Protein AF-0000000076624486 (afdb_homodimer)

Secondary structure (DSSP, 8-state):
---EEEEEEEEE-SGGGGSEETTEEHHHHHHHHHHHHHHHHHHH-SS-EEEEEEES-SS-B-HHHHHHS--TTEEEEEEEE---HHHHHHHHT----SS--BHHHHHHHHHHHHHHHHTTS-EEEEEEEEE-S-SB---GGGHHHHHHHHHHTTEEEEEEESS-SSGGG--SHHHHHHHHHHHHHHHHTT-EEEEHHHHHHHHHS----------SEEEEEEEETTEEEEEEEEESB---PPPPPEEEESS----SS--S-BEEEEEEEEETT-TT-PEEPGGGEEEEEEETTEEEEE-HHHHHHHT--B-SEEEEEEEEEGGGS-GGG--S--EEEEE-S-HHHHHHHHHHHHHHHHHTEEEEEEEESSTTB--EEEEEEEEEETTEEEEEEEE---TTTB-----PPPPPPPHHHHHHHHHHHHHTB-S-BTTB--TT-GGGPPPHHHHHHHHHHHHHHH-TTSPPPPPPHHHHHHHS--HHHHHHTHHHHHHHHHHHT-------------THHHHS------S--GGGGS--SSSHHHHHHHHHT-SSS--HHHHHHHHHHHHHHHHHT-STTTTHHHHHHHHHHHHHHHHTSTTHHHHHHIIIIIIHHTTTTSHHHHHHHHHHT--PPPTTT-TT----HHHHHHH---------------TT---/---EEEEEEEEE-SGGGGSEETTEEHHHHHHHHHHHHHHHHHHH-SS-EEEEEEES-SS-B-HHHHHHS--TTEEEEEEEE---HHHHHHHHT----SS--BHHHHHHHHHHHHHHHHTTS-EEEEEEEEE-S-SB---GGGHHHHHHHHHHTTEEEEEEESS-SSGGG--SHHHHHHHHHHHHHHHHTT-EEEEHHHHHHHHHS----------SEEEEEEEETTEEEEEEEEESB---PPPPPEEEESS----SS--S-BEEEEEEEEETT-TT-PEEPGGGEEEEEEETTEEEEE-HHHHHHHT--B-SEEEEEEEEEGGGS-GGG--S--EEEEE-S-HHHHHHHHHHHHHHHHHTEEEEEEEESSTTB--EEEEEEEEEETTEEEEEEEE---TTTB-----PPPPPPPHHHHHHHHHHHHHTB-S-BTTB--TT-GGGPPPHHHHHHHHHHHHHHH-TTSPPPPPPHHHHHHHS--HHHHHHTHHHHHHHHHHHT-------------GGGGTS------S--GGGGS--SSSHHHHHHHHHT-SSS--HHHHHHHHHHHHHHHHHT-STTTTHHHHHHHHHHHHHHHHTSTTHHHHHHIIIIIIHHTTTTSHHHHHHHHHHT--PPPTTT-TT----HHHHHHH---------------TT---

Foldseek 3Di:
DQAAAEEEEEQEQEPQQQDDDPRHRNLVLVLVLVLLVLLCLLQQHDRHWYWYKYFRAPADDADCCVPPNDLGNIHTPGATDRDDLVNSVVSVPRHHDHGAGAPLSNLVRRLVRCCVPCPPPRHQAEYEYEDQQLHHHPPVVCLVVSLVSCVVVLYQYEYEHELQQDPVSQDDPSSVVSCVSVVVSNVSRVYYYHYSVVSVVVSPDDDHHDDDWDFLAWAWQAADPPDTFTKTKTFDDDDDDADDDFDADLPPDCDVPCNGRTDDDDDWDADPPPPVRPTDPPVPDFDWDDDDPDTHTDHPVRVLVVLVWDAFHKYFPDKDALVVDDPVFFDHGKMKMGGDPDPVSRVVLQVVLVVCVVRNMKTWIWGDSHTSHHIFIWIWHWDDDPVDTITIIGTGDDPVRDDDDDDDDDDDADPQLVVLVVLLCVLQDQDDDPPDPRPLDPVPADDQVNQLVSQQVVCCSVPVQDDGDDGDPVNVVNVDDDPVSVVSSVVSVVSNCVRVVPPPPPPQQADPDDVVCVVPDDDPDGPPPPPLQAQDPPCNLVSLVSQCPVPPDNCNVVSLVRLLVSLVVLLVSDRPCNSLVVSVSSLVSSCVSLLPPPCLVVSQCSCVPPVVVCCLVCLVSLLVCLVVLDWRRACVSPVPDPQHPVNRNVSNDRDDNPPPPPPPPPPVPVD/DQAAAEEEEEQEQEPQQQDDDPRHRNLVLVLVLVLLVLLCLLQQHDRHWYWYKYFRAPADDADCCVPPNDLGNIHTPGATDRDDLVNSVVSVPRHHDHGAGAPLSNLVRRLVRCCVPCPPPRHAAEYEYEDQQQHHHPPVVCLVVSLVSCVVVLYQYEYEHELQQDPVSQDDPSSVVSCVSVVVNNVSRVYYYHYSVVSVVVSPDDDHHDDDWDFLAWAWQAADPPDTFTKTKTFDDDDDDADDDFDADLPPDCDPPCNGRTDDDDDWDADPPPPVRPTDPPVPDFDWDDDDPDTHTDHPVVVLVVLVWDAFDKYFPDKDALVVDDPVFFDHGKMKMGGDPDPVSRVVLQVVLVVCVVRNMKTWIWGDSHTSHHIFIWIWHWDDDPVDTITIIGTGDDPVRDDDDDDDDDDDADPQLVVLVVLLCVLQDQDDDPVDPRPLDPVPADDQVNQLVSQQVVCCSVVVQDDGDDGDPVNVVNVDDDPVSVVSSVVSVVSNCVRVVPPPPPPPQAQPDDVVVVPPDDDDPRPPPPPLQAQDPPCNLVSLVCQCPVPPDNCNVVSLVRLLVSLVVLLVSDRPCNSLVVSVSSLVSSCVSLLPPPCLVVSLCSCVPPVVVCCLVCLVSLLVCLVVLDWRRACVSPVPDPQHPVNRNVSRDRDDNPPPPPPPPPPVPVD

Organism: NCBI:txid5963

Solvent-accessible surface area (backbone atoms only — not comparable to full-atom values): 72307 Å² total; per-residue (Å²): 122,55,80,33,38,37,38,35,37,37,39,42,25,15,42,75,26,57,39,72,52,96,89,36,43,42,39,55,55,48,38,51,48,50,44,44,53,48,49,51,46,25,70,53,36,88,66,36,24,39,21,36,34,32,22,1,30,83,52,65,41,47,69,59,34,71,73,70,53,60,55,62,21,23,22,58,82,37,67,73,32,64,49,37,61,63,54,51,50,56,51,70,65,63,67,59,26,89,30,75,14,34,55,53,47,37,48,51,52,50,52,50,48,49,45,72,70,49,62,86,56,84,52,52,37,37,35,38,37,34,37,53,32,74,41,42,69,76,58,72,83,50,47,62,59,52,48,50,51,38,52,74,68,54,37,32,38,34,34,35,16,48,68,35,47,46,75,89,48,49,83,48,71,45,24,51,53,37,45,53,54,49,48,55,47,22,69,72,38,78,31,50,76,33,36,42,69,59,50,46,56,59,57,68,45,87,79,65,65,79,75,55,94,58,69,64,31,77,46,51,39,31,68,47,97,77,41,58,40,44,28,32,30,32,71,33,26,46,86,65,74,77,82,74,70,40,49,20,38,60,66,57,62,78,39,91,78,37,70,72,31,40,41,37,78,44,82,44,35,18,39,60,68,40,90,78,50,54,70,50,54,73,86,40,47,34,41,16,37,68,44,33,81,32,71,41,76,37,52,75,67,49,50,55,51,40,39,40,54,33,65,54,39,35,36,46,55,33,25,35,50,49,83,75,57,54,78,65,43,40,45,33,32,20,31,35,35,39,53,36,100,39,72,58,29,25,25,45,44,42,24,46,37,50,34,29,48,77,66,45,31,26,36,36,27,37,37,15,72,39,68,60,28,53,61,39,50,32,38,37,39,49,43,81,51,98,72,42,74,35,30,38,38,33,42,47,40,26,33,62,16,43,52,86,74,93,63,80,79,71,50,80,54,52,72,69,42,32,51,30,37,40,48,34,48,62,52,39,48,39,56,60,48,102,87,42,77,60,57,82,45,46,66,77,32,71,48,55,30,59,52,38,28,52,52,39,51,54,47,38,68,77,33,74,72,56,80,75,72,75,72,55,65,79,50,48,55,76,72,41,56,55,62,67,54,52,60,74,25,44,66,40,45,51,50,33,39,64,61,47,64,54,67,65,79,70,84,70,71,79,59,82,79,60,70,84,46,71,76,64,86,72,93,71,79,55,64,86,66,68,77,59,80,58,67,46,90,83,50,36,55,57,36,36,50,51,21,57,63,35,82,87,50,91,32,46,66,56,38,50,50,46,49,54,50,47,37,51,50,33,60,69,63,40,48,98,57,56,30,42,59,59,31,45,51,43,49,51,47,50,49,58,61,22,46,82,36,94,59,32,61,56,53,42,47,43,47,63,51,55,49,54,66,36,35,84,78,39,41,66,52,45,38,47,34,44,72,71,62,71,62,56,67,23,29,91,70,26,77,88,35,88,39,45,67,67,55,30,56,66,67,55,63,78,72,82,81,76,72,79,78,78,74,80,75,79,79,70,63,92,110,121,53,78,31,38,36,37,36,38,37,40,43,25,15,43,74,26,56,38,71,51,98,90,35,41,44,40,56,53,48,38,51,48,50,45,44,53,48,49,49,46,25,69,52,37,88,66,39,24,39,22,36,34,32,22,1,31,82,52,64,41,47,69,58,33,74,74,72,53,57,54,62,19,22,25,57,83,36,68,72,31,63,48,37,58,63,54,50,50,55,51,68,67,62,66,58,26,90,30,75,14,33,56,52,45,38,49,52,52,48,52,50,47,50,46,72,71,49,61,87,56,84,52,52,37,36,34,39,37,34,37,54,33,75,41,42,68,76,58,71,83,49,46,63,59,51,49,52,51,38,53,75,68,54,38,33,39,35,34,35,16,50,69,36,47,46,76,90,50,50,83,49,71,46,24,51,53,38,46,53,53,49,50,55,46,22,69,72,37,78,32,51,76,33,36,40,71,58,50,45,56,60,58,68,47,89,80,66,64,79,75,56,91,56,69,65,31,76,46,50,40,31,68,49,98,74,39,60,40,45,27,34,29,32,71,32,27,46,84,64,72,77,81,74,70,40,48,21,37,57,66,56,64,77,39,92,78,38,69,74,32,41,42,37,78,43,80,45,36,18,38,60,70,41,92,77,50,54,72,49,55,73,87,40,48,35,41,18,37,68,45,36,81,32,71,40,76,38,52,75,67,49,50,53,53,38,40,41,52,33,64,54,40,36,36,48,57,32,26,34,50,47,81,78,57,54,77,62,43,41,44,33,35,21,30,35,37,40,53,35,99,40,72,58,30,25,25,47,46,42,23,46,36,49,33,29,49,77,67,46,32,26,36,37,27,36,38,14,72,38,67,61,28,54,60,40,50,31,38,36,39,50,43,82,50,98,73,43,75,36,31,38,37,31,41,46,41,25,33,62,16,45,51,87,75,92,64,81,80,69,50,79,56,52,73,67,42,32,50,30,37,39,49,34,48,62,51,39,48,38,56,60,49,101,87,41,74,62,56,83,46,45,66,77,31,73,48,55,29,58,52,36,30,52,51,39,50,55,45,36,69,76,33,73,68,57,81,74,74,76,73,56,65,78,50,48,57,75,72,40,56,54,62,68,54,51,60,72,25,44,67,39,47,51,49,32,40,64,60,47,64,57,68,66,80,70,84,71,74,78,54,82,76,60,69,82,50,70,70,66,81,81,98,81,86,50,64,88,66,70,80,60,82,55,67,46,90,81,50,37,56,58,35,36,49,52,22,56,63,34,83,90,50,90,32,45,64,58,38,50,51,48,48,54,49,46,38,50,50,33,59,69,65,40,46,98,57,55,28,42,56,60,30,44,49,42,50,50,47,50,49,58,60,23,46,83,36,93,58,32,62,55,52,43,48,42,47,64,52,53,50,52,67,36,34,82,78,40,41,68,51,44,40,48,35,44,73,70,62,69,62,53,67,22,30,90,70,26,78,86,35,88,39,46,66,65,56,30,55,66,65,55,64,79,72,83,79,76,71,79,77,78,74,81,75,79,78,69,64,90,110

Nearest PDB structures (foldseek):
  6erg-assembly2_E  TM=8.344E-01  e=2.129E-41  Homo sapiens
  7lsy-assembly1_B  TM=8.221E-01  e=9.139E-36  Homo sapiens
  8bh3-assembly1_L  TM=5.388E-01  e=2.373E-41  Homo sapiens
  6tyx-assembly1_A  TM=8.905E-01  e=1.049E-13  Xenopus laevis
  6tyx-assembly2_B  TM=8.968E-01  e=1.710E-13  Xenopus laevis

Structure (mmCIF, N/CA/C/O backbone):
data_AF-0000000076624486-model_v1
#
loop_
_entity.id
_entity.type
_entity.pdbx_description
1 polymer 'VWFA domain-containing protein'
#
loop_
_atom_site.group_PDB
_atom_site.id
_atom_site.type_symbol
_atom_site.label_atom_id
_atom_site.label_alt_id
_atom_site.label_comp_id
_atom_site.label_asym_id
_atom_site.label_entity_id
_atom_site.label_seq_id
_atom_site.pdbx_PDB_ins_code
_atom_site.Cartn_x
_atom_site.Cartn_y
_atom_site.Cartn_z
_atom_site.occupancy
_atom_site.B_iso_or_equiv
_atom_site.auth_seq_id
_atom_site.auth_comp_id
_atom_site.auth_asym_id
_atom_site.auth_atom_id
_atom_site.pdbx_PDB_model_num
ATOM 1 N N . MET A 1 1 ? 17.188 15.852 7.707 1 38.34 1 MET A N 1
ATOM 2 C CA . MET A 1 1 ? 16.156 15.727 8.727 1 38.34 1 MET A CA 1
ATOM 3 C C . MET A 1 1 ? 15.102 16.828 8.57 1 38.34 1 MET A C 1
ATOM 5 O O . MET A 1 1 ? 15.398 17.906 8.078 1 38.34 1 MET A O 1
ATOM 9 N N . ALA A 1 2 ? 13.922 16.656 8.492 1 51.31 2 ALA A N 1
ATOM 10 C CA . ALA A 1 2 ? 12.914 17.703 8.391 1 51.31 2 ALA A CA 1
ATOM 11 C C . ALA A 1 2 ? 13.281 18.891 9.281 1 51.31 2 ALA A C 1
ATOM 13 O O . ALA A 1 2 ? 13.727 18.719 10.422 1 51.31 2 ALA A O 1
ATOM 14 N N . GLY A 1 3 ? 13.586 19.984 8.734 1 67.38 3 GLY A N 1
ATOM 15 C CA . GLY A 1 3 ? 14.195 21.109 9.414 1 67.38 3 GLY A CA 1
ATOM 16 C C . GLY A 1 3 ? 13.469 21.5 10.695 1 67.38 3 GLY A C 1
ATOM 17 O O . GLY A 1 3 ? 12.234 21.547 10.719 1 67.38 3 GLY A O 1
ATOM 18 N N . LYS A 1 4 ? 14.008 21.203 11.805 1 84.06 4 LYS A N 1
ATOM 19 C CA . LYS A 1 4 ? 13.539 21.625 13.117 1 84.06 4 LYS A CA 1
ATOM 20 C C . LYS A 1 4 ? 13.367 23.141 13.18 1 84.06 4 LYS A C 1
ATOM 22 O O . LYS A 1 4 ? 14.164 23.891 12.609 1 84.06 4 LYS A O 1
ATOM 27 N N . GLU A 1 5 ? 12.258 23.531 13.68 1 91 5 GLU A N 1
ATOM 28 C CA . GLU A 1 5 ? 11.977 24.953 13.836 1 91 5 GLU A CA 1
ATOM 29 C C . GLU A 1 5 ? 11.945 25.359 15.305 1 91 5 GLU A C 1
ATOM 31 O O . GLU A 1 5 ? 11.445 24.609 16.141 1 91 5 GLU A O 1
ATOM 36 N N . ALA A 1 6 ? 12.57 26.422 15.594 1 94.94 6 ALA A N 1
ATOM 37 C CA . ALA A 1 6 ? 12.508 27.062 16.906 1 94.94 6 ALA A CA 1
ATOM 38 C C . ALA A 1 6 ? 11.75 28.391 16.844 1 94.94 6 ALA A C 1
ATOM 40 O O . ALA A 1 6 ? 12.195 29.328 16.172 1 94.94 6 ALA A O 1
ATOM 41 N N . VAL A 1 7 ? 10.633 28.469 17.547 1 96.19 7 VAL A N 1
ATOM 42 C CA . VAL A 1 7 ? 9.773 29.656 17.438 1 96.19 7 VAL A CA 1
ATOM 43 C C . VAL A 1 7 ? 9.648 30.312 18.812 1 96.19 7 VAL A C 1
ATOM 45 O O . VAL A 1 7 ? 9.234 29.688 19.781 1 96.19 7 VAL A O 1
ATOM 48 N N . ALA A 1 8 ? 10.031 31.547 18.938 1 97.56 8 ALA A N 1
ATOM 49 C CA . ALA A 1 8 ? 9.797 32.344 20.125 1 97.56 8 ALA A CA 1
ATOM 50 C C . ALA A 1 8 ? 8.602 33.281 19.938 1 97.56 8 ALA A C 1
ATOM 52 O O . ALA A 1 8 ? 8.555 34.031 18.969 1 97.56 8 ALA A O 1
ATOM 53 N N . VAL A 1 9 ? 7.668 33.219 20.828 1 98.12 9 VAL A N 1
ATOM 54 C CA . VAL A 1 9 ? 6.484 34.062 20.75 1 98.12 9 VAL A CA 1
ATOM 55 C C . VAL A 1 9 ? 6.5 35.094 21.891 1 98.12 9 VAL A C 1
ATOM 57 O O . VAL A 1 9 ? 6.559 34.719 23.062 1 98.12 9 VAL A O 1
ATOM 60 N N . ILE A 1 10 ? 6.484 36.344 21.562 1 98.12 10 ILE A N 1
ATOM 61 C CA . ILE A 1 10 ? 6.371 37.438 22.531 1 98.12 10 ILE A CA 1
ATOM 62 C C . ILE A 1 10 ? 4.934 37.938 22.562 1 98.12 10 ILE A C 1
ATOM 64 O O . ILE A 1 10 ? 4.422 38.438 21.562 1 98.12 10 ILE A O 1
ATOM 68 N N . ILE A 1 11 ? 4.324 37.875 23.672 1 97.88 11 ILE A N 1
ATOM 69 C CA . ILE A 1 11 ? 2.947 38.312 23.828 1 97.88 11 ILE A CA 1
ATOM 70 C C . ILE A 1 11 ? 2.908 39.562 24.734 1 97.88 11 ILE A C 1
ATOM 72 O O . ILE A 1 11 ? 3.338 39.5 25.875 1 97.88 11 ILE A O 1
ATOM 76 N N . ASP A 1 12 ? 2.404 40.594 24.203 1 97.44 12 ASP A N 1
ATOM 77 C CA . ASP A 1 12 ? 2.186 41.812 24.984 1 97.44 12 ASP A CA 1
ATOM 78 C C . ASP A 1 12 ? 0.985 41.656 25.922 1 97.44 12 ASP A C 1
ATOM 80 O O . ASP A 1 12 ? -0.147 41.5 25.453 1 97.44 12 ASP A O 1
ATOM 84 N N . VAL A 1 13 ? 1.204 41.688 27.219 1 97.06 13 VAL A N 1
ATOM 85 C CA . VAL A 1 13 ? 0.117 41.562 28.188 1 97.06 13 VAL A CA 1
ATOM 86 C C . VAL A 1 13 ? -0.023 42.844 28.984 1 97.06 13 VAL A C 1
ATOM 88 O O . VAL A 1 13 ? -0.518 42.844 30.109 1 97.06 13 VAL A O 1
ATOM 91 N N . GLY A 1 14 ? 0.398 43.906 28.453 1 94.62 14 GLY A N 1
ATOM 92 C CA . GLY A 1 14 ? 0.366 45.188 29.141 1 94.62 14 GLY A CA 1
ATOM 93 C C . GLY A 1 14 ? -1.04 45.688 29.359 1 94.62 14 GLY A C 1
ATOM 94 O O . GLY A 1 14 ? -2.016 45.062 28.953 1 94.62 14 GLY A O 1
ATOM 95 N N . LYS A 1 15 ? -1.136 46.875 29.953 1 93.44 15 LYS A N 1
ATOM 96 C CA . LYS A 1 15 ? -2.395 47.469 30.391 1 93.44 15 LYS A CA 1
ATOM 97 C C . LYS A 1 15 ? -3.328 47.719 29.203 1 93.44 15 LYS A C 1
ATOM 99 O O . LYS A 1 15 ? -4.535 47.469 29.312 1 93.44 15 LYS A O 1
ATOM 104 N N . THR A 1 16 ? -2.838 48.125 28.094 1 92.19 16 THR A N 1
ATOM 105 C CA . THR A 1 16 ? -3.654 48.5 26.953 1 92.19 16 THR A CA 1
ATOM 106 C C . THR A 1 16 ? -4.215 47.25 26.25 1 92.19 16 THR A C 1
ATOM 108 O O . THR A 1 16 ? -5.176 47.344 25.484 1 92.19 16 THR A O 1
ATOM 111 N N . MET A 1 17 ? -3.621 46.125 26.484 1 94.75 17 MET A N 1
ATOM 112 C CA . MET A 1 17 ? -4.055 44.875 25.859 1 94.75 17 MET A CA 1
ATOM 113 C C . MET A 1 17 ? -5.348 44.375 26.484 1 94.75 17 MET A C 1
ATOM 115 O O . MET A 1 17 ? -6.02 43.5 25.922 1 94.75 17 MET A O 1
ATOM 119 N N . GLY A 1 18 ? -5.691 44.875 27.578 1 93.19 18 GLY A N 1
ATOM 120 C CA . GLY A 1 18 ? -6.945 44.531 28.219 1 93.19 18 GLY A CA 1
ATOM 121 C C . GLY A 1 18 ? -8.141 45.281 27.656 1 93.19 18 GLY A C 1
ATOM 122 O O . GLY A 1 18 ? -9.281 44.938 27.984 1 93.19 18 GLY A O 1
ATOM 123 N N . LYS A 1 19 ? -7.914 46.188 26.844 1 91.56 19 LYS A N 1
ATOM 124 C CA . LYS A 1 19 ? -8.984 46.969 26.266 1 91.56 19 LYS A CA 1
ATOM 125 C C . LYS A 1 19 ? -9.594 46.281 25.047 1 91.56 19 LYS A C 1
ATOM 127 O O . LYS A 1 19 ? -8.977 45.375 24.469 1 91.56 19 LYS A O 1
ATOM 132 N N . GLU A 1 20 ? -10.758 46.781 24.719 1 89.62 20 GLU A N 1
ATOM 133 C CA . GLU A 1 20 ? -11.508 46.125 23.641 1 89.62 20 GLU A CA 1
ATOM 134 C C . GLU A 1 20 ? -11.234 46.812 22.297 1 89.62 20 GLU A C 1
ATOM 136 O O . GLU A 1 20 ? -11.047 48.031 22.234 1 89.62 20 GLU A O 1
ATOM 141 N N . LEU A 1 21 ? -11.062 46.062 21.328 1 84.94 21 LEU A N 1
ATOM 142 C CA . LEU A 1 21 ? -10.992 46.469 19.922 1 84.94 21 LEU A CA 1
ATOM 143 C C . LEU A 1 21 ? -11.984 45.688 19.078 1 84.94 21 LEU A C 1
ATOM 145 O O . LEU A 1 21 ? -11.906 44.469 19 1 84.94 21 LEU A O 1
ATOM 149 N N . ASP A 1 22 ? -12.906 46.406 18.391 1 81.88 22 ASP A N 1
ATOM 150 C CA . ASP A 1 22 ? -13.914 45.812 17.531 1 81.88 22 ASP A CA 1
ATOM 151 C C . ASP A 1 22 ? -14.695 44.719 18.266 1 81.88 22 ASP A C 1
ATOM 153 O O . ASP A 1 22 ? -14.906 43.625 17.75 1 81.88 22 ASP A O 1
ATOM 157 N N . GLY A 1 23 ? -14.953 44.938 19.547 1 83.19 23 GLY A N 1
ATOM 158 C CA . GLY A 1 23 ? -15.82 44.062 20.328 1 83.19 23 GLY A CA 1
ATOM 159 C C . GLY A 1 23 ? -15.07 42.906 21 1 83.19 23 GLY A C 1
ATOM 160 O O . GLY A 1 23 ? -15.68 42.094 21.688 1 83.19 23 GLY A O 1
ATOM 161 N N . LYS A 1 24 ? -13.805 42.812 20.828 1 89.12 24 LYS A N 1
ATOM 162 C CA . LYS A 1 24 ? -13.008 41.75 21.453 1 89.12 24 LYS A CA 1
ATOM 163 C C . LYS A 1 24 ? -11.805 42.344 22.203 1 89.12 24 LYS A C 1
ATOM 165 O O . LYS A 1 24 ? -11.195 43.312 21.734 1 89.12 24 LYS A O 1
ATOM 170 N N . VAL A 1 25 ? -11.594 41.719 23.344 1 93.56 25 VAL A N 1
ATOM 171 C CA . VAL A 1 25 ? -10.422 42.156 24.109 1 93.56 25 VAL A CA 1
ATOM 172 C C . VAL A 1 25 ? -9.148 41.875 23.297 1 93.56 25 VAL A C 1
ATOM 174 O O . VAL A 1 25 ? -8.992 40.812 22.734 1 93.56 25 VAL A O 1
ATOM 177 N N . LYS A 1 26 ? -8.289 42.812 23.172 1 93.69 26 LYS A N 1
ATOM 178 C CA . LYS A 1 26 ? -7.082 42.719 22.359 1 93.69 26 LYS A CA 1
ATOM 179 C C . LYS A 1 26 ? -6.258 41.5 22.766 1 93.69 26 LYS A C 1
ATOM 181 O O . LYS A 1 26 ? -5.766 40.75 21.906 1 93.69 26 LYS A O 1
ATOM 186 N N . LEU A 1 27 ? -6.125 41.312 24.047 1 95.94 27 LEU A N 1
ATOM 187 C CA . LEU A 1 27 ? -5.336 40.188 24.547 1 95.94 27 LEU A CA 1
ATOM 188 C C . LEU A 1 27 ? -5.945 38.875 24.094 1 95.94 27 LEU A C 1
ATOM 190 O O . LEU A 1 27 ? -5.219 37.906 23.828 1 95.94 27 LEU A O 1
ATOM 194 N N . GLU A 1 28 ? -7.219 38.812 24.016 1 94.5 28 GLU A N 1
ATOM 195 C CA . GLU A 1 28 ? -7.883 37.594 23.578 1 94.5 28 GLU A CA 1
ATOM 196 C C . GLU A 1 28 ? -7.504 37.25 22.141 1 94.5 28 GLU A C 1
ATOM 198 O O . GLU A 1 28 ? -7.348 36.062 21.797 1 94.5 28 GLU A O 1
ATOM 203 N N . THR A 1 29 ? -7.406 38.219 21.359 1 93.31 29 THR A N 1
ATOM 204 C CA . THR A 1 29 ? -6.977 38.031 19.969 1 93.31 29 THR A CA 1
ATOM 205 C C . THR A 1 29 ? -5.555 37.469 19.922 1 93.31 29 THR A C 1
ATOM 207 O O . THR A 1 29 ? -5.258 36.562 19.141 1 93.31 29 THR A O 1
ATOM 210 N N . ALA A 1 30 ? -4.715 38 20.734 1 95 30 ALA A N 1
ATOM 211 C CA . ALA A 1 30 ? -3.338 37.531 20.812 1 95 30 ALA A CA 1
ATOM 212 C C . ALA A 1 30 ? -3.285 36.094 21.297 1 95 30 ALA A C 1
ATOM 214 O O . ALA A 1 30 ? -2.508 35.281 20.781 1 95 30 ALA A O 1
ATOM 215 N N . ILE A 1 31 ? -4.086 35.844 22.266 1 95.44 31 ILE A N 1
ATOM 216 C CA . ILE A 1 31 ? -4.156 34.5 22.812 1 95.44 31 ILE A CA 1
ATOM 217 C C . ILE A 1 31 ? -4.633 33.5 21.75 1 95.44 31 ILE A C 1
ATOM 219 O O . ILE A 1 31 ? -4.039 32.438 21.562 1 95.44 31 ILE A O 1
ATOM 223 N N . GLU A 1 32 ? -5.621 33.875 21.062 1 92.06 32 GLU A N 1
ATOM 224 C CA . GLU A 1 32 ? -6.164 33 20.016 1 92.06 32 GLU A CA 1
ATOM 225 C C . GLU A 1 32 ? -5.121 32.75 18.938 1 92.06 32 GLU A C 1
ATOM 227 O O . GLU A 1 32 ? -4.984 31.594 18.484 1 92.06 32 GLU A O 1
ATOM 232 N N . ALA A 1 33 ? -4.504 33.719 18.531 1 92.88 33 ALA A N 1
ATOM 233 C CA . ALA A 1 33 ? -3.463 33.562 17.5 1 92.88 33 ALA A CA 1
ATOM 234 C C . ALA A 1 33 ? -2.359 32.625 17.984 1 92.88 33 ALA A C 1
ATOM 236 O O . ALA A 1 33 ? -1.913 31.766 17.234 1 92.88 33 ALA A O 1
ATOM 237 N N . THR A 1 34 ? -1.918 32.812 19.156 1 94.75 34 THR A N 1
ATOM 238 C CA . THR A 1 34 ? -0.854 32 19.719 1 94.75 34 THR A CA 1
ATOM 239 C C . THR A 1 34 ? -1.315 30.547 19.859 1 94.75 34 THR A C 1
ATOM 241 O O . THR A 1 34 ? -0.544 29.609 19.609 1 94.75 34 THR A O 1
ATOM 244 N N . LYS A 1 35 ? -2.494 30.422 20.234 1 90.81 35 LYS A N 1
ATOM 245 C CA . LYS A 1 35 ? -3.049 29.078 20.375 1 90.81 35 LYS A CA 1
ATOM 246 C C . LYS A 1 35 ? -3.057 28.344 19.031 1 90.81 35 LYS A C 1
ATOM 248 O O . LYS A 1 35 ? -2.738 27.156 18.969 1 90.81 35 LYS A O 1
ATOM 253 N N . LEU A 1 36 ? -3.469 29.031 18.078 1 89.5 36 LEU A N 1
ATOM 254 C CA . LEU A 1 36 ? -3.496 28.422 16.734 1 89.5 36 LEU A CA 1
ATOM 255 C C . LEU A 1 36 ? -2.096 28.016 16.297 1 89.5 36 LEU A C 1
ATOM 257 O O . LEU A 1 36 ? -1.917 26.953 15.703 1 89.5 36 LEU A O 1
ATOM 261 N N . LEU A 1 37 ? -1.192 28.859 16.547 1 90.94 37 LEU A N 1
ATOM 262 C CA . LEU A 1 37 ? 0.199 28.547 16.234 1 90.94 37 LEU A CA 1
ATOM 263 C C . LEU A 1 37 ? 0.66 27.312 17 1 90.94 37 LEU A C 1
ATOM 265 O O . LEU A 1 37 ? 1.295 26.422 16.422 1 90.94 37 LEU A O 1
ATOM 269 N N . LEU A 1 38 ? 0.375 27.25 18.281 1 91 38 LEU A N 1
ATOM 270 C CA . LEU A 1 38 ? 0.75 26.109 19.109 1 91 38 LEU A CA 1
ATOM 271 C C . LEU A 1 38 ? 0.08 24.828 18.625 1 91 38 LEU A C 1
ATOM 273 O O . LEU A 1 38 ? 0.707 23.766 18.594 1 91 38 LEU A O 1
ATOM 277 N N . GLN A 1 39 ? -1.108 24.969 18.297 1 86.94 39 GLN A N 1
ATOM 278 C CA . GLN A 1 39 ? -1.85 23.812 17.797 1 86.94 39 GLN A CA 1
ATOM 279 C C . GLN A 1 39 ? -1.172 23.219 16.562 1 86.94 39 GLN A C 1
ATOM 281 O O . GLN A 1 39 ? -1.048 21.984 16.453 1 86.94 39 GLN A O 1
ATOM 286 N N . GLN A 1 40 ? -0.843 24.047 15.719 1 87.19 40 GLN A N 1
ATOM 287 C CA . GLN A 1 40 ? -0.167 23.594 14.5 1 87.19 40 GLN A CA 1
ATOM 288 C C . GLN A 1 40 ? 1.117 22.844 14.836 1 87.19 40 GLN A C 1
ATOM 290 O O . GLN A 1 40 ? 1.401 21.797 14.242 1 87.19 40 GLN A O 1
ATOM 295 N N . LYS A 1 41 ? 1.838 23.406 15.75 1 88.94 41 LYS A N 1
ATOM 296 C CA . LYS A 1 41 ? 3.107 22.781 16.125 1 88.94 41 LYS A CA 1
ATOM 297 C C . LYS A 1 41 ? 2.881 21.469 16.859 1 88.94 41 LYS A C 1
ATOM 299 O O . LYS A 1 41 ? 3.643 20.516 16.688 1 88.94 41 LYS A O 1
ATOM 304 N N . LEU A 1 42 ? 1.883 21.422 17.641 1 86.88 42 LEU A N 1
ATOM 305 C CA . LEU A 1 42 ? 1.561 20.234 18.406 1 86.88 42 LEU A CA 1
ATOM 306 C C . LEU A 1 42 ? 1.111 19.094 17.5 1 86.88 42 LEU A C 1
ATOM 308 O O . LEU A 1 42 ? 1.428 17.938 17.734 1 86.88 42 LEU A O 1
ATOM 312 N N . LEU A 1 43 ? 0.482 19.391 16.484 1 83.81 43 LEU A N 1
ATOM 313 C CA . LEU A 1 43 ? -0.129 18.391 15.625 1 83.81 43 LEU A CA 1
ATOM 314 C C . LEU A 1 43 ? 0.854 17.938 14.555 1 83.81 43 LEU A C 1
ATOM 316 O O . LEU A 1 43 ? 0.922 16.734 14.242 1 83.81 43 LEU A O 1
ATOM 320 N N . LEU A 1 44 ? 1.55 18.828 13.961 1 84 44 LEU A N 1
ATOM 321 C CA . LEU A 1 44 ? 2.209 18.547 12.688 1 84 44 LEU A CA 1
ATOM 322 C C . LEU A 1 44 ? 3.693 18.266 12.898 1 84 44 LEU A C 1
ATOM 324 O O . LEU A 1 44 ? 4.387 17.844 11.969 1 84 44 LEU A O 1
ATOM 328 N N . SER A 1 45 ? 4.211 18.562 14.07 1 81.62 45 SER A N 1
ATOM 329 C CA . SER A 1 45 ? 5.641 18.344 14.266 1 81.62 45 SER A CA 1
ATOM 330 C C . SER A 1 45 ? 5.926 17.766 15.648 1 81.62 45 SER A C 1
ATOM 332 O O . SER A 1 45 ? 5.266 18.109 16.625 1 81.62 45 SER A O 1
ATOM 334 N N . LYS A 1 46 ? 6.938 16.891 15.633 1 76.94 46 LYS A N 1
ATOM 335 C CA . LYS A 1 46 ? 7.352 16.281 16.906 1 76.94 46 LYS A CA 1
ATOM 336 C C . LYS A 1 46 ? 8.641 16.922 17.422 1 76.94 46 LYS A C 1
ATOM 338 O O . LYS A 1 46 ? 9.039 16.688 18.562 1 76.94 46 LYS A O 1
ATOM 343 N N . SER A 1 47 ? 9.188 17.812 16.656 1 85.31 47 SER A N 1
ATOM 344 C CA . SER A 1 47 ? 10.531 18.25 17.016 1 85.31 47 SER A CA 1
ATOM 345 C C . SER A 1 47 ? 10.625 19.766 17.109 1 85.31 47 SER A C 1
ATOM 347 O O . SER A 1 47 ? 11.656 20.312 17.516 1 85.31 47 SER A O 1
ATOM 349 N N . HIS A 1 48 ? 9.586 20.469 16.75 1 89.56 48 HIS A N 1
ATOM 350 C CA . HIS A 1 48 ? 9.625 21.922 16.828 1 89.56 48 HIS A CA 1
ATOM 351 C C . HIS A 1 48 ? 9.57 22.406 18.266 1 89.56 48 HIS A C 1
ATOM 353 O O . HIS A 1 48 ? 8.859 21.812 19.094 1 89.56 48 HIS A O 1
ATOM 359 N N . GLU A 1 49 ? 10.273 23.359 18.516 1 93.31 49 GLU A N 1
ATOM 360 C CA . GLU A 1 49 ? 10.297 23.922 19.859 1 93.31 49 GLU A CA 1
ATOM 361 C C . GLU A 1 49 ? 9.688 25.328 19.875 1 93.31 49 GLU A C 1
ATOM 363 O O . GLU A 1 49 ? 9.859 26.094 18.922 1 93.31 49 GLU A O 1
ATOM 368 N N . VAL A 1 50 ? 8.984 25.609 20.969 1 95.62 50 VAL A N 1
ATOM 369 C CA . VAL A 1 50 ? 8.336 26.906 21.109 1 95.62 50 VAL A CA 1
ATOM 370 C C . VAL A 1 50 ? 8.648 27.516 22.469 1 95.62 50 VAL A C 1
ATOM 372 O O . VAL A 1 50 ? 8.641 26.812 23.484 1 95.62 50 VAL A O 1
ATOM 375 N N . GLY A 1 51 ? 9.094 28.703 22.484 1 97.25 51 GLY A N 1
ATOM 376 C CA . GLY A 1 51 ? 9.234 29.5 23.703 1 97.25 51 GLY A CA 1
ATOM 377 C C . GLY A 1 51 ? 8.266 30.672 23.75 1 97.25 51 GLY A C 1
ATOM 378 O O . GLY A 1 51 ? 7.973 31.297 22.734 1 97.25 51 GLY A O 1
ATOM 379 N N . ILE A 1 52 ? 7.73 31 24.984 1 98 52 ILE A N 1
ATOM 380 C CA . ILE A 1 52 ? 6.746 32.062 25.125 1 98 52 ILE A CA 1
ATOM 381 C C . ILE A 1 52 ? 7.246 33.094 26.141 1 98 52 ILE A C 1
ATOM 383 O O . ILE A 1 52 ? 7.551 32.75 27.297 1 98 52 ILE A O 1
ATOM 387 N N . VAL A 1 53 ? 7.336 34.312 25.719 1 98 53 VAL A N 1
ATOM 388 C CA . VAL A 1 53 ? 7.785 35.438 26.531 1 98 53 VAL A CA 1
ATOM 389 C C . VAL A 1 53 ? 6.656 36.469 26.672 1 98 53 VAL A C 1
ATOM 391 O O . VAL A 1 53 ? 6.004 36.812 25.688 1 98 53 VAL A O 1
ATOM 394 N N . LEU A 1 54 ? 6.395 36.906 27.844 1 97.94 54 LEU A N 1
ATOM 395 C CA . LEU A 1 54 ? 5.391 37.938 28.109 1 97.94 54 LEU A CA 1
ATOM 396 C C . LEU A 1 54 ? 6.043 39.281 28.266 1 97.94 54 LEU A C 1
ATOM 398 O O . LEU A 1 54 ? 7.051 39.438 28.969 1 97.94 54 LEU A O 1
ATOM 402 N N . MET A 1 55 ? 5.539 40.219 27.609 1 97.5 55 MET A N 1
ATOM 403 C CA . MET A 1 55 ? 5.969 41.625 27.75 1 97.5 55 MET A CA 1
ATOM 404 C C . MET A 1 55 ? 4.922 42.438 28.5 1 97.5 55 MET A C 1
ATOM 406 O O . MET A 1 55 ? 3.742 42.406 28.141 1 97.5 55 MET A O 1
ATOM 410 N N . GLY A 1 56 ? 5.281 43.156 29.484 1 96 56 GLY A N 1
ATOM 411 C CA . GLY A 1 56 ? 4.359 43.938 30.297 1 96 56 GLY A CA 1
ATOM 412 C C . GLY A 1 56 ? 3.703 43.125 31.391 1 96 56 GLY A C 1
ATOM 413 O O . GLY A 1 56 ? 2.564 43.375 31.781 1 96 56 GLY A O 1
ATOM 414 N N . SER A 1 57 ? 4.344 42.062 31.797 1 95.38 57 SER A N 1
ATOM 415 C CA . SER A 1 57 ? 3.828 41.188 32.844 1 95.38 57 SER A CA 1
ATOM 416 C C . SER A 1 57 ? 3.982 41.875 34.219 1 95.38 57 SER A C 1
ATOM 418 O O . SER A 1 57 ? 4.793 42.781 34.375 1 95.38 57 SER A O 1
ATOM 420 N N . GLU A 1 58 ? 3.238 41.406 35.125 1 93.56 58 GLU A N 1
ATOM 421 C CA . GLU A 1 58 ? 3.342 41.938 36.5 1 93.56 58 GLU A CA 1
ATOM 422 C C . GLU A 1 58 ? 4.668 41.562 37.125 1 93.56 58 GLU A C 1
ATOM 424 O O . GLU A 1 58 ? 5.301 42.375 37.812 1 93.56 58 GLU A O 1
ATOM 429 N N . ASP A 1 59 ? 5.027 40.375 36.844 1 92.56 59 ASP A N 1
ATOM 430 C CA . ASP A 1 59 ? 6.27 39.844 37.406 1 92.56 59 ASP A CA 1
ATOM 431 C C . ASP A 1 59 ? 7.422 39.969 36.406 1 92.56 59 ASP A C 1
ATOM 433 O O . ASP A 1 59 ? 7.203 40.281 35.25 1 92.56 59 ASP A O 1
ATOM 437 N N . THR A 1 60 ? 8.578 39.969 36.875 1 94.81 60 THR A N 1
ATOM 438 C CA . THR A 1 60 ? 9.797 39.875 36.062 1 94.81 60 THR A CA 1
ATOM 439 C C . THR A 1 60 ? 10.469 38.531 36.281 1 94.81 60 THR A C 1
ATOM 441 O O . THR A 1 60 ? 10.938 38.219 37.375 1 94.81 60 THR A O 1
ATOM 444 N N . ALA A 1 61 ? 10.352 37.688 35.312 1 94.88 61 ALA A N 1
ATOM 445 C CA . ALA A 1 61 ? 10.922 36.344 35.406 1 94.88 61 ALA A CA 1
ATOM 446 C C . ALA A 1 61 ? 11.703 35.969 34.156 1 94.88 61 ALA A C 1
ATOM 448 O O . ALA A 1 61 ? 11.148 35.406 33.219 1 94.88 61 ALA A O 1
ATOM 449 N N . ASN A 1 62 ? 13.008 36.281 34.062 1 93.88 62 ASN A N 1
ATOM 450 C CA . ASN A 1 62 ? 13.93 35.938 33 1 93.88 62 ASN A CA 1
ATOM 451 C C . ASN A 1 62 ? 15.375 35.906 33.469 1 93.88 62 ASN A C 1
ATOM 453 O O . ASN A 1 62 ? 15.703 36.5 34.5 1 93.88 62 ASN A O 1
ATOM 457 N N . GLU A 1 63 ? 16.125 35.219 32.875 1 92.19 63 GLU A N 1
ATOM 458 C CA . GLU A 1 63 ? 17.5 34.969 33.281 1 92.19 63 GLU A CA 1
ATOM 459 C C . GLU A 1 63 ? 18.328 36.25 33.25 1 92.19 63 GLU A C 1
ATOM 461 O O . GLU A 1 63 ? 19.203 36.438 34.094 1 92.19 63 GLU A O 1
ATOM 466 N N . LEU A 1 64 ? 18.094 37.125 32.312 1 92.56 64 LEU A N 1
ATOM 467 C CA . LEU A 1 64 ? 18.859 38.344 32.156 1 92.56 64 LEU A CA 1
ATOM 468 C C . LEU A 1 64 ? 18.609 39.281 33.344 1 92.56 64 LEU A C 1
ATOM 470 O O . LEU A 1 64 ? 19.531 39.938 33.844 1 92.56 64 LEU A O 1
ATOM 474 N N . ALA A 1 65 ? 17.312 39.406 33.688 1 92 65 ALA A N 1
ATOM 475 C CA . ALA A 1 65 ? 16.969 40.219 34.844 1 92 65 ALA A CA 1
ATOM 476 C C . ALA A 1 65 ? 17.609 39.688 36.125 1 92 65 ALA A C 1
ATOM 478 O O . ALA A 1 65 ? 18.047 40.469 36.969 1 92 65 ALA A O 1
ATOM 479 N N . GLU A 1 66 ? 17.688 38.406 36.25 1 91.12 66 GLU A N 1
ATOM 480 C CA . GLU A 1 66 ? 18.281 37.781 37.406 1 91.12 66 GLU A CA 1
ATOM 481 C C . GLU A 1 66 ? 19.781 38 37.469 1 91.12 66 GLU A C 1
ATOM 483 O O . GLU A 1 66 ? 20.344 38.219 38.531 1 91.12 66 GLU A O 1
ATOM 488 N N . ASN A 1 67 ? 20.422 38 36.375 1 90.56 67 ASN A N 1
ATOM 489 C CA . ASN A 1 67 ? 21.875 38.062 36.344 1 90.56 67 ASN A CA 1
ATOM 490 C C . ASN A 1 67 ? 22.391 39.5 36.219 1 90.56 67 ASN A C 1
ATOM 492 O O . ASN A 1 67 ? 23.438 39.812 36.781 1 90.56 67 ASN A O 1
ATOM 496 N N . TYR A 1 68 ? 21.75 40.375 35.438 1 89.19 68 TYR A N 1
ATOM 497 C CA . TYR A 1 68 ? 22.312 41.688 35.094 1 89.19 68 TYR A CA 1
ATOM 498 C C . TYR A 1 68 ? 21.406 42.812 35.562 1 89.19 68 TYR A C 1
ATOM 500 O O . TYR A 1 68 ? 21.812 43.969 35.531 1 89.19 68 TYR A O 1
ATOM 508 N N . GLY A 1 69 ? 20.266 42.531 36 1 86.5 69 GLY A N 1
ATOM 509 C CA . GLY A 1 69 ? 19.312 43.594 36.344 1 86.5 69 GLY A CA 1
ATOM 510 C C . GLY A 1 69 ? 18.672 44.188 35.094 1 86.5 69 GLY A C 1
ATOM 511 O O . GLY A 1 69 ? 19.172 44.031 34 1 86.5 69 GLY A O 1
ATOM 512 N N . GLY A 1 70 ? 17.531 44.75 35.25 1 88.19 70 GLY A N 1
ATOM 513 C CA . GLY A 1 70 ? 16.781 45.312 34.125 1 88.19 70 GLY A CA 1
ATOM 514 C C . GLY A 1 70 ? 15.781 44.344 33.531 1 88.19 70 GLY A C 1
ATOM 515 O O . GLY A 1 70 ? 15.336 43.406 34.219 1 88.19 70 GLY A O 1
ATOM 516 N N . TYR A 1 71 ? 15.297 44.688 32.344 1 93 71 TYR A N 1
ATOM 517 C CA . TYR A 1 71 ? 14.336 43.812 31.656 1 93 71 TYR A CA 1
ATOM 518 C C . TYR A 1 71 ? 13.109 43.562 32.531 1 93 71 TYR A C 1
ATOM 520 O O . TYR A 1 71 ? 12.656 42.438 32.656 1 93 71 TYR A O 1
ATOM 528 N N . GLU A 1 72 ? 12.695 44.594 33.094 1 93.12 72 GLU A N 1
ATOM 529 C CA . GLU A 1 72 ? 11.578 44.531 34.031 1 93.12 72 GLU A CA 1
ATOM 530 C C . GLU A 1 72 ? 10.266 44.25 33.312 1 93.12 72 GLU A C 1
ATOM 532 O O . GLU A 1 72 ? 10.102 44.625 32.156 1 93.12 72 GLU A O 1
ATOM 537 N N . HIS A 1 73 ? 9.391 43.531 33.938 1 95.38 73 HIS A N 1
ATOM 538 C CA . HIS A 1 73 ? 8.047 43.219 33.469 1 95.38 73 HIS A CA 1
ATOM 539 C C . HIS A 1 73 ? 8.094 42.344 32.219 1 95.38 73 HIS A C 1
ATOM 541 O O . HIS A 1 73 ? 7.289 42.531 31.312 1 95.38 73 HIS A O 1
ATOM 547 N N . VAL A 1 74 ? 9.141 41.656 32.062 1 96.56 74 VAL A N 1
ATOM 548 C CA . VAL A 1 74 ? 9.281 40.625 31.016 1 96.56 74 VAL A CA 1
ATOM 549 C C . VAL A 1 74 ? 9.438 39.25 31.672 1 96.56 74 VAL A C 1
ATOM 551 O O . VAL A 1 74 ? 10.328 39.062 32.5 1 96.56 74 VAL A O 1
ATOM 554 N N . SER A 1 75 ? 8.562 38.312 31.312 1 97.12 75 SER A N 1
ATOM 555 C CA . SER A 1 75 ? 8.578 37 31.953 1 97.12 75 SER A CA 1
ATOM 556 C C . SER A 1 75 ? 8.539 35.875 30.922 1 97.12 75 SER A C 1
ATOM 558 O O . SER A 1 75 ? 7.789 35.969 29.938 1 97.12 75 SER A O 1
ATOM 560 N N . ILE A 1 76 ? 9.375 34.938 31.109 1 97.06 76 ILE A N 1
ATOM 561 C CA . ILE A 1 76 ? 9.32 33.719 30.312 1 97.06 76 ILE A CA 1
ATOM 562 C C . ILE A 1 76 ? 8.375 32.719 30.969 1 97.06 76 ILE A C 1
ATOM 564 O O . ILE A 1 76 ? 8.617 32.25 32.094 1 97.06 76 ILE A O 1
ATOM 568 N N . ILE A 1 77 ? 7.309 32.375 30.312 1 95 77 ILE A N 1
ATOM 569 C CA . ILE A 1 77 ? 6.359 31.422 30.891 1 95 77 ILE A CA 1
ATOM 570 C C . ILE A 1 77 ? 6.641 30.016 30.375 1 95 77 ILE A C 1
ATOM 572 O O . ILE A 1 77 ? 6.238 29.031 31 1 95 77 ILE A O 1
ATOM 576 N N . GLN A 1 78 ? 7.27 29.984 29.266 1 94.62 78 GLN A N 1
ATOM 577 C CA . GLN A 1 78 ? 7.688 28.703 28.688 1 94.62 78 GLN A CA 1
ATOM 578 C C . GLN A 1 78 ? 9.039 28.828 27.984 1 94.62 78 GLN A C 1
ATOM 580 O O . GLN A 1 78 ? 9.172 29.609 27.031 1 94.62 78 GLN A O 1
ATOM 585 N N . GLU A 1 79 ? 10.039 28.031 28.438 1 95.06 79 GLU A N 1
ATOM 586 C CA . GLU A 1 79 ? 11.328 27.984 27.766 1 95.06 79 GLU A CA 1
ATOM 587 C C . GLU A 1 79 ? 11.234 27.234 26.438 1 95.06 79 GLU A C 1
ATOM 589 O O . GLU A 1 79 ? 10.258 26.531 26.188 1 95.06 79 GLU A O 1
ATOM 594 N N . MET A 1 80 ? 12.258 27.453 25.688 1 95 80 MET A N 1
ATOM 595 C CA . MET A 1 80 ? 12.289 26.75 24.422 1 95 80 MET A CA 1
ATOM 596 C C . MET A 1 80 ? 12.188 25.25 24.625 1 95 80 MET A C 1
ATOM 598 O O . MET A 1 80 ? 13.07 24.641 25.234 1 95 80 MET A O 1
ATOM 602 N N . ASP A 1 81 ? 11.07 24.688 24.141 1 91.88 81 ASP A N 1
ATOM 603 C CA . ASP A 1 81 ? 10.828 23.25 24.25 1 91.88 81 ASP A CA 1
ATOM 604 C C . ASP A 1 81 ? 9.672 22.828 23.328 1 91.88 81 ASP A C 1
ATOM 606 O O . ASP A 1 81 ? 8.969 23.672 22.781 1 91.88 81 ASP A O 1
ATOM 610 N N . VAL A 1 82 ? 9.609 21.578 23.234 1 89.38 82 VAL A N 1
ATOM 611 C CA . VAL A 1 82 ? 8.477 21.047 22.484 1 89.38 82 VAL A CA 1
ATOM 612 C C . VAL A 1 82 ? 7.172 21.391 23.203 1 89.38 82 VAL A C 1
ATOM 614 O O . VAL A 1 82 ? 7.059 21.188 24.422 1 89.38 82 VAL A O 1
ATOM 617 N N . PRO A 1 83 ? 6.289 22 22.5 1 90.31 83 PRO A N 1
ATOM 618 C CA . PRO A 1 83 ? 5.047 22.422 23.156 1 90.31 83 PRO A CA 1
ATOM 619 C C . PRO A 1 83 ? 4.211 21.234 23.641 1 90.31 83 PRO A C 1
ATOM 621 O O . PRO A 1 83 ? 4.273 20.141 23.047 1 90.31 83 PRO A O 1
ATOM 624 N N . THR A 1 84 ? 3.465 21.438 24.688 1 86.44 84 THR A N 1
ATOM 625 C CA . THR A 1 84 ? 2.553 20.453 25.297 1 86.44 84 THR A CA 1
ATOM 626 C C . THR A 1 84 ? 1.175 21.078 25.5 1 86.44 84 THR A C 1
ATOM 628 O O . THR A 1 84 ? 0.959 22.25 25.203 1 86.44 84 THR A O 1
ATOM 631 N N . LEU A 1 85 ? 0.296 20.297 25.969 1 82.88 85 LEU A N 1
ATOM 632 C CA . LEU A 1 85 ? -1.027 20.812 26.312 1 82.88 85 LEU A CA 1
ATOM 633 C C . LEU A 1 85 ? -0.935 21.875 27.391 1 82.88 85 LEU A C 1
ATOM 635 O O . LEU A 1 85 ? -1.723 22.828 27.406 1 82.88 85 LEU A O 1
ATOM 639 N N . ASP A 1 86 ? 0.013 21.672 28.156 1 86.44 86 ASP A N 1
ATOM 640 C CA . ASP A 1 86 ? 0.236 22.656 29.219 1 86.44 86 ASP A CA 1
ATOM 641 C C . ASP A 1 86 ? 0.56 24.031 28.625 1 86.44 86 ASP A C 1
ATOM 643 O O . ASP A 1 86 ? 0.166 25.062 29.188 1 86.44 86 ASP A O 1
ATOM 647 N N . SER A 1 87 ? 1.324 24 27.562 1 91 87 SER A N 1
ATOM 648 C CA . SER A 1 87 ? 1.619 25.266 26.891 1 91 87 SER A CA 1
ATOM 649 C C . SER A 1 87 ? 0.338 25.984 26.5 1 91 87 SER A C 1
ATOM 651 O O . SER A 1 87 ? 0.231 27.203 26.672 1 91 87 SER A O 1
ATOM 653 N N . MET A 1 88 ? -0.591 25.219 26.062 1 87.88 88 MET A N 1
ATOM 654 C CA . MET A 1 88 ? -1.869 25.781 25.625 1 87.88 88 MET A CA 1
ATOM 655 C C . MET A 1 88 ? -2.648 26.344 26.797 1 87.88 88 MET A C 1
ATOM 657 O O . MET A 1 88 ? -3.238 27.422 26.703 1 87.88 88 MET A O 1
ATOM 661 N N . ILE A 1 89 ? -2.615 25.641 27.812 1 86.56 89 ILE A N 1
ATOM 662 C CA . ILE A 1 89 ? -3.334 26.047 29.016 1 86.56 89 ILE A CA 1
ATOM 663 C C . ILE A 1 89 ? -2.727 27.328 29.562 1 86.56 89 ILE A C 1
ATOM 665 O O . ILE A 1 89 ? -3.451 28.25 29.953 1 86.56 89 ILE A O 1
ATOM 669 N N . MET A 1 90 ? -1.469 27.359 29.562 1 91.38 90 MET A N 1
ATOM 670 C CA . MET A 1 90 ? -0.771 28.547 30.078 1 91.38 90 MET A CA 1
ATOM 671 C C . MET A 1 90 ? -1.135 29.781 29.281 1 91.38 90 MET A C 1
ATOM 673 O O . MET A 1 90 ? -1.361 30.859 29.844 1 91.38 90 MET A O 1
ATOM 677 N N . VAL A 1 91 ? -1.208 29.609 28.031 1 94.31 91 VAL A N 1
ATOM 678 C CA . VAL A 1 91 ? -1.524 30.734 27.156 1 94.31 91 VAL A CA 1
ATOM 679 C C . VAL A 1 91 ? -2.98 31.156 27.359 1 94.31 91 VAL A C 1
ATOM 681 O O . VAL A 1 91 ? -3.295 32.344 27.375 1 94.31 91 VAL A O 1
ATOM 684 N N . SER A 1 92 ? -3.834 30.25 27.562 1 89.5 92 SER A N 1
ATOM 685 C CA . SER A 1 92 ? -5.258 30.516 27.719 1 89.5 92 SER A CA 1
ATOM 686 C C . SER A 1 92 ? -5.531 31.25 29.031 1 89.5 92 SER A C 1
ATOM 688 O O . SER A 1 92 ? -6.52 31.984 29.141 1 89.5 92 SER A O 1
ATOM 690 N N . ALA A 1 93 ? -4.66 31.047 29.906 1 90.94 93 ALA A N 1
ATOM 691 C CA . ALA A 1 93 ? -4.875 31.594 31.25 1 90.94 93 ALA A CA 1
ATOM 692 C C . ALA A 1 93 ? -4.27 33 31.375 1 90.94 93 ALA A C 1
ATOM 694 O O . ALA A 1 93 ? -4.344 33.625 32.438 1 90.94 93 ALA A O 1
ATOM 695 N N . LEU A 1 94 ? -3.807 33.531 30.344 1 94.5 94 LEU A N 1
ATOM 696 C CA . LEU A 1 94 ? -3.143 34.844 30.406 1 94.5 94 LEU A CA 1
ATOM 697 C C . LEU A 1 94 ? -4.152 35.938 30.656 1 94.5 94 LEU A C 1
ATOM 699 O O . LEU A 1 94 ? -5.266 35.906 30.125 1 94.5 94 LEU A O 1
ATOM 703 N N . GLU A 1 95 ? -3.752 36.906 31.469 1 93.94 95 GLU A N 1
ATOM 704 C CA . GLU A 1 95 ? -4.543 38.094 31.766 1 93.94 95 GLU A CA 1
ATOM 705 C C . GLU A 1 95 ? -3.721 39.375 31.578 1 93.94 95 GLU A C 1
ATOM 707 O O . GLU A 1 95 ? -2.492 39.344 31.672 1 93.94 95 GLU A O 1
ATOM 712 N N . SER A 1 96 ? -4.43 40.375 31.281 1 94.44 96 SER A N 1
ATOM 713 C CA . SER A 1 96 ? -3.738 41.656 31.109 1 94.44 96 SER A CA 1
ATOM 714 C C . SER A 1 96 ? -3.23 42.188 32.438 1 94.44 96 SER A C 1
ATOM 716 O O . SER A 1 96 ? -3.828 41.938 33.5 1 94.44 96 SER A O 1
ATOM 718 N N . SER A 1 97 ? -2.146 42.844 32.344 1 93.94 97 SER A N 1
ATOM 719 C CA . SER A 1 97 ? -1.563 43.469 33.531 1 93.94 97 SER A CA 1
ATOM 720 C C . SER A 1 97 ? -1.747 44.969 33.5 1 93.94 97 SER A C 1
ATOM 722 O O . SER A 1 97 ? -2.307 45.531 32.562 1 93.94 97 SER A O 1
ATOM 724 N N . ASN A 1 98 ? -1.239 45.656 34.625 1 92.56 98 ASN A N 1
ATOM 725 C CA . ASN A 1 98 ? -1.3 47.094 34.719 1 92.56 98 ASN A CA 1
ATOM 726 C C . ASN A 1 98 ? 0.05 47.75 34.375 1 92.56 98 ASN A C 1
ATOM 728 O O . ASN A 1 98 ? 0.238 48.938 34.594 1 92.56 98 ASN A O 1
ATOM 732 N N . GLN A 1 99 ? 0.912 46.969 33.875 1 92.75 99 GLN A N 1
ATOM 733 C CA . GLN A 1 99 ? 2.254 47.438 33.594 1 92.75 99 GLN A CA 1
ATOM 734 C C . GLN A 1 99 ? 2.438 47.656 32.094 1 92.75 99 GLN A C 1
ATOM 736 O O . GLN A 1 99 ? 1.631 47.156 31.281 1 92.75 99 GLN A O 1
ATOM 741 N N . THR A 1 100 ? 3.387 48.469 31.766 1 91.06 100 THR A N 1
ATOM 742 C CA . THR A 1 100 ? 3.779 48.625 30.359 1 91.06 100 THR A CA 1
ATOM 743 C C . THR A 1 100 ? 5.141 48 30.094 1 91.06 100 THR A C 1
ATOM 745 O O . THR A 1 100 ? 6.09 48.219 30.859 1 91.06 100 THR A O 1
ATOM 748 N N . GLY A 1 101 ? 5.148 47.219 29.188 1 89.19 101 GLY A N 1
ATOM 749 C CA . GLY A 1 101 ? 6.387 46.531 28.875 1 89.19 101 GLY A CA 1
ATOM 750 C C . GLY A 1 101 ? 7.23 47.219 27.844 1 89.19 101 GLY A C 1
ATOM 751 O O . GLY A 1 101 ? 6.742 48.125 27.141 1 89.19 101 GLY A O 1
ATOM 752 N N . ASP A 1 102 ? 8.531 46.906 27.812 1 92.81 102 ASP A N 1
ATOM 753 C CA . ASP A 1 102 ? 9.477 47.406 26.812 1 92.81 102 ASP A CA 1
ATOM 754 C C . ASP A 1 102 ? 9.727 46.375 25.719 1 92.81 102 ASP A C 1
ATOM 756 O O . ASP A 1 102 ? 10.156 45.25 26.016 1 92.81 102 ASP A O 1
ATOM 760 N N . ILE A 1 103 ? 9.484 46.75 24.484 1 93.88 103 ILE A N 1
ATOM 761 C CA . ILE A 1 103 ? 9.539 45.812 23.375 1 93.88 103 ILE A CA 1
ATOM 762 C C . ILE A 1 103 ? 10.984 45.375 23.141 1 93.88 103 ILE A C 1
ATOM 764 O O . ILE A 1 103 ? 11.234 44.219 22.781 1 93.88 103 ILE A O 1
ATOM 768 N N . LEU A 1 104 ? 11.961 46.281 23.328 1 93.81 104 LEU A N 1
ATOM 769 C CA . LEU A 1 104 ? 13.359 45.938 23.094 1 93.81 104 LEU A CA 1
ATOM 770 C C . LEU A 1 104 ? 13.844 44.938 24.141 1 93.81 104 LEU A C 1
ATOM 772 O O . LEU A 1 104 ? 14.531 43.969 23.812 1 93.81 104 LEU A O 1
ATOM 776 N N . ASP A 1 105 ? 13.422 45.188 25.391 1 94.19 105 ASP A N 1
ATOM 777 C CA . ASP A 1 105 ? 13.773 44.281 26.453 1 94.19 105 ASP A CA 1
ATOM 778 C C . ASP A 1 105 ? 13.219 42.875 26.172 1 94.19 105 ASP A C 1
ATOM 780 O O . ASP A 1 105 ? 13.914 41.875 26.375 1 94.19 105 ASP A O 1
ATOM 784 N N . ALA A 1 106 ? 11.992 42.844 25.719 1 96.06 106 ALA A N 1
ATOM 785 C CA . ALA A 1 106 ? 11.352 41.562 25.438 1 96.06 106 ALA A CA 1
ATOM 786 C C . ALA A 1 106 ? 12.062 40.844 24.312 1 96.06 106 ALA A C 1
ATOM 788 O O . ALA A 1 106 ? 12.25 39.625 24.375 1 96.06 106 ALA A O 1
ATOM 789 N N . ILE A 1 107 ? 12.453 41.562 23.266 1 95.94 107 ILE A N 1
ATOM 790 C CA . ILE A 1 107 ? 13.148 40.969 22.125 1 95.94 107 ILE A CA 1
ATOM 791 C C . ILE A 1 107 ? 14.492 40.406 22.562 1 95.94 107 ILE A C 1
ATOM 793 O O . ILE A 1 107 ? 14.859 39.281 22.188 1 95.94 107 ILE A O 1
ATOM 797 N N . VAL A 1 108 ? 15.203 41.156 23.359 1 94.75 108 VAL A N 1
ATOM 798 C CA . VAL A 1 108 ? 16.516 40.719 23.828 1 94.75 108 VAL A CA 1
ATOM 799 C C . VAL A 1 108 ? 16.359 39.438 24.656 1 94.75 108 VAL A C 1
ATOM 801 O O . VAL A 1 108 ? 17.156 38.5 24.516 1 94.75 108 VAL A O 1
ATOM 804 N N . VAL A 1 109 ? 15.367 39.438 25.516 1 96.06 109 VAL A N 1
ATOM 805 C CA . VAL A 1 109 ? 15.125 38.281 26.344 1 96.06 109 VAL A CA 1
ATOM 806 C C . VAL A 1 109 ? 14.797 37.062 25.469 1 96.06 109 VAL A C 1
ATOM 808 O O . VAL A 1 109 ? 15.281 35.969 25.719 1 96.06 109 VAL A O 1
ATOM 811 N N . ALA A 1 110 ? 13.961 37.25 24.453 1 97.06 110 ALA A N 1
ATOM 812 C CA . ALA A 1 110 ? 13.578 36.156 23.547 1 97.06 110 ALA A CA 1
ATOM 813 C C . ALA A 1 110 ? 14.789 35.656 22.766 1 97.06 110 ALA A C 1
ATOM 815 O O . ALA A 1 110 ? 14.953 34.438 22.594 1 97.06 110 ALA A O 1
ATOM 816 N N . VAL A 1 111 ? 15.602 36.562 22.297 1 95.25 111 VAL A N 1
ATOM 817 C CA . VAL A 1 111 ? 16.797 36.188 21.547 1 95.25 111 VAL A CA 1
ATOM 818 C C . VAL A 1 111 ? 17.734 35.375 22.453 1 95.25 111 VAL A C 1
ATOM 820 O O . VAL A 1 111 ? 18.297 34.375 22.031 1 95.25 111 VAL A O 1
ATOM 823 N N . ASN A 1 112 ? 17.859 35.875 23.656 1 94.62 112 ASN A N 1
ATOM 824 C CA . ASN A 1 112 ? 18.688 35.156 24.625 1 94.62 112 ASN A CA 1
ATOM 825 C C . ASN A 1 112 ? 18.141 33.75 24.891 1 94.62 112 ASN A C 1
ATOM 827 O O . ASN A 1 112 ? 18.906 32.812 25.047 1 94.62 112 ASN A O 1
ATOM 831 N N . MET A 1 113 ? 16.891 33.625 24.984 1 96 113 MET A N 1
ATOM 832 C CA . MET A 1 113 ? 16.25 32.344 25.203 1 96 113 MET A CA 1
ATOM 833 C C . MET A 1 113 ? 16.547 31.359 24.062 1 96 113 MET A C 1
ATOM 835 O O . MET A 1 113 ? 16.875 30.203 24.297 1 96 113 MET A O 1
ATOM 839 N N . ILE A 1 114 ? 16.453 31.797 22.844 1 95.06 114 ILE A N 1
ATOM 840 C CA . ILE A 1 114 ? 16.719 30.984 21.672 1 95.06 114 ILE A CA 1
ATOM 841 C C . ILE A 1 114 ? 18.188 30.578 21.656 1 95.06 114 ILE A C 1
ATOM 843 O O . ILE A 1 114 ? 18.516 29.422 21.422 1 95.06 114 ILE A O 1
ATOM 847 N N . GLU A 1 115 ? 19.031 31.516 21.922 1 92.5 115 GLU A N 1
ATOM 848 C CA . GLU A 1 115 ? 20.469 31.266 21.891 1 92.5 115 GLU A CA 1
ATOM 849 C C . GLU A 1 115 ? 20.891 30.25 22.938 1 92.5 115 GLU A C 1
ATOM 851 O O . GLU A 1 115 ? 21.719 29.375 22.672 1 92.5 115 GLU A O 1
ATOM 856 N N . ASN A 1 116 ? 20.375 30.375 24.094 1 92 116 ASN A N 1
ATOM 857 C CA . ASN A 1 116 ? 20.734 29.5 25.203 1 92 116 ASN A CA 1
ATOM 858 C C . ASN A 1 116 ? 20.344 28.047 24.906 1 92 116 ASN A C 1
ATOM 860 O O . ASN A 1 116 ? 21.094 27.125 25.219 1 92 116 ASN A O 1
ATOM 864 N N . LYS A 1 117 ? 19.234 27.828 24.344 1 91.69 117 LYS A N 1
ATOM 865 C CA . LYS A 1 117 ? 18.703 26.484 24.141 1 91.69 117 LYS A CA 1
ATOM 866 C C . LYS A 1 117 ? 19.188 25.906 22.812 1 91.69 117 LYS A C 1
ATOM 868 O O . LYS A 1 117 ? 19.562 24.734 22.75 1 91.69 117 LYS A O 1
ATOM 873 N N . ILE A 1 118 ? 19.109 26.578 21.734 1 89.62 118 ILE A N 1
ATOM 874 C CA . ILE A 1 118 ? 19.359 26.047 20.391 1 89.62 118 ILE A CA 1
ATOM 875 C C . ILE A 1 118 ? 20.828 26.188 20.047 1 89.62 118 ILE A C 1
ATOM 877 O O . ILE A 1 118 ? 21.438 25.266 19.469 1 89.62 118 ILE A O 1
ATOM 881 N N . GLY A 1 119 ? 21.422 27.312 20.422 1 81.88 119 GLY A N 1
ATOM 882 C CA . GLY A 1 119 ? 22.828 27.516 20.141 1 81.88 119 GLY A CA 1
ATOM 883 C C . GLY A 1 119 ? 23.172 27.359 18.672 1 81.88 119 GLY A C 1
ATOM 884 O O . GLY A 1 119 ? 22.609 28.047 17.812 1 81.88 119 GLY A O 1
ATOM 885 N N . LYS A 1 120 ? 24 26.266 18.359 1 80.81 120 LYS A N 1
ATOM 886 C CA . LYS A 1 120 ? 24.469 26.062 17 1 80.81 120 LYS A CA 1
ATOM 887 C C . LYS A 1 120 ? 23.734 24.922 16.328 1 80.81 120 LYS A C 1
ATOM 889 O O . LYS A 1 120 ? 24.094 24.5 15.219 1 80.81 120 LYS A O 1
ATOM 894 N N . LYS A 1 121 ? 22.719 24.453 17.047 1 85.69 121 LYS A N 1
ATOM 895 C CA . LYS A 1 121 ? 21.938 23.375 16.469 1 85.69 121 LYS A CA 1
ATOM 896 C C . LYS A 1 121 ? 21.234 23.844 15.195 1 85.69 121 LYS A C 1
ATOM 898 O O . LYS A 1 121 ? 20.922 25.031 15.047 1 85.69 121 LYS A O 1
ATOM 903 N N . LYS A 1 122 ? 21.062 23.016 14.273 1 84.69 122 LYS A N 1
ATOM 904 C CA . LYS A 1 122 ? 20.453 23.328 12.992 1 84.69 122 LYS A CA 1
ATOM 905 C C . LYS A 1 122 ? 18.938 23.453 13.117 1 84.69 122 LYS A C 1
ATOM 907 O O . LYS A 1 122 ? 18.203 22.484 12.938 1 84.69 122 LYS A O 1
ATOM 912 N N . PHE A 1 123 ? 18.422 24.688 13.414 1 89.56 123 PHE A N 1
ATOM 913 C CA . PHE A 1 123 ? 17.016 25.031 13.516 1 89.56 123 PHE A CA 1
ATOM 914 C C . PHE A 1 123 ? 16.688 26.25 12.656 1 89.56 123 PHE A C 1
ATOM 916 O O . PHE A 1 123 ? 17.516 27.172 12.539 1 89.56 123 PHE A O 1
ATOM 923 N N . LYS A 1 124 ? 15.648 26.172 12.039 1 89.38 124 LYS A N 1
ATOM 924 C CA . LYS A 1 124 ? 15.102 27.438 11.547 1 89.38 124 LYS A CA 1
ATOM 925 C C . LYS A 1 124 ? 14.523 28.266 12.688 1 89.38 124 LYS A C 1
ATOM 927 O O . LYS A 1 124 ? 13.625 27.812 13.398 1 89.38 124 LYS A O 1
ATOM 932 N N . LYS A 1 125 ? 15.055 29.391 12.867 1 93.12 125 LYS A N 1
ATOM 933 C CA . LYS A 1 125 ? 14.672 30.203 14.016 1 93.12 125 LYS A CA 1
ATOM 934 C C . LYS A 1 125 ? 13.727 31.328 13.602 1 93.12 125 LYS A C 1
ATOM 936 O O . LYS A 1 125 ? 14 32.062 12.641 1 93.12 125 LYS A O 1
ATOM 941 N N . ARG A 1 126 ? 12.633 31.438 14.336 1 93.56 126 ARG A N 1
ATOM 942 C CA . ARG A 1 126 ? 11.641 32.469 14.062 1 93.56 126 ARG A CA 1
ATOM 943 C C . ARG A 1 126 ? 11.148 33.094 15.359 1 93.56 126 ARG A C 1
ATOM 945 O O . ARG A 1 126 ? 11.125 32.438 16.406 1 93.56 126 ARG A O 1
ATOM 952 N N . MET A 1 127 ? 10.766 34.375 15.258 1 96.06 127 MET A N 1
ATOM 953 C CA . MET A 1 127 ? 10.203 35.094 16.391 1 96.06 127 MET A CA 1
ATOM 954 C C . MET A 1 127 ? 8.914 35.812 15.984 1 96.06 127 MET A C 1
ATOM 956 O O . MET A 1 127 ? 8.852 36.438 14.93 1 96.06 127 MET A O 1
ATOM 960 N N . PHE A 1 128 ? 7.895 35.656 16.797 1 96.25 128 PHE A N 1
ATOM 961 C CA . PHE A 1 128 ? 6.625 36.344 16.594 1 96.25 128 PHE A CA 1
ATOM 962 C C . PHE A 1 128 ? 6.328 37.312 17.734 1 96.25 128 PHE A C 1
ATOM 964 O O . PHE A 1 128 ? 6.434 36.938 18.906 1 96.25 128 PHE A O 1
ATOM 971 N N . ILE A 1 129 ? 5.977 38.5 17.375 1 96.5 129 ILE A N 1
ATOM 972 C CA . ILE A 1 129 ? 5.641 39.5 18.375 1 96.5 129 ILE A CA 1
ATOM 973 C C . ILE A 1 129 ? 4.18 39.938 18.219 1 96.5 129 ILE A C 1
ATOM 975 O O . ILE A 1 129 ? 3.77 40.375 17.141 1 96.5 129 ILE A O 1
ATOM 979 N N . LEU A 1 130 ? 3.406 39.75 19.234 1 96.31 130 LEU A N 1
ATOM 980 C CA . LEU A 1 130 ? 2.006 40.156 19.234 1 96.31 130 LEU A CA 1
ATOM 981 C C . LEU A 1 130 ? 1.791 41.344 20.156 1 96.31 130 LEU A C 1
ATOM 983 O O . LEU A 1 130 ? 1.96 41.25 21.375 1 96.31 130 LEU A O 1
ATOM 987 N N . THR A 1 131 ? 1.42 42.5 19.609 1 94.69 131 THR A N 1
ATOM 988 C CA . THR A 1 131 ? 1.291 43.719 20.406 1 94.69 131 THR A CA 1
ATOM 989 C C . THR A 1 131 ? 0.305 44.688 19.75 1 94.69 131 THR A C 1
ATOM 991 O O . THR A 1 131 ? 0.007 44.562 18.562 1 94.69 131 THR A O 1
ATOM 994 N N . ASP A 1 132 ? -0.243 45.562 20.578 1 92.62 132 ASP A N 1
ATOM 995 C CA . ASP A 1 132 ? -1.077 46.625 20.047 1 92.62 132 ASP A CA 1
ATOM 996 C C . ASP A 1 132 ? -0.255 47.875 19.797 1 92.62 132 ASP A C 1
ATOM 998 O O . ASP A 1 132 ? -0.802 48.938 19.422 1 92.62 132 ASP A O 1
ATOM 1002 N N . GLY A 1 133 ? 1.049 47.844 20.094 1 90.94 133 GLY A N 1
ATOM 1003 C CA . GLY A 1 133 ? 1.958 48.906 19.75 1 90.94 133 GLY A CA 1
ATOM 1004 C C . GLY A 1 133 ? 2.066 49.969 20.828 1 90.94 133 GLY A C 1
ATOM 1005 O O . GLY A 1 133 ? 2.811 50.938 20.688 1 90.94 133 GLY A O 1
ATOM 1006 N N . ASN A 1 134 ? 1.355 49.844 21.922 1 91.06 134 ASN A N 1
ATOM 1007 C CA . ASN A 1 134 ? 1.369 50.844 22.969 1 91.06 134 ASN A CA 1
ATOM 1008 C C . ASN A 1 134 ? 2.43 50.531 24.031 1 91.06 134 ASN A C 1
ATOM 1010 O O . ASN A 1 134 ? 2.342 51 25.156 1 91.06 134 ASN A O 1
ATOM 1014 N N . CYS A 1 135 ? 3.357 49.75 23.656 1 90.31 135 CYS A N 1
ATOM 1015 C CA . CYS A 1 135 ? 4.488 49.438 24.531 1 90.31 135 CYS A CA 1
ATOM 1016 C C . CYS A 1 135 ? 5.59 50.5 24.375 1 90.31 135 CYS A C 1
ATOM 1018 O O . CYS A 1 135 ? 5.465 51.406 23.562 1 90.31 135 CYS A O 1
ATOM 1020 N N . THR A 1 136 ? 6.59 50.438 25.219 1 88.88 136 THR A N 1
ATOM 1021 C CA . THR A 1 136 ? 7.684 51.406 25.172 1 88.88 136 THR A CA 1
ATOM 1022 C C . THR A 1 136 ? 8.914 50.781 24.5 1 88.88 136 THR A C 1
ATOM 1024 O O . THR A 1 136 ? 9.016 49.562 24.375 1 88.88 136 THR A O 1
ATOM 1027 N N . ALA A 1 137 ? 9.672 51.5 23.938 1 86.19 137 ALA A N 1
ATOM 1028 C CA . ALA A 1 137 ? 10.977 51.156 23.391 1 86.19 137 ALA A CA 1
ATOM 1029 C C . ALA A 1 137 ? 12.07 52.062 23.969 1 86.19 137 ALA A C 1
ATOM 1031 O O . ALA A 1 137 ? 12.438 53.062 23.359 1 86.19 137 ALA A O 1
ATOM 1032 N N . ASN A 1 138 ? 12.523 51.438 25.094 1 77 138 ASN A N 1
ATOM 1033 C CA . ASN A 1 138 ? 13.477 52.25 25.828 1 77 138 ASN A CA 1
ATOM 1034 C C . ASN A 1 138 ? 14.906 52.031 25.328 1 77 138 ASN A C 1
ATOM 1036 O O . ASN A 1 138 ? 15.25 50.938 24.891 1 77 138 ASN A O 1
ATOM 1040 N N . ALA A 1 139 ? 15.664 52.844 24.797 1 76.38 139 ALA A N 1
ATOM 1041 C CA . ALA A 1 139 ? 17.078 52.844 24.422 1 76.38 139 ALA A CA 1
ATOM 1042 C C . ALA A 1 139 ? 17.25 52.656 22.922 1 76.38 139 ALA A C 1
ATOM 1044 O O . ALA A 1 139 ? 17.844 51.656 22.469 1 76.38 139 ALA A O 1
ATOM 1045 N N . PRO A 1 140 ? 16.828 53.5 22.234 1 75.56 140 PRO A N 1
ATOM 1046 C CA . PRO A 1 140 ? 16.922 53.406 20.766 1 75.56 140 PRO A CA 1
ATOM 1047 C C . PRO A 1 140 ? 18.359 53.312 20.281 1 75.56 140 PRO A C 1
ATOM 1049 O O . PRO A 1 140 ? 18.609 52.781 19.188 1 75.56 140 PRO A O 1
ATOM 1052 N N . ASP A 1 141 ? 19.234 53.656 21.266 1 79.81 141 ASP A N 1
ATOM 1053 C CA . ASP A 1 141 ? 20.656 53.594 20.906 1 79.81 141 ASP A CA 1
ATOM 1054 C C . ASP A 1 141 ? 21.141 52.156 20.781 1 79.81 141 ASP A C 1
ATOM 1056 O O . ASP A 1 141 ? 22.141 51.906 20.109 1 79.81 141 ASP A O 1
ATOM 1060 N N . GLN A 1 142 ? 20.469 51.281 21.344 1 86.62 142 GLN A N 1
ATOM 1061 C CA . GLN A 1 142 ? 20.891 49.875 21.328 1 86.62 142 GLN A CA 1
ATOM 1062 C C . GLN A 1 142 ? 20.203 49.094 20.203 1 86.62 142 GLN A C 1
ATOM 1064 O O . GLN A 1 142 ? 20.453 47.906 20.031 1 86.62 142 GLN A O 1
ATOM 1069 N N . LEU A 1 143 ? 19.453 49.781 19.484 1 90.25 143 LEU A N 1
ATOM 1070 C CA . LEU A 1 143 ? 18.625 49.156 18.453 1 90.25 143 LEU A CA 1
ATOM 1071 C C . LEU A 1 143 ? 19.5 48.406 17.438 1 90.25 143 LEU A C 1
ATOM 1073 O O . LEU A 1 143 ? 19.219 47.281 17.078 1 90.25 143 LEU A O 1
ATOM 1077 N N . GLN A 1 144 ? 20.547 49.094 17.031 1 91 144 GLN A N 1
ATOM 1078 C CA . GLN A 1 144 ? 21.406 48.469 16.031 1 91 144 GLN A CA 1
ATOM 1079 C C . GLN A 1 144 ? 22.109 47.25 16.578 1 91 144 GLN A C 1
ATOM 1081 O O . GLN A 1 144 ? 22.281 46.25 15.852 1 91 144 GLN A O 1
ATOM 1086 N N . ASP A 1 145 ? 22.469 47.312 17.781 1 90.81 145 ASP A N 1
ATOM 1087 C CA . ASP A 1 145 ? 23.109 46.156 18.406 1 90.81 145 ASP A CA 1
ATOM 1088 C C . ASP A 1 145 ? 22.156 44.969 18.453 1 90.81 145 ASP A C 1
ATOM 1090 O O . ASP A 1 145 ? 22.562 43.812 18.266 1 90.81 145 ASP A O 1
ATOM 1094 N N . ILE A 1 146 ? 20.984 45.219 18.766 1 91.25 146 ILE A N 1
ATOM 1095 C CA . ILE A 1 146 ? 19.969 44.188 18.844 1 91.25 146 ILE A CA 1
ATOM 1096 C C . ILE A 1 146 ? 19.734 43.562 17.469 1 91.25 146 ILE A C 1
ATOM 1098 O O . ILE A 1 146 ? 19.688 42.344 17.328 1 91.25 146 ILE A O 1
ATOM 1102 N N . ILE A 1 147 ? 19.672 44.375 16.453 1 93.5 147 ILE A N 1
ATOM 1103 C CA . ILE A 1 147 ? 19.484 43.938 15.07 1 93.5 147 ILE A CA 1
ATOM 1104 C C . ILE A 1 147 ? 20.656 43.031 14.664 1 93.5 147 ILE A C 1
ATOM 1106 O O . ILE A 1 147 ? 20.453 42 14.039 1 93.5 147 ILE A O 1
ATOM 1110 N N . ASP A 1 148 ? 21.812 43.469 15.016 1 92.81 148 ASP A N 1
ATOM 1111 C CA . ASP A 1 148 ? 23 42.688 14.688 1 92.81 148 ASP A CA 1
ATOM 1112 C C . ASP A 1 148 ? 22.953 41.312 15.344 1 92.81 148 ASP A C 1
ATOM 1114 O O . ASP A 1 148 ? 23.328 40.312 14.727 1 92.81 148 ASP A O 1
ATOM 1118 N N . GLN A 1 149 ? 22.484 41.312 16.547 1 90.31 149 GLN A N 1
ATOM 1119 C CA . GLN A 1 149 ? 22.391 40.031 17.25 1 90.31 149 GLN A CA 1
ATOM 1120 C C . GLN A 1 149 ? 21.359 39.125 16.609 1 90.31 149 GLN A C 1
ATOM 1122 O O . GLN A 1 149 ? 21.578 37.906 16.5 1 90.31 149 GLN A O 1
ATOM 1127 N N . ILE A 1 150 ? 20.266 39.625 16.219 1 93.38 150 ILE A N 1
ATOM 1128 C CA . ILE A 1 150 ? 19.203 38.875 15.547 1 93.38 150 ILE A CA 1
ATOM 1129 C C . ILE A 1 150 ? 19.734 38.281 14.25 1 93.38 150 ILE A C 1
ATOM 1131 O O . ILE A 1 150 ? 19.469 37.125 13.93 1 93.38 150 ILE A O 1
ATOM 1135 N N . ASN A 1 151 ? 20.5 39.031 13.578 1 92.19 151 ASN A N 1
ATOM 1136 C CA . ASN A 1 151 ? 21.062 38.594 12.305 1 92.19 151 ASN A CA 1
ATOM 1137 C C . ASN A 1 151 ? 22.109 37.5 12.508 1 92.19 151 ASN A C 1
ATOM 1139 O O . ASN A 1 151 ? 22.172 36.562 11.727 1 92.19 151 ASN A O 1
ATOM 1143 N N . ILE A 1 152 ? 22.906 37.719 13.5 1 88.88 152 ILE A N 1
ATOM 1144 C CA . ILE A 1 152 ? 23.938 36.719 13.805 1 88.88 152 ILE A CA 1
ATOM 1145 C C . ILE A 1 152 ? 23.281 35.375 14.109 1 88.88 152 ILE A C 1
ATOM 1147 O O . ILE A 1 152 ? 23.781 34.312 13.695 1 88.88 152 ILE A O 1
ATOM 1151 N N . GLN A 1 153 ? 22.203 35.438 14.758 1 89.62 153 GLN A N 1
ATOM 1152 C CA . GLN A 1 153 ? 21.5 34.219 15.117 1 89.62 153 GLN A CA 1
ATOM 1153 C C . GLN A 1 153 ? 20.578 33.75 13.984 1 89.62 153 GLN A C 1
ATOM 1155 O O . GLN A 1 153 ? 19.984 32.688 14.055 1 89.62 153 GLN A O 1
ATOM 1160 N N . GLU A 1 154 ? 20.422 34.562 12.953 1 90.06 154 GLU A N 1
ATOM 1161 C CA . GLU A 1 154 ? 19.609 34.25 11.781 1 90.06 154 GLU A CA 1
ATOM 1162 C C . GLU A 1 154 ? 18.156 34.031 12.18 1 90.06 154 GLU A C 1
ATOM 1164 O O . GLU A 1 154 ? 17.547 33.031 11.781 1 90.06 154 GLU A O 1
ATOM 1169 N N . ILE A 1 155 ? 17.594 34.906 12.984 1 93.31 155 ILE A N 1
ATOM 1170 C CA . ILE A 1 155 ? 16.219 34.812 13.438 1 93.31 155 ILE A CA 1
ATOM 1171 C C . ILE A 1 155 ? 15.32 35.656 12.539 1 93.31 155 ILE A C 1
ATOM 1173 O O . ILE A 1 155 ? 15.625 36.812 12.281 1 93.31 155 ILE A O 1
ATOM 1177 N N . ARG A 1 156 ? 14.352 35.094 12.031 1 93.12 156 ARG A N 1
ATOM 1178 C CA . ARG A 1 156 ? 13.344 35.875 11.328 1 93.12 156 ARG A CA 1
ATOM 1179 C C . ARG A 1 156 ? 12.305 36.438 12.297 1 93.12 156 ARG A C 1
ATOM 1181 O O . ARG A 1 156 ? 11.781 35.688 13.141 1 93.12 156 ARG A O 1
ATOM 1188 N N . VAL A 1 157 ? 11.961 37.719 12.148 1 94.62 157 VAL A N 1
ATOM 1189 C CA . VAL A 1 157 ? 11.055 38.344 13.102 1 94.62 157 VAL A CA 1
ATOM 1190 C C . VAL A 1 157 ? 9.773 38.75 12.391 1 94.62 157 VAL A C 1
ATOM 1192 O O . VAL A 1 157 ? 9.812 39.5 11.406 1 94.62 157 VAL A O 1
ATOM 1195 N N . ASN A 1 158 ? 8.703 38.281 12.828 1 93.75 158 ASN A N 1
ATOM 1196 C CA . ASN A 1 158 ? 7.387 38.688 12.344 1 93.75 158 ASN A CA 1
ATOM 1197 C C . ASN A 1 158 ? 6.559 39.344 13.438 1 93.75 158 ASN A C 1
ATOM 1199 O O . ASN A 1 158 ? 6.609 38.938 14.594 1 93.75 158 ASN A O 1
ATOM 1203 N N . VAL A 1 159 ? 5.867 40.406 13.078 1 94 159 VAL A N 1
ATOM 1204 C CA . VAL A 1 159 ? 5.066 41.125 14.055 1 94 159 VAL A CA 1
ATOM 1205 C C . VAL A 1 159 ? 3.586 41.031 13.688 1 94 159 VAL A C 1
ATOM 1207 O O . VAL A 1 159 ? 3.215 41.219 12.523 1 94 159 VAL A O 1
AT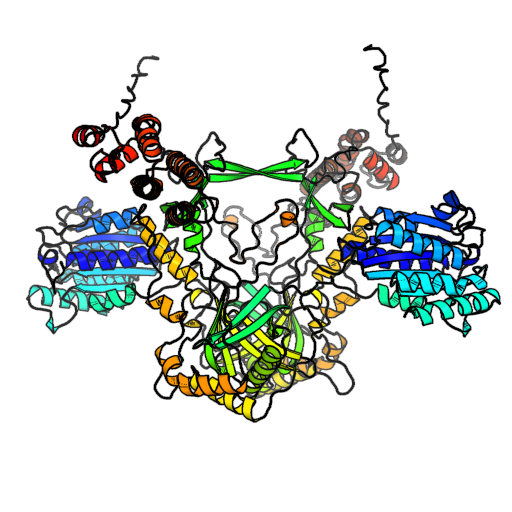OM 1210 N N . ILE A 1 160 ? 2.838 40.656 14.609 1 93.69 160 ILE A N 1
ATOM 1211 C CA . ILE A 1 160 ? 1.387 40.625 14.453 1 93.69 160 ILE A CA 1
ATOM 1212 C C . ILE A 1 160 ? 0.777 41.812 15.227 1 93.69 160 ILE A C 1
ATOM 1214 O O . ILE A 1 160 ? 0.726 41.781 16.453 1 93.69 160 ILE A O 1
ATOM 1218 N N . GLY A 1 161 ? 0.283 42.75 14.531 1 91.81 161 GLY A N 1
ATOM 1219 C CA . GLY A 1 161 ? -0.258 43.969 15.133 1 91.81 161 GLY A CA 1
ATOM 1220 C C . GLY A 1 161 ? -1.746 43.875 15.414 1 91.81 161 GLY A C 1
ATOM 1221 O O . GLY A 1 161 ? -2.545 43.688 14.492 1 91.81 161 GLY A O 1
ATOM 1222 N N . ILE A 1 162 ? -2.057 44.031 16.625 1 92.44 162 ILE A N 1
ATOM 1223 C CA . ILE A 1 162 ? -3.465 44.031 17 1 92.44 162 ILE A CA 1
ATOM 1224 C C . ILE A 1 162 ? -3.963 45.5 17.047 1 92.44 162 ILE A C 1
ATOM 1226 O O . ILE A 1 162 ? -3.727 46.219 18.016 1 92.44 162 ILE A O 1
ATOM 1230 N N . GLY A 1 163 ? -4.594 45.938 16.031 1 83.94 163 GLY A N 1
ATOM 1231 C CA . GLY A 1 163 ? -5.02 47.312 15.906 1 83.94 163 GLY A CA 1
ATOM 1232 C C . GLY A 1 163 ? -3.877 48.281 15.617 1 83.94 163 GLY A C 1
ATOM 1233 O O . GLY A 1 163 ? -3.9 49.438 16.047 1 83.94 163 GLY A O 1
ATOM 1234 N N . PHE A 1 164 ? -2.873 47.781 15.18 1 80.81 164 PHE A N 1
ATOM 1235 C CA . PHE A 1 164 ? -1.628 48.531 15.07 1 80.81 164 PHE A CA 1
ATOM 1236 C C . PHE A 1 164 ? -0.973 48.312 13.719 1 80.81 164 PHE A C 1
ATOM 1238 O O . PHE A 1 164 ? -0.141 49.094 13.281 1 80.81 164 PHE A O 1
ATOM 1245 N N . GLY A 1 165 ? -1.279 47.375 13.008 1 66.19 165 GLY A N 1
ATOM 1246 C CA . GLY A 1 165 ? -0.554 46.969 11.812 1 66.19 165 GLY A CA 1
ATOM 1247 C C . GLY A 1 165 ? -0.833 47.844 10.609 1 66.19 165 GLY A C 1
ATOM 1248 O O . GLY A 1 165 ? 0.053 48.062 9.781 1 66.19 165 GLY A O 1
ATOM 1249 N N . GLU A 1 166 ? -1.961 48.375 10.648 1 71 166 GLU A N 1
ATOM 1250 C CA . GLU A 1 166 ? -2.318 49.281 9.555 1 71 166 GLU A CA 1
ATOM 1251 C C . GLU A 1 166 ? -2.115 50.75 9.961 1 71 166 GLU A C 1
ATOM 1253 O O . GLU A 1 166 ? -2.338 51.125 11.117 1 71 166 GLU A O 1
ATOM 1258 N N . GLU A 1 167 ? -1.614 51.531 9.078 1 68.12 167 GLU A N 1
ATOM 1259 C CA . GLU A 1 167 ? -1.247 52.906 9.344 1 68.12 167 GLU A CA 1
ATOM 1260 C C . GLU A 1 167 ? -2.422 53.688 9.922 1 68.12 167 GLU A C 1
ATOM 1262 O O . GLU A 1 167 ? -2.252 54.469 10.867 1 68.12 167 GLU A O 1
ATOM 1267 N N . TYR A 1 168 ? -3.533 53.438 9.32 1 62.59 168 TYR A N 1
ATOM 1268 C CA . TYR A 1 168 ? -4.672 54.25 9.727 1 62.59 168 TYR A CA 1
ATOM 1269 C C . TYR A 1 168 ? -5.141 53.875 11.125 1 62.59 168 TYR A C 1
ATOM 1271 O O . TYR A 1 168 ? -5.891 54.625 11.758 1 62.59 168 TYR A O 1
ATOM 1279 N N . LEU A 1 169 ? -4.629 52.844 11.695 1 66.94 169 LEU A N 1
ATOM 1280 C CA . LEU A 1 169 ? -5.078 52.375 13.008 1 66.94 169 LEU A CA 1
ATOM 1281 C C . LEU A 1 169 ? -4.176 52.938 14.109 1 66.94 169 LEU A C 1
ATOM 1283 O O . LEU A 1 169 ? -4.516 52.844 15.297 1 66.94 169 LEU A O 1
ATOM 1287 N N . ARG A 1 170 ? -3.102 53.562 13.68 1 69.12 170 ARG A N 1
ATOM 1288 C CA . ARG A 1 170 ? -2.156 54.062 14.672 1 69.12 170 ARG A CA 1
ATOM 1289 C C . ARG A 1 170 ? -2.627 55.406 15.234 1 69.12 170 ARG A C 1
ATOM 1291 O O . ARG A 1 170 ? -2.547 56.438 14.555 1 69.12 170 ARG A O 1
ATOM 1298 N N . GLN A 1 171 ? -3.135 55.438 16.438 1 70.88 171 GLN A N 1
ATOM 1299 C CA . GLN A 1 171 ? -3.809 56.594 17.016 1 70.88 171 GLN A CA 1
ATOM 1300 C C . GLN A 1 171 ? -2.896 57.344 17.984 1 70.88 171 GLN A C 1
ATOM 1302 O O . GLN A 1 171 ? -2.951 58.562 18.094 1 70.88 171 GLN A O 1
ATOM 1307 N N . THR A 1 172 ? -1.968 56.594 18.625 1 82 172 THR A N 1
ATOM 1308 C CA . THR A 1 172 ? -1.184 57.219 19.688 1 82 172 THR A CA 1
ATOM 1309 C C . THR A 1 172 ? 0.255 57.438 19.234 1 82 172 THR A C 1
ATOM 1311 O O . THR A 1 172 ? 0.726 56.812 18.297 1 82 172 THR A O 1
ATOM 1314 N N . ASP A 1 173 ? 0.939 58.406 19.875 1 84 173 ASP A N 1
ATOM 1315 C CA . ASP A 1 173 ? 2.348 58.656 19.609 1 84 173 ASP A CA 1
ATOM 1316 C C . ASP A 1 173 ? 3.215 57.438 19.969 1 84 173 ASP A C 1
ATOM 1318 O O . ASP A 1 173 ? 4.215 57.188 19.297 1 84 173 ASP A O 1
ATOM 1322 N N . GLN A 1 174 ? 2.768 56.844 20.891 1 86.06 174 GLN A N 1
ATOM 1323 C CA . GLN A 1 174 ? 3.496 55.656 21.297 1 86.06 174 GLN A CA 1
ATOM 1324 C C . GLN A 1 174 ? 3.445 54.562 20.219 1 86.06 174 GLN A C 1
ATOM 1326 O O . GLN A 1 174 ? 4.449 53.906 19.953 1 86.06 174 GLN A O 1
ATOM 1331 N N . GLN A 1 175 ? 2.316 54.406 19.625 1 89 175 GLN A N 1
ATOM 1332 C CA . GLN A 1 175 ? 2.16 53.406 18.547 1 89 175 GLN A CA 1
ATOM 1333 C C . GLN A 1 175 ? 3.037 53.781 17.359 1 89 175 GLN A C 1
ATOM 1335 O O . GLN A 1 175 ? 3.617 52.875 16.719 1 89 175 GLN A O 1
ATOM 1340 N N . LYS A 1 176 ? 3.139 55.031 17.109 1 86.75 176 LYS A N 1
ATOM 1341 C CA . LYS A 1 176 ? 3.963 55.469 15.992 1 86.75 176 LYS A CA 1
ATOM 1342 C C . LYS A 1 176 ? 5.441 55.188 16.25 1 86.75 176 LYS A C 1
ATOM 1344 O O . LYS A 1 176 ? 6.16 54.75 15.367 1 86.75 176 LYS A O 1
ATOM 1349 N N . ASN A 1 177 ? 5.82 55.531 17.484 1 86.25 177 ASN A N 1
ATOM 1350 C CA . ASN A 1 177 ? 7.207 55.281 17.859 1 86.25 177 ASN A CA 1
ATOM 1351 C C . ASN A 1 177 ? 7.531 53.781 17.812 1 86.25 177 ASN A C 1
ATOM 1353 O O . ASN A 1 177 ? 8.578 53.375 17.297 1 86.25 177 ASN A O 1
ATOM 1357 N N . THR A 1 178 ? 6.625 53.031 18.344 1 88.75 178 THR A N 1
ATOM 1358 C CA . THR A 1 178 ? 6.812 51.594 18.359 1 88.75 178 THR A CA 1
ATOM 1359 C C . THR A 1 178 ? 6.863 51.031 16.938 1 88.75 178 THR A C 1
ATOM 1361 O O . THR A 1 178 ? 7.676 50.156 16.641 1 88.75 178 THR A O 1
ATOM 1364 N N . PHE A 1 179 ? 6.012 51.531 16.109 1 88.38 179 PHE A N 1
ATOM 1365 C CA . PHE A 1 179 ? 5.973 51.062 14.727 1 88.38 179 PHE A CA 1
ATOM 1366 C C . PHE A 1 179 ? 7.289 51.375 14.023 1 88.38 179 PHE A C 1
ATOM 1368 O O . PHE A 1 179 ? 7.789 50.531 13.25 1 88.38 179 PHE A O 1
ATOM 1375 N N . ALA A 1 180 ? 7.809 52.531 14.281 1 86.88 180 ALA A N 1
ATOM 1376 C CA . ALA A 1 180 ? 9.07 52.906 13.656 1 86.88 180 ALA A CA 1
ATOM 1377 C C . ALA A 1 180 ? 10.203 51.969 14.078 1 86.88 180 ALA A C 1
ATOM 1379 O O . ALA A 1 180 ? 11.031 51.594 13.258 1 86.88 180 ALA A O 1
ATOM 1380 N N . VAL A 1 181 ? 10.18 51.688 15.312 1 89.44 181 VAL A N 1
ATOM 1381 C CA . VAL A 1 181 ? 11.211 50.781 15.852 1 89.44 181 VAL A CA 1
ATOM 1382 C C . VAL A 1 181 ? 11.055 49.406 15.234 1 89.44 181 VAL A C 1
ATOM 1384 O O . VAL A 1 181 ? 12.031 48.812 14.758 1 89.44 181 VAL A O 1
ATOM 1387 N N . LEU A 1 182 ? 9.852 48.906 15.188 1 91.25 182 LEU A N 1
ATOM 1388 C CA . LEU A 1 182 ? 9.578 47.562 14.688 1 91.25 182 LEU A CA 1
ATOM 1389 C C . LEU A 1 182 ? 9.836 47.469 13.188 1 91.25 182 LEU A C 1
ATOM 1391 O O . LEU A 1 182 ? 10.32 46.469 12.688 1 91.25 182 LEU A O 1
ATOM 1395 N N . GLN A 1 183 ? 9.484 48.5 12.531 1 88.75 183 GLN A N 1
ATOM 1396 C CA . GLN A 1 183 ? 9.719 48.531 11.086 1 88.75 183 GLN A CA 1
ATOM 1397 C C . GLN A 1 183 ? 11.211 48.469 10.773 1 88.75 183 GLN A C 1
ATOM 1399 O O . GLN A 1 183 ? 11.609 47.781 9.812 1 88.75 183 GLN A O 1
ATOM 1404 N N . THR A 1 184 ? 11.953 49.188 11.562 1 90.19 184 THR A N 1
ATOM 1405 C CA . THR A 1 184 ? 13.398 49.156 11.375 1 90.19 184 THR A CA 1
ATOM 1406 C C . THR A 1 184 ? 13.945 47.75 11.617 1 90.19 184 THR A C 1
ATOM 1408 O O . THR A 1 184 ? 14.797 47.281 10.867 1 90.19 184 THR A O 1
ATOM 1411 N N . ILE A 1 185 ? 13.422 47.125 12.562 1 91.38 185 ILE A N 1
ATOM 1412 C CA . ILE A 1 185 ? 13.867 45.781 12.898 1 91.38 185 ILE A CA 1
ATOM 1413 C C . ILE A 1 185 ? 13.477 44.812 11.789 1 91.38 185 ILE A C 1
ATOM 1415 O O . ILE A 1 185 ? 14.328 44.094 11.266 1 91.38 185 ILE A O 1
ATOM 1419 N N . VAL A 1 186 ? 12.219 44.75 11.398 1 91.5 186 VAL A N 1
ATOM 1420 C CA . VAL A 1 186 ? 11.68 43.812 10.43 1 91.5 186 VAL A CA 1
ATOM 1421 C C . VAL A 1 186 ? 12.367 44 9.078 1 91.5 186 VAL A C 1
ATOM 1423 O O . VAL A 1 186 ? 12.625 43.031 8.367 1 91.5 186 VAL A O 1
ATOM 1426 N N . ALA A 1 187 ? 12.609 45.188 8.75 1 88.56 187 ALA A N 1
ATOM 1427 C CA . ALA A 1 187 ? 13.266 45.469 7.48 1 88.56 187 ALA A CA 1
ATOM 1428 C C . ALA A 1 187 ? 14.68 44.906 7.449 1 88.56 187 ALA A C 1
ATOM 1430 O O . ALA A 1 187 ? 15.18 44.531 6.391 1 88.56 187 ALA A O 1
ATOM 1431 N N . SER A 1 188 ? 15.297 44.812 8.562 1 90.31 188 SER A N 1
ATOM 1432 C CA . SER A 1 188 ? 16.688 44.406 8.641 1 90.31 188 SER A CA 1
ATOM 1433 C C . SER A 1 188 ? 16.797 42.875 8.742 1 90.31 188 SER A C 1
ATOM 1435 O O . SER A 1 188 ? 17.859 42.312 8.477 1 90.31 188 SER A O 1
ATOM 1437 N N . VAL A 1 189 ? 15.812 42.219 9.148 1 89 189 VAL A N 1
ATOM 1438 C CA . VAL A 1 189 ? 15.93 40.781 9.422 1 89 189 VAL A CA 1
ATOM 1439 C C . VAL A 1 189 ? 14.961 40 8.539 1 89 189 VAL A C 1
ATOM 1441 O O . VAL A 1 189 ? 14.617 38.844 8.836 1 89 189 VAL A O 1
ATOM 1444 N N . GLN A 1 190 ? 14.5 40.438 7.453 1 82.56 190 GLN A N 1
ATOM 1445 C CA . GLN A 1 190 ? 13.602 39.812 6.484 1 82.56 190 GLN A CA 1
ATOM 1446 C C . GLN A 1 190 ? 12.289 39.406 7.137 1 82.56 190 GLN A C 1
ATOM 1448 O O . GLN A 1 190 ? 11.812 38.281 6.93 1 82.56 190 GLN A O 1
ATOM 1453 N N . GLY A 1 191 ? 11.789 40.188 8.008 1 86.81 191 GLY A N 1
ATOM 1454 C CA . GLY A 1 191 ? 10.508 39.938 8.648 1 86.81 191 GLY A CA 1
ATOM 1455 C C . GLY A 1 191 ? 9.375 40.75 8.07 1 86.81 191 GLY A C 1
ATOM 1456 O O . GLY A 1 191 ? 9.555 41.438 7.059 1 86.81 191 GLY A O 1
ATOM 1457 N N . VAL A 1 192 ? 8.164 40.562 8.609 1 87.69 192 VAL A N 1
ATOM 1458 C CA . VAL A 1 192 ? 6.992 41.281 8.117 1 87.69 192 VAL A CA 1
ATOM 1459 C C . VAL A 1 192 ? 6.082 41.656 9.289 1 87.69 192 VAL A C 1
ATOM 1461 O O . VAL A 1 192 ? 6.086 40.969 10.32 1 87.69 192 VAL A O 1
ATOM 1464 N N . ILE A 1 193 ? 5.418 42.781 9.133 1 88.94 193 ILE A N 1
ATOM 1465 C CA . ILE A 1 193 ? 4.383 43.188 10.086 1 88.94 193 ILE A CA 1
ATOM 1466 C C . ILE A 1 193 ? 3.006 42.875 9.5 1 88.94 193 ILE A C 1
ATOM 1468 O O . ILE A 1 193 ? 2.65 43.375 8.43 1 88.94 193 ILE A O 1
ATOM 1472 N N . TYR A 1 194 ? 2.299 42.031 10.211 1 88.31 194 TYR A N 1
ATOM 1473 C CA . TYR A 1 194 ? 0.964 41.625 9.773 1 88.31 194 TYR A CA 1
ATOM 1474 C C . TYR A 1 194 ? -0.106 42.219 10.688 1 88.31 194 TYR A C 1
ATOM 1476 O O . TYR A 1 194 ? 0.068 42.25 11.906 1 88.31 194 TYR A O 1
ATOM 1484 N N . PRO A 1 195 ? -1.199 42.625 10.016 1 88.5 195 PRO A N 1
ATOM 1485 C CA . PRO A 1 195 ? -2.375 42.844 10.867 1 88.5 195 PRO A CA 1
ATOM 1486 C C . PRO A 1 195 ? -2.908 41.562 11.469 1 88.5 195 PRO A C 1
ATOM 1488 O O . PRO A 1 195 ? -2.777 40.469 10.867 1 88.5 195 PRO A O 1
ATOM 1491 N N . SER A 1 196 ? -3.447 41.688 12.609 1 89.12 196 SER A N 1
ATOM 1492 C CA . SER A 1 196 ? -3.926 40.5 13.328 1 89.12 196 SER A CA 1
ATOM 1493 C C . SER A 1 196 ? -4.953 39.719 12.5 1 89.12 196 SER A C 1
ATOM 1495 O O . SER A 1 196 ? -4.977 38.5 12.516 1 89.12 196 SER A O 1
ATOM 1497 N N . LYS A 1 197 ? -5.797 40.375 11.75 1 84.31 197 LYS A N 1
ATOM 1498 C CA . LYS A 1 197 ? -6.82 39.75 10.938 1 84.31 197 LYS A CA 1
ATOM 1499 C C . LYS A 1 197 ? -6.191 38.844 9.867 1 84.31 197 LYS A C 1
ATOM 1501 O O . LYS A 1 197 ? -6.633 37.719 9.656 1 84.31 197 LYS A O 1
ATOM 1506 N N . THR A 1 198 ? -5.176 39.375 9.32 1 87.25 198 THR A N 1
ATOM 1507 C CA . THR A 1 198 ? -4.469 38.625 8.289 1 87.25 198 THR A CA 1
ATOM 1508 C C . THR A 1 198 ? -3.76 37.406 8.891 1 87.25 198 THR A C 1
ATOM 1510 O O . THR A 1 198 ? -3.793 36.312 8.32 1 87.25 198 THR A O 1
ATOM 1513 N N . ALA A 1 199 ? -3.152 37.625 9.961 1 86.5 199 ALA A N 1
ATOM 1514 C CA . ALA A 1 199 ? -2.449 36.531 10.633 1 86.5 199 ALA A CA 1
ATOM 1515 C C . ALA A 1 199 ? -3.41 35.406 11.016 1 86.5 199 ALA A C 1
ATOM 1517 O O . ALA A 1 199 ? -3.107 34.219 10.828 1 86.5 199 ALA A O 1
ATOM 1518 N N . MET A 1 200 ? -4.523 35.781 11.461 1 86.56 200 MET A N 1
ATOM 1519 C CA . MET A 1 200 ? -5.535 34.812 11.875 1 86.56 200 MET A CA 1
ATOM 1520 C C . MET A 1 200 ? -6.02 34 10.688 1 86.56 200 MET A C 1
ATOM 1522 O O . MET A 1 200 ? -6.223 32.781 10.805 1 86.56 200 MET A O 1
ATOM 1526 N N . GLN A 1 201 ? -6.156 34.656 9.617 1 84.31 201 GLN A N 1
ATOM 1527 C CA . GLN A 1 201 ? -6.582 33.969 8.406 1 84.31 201 GLN A CA 1
ATOM 1528 C C . GLN A 1 201 ? -5.551 32.938 7.965 1 84.31 201 GLN A C 1
ATOM 1530 O O . GLN A 1 201 ? -5.906 31.828 7.535 1 84.31 201 GLN A O 1
ATOM 1535 N N . ILE A 1 202 ? -4.414 33.219 8.125 1 84.44 202 ILE A N 1
ATOM 1536 C CA . ILE A 1 202 ? -3.322 32.344 7.73 1 84.44 202 ILE A CA 1
ATOM 1537 C C . ILE A 1 202 ? -3.275 31.141 8.664 1 84.44 202 ILE A C 1
ATOM 1539 O O . ILE A 1 202 ? -3.131 30 8.211 1 84.44 202 ILE A O 1
ATOM 1543 N N . TYR A 1 203 ? -3.449 31.391 9.938 1 84.75 203 TYR A N 1
ATOM 1544 C CA . TYR A 1 203 ? -3.34 30.328 10.93 1 84.75 203 TYR A CA 1
ATOM 1545 C C . TYR A 1 203 ? -4.523 29.375 10.836 1 84.75 203 TYR A C 1
ATOM 1547 O O . TYR A 1 203 ? -4.414 28.203 11.195 1 84.75 203 TYR A O 1
ATOM 1555 N N . LYS A 1 204 ? -5.57 29.812 10.305 1 80.56 204 LYS A N 1
ATOM 1556 C CA . LYS A 1 204 ? -6.781 29 10.219 1 80.56 204 LYS A CA 1
ATOM 1557 C C . LYS A 1 204 ? -6.762 28.109 8.984 1 80.56 204 LYS A C 1
ATOM 1559 O O . LYS A 1 204 ? -7.566 27.188 8.867 1 80.56 204 LYS A O 1
ATOM 1564 N N . GLN A 1 205 ? -5.828 28.406 8.172 1 80.56 205 GLN A N 1
ATOM 1565 C CA . GLN A 1 205 ? -5.719 27.578 6.973 1 80.56 205 GLN A CA 1
ATOM 1566 C C . GLN A 1 205 ? -5.25 26.172 7.312 1 80.56 205 GLN A C 1
ATOM 1568 O O . GLN A 1 205 ? -4.492 25.984 8.266 1 80.56 205 GLN A O 1
ATOM 1573 N N . PHE A 1 206 ? -5.738 25.281 6.508 1 80.69 206 PHE A N 1
ATOM 1574 C CA . PHE A 1 206 ? -5.32 23.891 6.699 1 80.69 206 PHE A CA 1
ATOM 1575 C C . PHE A 1 206 ? -3.852 23.719 6.328 1 80.69 206 PHE A C 1
ATOM 1577 O O . PHE A 1 206 ? -3.361 24.359 5.395 1 80.69 206 PHE A O 1
ATOM 1584 N N . ARG A 1 207 ? -3.293 22.938 7.195 1 80.25 207 ARG A N 1
ATOM 1585 C CA . ARG A 1 207 ? -1.879 22.672 6.953 1 80.25 207 ARG A CA 1
ATOM 1586 C C . ARG A 1 207 ? -1.589 21.188 6.977 1 80.25 207 ARG A C 1
ATOM 1588 O O . ARG A 1 207 ? -2.387 20.391 7.496 1 80.25 207 ARG A O 1
ATOM 1595 N N . LYS A 1 208 ? -0.523 20.844 6.242 1 84.88 208 LYS A N 1
ATOM 1596 C CA . LYS A 1 208 ? -0.039 19.469 6.242 1 84.88 208 LYS A CA 1
ATOM 1597 C C . LYS A 1 208 ? 1.353 19.375 6.863 1 84.88 208 LYS A C 1
ATOM 1599 O O . LYS A 1 208 ? 2.039 20.391 7.016 1 84.88 208 LYS A O 1
ATOM 1604 N N . ARG A 1 209 ? 1.677 18.25 7.25 1 83.56 209 ARG A N 1
ATOM 1605 C CA . ARG A 1 209 ? 3.002 17.984 7.809 1 83.56 209 ARG A CA 1
ATOM 1606 C C . ARG A 1 209 ? 4.094 18.281 6.781 1 83.56 209 ARG A C 1
ATOM 1608 O O . ARG A 1 209 ? 3.947 17.953 5.605 1 83.56 209 ARG A O 1
ATOM 1615 N N . SER A 1 210 ? 5.055 18.969 7.309 1 78.75 210 SER A N 1
ATOM 1616 C CA . SER A 1 210 ? 6.195 19.234 6.438 1 78.75 210 SER A CA 1
ATOM 1617 C C . SER A 1 210 ? 7.172 18.062 6.43 1 78.75 210 SER A C 1
ATOM 1619 O O . SER A 1 210 ? 7.562 17.562 7.488 1 78.75 210 SER A O 1
ATOM 1621 N N . VAL A 1 211 ? 7.461 17.547 5.211 1 79.81 211 VAL A N 1
ATOM 1622 C CA . VAL A 1 211 ? 8.383 16.438 5.074 1 79.81 211 VAL A CA 1
ATOM 1623 C C . VAL A 1 211 ? 9.602 16.859 4.25 1 79.81 211 VAL A C 1
ATOM 1625 O O . VAL A 1 211 ? 9.469 17.609 3.279 1 79.81 211 VAL A O 1
ATOM 1628 N N . TYR A 1 212 ? 10.719 16.516 4.746 1 78.19 212 TYR A N 1
ATOM 1629 C CA . TYR A 1 212 ? 11.945 16.75 3.988 1 78.19 212 TYR A CA 1
ATOM 1630 C C . TYR A 1 212 ? 12.172 15.664 2.953 1 78.19 212 TYR A C 1
ATOM 1632 O O . TYR A 1 212 ? 11.906 14.484 3.213 1 78.19 212 TYR A O 1
ATOM 1640 N N . PRO A 1 213 ? 12.688 16.094 1.828 1 84.19 213 PRO A N 1
ATOM 1641 C CA . PRO A 1 213 ? 12.977 15.07 0.826 1 84.19 213 PRO A CA 1
ATOM 1642 C C . PRO A 1 213 ? 14.133 14.164 1.229 1 84.19 213 PRO A C 1
ATOM 1644 O O . PRO A 1 213 ? 15.234 14.641 1.521 1 84.19 213 PRO A O 1
ATOM 1647 N N . VAL A 1 214 ? 13.867 12.953 1.368 1 86.62 214 VAL A N 1
ATOM 1648 C CA . VAL A 1 214 ? 14.891 11.938 1.626 1 86.62 214 VAL A CA 1
ATOM 1649 C C . VAL A 1 214 ? 15 11 0.429 1 86.62 214 VAL A C 1
ATOM 1651 O O . VAL A 1 214 ? 13.992 10.469 -0.046 1 86.62 214 VAL A O 1
ATOM 1654 N N . ALA A 1 215 ? 16.25 10.844 -0.021 1 90.88 215 ALA A N 1
ATOM 1655 C CA . ALA A 1 215 ? 16.438 9.992 -1.187 1 90.88 215 ALA A CA 1
ATOM 1656 C C . ALA A 1 215 ? 16.219 8.523 -0.831 1 90.88 215 ALA A C 1
ATOM 1658 O O . ALA A 1 215 ? 16.812 8.016 0.129 1 90.88 215 ALA A O 1
ATOM 1659 N N . LYS A 1 216 ? 15.414 7.906 -1.543 1 92.19 216 LYS A N 1
ATOM 1660 C CA . LYS A 1 216 ? 15.188 6.469 -1.408 1 92.19 216 LYS A CA 1
ATOM 1661 C C . LYS A 1 216 ? 16.312 5.672 -2.053 1 92.19 216 LYS A C 1
ATOM 1663 O O . LYS A 1 216 ? 16.594 4.535 -1.654 1 92.19 216 LYS A O 1
ATOM 1668 N N . TYR A 1 217 ? 16.859 6.211 -3.029 1 94.25 217 TYR A N 1
ATOM 1669 C CA . TYR A 1 217 ? 17.906 5.594 -3.832 1 94.25 217 TYR A CA 1
ATOM 1670 C C . TYR A 1 217 ? 18.906 6.641 -4.324 1 94.25 217 TYR A C 1
ATOM 1672 O O . TYR A 1 217 ? 18.5 7.691 -4.836 1 94.25 217 TYR A O 1
ATOM 1680 N N . LYS A 1 218 ? 20.078 6.449 -4.051 1 93.62 218 LYS A N 1
ATOM 1681 C CA . LYS A 1 218 ? 21.188 7.203 -4.625 1 93.62 218 LYS A CA 1
ATOM 1682 C C . LYS A 1 218 ? 22.188 6.281 -5.324 1 93.62 218 LYS A C 1
ATOM 1684 O O . LYS A 1 218 ? 22.781 5.414 -4.688 1 93.62 218 LYS A O 1
ATOM 1689 N N . GLY A 1 219 ? 22.266 6.355 -6.602 1 93.31 219 GLY A N 1
ATOM 1690 C CA . GLY A 1 219 ? 23.125 5.461 -7.352 1 93.31 219 GLY A CA 1
ATOM 1691 C C . GLY A 1 219 ? 22.984 5.605 -8.852 1 93.31 219 GLY A C 1
ATOM 1692 O O . GLY A 1 219 ? 22.406 6.582 -9.336 1 93.31 219 GLY A O 1
ATOM 1693 N N . PRO A 1 220 ? 23.531 4.691 -9.516 1 93.94 220 PRO A N 1
ATOM 1694 C CA . PRO A 1 220 ? 23.547 4.805 -10.977 1 93.94 220 PRO A CA 1
ATOM 1695 C C . PRO A 1 220 ? 22.234 4.336 -11.617 1 93.94 220 PRO A C 1
ATOM 1697 O O . PRO A 1 220 ? 21.641 3.365 -11.148 1 93.94 220 PRO A O 1
ATOM 1700 N N . LEU A 1 221 ? 21.812 5.121 -12.539 1 96.12 221 LEU A N 1
ATOM 1701 C CA . LEU A 1 221 ? 20.969 4.578 -13.594 1 96.12 221 LEU A CA 1
ATOM 1702 C C . LEU A 1 221 ? 21.797 3.873 -14.656 1 96.12 221 LEU A C 1
ATOM 1704 O O . LEU A 1 221 ? 22.5 4.523 -15.438 1 96.12 221 LEU A O 1
ATOM 1708 N N . ASP A 1 222 ? 21.703 2.551 -14.633 1 93.06 222 ASP A N 1
ATOM 1709 C CA . ASP A 1 222 ? 22.531 1.744 -15.523 1 93.06 222 ASP A CA 1
ATOM 1710 C C . ASP A 1 222 ? 21.891 1.645 -16.906 1 93.06 222 ASP A C 1
ATOM 1712 O O . ASP A 1 222 ? 20.891 0.954 -17.094 1 93.06 222 ASP A O 1
ATOM 1716 N N . LEU A 1 223 ? 22.438 2.32 -17.891 1 90.62 223 LEU A N 1
ATOM 1717 C CA . LEU A 1 223 ? 21.875 2.367 -19.234 1 90.62 223 LEU A CA 1
ATOM 1718 C C . LEU A 1 223 ? 22.359 1.177 -20.062 1 90.62 223 LEU A C 1
ATOM 1720 O O . LEU A 1 223 ? 21.938 1 -21.219 1 90.62 223 LEU A O 1
ATOM 1724 N N . GLY A 1 224 ? 23.203 0.411 -19.469 1 82.44 224 GLY A N 1
ATOM 1725 C CA . GLY A 1 224 ? 23.766 -0.727 -20.172 1 82.44 224 GLY A CA 1
ATOM 1726 C C . GLY A 1 224 ? 25.141 -0.45 -20.75 1 82.44 224 GLY A C 1
ATOM 1727 O O . GLY A 1 224 ? 25.5 0.708 -20.953 1 82.44 224 GLY A O 1
ATOM 1728 N N . LEU A 1 225 ? 25.859 -1.51 -21 1 77.88 225 LEU A N 1
ATOM 1729 C CA . LEU A 1 225 ? 27.156 -1.493 -21.672 1 77.88 225 LEU A CA 1
ATOM 1730 C C . LEU A 1 225 ? 28.156 -0.616 -20.906 1 77.88 225 LEU A C 1
ATOM 1732 O O . LEU A 1 225 ? 28.969 0.069 -21.516 1 77.88 225 LEU A O 1
ATOM 1736 N N . GLY A 1 226 ? 27.875 -0.457 -19.625 1 77.12 226 GLY A N 1
ATOM 1737 C CA . GLY A 1 226 ? 28.812 0.24 -18.766 1 77.12 226 GLY A CA 1
ATOM 1738 C C . GLY A 1 226 ? 28.516 1.721 -18.625 1 77.12 226 GLY A C 1
ATOM 1739 O O . GLY A 1 226 ? 29.219 2.436 -17.906 1 77.12 226 GLY A O 1
ATOM 1740 N N . TYR A 1 227 ? 27.547 2.221 -19.234 1 83.25 227 TYR A N 1
ATOM 1741 C CA . TYR A 1 227 ? 27.188 3.631 -19.141 1 83.25 227 TYR A CA 1
ATOM 1742 C C . TYR A 1 227 ? 26.141 3.855 -18.047 1 83.25 227 TYR A C 1
ATOM 1744 O O . TYR A 1 227 ? 25.234 3.051 -17.891 1 83.25 227 TYR A O 1
ATOM 1752 N N . ARG A 1 228 ? 26.516 4.91 -17.328 1 89.38 228 ARG A N 1
ATOM 1753 C CA . ARG A 1 228 ? 25.609 5.16 -16.219 1 89.38 228 ARG A CA 1
ATOM 1754 C C . ARG A 1 228 ? 25.438 6.66 -15.984 1 89.38 228 ARG A C 1
ATOM 1756 O O . ARG A 1 228 ? 26.297 7.457 -16.359 1 89.38 228 ARG A O 1
ATOM 1763 N N . ILE A 1 229 ? 24.312 7.105 -15.461 1 92.06 229 ILE A N 1
ATOM 1764 C CA . ILE A 1 229 ? 24.016 8.438 -14.945 1 92.06 229 ILE A CA 1
ATOM 1765 C C . ILE A 1 229 ? 23.688 8.344 -13.461 1 92.06 229 ILE A C 1
ATOM 1767 O O . ILE A 1 229 ? 22.781 7.594 -13.062 1 92.06 229 ILE A O 1
ATOM 1771 N N . ASP A 1 230 ? 24.406 9.055 -12.672 1 93.94 230 ASP A N 1
ATOM 1772 C CA . ASP A 1 230 ? 24.094 9.008 -11.25 1 93.94 230 ASP A CA 1
ATOM 1773 C C . ASP A 1 230 ? 22.844 9.812 -10.93 1 93.94 230 ASP A C 1
ATOM 1775 O O . ASP A 1 230 ? 22.719 10.977 -11.336 1 93.94 230 ASP A O 1
ATOM 1779 N N . ILE A 1 231 ? 21.969 9.148 -10.172 1 96.25 231 ILE A N 1
ATOM 1780 C CA . ILE A 1 231 ? 20.672 9.773 -9.945 1 96.25 231 ILE A CA 1
ATOM 1781 C C . ILE A 1 231 ? 20.266 9.594 -8.484 1 96.25 231 ILE A C 1
ATOM 1783 O O . ILE A 1 231 ? 20.938 8.883 -7.73 1 96.25 231 ILE A O 1
ATOM 1787 N N . CYS A 1 232 ? 19.219 10.344 -8.117 1 95.06 232 CYS A N 1
ATOM 1788 C CA . CYS A 1 232 ? 18.547 10.227 -6.832 1 95.06 232 CYS A CA 1
ATOM 1789 C C . CYS A 1 232 ? 17.047 10.047 -7.027 1 95.06 232 CYS A C 1
ATOM 1791 O O . CYS A 1 232 ? 16.438 10.664 -7.906 1 95.06 232 CYS A O 1
ATOM 1793 N N . ILE A 1 233 ? 16.469 9.188 -6.223 1 96.38 233 ILE A N 1
ATOM 1794 C CA . ILE A 1 233 ? 15.039 8.938 -6.289 1 96.38 233 ILE A CA 1
ATOM 1795 C C . ILE A 1 233 ? 14.367 9.453 -5.016 1 96.38 233 ILE A C 1
ATOM 1797 O O . ILE A 1 233 ? 14.789 9.125 -3.906 1 96.38 233 ILE A O 1
ATOM 1801 N N . TYR A 1 234 ? 13.305 10.281 -5.234 1 93.19 234 TYR A N 1
ATOM 1802 C CA . TYR A 1 234 ? 12.531 10.844 -4.133 1 93.19 234 TYR A CA 1
ATOM 1803 C C . TYR A 1 234 ? 11.062 10.453 -4.246 1 93.19 234 TYR A C 1
ATOM 1805 O O . TYR A 1 234 ? 10.562 10.211 -5.348 1 93.19 234 TYR A O 1
ATOM 1813 N N . GLY A 1 235 ? 10.422 10.469 -3.133 1 90.94 235 GLY A N 1
ATOM 1814 C CA . GLY A 1 235 ? 8.984 10.242 -3.17 1 90.94 235 GLY A CA 1
ATOM 1815 C C . GLY A 1 235 ? 8.203 11.461 -3.639 1 90.94 235 GLY A C 1
ATOM 1816 O O . GLY A 1 235 ? 8.438 12.57 -3.166 1 90.94 235 GLY A O 1
ATOM 1817 N N . LYS A 1 236 ? 7.324 11.25 -4.59 1 90.44 236 LYS A N 1
ATOM 1818 C CA . LYS A 1 236 ? 6.477 12.336 -5.07 1 90.44 236 LYS A CA 1
ATOM 1819 C C . LYS A 1 236 ? 5.074 12.242 -4.48 1 90.44 236 LYS A C 1
ATOM 1821 O O . LYS A 1 236 ? 4.504 13.25 -4.059 1 90.44 236 LYS A O 1
ATOM 1826 N N . THR A 1 237 ? 4.484 11.078 -4.551 1 90.62 237 THR A N 1
ATOM 1827 C CA . THR A 1 237 ? 3.174 10.852 -3.947 1 90.62 237 THR A CA 1
ATOM 1828 C C . THR A 1 237 ? 3.191 9.594 -3.076 1 90.62 237 THR A C 1
ATOM 1830 O O . THR A 1 237 ? 3.713 8.555 -3.486 1 90.62 237 THR A O 1
ATOM 1833 N N . LYS A 1 238 ? 2.727 9.742 -1.904 1 87.94 238 LYS A N 1
ATOM 1834 C CA . LYS A 1 238 ? 2.605 8.656 -0.929 1 87.94 238 LYS A CA 1
ATOM 1835 C C . LYS A 1 238 ? 1.467 8.93 0.049 1 87.94 238 LYS A C 1
ATOM 1837 O O . LYS A 1 238 ? 1.32 10.047 0.551 1 87.94 238 LYS A O 1
ATOM 1842 N N . GLU A 1 239 ? 0.776 7.938 0.233 1 86.75 239 GLU A N 1
ATOM 1843 C CA . GLU A 1 239 ? -0.349 8.109 1.147 1 86.75 239 GLU A CA 1
ATOM 1844 C C . GLU A 1 239 ? 0.13 8.469 2.551 1 86.75 239 GLU A C 1
ATOM 1846 O O . GLU A 1 239 ? 1.035 7.824 3.088 1 86.75 239 GLU A O 1
ATOM 1851 N N . GLU A 1 240 ? -0.466 9.531 3.047 1 86.69 240 GLU A N 1
ATOM 1852 C CA . GLU A 1 240 ? -0.221 9.906 4.438 1 86.69 240 GLU A CA 1
ATOM 1853 C C . GLU A 1 240 ? -1.17 9.18 5.383 1 86.69 240 GLU A C 1
ATOM 1855 O O . GLU A 1 240 ? -2.379 9.414 5.363 1 86.69 240 GLU A O 1
ATOM 1860 N N . PRO A 1 241 ? -0.668 8.359 6.215 1 82.5 241 PRO A N 1
ATOM 1861 C CA . PRO A 1 241 ? -1.553 7.605 7.109 1 82.5 241 PRO A CA 1
ATOM 1862 C C . PRO A 1 241 ? -1.983 8.414 8.328 1 82.5 241 PRO A C 1
ATOM 1864 O O . PRO A 1 241 ? -1.387 9.453 8.625 1 82.5 241 PRO A O 1
ATOM 1867 N N . LEU A 1 242 ? -3.021 7.914 8.93 1 80.81 242 LEU A N 1
ATOM 1868 C CA . LEU A 1 242 ? -3.379 8.445 10.242 1 80.81 242 LEU A CA 1
ATOM 1869 C C . LEU A 1 242 ? -2.273 8.18 11.258 1 80.81 242 LEU A C 1
ATOM 1871 O O . LEU A 1 242 ? -1.593 7.152 11.188 1 80.81 242 LEU A O 1
ATOM 1875 N N . PRO A 1 243 ? -2.102 9.102 12.117 1 75.88 243 PRO A N 1
ATOM 1876 C CA . PRO A 1 243 ? -1.104 8.859 13.156 1 75.88 243 PRO A CA 1
ATOM 1877 C C . PRO A 1 243 ? -1.402 7.609 13.984 1 75.88 243 PRO A C 1
ATOM 1879 O O . PRO A 1 243 ? -2.57 7.285 14.219 1 75.88 243 PRO A O 1
ATOM 1882 N N . SER A 1 244 ? -0.334 6.875 14.281 1 71.31 244 SER A N 1
ATOM 1883 C CA . SER A 1 244 ? -0.457 5.605 14.992 1 71.31 244 SER A CA 1
ATOM 1884 C C . SER A 1 244 ? -0.903 5.824 16.438 1 71.31 244 SER A C 1
ATOM 1886 O O . SER A 1 244 ? -0.508 6.805 17.062 1 71.31 244 SER A O 1
ATOM 1888 N N . LEU A 1 245 ? -1.753 4.895 16.797 1 67.19 245 LEU A N 1
ATOM 1889 C CA . LEU A 1 245 ? -2.316 4.891 18.141 1 67.19 245 LEU A CA 1
ATOM 1890 C C . LEU A 1 245 ? -1.366 4.211 19.1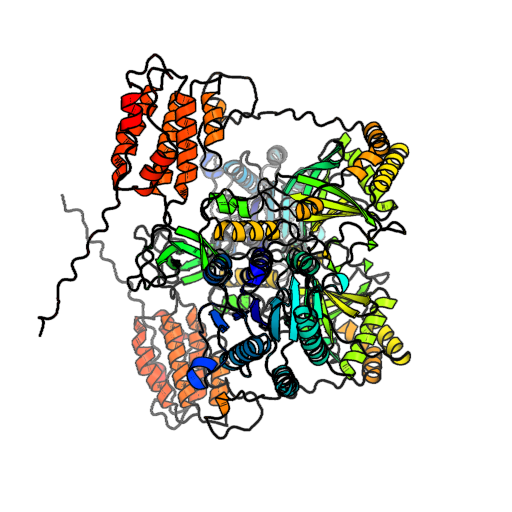25 1 67.19 245 LEU A C 1
ATOM 1892 O O . LEU A 1 245 ? -0.686 3.246 18.781 1 67.19 245 LEU A O 1
ATOM 1896 N N . LYS A 1 246 ? -1.085 4.977 20.141 1 66.31 246 LYS A N 1
ATOM 1897 C CA . LYS A 1 246 ? -0.388 4.289 21.234 1 66.31 246 LYS A CA 1
ATOM 1898 C C . LYS A 1 246 ? -1.376 3.707 22.234 1 66.31 246 LYS A C 1
ATOM 1900 O O . LYS A 1 246 ? -2.492 4.211 22.375 1 66.31 246 LYS A O 1
ATOM 1905 N N . LYS A 1 247 ? -0.974 2.568 22.719 1 63.53 247 LYS A N 1
ATOM 1906 C CA . LYS A 1 247 ? -1.812 1.943 23.734 1 63.53 247 LYS A CA 1
ATOM 1907 C C . LYS A 1 247 ? -1.627 2.621 25.094 1 63.53 247 LYS A C 1
ATOM 1909 O O . LYS A 1 247 ? -0.501 2.926 25.484 1 63.53 247 LYS A O 1
ATOM 1914 N N . HIS A 1 248 ? -2.752 3.109 25.578 1 65.12 248 HIS A N 1
ATOM 1915 C CA . HIS A 1 248 ? -2.771 3.846 26.844 1 65.12 248 HIS A CA 1
ATOM 1916 C C . HIS A 1 248 ? -3.598 3.115 27.891 1 65.12 248 HIS A C 1
ATOM 1918 O O . HIS A 1 248 ? -4.668 2.584 27.594 1 65.12 248 HIS A O 1
ATOM 1924 N N . SER A 1 249 ? -2.945 2.846 29.031 1 59.16 249 SER A N 1
ATOM 1925 C CA . SER A 1 249 ? -3.662 2.223 30.125 1 59.16 249 SER A CA 1
ATOM 1926 C C . SER A 1 249 ? -4.664 3.189 30.75 1 59.16 249 SER A C 1
ATOM 1928 O O . SER A 1 249 ? -4.348 4.359 30.969 1 59.16 249 SER A O 1
ATOM 1930 N N . THR A 1 250 ? -5.883 2.732 30.812 1 58.25 250 THR A N 1
ATOM 1931 C CA . THR A 1 250 ? -6.906 3.555 31.453 1 58.25 250 THR A CA 1
ATOM 1932 C C . THR A 1 250 ? -6.723 3.57 32.969 1 58.25 250 THR A C 1
ATOM 1934 O O . THR A 1 250 ? -7.297 4.41 33.656 1 58.25 250 THR A O 1
ATOM 1937 N N . VAL A 1 251 ? -6.074 2.418 33.469 1 50.25 251 VAL A N 1
ATOM 1938 C CA . VAL A 1 251 ? -5.992 2.25 34.938 1 50.25 251 VAL A CA 1
ATOM 1939 C C . VAL A 1 251 ? -4.805 3.041 35.469 1 50.25 251 VAL A C 1
ATOM 1941 O O . VAL A 1 251 ? -4.664 3.203 36.688 1 50.25 251 VAL A O 1
ATOM 1944 N N . VAL A 1 252 ? -3.844 3.139 34.75 1 50.06 252 VAL A N 1
ATOM 1945 C CA . VAL A 1 252 ? -2.699 3.707 35.438 1 50.06 252 VAL A CA 1
ATOM 1946 C C . VAL A 1 252 ? -3.084 5.055 36.062 1 50.06 252 VAL A C 1
ATOM 1948 O O . VAL A 1 252 ? -3.561 5.945 35.344 1 50.06 252 VAL A O 1
ATOM 1951 N N . GLU A 1 253 ? -3.359 4.926 37.312 1 43.03 253 GLU A N 1
ATOM 1952 C CA . GLU A 1 253 ? -3.268 6.094 38.188 1 43.03 253 GLU A CA 1
ATOM 1953 C C . GLU A 1 253 ? -2.031 6.926 37.875 1 43.03 253 GLU A C 1
ATOM 1955 O O . GLU A 1 253 ? -0.946 6.383 37.656 1 43.03 253 GLU A O 1
ATOM 1960 N N . TYR A 1 254 ? -2.199 8.031 37.281 1 38.72 254 TYR A N 1
ATOM 1961 C CA . TYR A 1 254 ? -1.147 9.031 37.125 1 38.72 254 TYR A CA 1
ATOM 1962 C C . TYR A 1 254 ? -0.122 8.922 38.25 1 38.72 254 TYR A C 1
ATOM 1964 O O . TYR A 1 254 ? -0.399 9.297 39.406 1 38.72 254 TYR A O 1
ATOM 1972 N N . THR A 1 255 ? 0.457 7.77 38.531 1 38.56 255 THR A N 1
ATOM 1973 C CA . THR A 1 255 ? 1.508 7.977 39.531 1 38.56 255 THR A CA 1
ATOM 1974 C C . THR A 1 255 ? 2.586 8.906 38.969 1 38.56 255 THR A C 1
ATOM 1976 O O . THR A 1 255 ? 2.713 9.078 37.75 1 38.56 255 THR A O 1
ATOM 1979 N N . GLU A 1 256 ? 3.244 9.57 39.875 1 40.72 256 GLU A N 1
ATOM 1980 C CA . GLU A 1 256 ? 4.316 10.531 39.625 1 40.72 256 GLU A CA 1
ATOM 1981 C C . GLU A 1 256 ? 5.27 10.023 38.531 1 40.72 256 GLU A C 1
ATOM 1983 O O . GLU A 1 256 ? 5.789 10.812 37.75 1 40.72 256 GLU A O 1
ATOM 1988 N N . GLU A 1 257 ? 5.609 8.703 38.562 1 41.44 257 GLU A N 1
ATOM 1989 C CA . GLU A 1 257 ? 6.688 8.188 37.719 1 41.44 257 GLU A CA 1
ATOM 1990 C C . GLU A 1 257 ? 6.148 7.672 36.375 1 41.44 257 GLU A C 1
ATOM 1992 O O . GLU A 1 257 ? 6.891 7.586 35.406 1 41.44 257 GLU A O 1
ATOM 1997 N N . ALA A 1 258 ? 5.02 7.043 36.375 1 46.03 258 ALA A N 1
ATOM 1998 C CA . ALA A 1 258 ? 4.488 6.445 35.156 1 46.03 258 ALA A CA 1
ATOM 1999 C C . ALA A 1 258 ? 3.645 7.449 34.375 1 46.03 258 ALA A C 1
ATOM 2001 O O . ALA A 1 258 ? 2.416 7.449 34.469 1 46.03 258 ALA A O 1
ATOM 2002 N N . LYS A 1 259 ? 4.109 8.578 34 1 50.78 259 LYS A N 1
ATOM 2003 C CA . LYS A 1 259 ? 3.498 9.82 33.531 1 50.78 259 LYS A CA 1
ATOM 2004 C C . LYS A 1 259 ? 2.695 9.594 32.281 1 50.78 259 LYS A C 1
ATOM 2006 O O . LYS A 1 259 ? 1.686 10.266 32.031 1 50.78 259 LYS A O 1
ATOM 2011 N N . GLU A 1 260 ? 3.086 8.656 31.422 1 57.62 260 GLU A N 1
ATOM 2012 C CA . GLU A 1 260 ? 2.395 8.812 30.156 1 57.62 260 GLU A CA 1
ATOM 2013 C C . GLU A 1 260 ? 1.475 7.625 29.875 1 57.62 260 GLU A C 1
ATOM 2015 O O . GLU A 1 260 ? 0.683 7.652 28.938 1 57.62 260 GLU A O 1
ATOM 2020 N N . GLY A 1 261 ? 1.161 6.719 30.984 1 60.75 261 GLY A N 1
ATOM 2021 C CA . GLY A 1 261 ? 0.235 5.602 30.875 1 60.75 261 GLY A CA 1
ATOM 2022 C C . GLY A 1 261 ? 0.457 4.766 29.625 1 60.75 261 GLY A C 1
ATOM 2023 O O . GLY A 1 261 ? -0.465 4.102 29.141 1 60.75 261 GLY A O 1
ATOM 2024 N N . LEU A 1 262 ? 1.521 4.863 29.094 1 65.62 262 LEU A N 1
ATOM 2025 C CA . LEU A 1 262 ? 1.79 4.09 27.891 1 65.62 262 LEU A CA 1
ATOM 2026 C C . LEU A 1 262 ? 2.033 2.621 28.219 1 65.62 262 LEU A C 1
ATOM 2028 O O . LEU A 1 262 ? 2.613 2.309 29.266 1 65.62 262 LEU A O 1
ATOM 2032 N N . VAL A 1 263 ? 1.4 1.757 27.516 1 67 263 VAL A N 1
ATOM 2033 C CA . VAL A 1 263 ? 1.494 0.313 27.703 1 67 263 VAL A CA 1
ATOM 2034 C C . VAL A 1 263 ? 2.492 -0.273 26.703 1 67 263 VAL A C 1
ATOM 2036 O O . VAL A 1 263 ? 2.559 0.164 25.562 1 67 263 VAL A O 1
ATOM 2039 N N . LYS A 1 264 ? 3.383 -0.987 27.188 1 65.44 264 LYS A N 1
ATOM 2040 C CA . LYS A 1 264 ? 4.309 -1.72 26.328 1 65.44 264 LYS A CA 1
ATOM 2041 C C . LYS A 1 264 ? 3.807 -3.135 26.062 1 65.44 264 LYS A C 1
ATOM 2043 O O . LYS A 1 264 ? 3.361 -3.826 26.984 1 65.44 264 LYS A O 1
ATOM 2048 N N . MET A 1 265 ? 3.771 -3.475 24.797 1 66.12 265 MET A N 1
ATOM 2049 C CA . MET A 1 265 ? 3.312 -4.797 24.375 1 66.12 265 MET A CA 1
ATOM 2050 C C . MET A 1 265 ? 4.469 -5.789 24.359 1 66.12 265 MET A C 1
ATOM 2052 O O . MET A 1 265 ? 5.57 -5.457 23.922 1 66.12 265 MET A O 1
ATOM 2056 N N . SER A 1 266 ? 4.297 -6.82 25.156 1 63.53 266 SER A N 1
ATOM 2057 C CA . SER A 1 266 ? 5.262 -7.91 25.062 1 63.53 266 SER A CA 1
ATOM 2058 C C . SER A 1 266 ? 4.641 -9.133 24.391 1 63.53 266 SER A C 1
ATOM 2060 O O . SER A 1 266 ? 3.451 -9.406 24.562 1 63.53 266 SER A O 1
ATOM 2062 N N . ARG A 1 267 ? 5.367 -9.695 23.469 1 65 267 ARG A N 1
ATOM 2063 C CA . ARG A 1 267 ? 4.895 -10.859 22.719 1 65 267 ARG A CA 1
ATOM 2064 C C . ARG A 1 267 ? 5.469 -12.148 23.312 1 65 267 ARG A C 1
ATOM 2066 O O . ARG A 1 267 ? 6.641 -12.195 23.688 1 65 267 ARG A O 1
ATOM 2073 N N . GLU A 1 268 ? 4.539 -13.07 23.625 1 65.5 268 GLU A N 1
ATOM 2074 C CA . GLU A 1 268 ? 4.965 -14.398 24.047 1 65.5 268 GLU A CA 1
ATOM 2075 C C . GLU A 1 268 ? 4.434 -15.469 23.094 1 65.5 268 GLU A C 1
ATOM 2077 O O . GLU A 1 268 ? 3.299 -15.383 22.625 1 65.5 268 GLU A O 1
ATOM 2082 N N . ALA A 1 269 ? 5.297 -16.344 22.625 1 65.81 269 ALA A N 1
ATOM 2083 C CA . ALA A 1 269 ? 4.934 -17.422 21.719 1 65.81 269 ALA A CA 1
ATOM 2084 C C . ALA A 1 269 ? 4.734 -18.734 22.484 1 65.81 269 ALA A C 1
ATOM 2086 O O . ALA A 1 269 ? 5.535 -19.078 23.359 1 65.81 269 ALA A O 1
ATOM 2087 N N . ALA A 1 270 ? 3.57 -19.375 22.281 1 65.56 270 ALA A N 1
ATOM 2088 C CA . ALA A 1 270 ? 3.299 -20.672 22.875 1 65.56 270 ALA A CA 1
ATOM 2089 C C . ALA A 1 270 ? 2.926 -21.703 21.797 1 65.56 270 ALA A C 1
ATOM 2091 O O . ALA A 1 270 ? 2.488 -21.328 20.703 1 65.56 270 ALA A O 1
ATOM 2092 N N . LEU A 1 271 ? 3.182 -22.938 22.078 1 64.19 271 LEU A N 1
ATOM 2093 C CA . LEU A 1 271 ? 2.828 -24 21.141 1 64.19 271 LEU A CA 1
ATOM 2094 C C . LEU A 1 271 ? 1.314 -24.109 21 1 64.19 271 LEU A C 1
ATOM 2096 O O . LEU A 1 271 ? 0.593 -24.094 22 1 64.19 271 LEU A O 1
ATOM 2100 N N . GLU A 1 272 ? 0.786 -23.922 19.844 1 63.75 272 GLU A N 1
ATOM 2101 C CA . GLU A 1 272 ? -0.649 -23.906 19.578 1 63.75 272 GLU A CA 1
ATOM 2102 C C . GLU A 1 272 ? -1.344 -25.109 20.188 1 63.75 272 GLU A C 1
ATOM 2104 O O . GLU A 1 272 ? -2.412 -24.984 20.781 1 63.75 272 GLU A O 1
ATOM 2109 N N . ASP A 1 273 ? -0.914 -26.406 20.031 1 58.12 273 ASP A N 1
ATOM 2110 C CA . ASP A 1 273 ? -1.637 -27.609 20.469 1 58.12 273 ASP A CA 1
ATOM 2111 C C . ASP A 1 273 ? -1.178 -28.062 21.844 1 58.12 273 ASP A C 1
ATOM 2113 O O . ASP A 1 273 ? -1.503 -29.172 22.281 1 58.12 273 ASP A O 1
ATOM 2117 N N . ASP A 1 274 ? -0.342 -27.203 22.5 1 56.41 274 ASP A N 1
ATOM 2118 C CA . ASP A 1 274 ? 0.094 -27.594 23.844 1 56.41 274 ASP A CA 1
ATOM 2119 C C . ASP A 1 274 ? -0.873 -27.094 24.906 1 56.41 274 ASP A C 1
ATOM 2121 O O . ASP A 1 274 ? -1.091 -25.875 25.031 1 56.41 274 ASP A O 1
ATOM 2125 N N . PRO A 1 275 ? -1.688 -27.969 25.391 1 58.25 275 PRO A N 1
ATOM 2126 C CA . PRO A 1 275 ? -2.631 -27.594 26.438 1 58.25 275 PRO A CA 1
ATOM 2127 C C . PRO A 1 275 ? -1.976 -26.781 27.562 1 58.25 275 PRO A C 1
ATOM 2129 O O . PRO A 1 275 ? -2.646 -26 28.234 1 58.25 275 PRO A O 1
ATOM 2132 N N . THR A 1 276 ? -0.671 -27 27.766 1 57.84 276 THR A N 1
ATOM 2133 C CA . THR A 1 276 ? -0.003 -26.328 28.875 1 57.84 276 THR A CA 1
ATOM 2134 C C . THR A 1 276 ? 0.517 -24.969 28.453 1 57.84 276 THR A C 1
ATOM 2136 O O . THR A 1 276 ? 1.007 -24.188 29.281 1 57.84 276 THR A O 1
ATOM 2139 N N . SER A 1 277 ? 0.27 -24.562 27.234 1 59.91 277 SER A N 1
ATOM 2140 C CA . SER A 1 277 ? 0.685 -23.266 26.703 1 59.91 277 SER A CA 1
ATOM 2141 C C . SER A 1 277 ? 2.135 -22.953 27.062 1 59.91 277 SER A C 1
ATOM 2143 O O . SER A 1 277 ? 2.434 -21.891 27.609 1 59.91 277 SER A O 1
ATOM 2145 N N . THR A 1 278 ? 2.938 -23.984 26.969 1 61.44 278 THR A N 1
ATOM 2146 C CA . THR A 1 278 ? 4.352 -23.781 27.266 1 61.44 278 THR A CA 1
ATOM 2147 C C . THR A 1 278 ? 4.953 -22.734 26.328 1 61.44 278 THR A C 1
ATOM 2149 O O . THR A 1 278 ? 4.762 -22.781 25.109 1 61.44 278 THR A O 1
ATOM 2152 N N . VAL A 1 279 ? 5.484 -21.609 26.984 1 65.62 279 VAL A N 1
ATOM 2153 C CA . VAL A 1 279 ? 6.105 -20.5 26.266 1 65.62 279 VAL A CA 1
ATOM 2154 C C . VAL A 1 279 ? 7.352 -21 25.531 1 65.62 279 VAL A C 1
ATOM 2156 O O . VAL A 1 279 ? 8.133 -21.766 26.078 1 65.62 279 VAL A O 1
ATOM 2159 N N . VAL A 1 280 ? 7.41 -20.844 24.281 1 70.19 280 VAL A N 1
ATOM 2160 C CA . VAL A 1 280 ? 8.555 -21.219 23.453 1 70.19 280 VAL A CA 1
ATOM 2161 C C . VAL A 1 280 ? 9.539 -20.047 23.375 1 70.19 280 VAL A C 1
ATOM 2163 O O . VAL A 1 280 ? 9.141 -18.891 23.234 1 70.19 280 VAL A O 1
ATOM 2166 N N . ASP A 1 281 ? 10.727 -20.25 23.703 1 68.12 281 ASP A N 1
ATOM 2167 C CA . ASP A 1 281 ? 11.789 -19.234 23.578 1 68.12 281 ASP A CA 1
ATOM 2168 C C . ASP A 1 281 ? 11.883 -18.719 22.156 1 68.12 281 ASP A C 1
ATOM 2170 O O . ASP A 1 281 ? 11.859 -19.484 21.188 1 68.12 281 ASP A O 1
ATOM 2174 N N . PRO A 1 282 ? 11.844 -17.422 22.109 1 72.12 282 PRO A N 1
ATOM 2175 C CA . PRO A 1 282 ? 11.93 -16.797 20.781 1 72.12 282 PRO A CA 1
ATOM 2176 C C . PRO A 1 282 ? 13.062 -17.375 19.922 1 72.12 282 PRO A C 1
ATOM 2178 O O . PRO A 1 282 ? 12.961 -17.406 18.703 1 72.12 282 PRO A O 1
ATOM 2181 N N . GLN A 1 283 ? 14.055 -17.875 20.594 1 67.5 283 GLN A N 1
ATOM 2182 C CA . GLN A 1 283 ? 15.188 -18.438 19.859 1 67.5 283 GLN A CA 1
ATOM 2183 C C . GLN A 1 283 ? 14.828 -19.766 19.203 1 67.5 283 GLN A C 1
ATOM 2185 O O . GLN A 1 283 ? 15.477 -20.188 18.25 1 67.5 283 GLN A O 1
ATOM 2190 N N . ASP A 1 284 ? 13.766 -20.297 19.781 1 69.12 284 ASP A N 1
ATOM 2191 C CA . ASP A 1 284 ? 13.359 -21.609 19.266 1 69.12 284 ASP A CA 1
ATOM 2192 C C . ASP A 1 284 ? 12.211 -21.469 18.266 1 69.12 284 ASP A C 1
ATOM 2194 O O . ASP A 1 284 ? 11.484 -22.438 18.016 1 69.12 284 ASP A O 1
ATOM 2198 N N . ILE A 1 285 ? 12.07 -20.344 17.875 1 73.56 285 ILE A N 1
ATOM 2199 C CA . ILE A 1 285 ? 11 -20.109 16.922 1 73.56 285 ILE A CA 1
ATOM 2200 C C . ILE A 1 285 ? 11.594 -19.781 15.547 1 73.56 285 ILE A C 1
ATOM 2202 O O . ILE A 1 285 ? 12.484 -18.938 15.43 1 73.56 285 ILE A O 1
ATOM 2206 N N . ILE A 1 286 ? 11.344 -20.703 14.602 1 73 286 ILE A N 1
ATOM 2207 C CA . ILE A 1 286 ? 11.734 -20.406 13.227 1 73 286 ILE A CA 1
ATOM 2208 C C . ILE A 1 286 ? 10.492 -20.156 12.375 1 73 286 ILE A C 1
ATOM 2210 O O . ILE A 1 286 ? 9.375 -20.484 12.789 1 73 286 ILE A O 1
ATOM 2214 N N . LYS A 1 287 ? 10.719 -19.594 11.352 1 75.56 287 LYS A N 1
ATOM 2215 C CA . LYS A 1 287 ? 9.609 -19.344 10.438 1 75.56 287 LYS A CA 1
ATOM 2216 C C . LYS A 1 287 ? 9.352 -20.547 9.539 1 75.56 287 LYS A C 1
ATOM 2218 O O . LYS A 1 287 ? 10.258 -21.344 9.273 1 75.56 287 LYS A O 1
ATOM 2223 N N . ALA A 1 288 ? 8.141 -20.828 9.289 1 76.62 288 ALA A N 1
ATOM 2224 C CA . ALA A 1 288 ? 7.773 -21.938 8.414 1 76.62 288 ALA A CA 1
ATOM 2225 C C . ALA A 1 288 ? 6.688 -21.516 7.422 1 76.62 288 ALA A C 1
ATOM 2227 O O . ALA A 1 288 ? 5.883 -20.625 7.715 1 76.62 288 ALA A O 1
ATOM 2228 N N . TYR A 1 289 ? 6.828 -22.078 6.215 1 75.94 289 TYR A N 1
ATOM 2229 C CA . TYR A 1 289 ? 5.84 -21.797 5.18 1 75.94 289 TYR A CA 1
ATOM 2230 C C . TYR A 1 289 ? 4.988 -23.016 4.879 1 75.94 289 TYR A C 1
ATOM 2232 O O . TYR A 1 289 ? 5.473 -24.156 4.953 1 75.94 289 TYR A O 1
ATOM 2240 N N . PHE A 1 290 ? 3.799 -22.781 4.598 1 73.81 290 PHE A N 1
ATOM 2241 C CA . PHE A 1 290 ? 2.91 -23.875 4.242 1 73.81 290 PHE A CA 1
ATOM 2242 C C . PHE A 1 290 ? 3.135 -24.312 2.799 1 73.81 290 PHE A C 1
ATOM 2244 O O . PHE A 1 290 ? 3.256 -23.469 1.904 1 73.81 290 PHE A O 1
ATOM 2251 N N . TYR A 1 291 ? 3.402 -25.484 2.625 1 75.81 291 TYR A N 1
ATOM 2252 C CA . TYR A 1 291 ? 3.352 -26.188 1.344 1 75.81 291 TYR A CA 1
ATOM 2253 C C . TYR A 1 291 ? 2.213 -27.188 1.316 1 75.81 291 TYR A C 1
ATOM 2255 O O . TYR A 1 291 ? 2.379 -28.344 1.746 1 75.81 291 TYR A O 1
ATOM 2263 N N . GLY A 1 292 ? 1.057 -26.625 0.815 1 72.62 292 GLY A N 1
ATOM 2264 C CA . GLY A 1 292 ? -0.169 -27.359 1.092 1 72.62 292 GLY A CA 1
ATOM 2265 C C . GLY A 1 292 ? -0.531 -27.391 2.564 1 72.62 292 GLY A C 1
ATOM 2266 O O . GLY A 1 292 ? -0.587 -26.344 3.211 1 72.62 292 GLY A O 1
ATOM 2267 N N . LYS A 1 293 ? -0.751 -28.531 3.064 1 71.88 293 LYS A N 1
ATOM 2268 C CA . LYS A 1 293 ? -1.059 -28.688 4.484 1 71.88 293 LYS A CA 1
ATOM 2269 C C . LYS A 1 293 ? 0.209 -28.922 5.297 1 71.88 293 LYS A C 1
ATOM 2271 O O . LYS A 1 293 ? 0.175 -28.906 6.531 1 71.88 293 LYS A O 1
ATOM 2276 N N . SER A 1 294 ? 1.249 -29.094 4.535 1 74.44 294 SER A N 1
ATOM 2277 C CA . SER A 1 294 ? 2.51 -29.391 5.207 1 74.44 294 SER A CA 1
ATOM 2278 C C . SER A 1 294 ? 3.266 -28.109 5.555 1 74.44 294 SER A C 1
ATOM 2280 O O . SER A 1 294 ? 3.129 -27.094 4.871 1 74.44 294 SER A O 1
ATOM 2282 N N . VAL A 1 295 ? 3.99 -28.094 6.66 1 74.88 295 VAL A N 1
ATOM 2283 C CA . VAL A 1 295 ? 4.777 -26.938 7.109 1 74.88 295 VAL A CA 1
ATOM 2284 C C . VAL A 1 295 ? 6.254 -27.172 6.793 1 74.88 295 VAL A C 1
ATOM 2286 O O . VAL A 1 295 ? 6.816 -28.203 7.16 1 74.88 295 VAL A O 1
ATOM 2289 N N . VAL A 1 296 ? 6.789 -26.344 6.039 1 76.44 296 VAL A N 1
ATOM 2290 C CA . VAL A 1 296 ? 8.203 -26.422 5.676 1 76.44 296 VAL A CA 1
ATOM 2291 C C . VAL A 1 296 ? 8.984 -25.359 6.453 1 76.44 296 VAL A C 1
ATOM 2293 O O . VAL A 1 296 ? 8.852 -24.172 6.191 1 76.44 296 VAL A O 1
ATOM 2296 N N . PRO A 1 297 ? 9.711 -25.75 7.426 1 76.12 297 PRO A N 1
ATOM 2297 C CA . PRO A 1 297 ? 10.516 -24.781 8.18 1 76.12 297 PRO A CA 1
ATOM 2298 C C . PRO A 1 297 ? 11.617 -24.156 7.34 1 76.12 297 PRO A C 1
ATOM 2300 O O . PRO A 1 297 ? 12.203 -24.812 6.48 1 76.12 297 PRO A O 1
ATOM 2303 N N . VAL A 1 298 ? 11.805 -22.906 7.523 1 76.31 298 VAL A N 1
ATOM 2304 C CA . VAL A 1 298 ? 12.852 -22.156 6.828 1 76.31 298 VAL A CA 1
ATOM 2305 C C . VAL A 1 298 ? 13.727 -21.438 7.844 1 76.31 298 VAL A C 1
ATOM 2307 O O . VAL A 1 298 ? 13.219 -20.766 8.75 1 76.31 298 VAL A O 1
ATOM 2310 N N . THR A 1 299 ? 14.961 -21.641 7.684 1 73.62 299 THR A N 1
ATOM 2311 C CA . THR A 1 299 ? 15.898 -20.953 8.57 1 73.62 299 THR A CA 1
ATOM 2312 C C . THR A 1 299 ? 15.922 -19.453 8.273 1 73.62 299 THR A C 1
ATOM 2314 O O . THR A 1 299 ? 15.477 -19.016 7.203 1 73.62 299 THR A O 1
ATOM 2317 N N . ALA A 1 300 ? 16.344 -18.688 9.211 1 72 300 ALA A N 1
ATOM 2318 C CA . ALA A 1 300 ? 16.438 -17.234 9.047 1 72 300 ALA A CA 1
ATOM 2319 C C . ALA A 1 300 ? 17.281 -16.875 7.828 1 72 300 ALA A C 1
ATOM 2321 O O . ALA A 1 300 ? 16.953 -15.953 7.086 1 72 300 ALA A O 1
ATOM 2322 N N . ASP A 1 301 ? 18.344 -17.641 7.613 1 70.12 301 ASP A N 1
ATOM 2323 C CA . ASP A 1 301 ? 19.219 -17.406 6.469 1 70.12 301 ASP A CA 1
ATOM 2324 C C . ASP A 1 301 ? 18.484 -17.672 5.152 1 70.12 301 ASP A C 1
ATOM 2326 O O . ASP A 1 301 ? 18.625 -16.922 4.191 1 70.12 301 ASP A O 1
ATOM 2330 N N . ASP A 1 302 ? 17.75 -18.703 5.258 1 75.5 302 ASP A N 1
ATOM 2331 C CA . ASP A 1 302 ? 17.016 -19.078 4.051 1 75.5 302 ASP A CA 1
ATOM 2332 C C . ASP A 1 302 ? 15.898 -18.078 3.762 1 75.5 302 ASP A C 1
ATOM 2334 O O . ASP A 1 302 ? 15.57 -17.828 2.6 1 75.5 302 ASP A O 1
ATOM 2338 N N . GLU A 1 303 ? 15.484 -17.562 4.793 1 75.62 303 GLU A N 1
ATOM 2339 C CA . GLU A 1 303 ? 14.398 -16.609 4.621 1 75.62 303 GLU A CA 1
ATOM 2340 C C . GLU A 1 303 ? 14.852 -15.398 3.809 1 75.62 303 GLU A C 1
ATOM 2342 O O . GLU A 1 303 ? 14.117 -14.898 2.953 1 75.62 303 GLU A O 1
ATOM 2347 N N . GLU A 1 304 ? 15.922 -14.961 4.078 1 73 304 GLU A N 1
ATOM 2348 C CA . GLU A 1 304 ? 16.469 -13.82 3.348 1 73 304 GLU A CA 1
ATOM 2349 C C . GLU A 1 304 ? 16.703 -14.164 1.881 1 73 304 GLU A C 1
ATOM 2351 O O . GLU A 1 304 ? 16.5 -13.328 0.999 1 73 304 GLU A O 1
ATOM 2356 N N . LEU A 1 305 ? 17.062 -15.43 1.728 1 73.62 305 LEU A N 1
ATOM 2357 C CA . LEU A 1 305 ? 17.359 -15.867 0.367 1 73.62 305 LEU A CA 1
ATOM 2358 C C . LEU A 1 305 ? 16.062 -16.078 -0.422 1 73.62 305 LEU A C 1
ATOM 2360 O O . LEU A 1 305 ? 16.062 -15.93 -1.647 1 73.62 305 LEU A O 1
ATOM 2364 N N . LEU A 1 306 ? 15.07 -16.406 0.342 1 75.5 306 LEU A N 1
ATOM 2365 C CA . LEU A 1 306 ? 13.789 -16.688 -0.3 1 75.5 306 LEU A CA 1
ATOM 2366 C C . LEU A 1 306 ? 13.242 -15.438 -0.982 1 75.5 306 LEU A C 1
ATOM 2368 O O . LEU A 1 306 ? 12.414 -15.531 -1.893 1 75.5 306 LEU A O 1
ATOM 2372 N N . LYS A 1 307 ? 13.695 -14.273 -0.565 1 73.44 307 LYS A N 1
ATOM 2373 C CA . LYS A 1 307 ? 13.242 -13.023 -1.153 1 73.44 307 LYS A CA 1
ATOM 2374 C C . LYS A 1 307 ? 14.031 -12.68 -2.414 1 73.44 307 LYS A C 1
ATOM 2376 O O . LYS A 1 307 ? 13.766 -11.672 -3.068 1 73.44 307 LYS A O 1
ATOM 2381 N N . TYR A 1 308 ? 14.719 -13.594 -3.039 1 73.5 308 TYR A N 1
ATOM 2382 C CA . TYR A 1 308 ? 15.602 -13.375 -4.18 1 73.5 308 TYR A CA 1
ATOM 2383 C C . TYR A 1 308 ? 16.391 -12.078 -4.016 1 73.5 308 TYR A C 1
ATOM 2385 O O . TYR A 1 308 ? 16.031 -11.047 -4.594 1 73.5 308 TYR A O 1
ATOM 2393 N N . PRO A 1 309 ? 17.375 -12.141 -3.213 1 71.75 309 PRO A N 1
ATOM 2394 C CA . PRO A 1 309 ? 18.109 -10.898 -2.93 1 71.75 309 PRO A CA 1
ATOM 2395 C C . PRO A 1 309 ? 18.953 -10.43 -4.113 1 71.75 309 PRO A C 1
ATOM 2397 O O . PRO A 1 309 ? 19.656 -11.227 -4.723 1 71.75 309 PRO A O 1
ATOM 2400 N N . CYS A 1 310 ? 18.594 -9.289 -4.574 1 76.88 310 CYS A N 1
ATOM 2401 C CA . CYS A 1 310 ? 19.406 -8.641 -5.598 1 76.88 310 CYS A CA 1
ATOM 2402 C C . CYS A 1 310 ? 20.141 -7.434 -5.02 1 76.88 310 CYS A C 1
ATOM 2404 O O . CYS A 1 310 ? 19.766 -6.918 -3.967 1 76.88 310 CYS A O 1
ATOM 2406 N N . ARG A 1 311 ? 21.188 -7.137 -5.656 1 82.31 311 ARG A N 1
ATOM 2407 C CA . ARG A 1 311 ? 21.922 -5.93 -5.27 1 82.31 311 ARG A CA 1
ATOM 2408 C C . ARG A 1 311 ? 21.156 -4.676 -5.676 1 82.31 311 ARG A C 1
ATOM 2410 O O . ARG A 1 311 ? 20.344 -4.711 -6.609 1 82.31 311 ARG A O 1
ATOM 2417 N N . LYS A 1 312 ? 21.422 -3.727 -4.895 1 89.62 312 LYS A N 1
ATOM 2418 C CA . LYS A 1 312 ? 20.859 -2.418 -5.203 1 89.62 312 LYS A CA 1
ATOM 2419 C C . LYS A 1 312 ? 21.125 -2.033 -6.656 1 89.62 312 LYS A C 1
ATOM 2421 O O . LYS A 1 312 ? 22.25 -2.094 -7.121 1 89.62 312 LYS A O 1
ATOM 2426 N N . CYS A 1 313 ? 19.969 -1.695 -7.363 1 91.19 313 CYS A N 1
ATOM 2427 C CA . CYS A 1 313 ? 20.234 -1.354 -8.758 1 91.19 313 CYS A CA 1
ATOM 2428 C C . CYS A 1 313 ? 19 -0.723 -9.398 1 91.19 313 CYS A C 1
ATOM 2430 O O . CYS A 1 313 ? 17.875 -0.91 -8.914 1 91.19 313 CYS A O 1
ATOM 2432 N N . LEU A 1 314 ? 19.219 0.096 -10.359 1 95.5 314 LEU A N 1
ATOM 2433 C CA . LEU A 1 314 ? 18.281 0.562 -11.375 1 95.5 314 LEU A CA 1
ATOM 2434 C C . LEU A 1 314 ? 18.859 0.365 -12.773 1 95.5 314 LEU A C 1
ATOM 2436 O O . LEU A 1 314 ? 19.688 1.16 -13.227 1 95.5 314 LEU A O 1
ATOM 2440 N N . LYS A 1 315 ? 18.391 -0.672 -13.406 1 92.94 315 LYS A N 1
ATOM 2441 C CA . LYS A 1 315 ? 19 -1.092 -14.664 1 92.94 315 LYS A CA 1
ATOM 2442 C C . LYS A 1 315 ? 18 -1.07 -15.805 1 92.94 315 LYS A C 1
ATOM 2444 O O . LYS A 1 315 ? 16.938 -1.69 -15.719 1 92.94 315 LYS A O 1
ATOM 2449 N N . VAL A 1 316 ? 18.406 -0.416 -16.875 1 93.75 316 VAL A N 1
ATOM 2450 C CA . VAL A 1 316 ? 17.516 -0.283 -18.047 1 93.75 316 VAL A CA 1
ATOM 2451 C C . VAL A 1 316 ? 17.453 -1.612 -18.781 1 93.75 316 VAL A C 1
ATOM 2453 O O . VAL A 1 316 ? 18.469 -2.246 -19.047 1 93.75 316 VAL A O 1
ATOM 2456 N N . LEU A 1 317 ? 16.25 -2.045 -19.094 1 90.94 317 LEU A N 1
ATOM 2457 C CA . LEU A 1 317 ? 16.016 -3.242 -19.891 1 90.94 317 LEU A CA 1
ATOM 2458 C C . LEU A 1 317 ? 15.734 -2.877 -21.344 1 90.94 317 LEU A C 1
ATOM 2460 O O . LEU A 1 317 ? 15.992 -3.674 -22.25 1 90.94 317 LEU A O 1
ATOM 2464 N N . GLY A 1 318 ? 15.164 -1.688 -21.5 1 91.62 318 GLY A N 1
ATOM 2465 C CA . GLY A 1 318 ? 14.867 -1.189 -22.844 1 91.62 318 GLY A CA 1
ATOM 2466 C C . GLY A 1 318 ? 13.859 -0.054 -22.844 1 91.62 318 GLY A C 1
ATOM 2467 O O . GLY A 1 318 ? 13.531 0.493 -21.797 1 91.62 318 GLY A O 1
ATOM 2468 N N . TYR A 1 319 ? 13.469 0.378 -24.094 1 93.06 319 TYR A N 1
ATOM 2469 C CA . TYR A 1 319 ? 12.57 1.512 -24.266 1 93.06 319 TYR A CA 1
ATOM 2470 C C . TYR A 1 319 ? 11.289 1.09 -24.969 1 93.06 319 TYR A C 1
ATOM 2472 O O . TYR A 1 319 ? 11.312 0.209 -25.828 1 93.06 319 TYR A O 1
ATOM 2480 N N . LEU A 1 320 ? 10.219 1.67 -24.516 1 91.94 320 LEU A N 1
ATOM 2481 C CA . LEU A 1 320 ? 8.898 1.389 -25.078 1 91.94 320 LEU A CA 1
ATOM 2482 C C . LEU A 1 320 ? 8.156 2.684 -25.406 1 91.94 320 LEU A C 1
ATOM 2484 O O . LEU A 1 320 ? 8.438 3.727 -24.812 1 91.94 320 LEU A O 1
ATOM 2488 N N . SER A 1 321 ? 7.25 2.523 -26.344 1 91 321 SER A N 1
ATOM 2489 C CA . SER A 1 321 ? 6.312 3.629 -26.516 1 91 321 SER A CA 1
ATOM 2490 C C . SER A 1 321 ? 5.434 3.809 -25.281 1 91 321 SER A C 1
ATOM 2492 O O . SER A 1 321 ? 5.066 2.83 -24.625 1 91 321 SER A O 1
ATOM 2494 N N . SER A 1 322 ? 5.121 5.012 -25 1 89.38 322 SER A N 1
ATOM 2495 C CA . SER A 1 322 ? 4.281 5.285 -23.828 1 89.38 322 SER A CA 1
ATOM 2496 C C . SER A 1 322 ? 2.941 4.559 -23.938 1 89.38 322 SER A C 1
ATOM 2498 O O . SER A 1 322 ? 2.357 4.176 -22.922 1 89.38 322 SER A O 1
ATOM 2500 N N . SER A 1 323 ? 2.451 4.305 -25.094 1 85.75 323 SER A N 1
ATOM 2501 C CA . SER A 1 323 ? 1.166 3.654 -25.328 1 85.75 323 SER A CA 1
ATOM 2502 C C . SER A 1 323 ? 1.213 2.178 -24.938 1 85.75 323 SER A C 1
ATOM 2504 O O . SER A 1 323 ? 0.171 1.547 -24.75 1 85.75 323 SER A O 1
ATOM 2506 N N . ALA A 1 324 ? 2.434 1.664 -24.828 1 86.56 324 ALA A N 1
ATOM 2507 C CA . ALA A 1 324 ? 2.596 0.258 -24.469 1 86.56 324 ALA A CA 1
ATOM 2508 C C . ALA A 1 324 ? 2.311 0.035 -22.984 1 86.56 324 ALA A C 1
ATOM 2510 O O . ALA A 1 324 ? 2.133 -1.104 -22.547 1 86.56 324 ALA A O 1
ATOM 2511 N N . ILE A 1 325 ? 2.26 1.062 -22.266 1 87.81 325 ILE A N 1
ATOM 2512 C CA . ILE A 1 325 ? 1.996 0.973 -20.828 1 87.81 325 ILE A CA 1
ATOM 2513 C C . ILE A 1 325 ? 0.647 1.615 -20.516 1 87.81 325 ILE A C 1
ATOM 2515 O O . ILE A 1 325 ? 0.572 2.82 -20.266 1 87.81 325 ILE A O 1
ATOM 2519 N N . PRO A 1 326 ? -0.285 0.763 -20.469 1 84.75 326 PRO A N 1
ATOM 2520 C CA . PRO A 1 326 ? -1.6 1.342 -20.188 1 84.75 326 PRO A CA 1
ATOM 2521 C C . PRO A 1 326 ? -1.716 1.853 -18.75 1 84.75 326 PRO A C 1
ATOM 2523 O O . PRO A 1 326 ? -0.931 1.458 -17.891 1 84.75 326 PRO A O 1
ATOM 2526 N N . ARG A 1 327 ? -2.691 2.619 -18.547 1 78.31 327 ARG A N 1
ATOM 2527 C CA . ARG A 1 327 ? -2.896 3.328 -17.281 1 78.31 327 ARG A CA 1
ATOM 2528 C C . ARG A 1 327 ? -3.068 2.35 -16.125 1 78.31 327 ARG A C 1
ATOM 2530 O O . ARG A 1 327 ? -2.604 2.607 -15.016 1 78.31 327 ARG A O 1
ATOM 2537 N N . HIS A 1 328 ? -3.684 1.29 -16.375 1 80.19 328 HIS A N 1
ATOM 2538 C CA . HIS A 1 328 ? -4.023 0.373 -15.297 1 80.19 328 HIS A CA 1
ATOM 2539 C C . HIS A 1 328 ? -2.801 -0.414 -14.836 1 80.19 328 HIS A C 1
ATOM 2541 O O . HIS A 1 328 ? -2.871 -1.164 -13.859 1 80.19 328 HIS A O 1
ATOM 2547 N N . TYR A 1 329 ? -1.669 -0.189 -15.469 1 82.88 329 TYR A N 1
ATOM 2548 C CA . TYR A 1 329 ? -0.45 -0.892 -15.086 1 82.88 329 TYR A CA 1
ATOM 2549 C C . TYR A 1 329 ? 0.245 -0.188 -13.922 1 82.88 329 TYR A C 1
ATOM 2551 O O . TYR A 1 329 ? 1.17 -0.736 -13.32 1 82.88 329 TYR A O 1
ATOM 2559 N N . PHE A 1 330 ? -0.165 0.902 -13.57 1 83.81 330 PHE A N 1
ATOM 2560 C CA . PHE A 1 330 ? 0.503 1.634 -12.5 1 83.81 330 PHE A CA 1
ATOM 2561 C C . PHE A 1 330 ? -0.021 1.198 -11.133 1 83.81 330 PHE A C 1
ATOM 2563 O O . PHE A 1 330 ? -1.203 1.376 -10.836 1 83.81 330 PHE A O 1
ATOM 2570 N N . MET A 1 331 ? 0.814 0.639 -10.203 1 83.25 331 MET A N 1
ATOM 2571 C CA . MET A 1 331 ? 0.351 -0.094 -9.023 1 83.25 331 MET A CA 1
ATOM 2572 C C . MET A 1 331 ? 0.589 0.711 -7.754 1 83.25 331 MET A C 1
ATOM 2574 O O . MET A 1 331 ? 0.128 0.33 -6.676 1 83.25 331 MET A O 1
ATOM 2578 N N . SER A 1 332 ? 1.356 1.693 -7.73 1 80.69 332 SER A N 1
ATOM 2579 C CA . SER A 1 332 ? 1.702 2.355 -6.48 1 80.69 332 SER A CA 1
ATOM 2580 C C . SER A 1 332 ? 1.882 3.857 -6.68 1 80.69 332 SER A C 1
ATOM 2582 O O . SER A 1 332 ? 1.55 4.391 -7.738 1 80.69 332 SER A O 1
ATOM 2584 N N . GLY A 1 333 ? 2.242 4.379 -5.516 1 84.31 333 GLY A N 1
ATOM 2585 C CA . GLY A 1 333 ? 2.631 5.777 -5.613 1 84.31 333 GLY A CA 1
ATOM 2586 C C . GLY A 1 333 ? 3.771 6.016 -6.582 1 84.31 333 GLY A C 1
ATOM 2587 O O . GLY A 1 333 ? 4.34 5.066 -7.125 1 84.31 333 GLY A O 1
ATOM 2588 N N . VAL A 1 334 ? 4.004 7.281 -6.801 1 91.31 334 VAL A N 1
ATOM 2589 C CA . VAL A 1 334 ? 4.977 7.668 -7.82 1 91.31 334 VAL A CA 1
ATOM 2590 C C . VAL A 1 334 ? 6.223 8.25 -7.152 1 91.31 334 VAL A C 1
ATOM 2592 O O . VAL A 1 334 ? 6.117 8.984 -6.168 1 91.31 334 VAL A O 1
ATOM 2595 N N . ASP A 1 335 ? 7.359 7.816 -7.645 1 93.81 335 ASP A N 1
ATOM 2596 C CA . ASP A 1 335 ? 8.625 8.414 -7.227 1 93.81 335 ASP A CA 1
ATOM 2597 C C . ASP A 1 335 ? 9.195 9.312 -8.32 1 93.81 335 ASP A C 1
ATOM 2599 O O . ASP A 1 335 ? 8.828 9.188 -9.492 1 93.81 335 ASP A O 1
ATOM 2603 N N . MET A 1 336 ? 10.008 10.203 -7.883 1 94.12 336 MET A N 1
ATOM 2604 C CA . MET A 1 336 ? 10.633 11.156 -8.797 1 94.12 336 MET A CA 1
ATOM 2605 C C . MET A 1 336 ? 12.133 10.914 -8.898 1 94.12 336 MET A C 1
ATOM 2607 O O . MET A 1 336 ? 12.805 10.719 -7.887 1 94.12 336 MET A O 1
ATOM 2611 N N . ILE A 1 337 ? 12.648 10.922 -10.094 1 96.69 337 ILE A N 1
ATOM 2612 C CA . ILE A 1 337 ? 14.07 10.719 -10.328 1 96.69 337 ILE A CA 1
ATOM 2613 C C . ILE A 1 337 ? 14.719 12.023 -10.766 1 96.69 337 ILE A C 1
ATOM 2615 O O . ILE A 1 337 ? 14.234 12.68 -11.695 1 96.69 337 ILE A O 1
ATOM 2619 N N . LEU A 1 338 ? 15.781 12.391 -10.125 1 94.44 338 LEU A N 1
ATOM 2620 C CA . LEU A 1 338 ? 16.594 13.562 -10.445 1 94.44 338 LEU A CA 1
ATOM 2621 C C . LEU A 1 338 ? 18.062 13.195 -10.539 1 94.44 338 LEU A C 1
ATOM 2623 O O . LEU A 1 338 ? 18.5 12.203 -9.945 1 94.44 338 LEU A O 1
ATOM 2627 N N . PRO A 1 339 ? 18.781 13.938 -11.344 1 93.19 339 PRO A N 1
ATOM 2628 C CA . PRO A 1 339 ? 20.219 13.664 -11.406 1 93.19 339 PRO A CA 1
ATOM 2629 C C . PRO A 1 339 ? 20.953 14.031 -10.117 1 93.19 339 PRO A C 1
ATOM 2631 O O . PRO A 1 339 ? 20.484 14.891 -9.359 1 93.19 339 PRO A O 1
ATOM 2634 N N . ASN A 1 340 ? 22 13.289 -9.922 1 89.94 340 ASN A N 1
ATOM 2635 C CA . ASN A 1 340 ? 22.906 13.773 -8.883 1 89.94 340 ASN A CA 1
ATOM 2636 C C . ASN A 1 340 ? 23.422 15.18 -9.188 1 89.94 340 ASN A C 1
ATOM 2638 O O . ASN A 1 340 ? 23.562 15.555 -10.352 1 89.94 340 ASN A O 1
ATOM 2642 N N . PRO A 1 341 ? 23.656 15.922 -8.133 1 84.06 341 PRO A N 1
ATOM 2643 C CA . PRO A 1 341 ? 24.078 17.312 -8.359 1 84.06 341 PRO A CA 1
ATOM 2644 C C . PRO A 1 341 ? 25.484 17.422 -8.93 1 84.06 341 PRO A C 1
ATOM 2646 O O . PRO A 1 341 ? 26.422 17.828 -8.227 1 84.06 341 PRO A O 1
ATOM 2649 N N . SER A 1 342 ? 25.766 16.969 -10.086 1 83.38 342 SER A N 1
ATOM 2650 C CA . SER A 1 342 ? 26.969 17.125 -10.891 1 83.38 342 SER A CA 1
ATOM 2651 C C . SER A 1 342 ? 26.625 17.625 -12.289 1 83.38 342 SER A C 1
ATOM 2653 O O . SER A 1 342 ? 25.609 17.266 -12.859 1 83.38 342 SER A O 1
ATOM 2655 N N . GLU A 1 343 ? 27.484 18.469 -12.727 1 80.69 343 GLU A N 1
ATOM 2656 C CA . GLU A 1 343 ? 27.234 19.094 -14.023 1 80.69 343 GLU A CA 1
ATOM 2657 C C . GLU A 1 343 ? 27.078 18.031 -15.125 1 80.69 343 GLU A C 1
ATOM 2659 O O . GLU A 1 343 ? 26.172 18.125 -15.953 1 80.69 343 GLU A O 1
ATOM 2664 N N . SER A 1 344 ? 27.953 17.047 -15.125 1 81.81 344 SER A N 1
ATOM 2665 C CA . SER A 1 344 ? 27.922 16.016 -16.156 1 81.81 344 SER A CA 1
ATOM 2666 C C . SER A 1 344 ? 26.625 15.211 -16.094 1 81.81 344 SER A C 1
ATOM 2668 O O . SER A 1 344 ? 26 14.969 -17.125 1 81.81 344 SER A O 1
ATOM 2670 N N . ASP A 1 345 ? 26.297 14.812 -14.914 1 87.94 345 ASP A N 1
ATOM 2671 C CA . ASP A 1 345 ? 25.078 14.023 -14.742 1 87.94 345 ASP A CA 1
ATOM 2672 C C . ASP A 1 345 ? 23.844 14.844 -15.078 1 87.94 345 ASP A C 1
ATOM 2674 O O . ASP A 1 345 ? 22.891 14.32 -15.672 1 87.94 345 ASP A O 1
ATOM 2678 N N . GLU A 1 346 ? 23.875 16.125 -14.742 1 88.56 346 GLU A N 1
ATOM 2679 C CA . GLU A 1 346 ? 22.734 17 -14.992 1 88.56 346 GLU A CA 1
ATOM 2680 C C . GLU A 1 346 ? 22.484 17.172 -16.484 1 88.56 346 GLU A C 1
ATOM 2682 O O . GLU A 1 346 ? 21.344 17.094 -16.953 1 88.56 346 GLU A O 1
ATOM 2687 N N . ILE A 1 347 ? 23.531 17.359 -17.219 1 87.56 347 ILE A N 1
ATOM 2688 C CA . ILE A 1 347 ? 23.422 17.578 -18.656 1 87.56 347 ILE A CA 1
ATOM 2689 C C . ILE A 1 347 ? 22.953 16.297 -19.328 1 87.56 347 ILE A C 1
ATOM 2691 O O . ILE A 1 347 ? 22.062 16.328 -20.172 1 87.56 347 ILE A O 1
ATOM 2695 N N . ALA A 1 348 ? 23.625 15.188 -18.938 1 87.81 348 ALA A N 1
ATOM 2696 C CA . ALA A 1 348 ? 23.266 13.898 -19.531 1 87.81 348 ALA A CA 1
ATOM 2697 C C . ALA A 1 348 ? 21.812 13.539 -19.234 1 87.81 348 ALA A C 1
ATOM 2699 O O . ALA A 1 348 ? 21.094 13.062 -20.125 1 87.81 348 ALA A O 1
ATOM 2700 N N . PHE A 1 349 ? 21.453 13.766 -18.031 1 93 349 PHE A N 1
ATOM 2701 C CA . PHE A 1 349 ? 20.094 13.453 -17.609 1 93 349 PHE A CA 1
ATOM 2702 C C . PHE A 1 349 ? 19.078 14.305 -18.359 1 93 349 PHE A C 1
ATOM 2704 O O . PHE A 1 349 ? 18.062 13.797 -18.844 1 93 349 PHE A O 1
ATOM 2711 N N . ALA A 1 350 ? 19.344 15.531 -18.484 1 88.88 350 ALA A N 1
ATOM 2712 C CA . ALA A 1 350 ? 18.438 16.438 -19.203 1 88.88 350 ALA A CA 1
ATOM 2713 C C . ALA A 1 350 ? 18.281 16.016 -20.656 1 88.88 350 ALA A C 1
ATOM 2715 O O . ALA A 1 350 ? 17.156 15.984 -21.172 1 88.88 350 ALA A O 1
ATOM 2716 N N . ALA A 1 351 ? 19.328 15.68 -21.234 1 89.31 351 ALA A N 1
ATOM 2717 C CA . ALA A 1 351 ? 19.281 15.227 -22.625 1 89.31 351 ALA A CA 1
ATOM 2718 C C . ALA A 1 351 ? 18.484 13.938 -22.75 1 89.31 351 ALA A C 1
ATOM 2720 O O . ALA A 1 351 ? 17.703 13.773 -23.688 1 89.31 351 ALA A O 1
ATOM 2721 N N . TYR A 1 352 ? 18.734 13.109 -21.828 1 92.69 352 TYR A N 1
ATOM 2722 C CA . TYR A 1 352 ? 18.062 11.82 -21.812 1 92.69 352 TYR A CA 1
ATOM 2723 C C . TYR A 1 352 ? 16.547 11.992 -21.688 1 92.69 352 TYR A C 1
ATOM 2725 O O . TYR A 1 352 ? 15.781 11.406 -22.453 1 92.69 352 TYR A O 1
ATOM 2733 N N . VAL A 1 353 ? 16.156 12.836 -20.781 1 93.81 353 VAL A N 1
ATOM 2734 C CA . VAL A 1 353 ? 14.734 13.07 -20.547 1 93.81 353 VAL A CA 1
ATOM 2735 C C . VAL A 1 353 ? 14.109 13.766 -21.75 1 93.81 353 VAL A C 1
ATOM 2737 O O . VAL A 1 353 ? 13 13.422 -22.172 1 93.81 353 VAL A O 1
ATOM 2740 N N . GLN A 1 354 ? 14.758 14.641 -22.297 1 90.06 354 GLN A N 1
ATOM 2741 C CA . GLN A 1 354 ? 14.25 15.375 -23.453 1 90.06 354 GLN A CA 1
ATOM 2742 C C . GLN A 1 354 ? 14.039 14.438 -24.656 1 90.06 354 GLN A C 1
ATOM 2744 O O . GLN A 1 354 ? 13.031 14.539 -25.344 1 90.06 354 GLN A O 1
ATOM 2749 N N . ALA A 1 355 ? 14.992 13.617 -24.844 1 91.81 355 ALA A N 1
ATOM 2750 C CA . ALA A 1 355 ? 14.883 12.672 -25.953 1 91.81 355 ALA A CA 1
ATOM 2751 C C . ALA A 1 355 ? 13.688 11.742 -25.75 1 91.81 355 ALA A C 1
ATOM 2753 O O . ALA A 1 355 ? 12.93 11.484 -26.688 1 91.81 355 ALA A O 1
ATOM 2754 N N . LEU A 1 356 ? 13.578 11.227 -24.562 1 94.44 356 LEU A N 1
ATOM 2755 C CA . LEU A 1 356 ? 12.445 10.367 -24.266 1 94.44 356 LEU A CA 1
ATOM 2756 C C . LEU A 1 356 ? 11.125 11.109 -24.484 1 94.44 356 LEU A C 1
ATOM 2758 O O . LEU A 1 356 ? 10.18 10.547 -25.047 1 94.44 356 LEU A O 1
ATOM 2762 N N . TYR A 1 357 ? 11.102 12.328 -24.031 1 92.19 357 TYR A N 1
ATOM 2763 C CA . TYR A 1 357 ? 9.891 13.148 -24.125 1 92.19 357 TYR A CA 1
ATOM 2764 C C . TYR A 1 357 ? 9.523 13.391 -25.594 1 92.19 357 TYR A C 1
ATOM 2766 O O . TYR A 1 357 ? 8.359 13.25 -25.969 1 92.19 357 TYR A O 1
ATOM 2774 N N . GLN A 1 358 ? 10.398 13.719 -26.422 1 89.88 358 GLN A N 1
ATOM 2775 C CA . GLN A 1 358 ? 10.164 14.031 -27.828 1 89.88 358 GLN A CA 1
ATOM 2776 C C . GLN A 1 358 ? 9.688 12.797 -28.594 1 89.88 358 GLN A C 1
ATOM 2778 O O . GLN A 1 358 ? 8.828 12.898 -29.469 1 89.88 358 GLN A O 1
ATOM 2783 N N . ARG A 1 359 ? 10.133 11.688 -28.172 1 91.5 359 ARG A N 1
ATOM 2784 C CA . ARG A 1 359 ? 9.797 10.445 -28.859 1 91.5 359 ARG A CA 1
ATOM 2785 C C . ARG A 1 359 ? 8.539 9.82 -28.25 1 91.5 359 ARG A C 1
ATOM 2787 O O . ARG A 1 359 ? 8.023 8.828 -28.781 1 91.5 359 ARG A O 1
ATOM 2794 N N . ASP A 1 360 ? 8.156 10.32 -27.141 1 93 360 ASP A N 1
ATOM 2795 C CA . ASP A 1 360 ? 7.047 9.758 -26.391 1 93 360 ASP A CA 1
ATOM 2796 C C . ASP A 1 360 ? 7.336 8.312 -25.969 1 93 360 ASP A C 1
ATOM 2798 O O . ASP A 1 360 ? 6.512 7.422 -26.188 1 93 360 ASP A O 1
ATOM 2802 N N . ASP A 1 361 ? 8.602 8.18 -25.516 1 94.25 361 ASP A N 1
ATOM 2803 C CA . ASP A 1 361 ? 9.047 6.863 -25.062 1 94.25 361 ASP A CA 1
ATOM 2804 C C . ASP A 1 361 ? 9.172 6.824 -23.547 1 94.25 361 ASP A C 1
ATOM 2806 O O . ASP A 1 361 ? 9.289 7.867 -22.906 1 94.25 361 ASP A O 1
ATOM 2810 N N . VAL A 1 362 ? 9.094 5.621 -23.016 1 95 362 VAL A N 1
ATOM 2811 C CA . VAL A 1 362 ? 9.328 5.375 -21.594 1 95 362 VAL A CA 1
ATOM 2812 C C . VAL A 1 362 ? 10.414 4.32 -21.422 1 95 362 VAL A C 1
ATOM 2814 O O . VAL A 1 362 ? 10.758 3.609 -22.375 1 95 362 VAL A O 1
ATOM 2817 N N . VAL A 1 363 ? 10.953 4.293 -20.219 1 95.75 363 VAL A N 1
ATOM 2818 C CA . VAL A 1 363 ? 12.039 3.367 -19.938 1 95.75 363 VAL A CA 1
ATOM 2819 C C . VAL A 1 363 ? 11.516 2.186 -19.125 1 95.75 363 VAL A C 1
ATOM 2821 O O . VAL A 1 363 ? 10.828 2.371 -18.109 1 95.75 363 VAL A O 1
ATOM 2824 N N . LEU A 1 364 ? 11.719 1.008 -19.594 1 93.38 364 LEU A N 1
ATOM 2825 C CA . LEU A 1 364 ? 11.523 -0.183 -18.766 1 93.38 364 LEU A CA 1
ATOM 2826 C C . LEU A 1 364 ? 12.805 -0.554 -18.031 1 93.38 364 LEU A C 1
ATOM 2828 O O . LEU A 1 364 ? 13.867 -0.659 -18.641 1 93.38 364 LEU A O 1
ATOM 2832 N N . ALA A 1 365 ? 12.672 -0.733 -16.703 1 94.56 365 ALA A N 1
ATOM 2833 C CA . ALA A 1 365 ? 13.883 -0.973 -15.922 1 94.56 365 ALA A CA 1
ATOM 2834 C C . ALA A 1 365 ? 13.617 -1.935 -14.773 1 94.56 365 ALA A C 1
ATOM 2836 O O . ALA A 1 365 ? 12.461 -2.15 -14.391 1 94.56 365 ALA A O 1
ATOM 2837 N N . ARG A 1 366 ? 14.68 -2.574 -14.344 1 92.12 366 ARG A N 1
ATOM 2838 C CA . ARG A 1 366 ? 14.664 -3.359 -13.117 1 92.12 366 ARG A CA 1
ATOM 2839 C C . ARG A 1 366 ? 15.172 -2.533 -11.938 1 92.12 366 ARG A C 1
ATOM 2841 O O . ARG A 1 366 ? 16.156 -1.799 -12.055 1 92.12 366 ARG A O 1
ATOM 2848 N N . TYR A 1 367 ? 14.469 -2.676 -10.781 1 94.44 367 TYR A N 1
ATOM 2849 C CA . TYR A 1 367 ? 14.742 -1.764 -9.672 1 94.44 367 TYR A CA 1
ATOM 2850 C C . TYR A 1 367 ? 14.797 -2.514 -8.344 1 94.44 367 TYR A C 1
ATOM 2852 O O . TYR A 1 367 ? 13.898 -3.297 -8.039 1 94.44 367 TYR A O 1
ATOM 2860 N N . SER A 1 368 ? 15.914 -2.395 -7.645 1 90.44 368 SER A N 1
ATOM 2861 C CA . SER A 1 368 ? 16.078 -2.752 -6.238 1 90.44 368 SER A CA 1
ATOM 2862 C C . SER A 1 368 ? 16.641 -1.585 -5.438 1 90.44 368 SER A C 1
ATOM 2864 O O . SER A 1 368 ? 17.75 -1.104 -5.715 1 90.44 368 SER A O 1
ATOM 2866 N N . TYR A 1 369 ? 15.93 -1.073 -4.473 1 89.5 369 TYR A N 1
ATOM 2867 C CA . TYR A 1 369 ? 16.281 0.186 -3.82 1 89.5 369 TYR A CA 1
ATOM 2868 C C . TYR A 1 369 ? 17.406 -0.009 -2.822 1 89.5 369 TYR A C 1
ATOM 2870 O O . TYR A 1 369 ? 18.109 0.946 -2.471 1 89.5 369 TYR A O 1
ATOM 2878 N N . ARG A 1 370 ? 17.594 -1.228 -2.285 1 86.56 370 ARG A N 1
ATOM 2879 C CA . ARG A 1 370 ? 18.688 -1.549 -1.371 1 86.56 370 ARG A CA 1
ATOM 2880 C C . ARG A 1 370 ? 19.172 -2.98 -1.574 1 86.56 370 ARG A C 1
ATOM 2882 O O . ARG A 1 370 ? 18.531 -3.762 -2.285 1 86.56 370 ARG A O 1
ATOM 2889 N N . ASP A 1 371 ? 20.203 -3.201 -1.01 1 81.56 371 ASP A N 1
ATOM 2890 C CA . ASP A 1 371 ? 20.75 -4.547 -1.128 1 81.56 371 ASP A CA 1
ATOM 2891 C C . ASP A 1 371 ? 19.828 -5.574 -0.462 1 81.56 371 ASP A C 1
ATOM 2893 O O . ASP A 1 371 ? 19.266 -5.309 0.597 1 81.56 371 ASP A O 1
ATOM 2897 N N . TYR A 1 372 ? 19.656 -6.637 -1.156 1 76.62 372 TYR A N 1
ATOM 2898 C CA . TYR A 1 372 ? 18.953 -7.801 -0.634 1 76.62 372 TYR A CA 1
ATOM 2899 C C . TYR A 1 372 ? 17.469 -7.539 -0.54 1 76.62 372 TYR A C 1
ATOM 2901 O O . TYR A 1 372 ? 16.812 -7.957 0.419 1 76.62 372 TYR A O 1
ATOM 2909 N N . THR A 1 373 ? 17.031 -6.715 -1.4 1 79.75 373 THR A N 1
ATOM 2910 C CA . THR A 1 373 ? 15.586 -6.52 -1.519 1 79.75 373 THR A CA 1
ATOM 2911 C C . THR A 1 373 ? 15.062 -7.121 -2.82 1 79.75 373 THR A C 1
ATOM 2913 O O . THR A 1 373 ? 15.844 -7.434 -3.725 1 79.75 373 THR A O 1
ATOM 2916 N N . SER A 1 374 ? 13.758 -7.316 -2.787 1 80.75 374 SER A N 1
ATOM 2917 C CA . SER A 1 374 ? 13.109 -7.902 -3.959 1 80.75 374 SER A CA 1
ATOM 2918 C C . SER A 1 374 ? 13.281 -7.012 -5.184 1 80.75 374 SER A C 1
ATOM 2920 O O . SER A 1 374 ? 13.25 -5.785 -5.078 1 80.75 374 SER A O 1
ATOM 2922 N N . VAL A 1 375 ? 13.523 -7.633 -6.25 1 84.94 375 VAL A N 1
ATOM 2923 C CA . VAL A 1 375 ? 13.641 -6.934 -7.527 1 84.94 375 VAL A CA 1
ATOM 2924 C C . VAL A 1 375 ? 12.25 -6.703 -8.117 1 84.94 375 VAL A C 1
ATOM 2926 O O . VAL A 1 375 ? 11.391 -7.582 -8.055 1 84.94 375 VAL A O 1
ATOM 2929 N N . ARG A 1 376 ? 12.125 -5.469 -8.664 1 87 376 ARG A N 1
ATOM 2930 C CA . ARG A 1 376 ? 10.836 -5.125 -9.25 1 87 376 ARG A CA 1
ATOM 2931 C C . ARG A 1 376 ? 11.008 -4.496 -10.625 1 87 376 ARG A C 1
ATOM 2933 O O . ARG A 1 376 ? 12.047 -3.908 -10.922 1 87 376 ARG A O 1
ATOM 2940 N N . LEU A 1 377 ? 9.906 -4.699 -11.414 1 89.94 377 LEU A N 1
ATOM 2941 C CA . LEU A 1 377 ? 9.836 -4.031 -12.711 1 89.94 377 LEU A CA 1
ATOM 2942 C C . LEU A 1 377 ? 9.234 -2.639 -12.57 1 89.94 377 LEU A C 1
ATOM 2944 O O . LEU A 1 377 ? 8.227 -2.459 -11.875 1 89.94 377 LEU A O 1
ATOM 2948 N N . VAL A 1 378 ? 9.938 -1.668 -13.211 1 93.56 378 VAL A N 1
ATOM 2949 C CA . VAL A 1 378 ? 9.453 -0.297 -13.109 1 93.56 378 VAL A CA 1
ATOM 2950 C C . VAL A 1 378 ? 9.461 0.359 -14.492 1 93.56 378 VAL A C 1
ATOM 2952 O O . VAL A 1 378 ? 10.141 -0.116 -15.406 1 93.56 378 VAL A O 1
ATOM 2955 N N . VAL A 1 379 ? 8.68 1.367 -14.609 1 94.75 379 VAL A N 1
ATOM 2956 C CA . VAL A 1 379 ? 8.688 2.209 -15.805 1 94.75 379 VAL A CA 1
ATOM 2957 C C . VAL A 1 379 ? 9.078 3.637 -15.43 1 94.75 379 VAL A C 1
ATOM 2959 O O . VAL A 1 379 ? 8.672 4.145 -14.383 1 94.75 379 VAL A O 1
ATOM 2962 N N . LEU A 1 380 ? 9.953 4.238 -16.188 1 97 380 LEU A N 1
ATOM 2963 C CA . LEU A 1 380 ? 10.344 5.633 -16.031 1 97 380 LEU A CA 1
ATOM 2964 C C . LEU A 1 380 ? 9.727 6.508 -17.109 1 97 380 LEU A C 1
ATOM 2966 O O . LEU A 1 380 ? 10.008 6.324 -18.297 1 97 380 LEU A O 1
ATOM 2970 N N . THR A 1 381 ? 8.922 7.426 -16.75 1 95.38 381 THR A N 1
ATOM 2971 C CA . THR A 1 381 ? 8.219 8.305 -17.672 1 95.38 381 THR A CA 1
ATOM 2972 C C . THR A 1 381 ? 8.797 9.719 -17.609 1 95.38 381 THR A C 1
ATOM 2974 O O . THR A 1 381 ? 8.906 10.312 -16.531 1 95.38 381 THR A O 1
ATOM 2977 N N . PRO A 1 382 ? 9.156 10.266 -18.75 1 94.94 382 PRO A N 1
ATOM 2978 C CA . PRO A 1 382 ? 9.734 11.609 -18.75 1 94.94 382 PRO A CA 1
ATOM 2979 C C . PRO A 1 382 ? 8.703 12.695 -18.453 1 94.94 382 PRO A C 1
ATOM 2981 O O . PRO A 1 382 ? 7.547 12.578 -18.859 1 94.94 382 PRO A O 1
ATOM 2984 N N . CYS A 1 383 ? 9.172 13.672 -17.781 1 92.19 383 CYS A N 1
ATOM 2985 C CA . CYS A 1 383 ? 8.352 14.836 -17.469 1 92.19 383 CYS A CA 1
ATOM 2986 C C . CYS A 1 383 ? 9.148 16.125 -17.641 1 92.19 383 CYS A C 1
ATOM 2988 O O . CYS A 1 383 ? 10.227 16.266 -17.078 1 92.19 383 CYS A O 1
ATOM 2990 N N . ILE A 1 384 ? 8.57 17.016 -18.422 1 89.69 384 ILE A N 1
ATOM 2991 C CA . ILE A 1 384 ? 9.188 18.328 -18.625 1 89.69 384 ILE A CA 1
ATOM 2992 C C . ILE A 1 384 ? 8.18 19.422 -18.281 1 89.69 384 ILE A C 1
ATOM 2994 O O . ILE A 1 384 ? 7.133 19.531 -18.922 1 89.69 384 ILE A O 1
ATOM 2998 N N . LYS A 1 385 ? 8.391 20.109 -17.281 1 83.38 385 LYS A N 1
ATOM 2999 C CA . LYS A 1 385 ? 7.668 21.312 -16.859 1 83.38 385 LYS A CA 1
ATOM 3000 C C . LYS A 1 385 ? 8.594 22.516 -16.797 1 83.38 385 LYS A C 1
ATOM 3002 O O . LYS A 1 385 ? 9.812 22.375 -16.828 1 83.38 385 LYS A O 1
ATOM 3007 N N . PRO A 1 386 ? 8.047 23.656 -16.781 1 77.12 386 PRO A N 1
ATOM 3008 C CA . PRO A 1 386 ? 8.891 24.859 -16.781 1 77.12 386 PRO A CA 1
ATOM 3009 C C . PRO A 1 386 ? 9.961 24.828 -15.695 1 77.12 386 PRO A C 1
ATOM 3011 O O . PRO A 1 386 ? 11.117 25.188 -15.945 1 77.12 386 PRO A O 1
ATOM 3014 N N . GLU A 1 387 ? 9.625 24.281 -14.508 1 76.38 387 GLU A N 1
ATOM 3015 C CA . GLU A 1 387 ? 10.625 24.344 -13.445 1 76.38 387 GLU A CA 1
ATOM 3016 C C . GLU A 1 387 ? 11.07 22.953 -13.023 1 76.38 387 GLU A C 1
ATOM 3018 O O . GLU A 1 387 ? 11.68 22.781 -11.961 1 76.38 387 GLU A O 1
ATOM 3023 N N . LEU A 1 388 ? 10.883 22.047 -13.938 1 84.31 388 LEU A N 1
ATOM 3024 C CA . LEU A 1 388 ? 11.211 20.719 -13.461 1 84.31 388 LEU A CA 1
ATOM 3025 C C . LEU A 1 388 ? 11.391 19.75 -14.625 1 84.31 388 LEU A C 1
ATOM 3027 O O . LEU A 1 388 ? 10.531 19.656 -15.508 1 84.31 388 LEU A O 1
ATOM 3031 N N . ILE A 1 389 ? 12.617 19.188 -14.797 1 89.69 389 ILE A N 1
ATOM 3032 C CA . ILE A 1 389 ? 12.883 18.078 -15.695 1 89.69 389 ILE A CA 1
ATOM 3033 C C . ILE A 1 389 ? 13.195 16.828 -14.875 1 89.69 389 ILE A C 1
ATOM 3035 O O . ILE A 1 389 ? 14.164 16.797 -14.117 1 89.69 389 ILE A O 1
ATOM 3039 N N . CYS A 1 390 ? 12.352 15.836 -14.969 1 93.69 390 CYS A N 1
ATOM 3040 C CA . CYS A 1 390 ? 12.562 14.648 -14.148 1 93.69 390 CYS A CA 1
ATOM 3041 C C . CYS A 1 390 ? 11.953 13.414 -14.805 1 93.69 390 CYS A C 1
ATOM 3043 O O . CYS A 1 390 ? 11.422 13.492 -15.914 1 93.69 390 CYS A O 1
ATOM 3045 N N . LEU A 1 391 ? 12.164 12.266 -14.203 1 96.19 391 LEU A N 1
ATOM 3046 C CA . LEU A 1 391 ? 11.492 11.023 -14.562 1 96.19 391 LEU A CA 1
ATOM 3047 C C . LEU A 1 391 ? 10.578 10.562 -13.438 1 96.19 391 LEU A C 1
ATOM 3049 O O . LEU A 1 391 ? 10.93 10.656 -12.258 1 96.19 391 LEU A O 1
ATOM 3053 N N . TRP A 1 392 ? 9.406 10.148 -13.867 1 94.25 392 TRP A N 1
ATOM 3054 C CA . TRP A 1 392 ? 8.516 9.508 -12.906 1 94.25 392 TRP A CA 1
ATOM 3055 C C . TRP A 1 392 ? 8.758 8 -12.867 1 94.25 392 TRP A C 1
ATOM 3057 O O . TRP A 1 392 ? 8.812 7.348 -13.914 1 94.25 392 TRP A O 1
ATOM 3067 N N . LEU A 1 393 ? 8.914 7.492 -11.695 1 96 393 LEU A N 1
ATOM 3068 C CA . LEU A 1 393 ? 9.102 6.059 -11.516 1 96 393 LEU A CA 1
ATOM 3069 C C . LEU A 1 393 ? 7.836 5.406 -10.977 1 96 393 LEU A C 1
ATOM 3071 O O . LEU A 1 393 ? 7.32 5.816 -9.93 1 96 393 LEU A O 1
ATOM 3075 N N . ASN A 1 394 ? 7.348 4.43 -11.703 1 92.81 394 ASN A N 1
ATOM 3076 C CA . ASN A 1 394 ? 6.176 3.668 -11.281 1 92.81 394 ASN A CA 1
ATOM 3077 C C . ASN A 1 394 ? 6.441 2.166 -11.312 1 92.81 394 ASN A C 1
ATOM 3079 O O . ASN A 1 394 ? 7.086 1.663 -12.242 1 92.81 394 ASN A O 1
ATOM 3083 N N . PHE A 1 395 ? 5.926 1.491 -10.328 1 91.5 395 PHE A N 1
ATOM 3084 C CA . PHE A 1 395 ? 6.02 0.036 -10.305 1 91.5 395 PHE A CA 1
ATOM 3085 C C . PHE A 1 395 ? 5.016 -0.585 -11.266 1 91.5 395 PHE A C 1
ATOM 3087 O O . PHE A 1 395 ? 3.871 -0.135 -11.352 1 91.5 395 PHE A O 1
ATOM 3094 N N . LEU A 1 396 ? 5.461 -1.576 -11.945 1 91.25 396 LEU A N 1
ATOM 3095 C CA . LEU A 1 396 ? 4.605 -2.27 -12.898 1 91.25 396 LEU A CA 1
ATOM 3096 C C . LEU A 1 396 ? 4.137 -3.609 -12.344 1 91.25 396 LEU A C 1
ATOM 3098 O O . LEU A 1 396 ? 4.863 -4.258 -11.586 1 91.25 396 LEU A O 1
ATOM 3102 N N . PRO A 1 397 ? 2.98 -4.016 -12.734 1 90.25 397 PRO A N 1
ATOM 3103 C CA . PRO A 1 397 ? 2.488 -5.328 -12.297 1 90.25 397 PRO A CA 1
ATOM 3104 C C . PRO A 1 397 ? 3.123 -6.477 -13.078 1 90.25 397 PRO A C 1
ATOM 3106 O O . PRO A 1 397 ? 3.494 -6.312 -14.242 1 90.25 397 PRO A O 1
ATOM 3109 N N . THR A 1 398 ? 3.299 -7.52 -12.406 1 89.81 398 THR A N 1
ATOM 3110 C CA . THR A 1 398 ? 3.561 -8.797 -13.07 1 89.81 398 THR A CA 1
ATOM 3111 C C . THR A 1 398 ? 2.266 -9.578 -13.258 1 89.81 398 THR A C 1
ATOM 3113 O O . THR A 1 398 ? 1.187 -9.102 -12.898 1 89.81 398 THR A O 1
ATOM 3116 N N . SER A 1 399 ? 2.414 -10.703 -13.844 1 88.38 399 SER A N 1
ATOM 3117 C CA . SER A 1 399 ? 1.238 -11.531 -14.094 1 88.38 399 SER A CA 1
ATOM 3118 C C . SER A 1 399 ? 0.497 -11.844 -12.797 1 88.38 399 SER A C 1
ATOM 3120 O O . SER A 1 399 ? -0.734 -11.906 -12.781 1 88.38 399 SER A O 1
ATOM 3122 N N . GLU A 1 400 ? 1.256 -12 -11.711 1 89.44 400 GLU A N 1
ATOM 3123 C CA . GLU A 1 400 ? 0.651 -12.328 -10.422 1 89.44 400 GLU A CA 1
ATOM 3124 C C . GLU A 1 400 ? -0.144 -11.156 -9.867 1 89.44 400 GLU A C 1
ATOM 3126 O O . GLU A 1 400 ? -1.122 -11.344 -9.141 1 89.44 400 GLU A O 1
ATOM 3131 N N . ASP A 1 401 ? 0.23 -10.016 -10.234 1 89.19 401 ASP A N 1
ATOM 3132 C CA . ASP A 1 401 ? -0.399 -8.797 -9.719 1 89.19 401 ASP A CA 1
ATOM 3133 C C . ASP A 1 401 ? -1.662 -8.461 -10.508 1 89.19 401 ASP A C 1
ATOM 3135 O O . ASP A 1 401 ? -2.523 -7.723 -10.023 1 89.19 401 ASP A O 1
ATOM 3139 N N . ALA A 1 402 ? -1.638 -8.852 -11.742 1 88.06 402 ALA A N 1
ATOM 3140 C CA . ALA A 1 402 ? -2.717 -8.484 -12.656 1 88.06 402 ALA A CA 1
ATOM 3141 C C . ALA A 1 402 ? -3.855 -9.5 -12.594 1 88.06 402 ALA A C 1
ATOM 3143 O O . ALA A 1 402 ? -3.617 -10.703 -12.516 1 88.06 402 ALA A O 1
ATOM 3144 N N . ARG A 1 403 ? -5.066 -9.023 -12.586 1 84.75 403 ARG A N 1
ATOM 3145 C CA . ARG A 1 403 ? -6.254 -9.875 -12.586 1 84.75 403 ARG A CA 1
ATOM 3146 C C . ARG A 1 403 ? -7.059 -9.688 -13.867 1 84.75 403 ARG A C 1
ATOM 3148 O O . ARG A 1 403 ? -7.508 -8.578 -14.172 1 84.75 403 ARG A O 1
ATOM 3155 N N . ASP A 1 404 ? -7.117 -10.727 -14.617 1 79.38 404 ASP A N 1
ATOM 3156 C CA . ASP A 1 404 ? -7.863 -10.688 -15.875 1 79.38 404 ASP A CA 1
ATOM 3157 C C . ASP A 1 404 ? -9.117 -11.555 -15.797 1 79.38 404 ASP A C 1
ATOM 3159 O O . ASP A 1 404 ? -9.031 -12.773 -15.68 1 79.38 404 ASP A O 1
ATOM 3163 N N . PHE A 1 405 ? -10.188 -10.836 -15.586 1 78.25 405 PHE A N 1
ATOM 3164 C CA . PHE A 1 405 ? -11.453 -11.555 -15.508 1 78.25 405 PHE A CA 1
ATOM 3165 C C . PHE A 1 405 ? -12.258 -11.375 -16.781 1 78.25 405 PHE A C 1
ATOM 3167 O O . PHE A 1 405 ? -12.297 -10.281 -17.359 1 78.25 405 PHE A O 1
ATOM 3174 N N . PRO A 1 406 ? -12.758 -12.5 -17.234 1 75.19 406 PRO A N 1
ATOM 3175 C CA . PRO A 1 406 ? -13.648 -12.352 -18.391 1 75.19 406 PRO A CA 1
ATOM 3176 C C . PRO A 1 406 ? -15.023 -11.812 -18.016 1 75.19 406 PRO A C 1
ATOM 3178 O O . PRO A 1 406 ? -15.602 -12.234 -17 1 75.19 406 PRO A O 1
ATOM 3181 N N . PHE A 1 407 ? -15.484 -10.75 -18.641 1 76.81 407 PHE A N 1
ATOM 3182 C CA . PHE A 1 407 ? -16.812 -10.219 -18.391 1 76.81 407 PHE A CA 1
ATOM 3183 C C . PHE A 1 407 ? -17.625 -10.172 -19.688 1 76.81 407 PHE A C 1
ATOM 3185 O O . PHE A 1 407 ? -17.047 -10.18 -20.781 1 76.81 407 PHE A O 1
ATOM 3192 N N . ALA A 1 408 ? -18.906 -10.25 -19.594 1 71.62 408 ALA A N 1
ATOM 3193 C CA . ALA A 1 408 ? -19.812 -10.242 -20.734 1 71.62 408 ALA A CA 1
ATOM 3194 C C . ALA A 1 408 ? -19.766 -8.898 -21.469 1 71.62 408 ALA A C 1
ATOM 3196 O O . ALA A 1 408 ? -19.438 -7.871 -20.875 1 71.62 408 ALA A O 1
ATOM 3197 N N . ASP A 1 409 ? -20.062 -8.945 -22.766 1 74.19 409 ASP A N 1
ATOM 3198 C CA . ASP A 1 409 ? -20.141 -7.738 -23.578 1 74.19 409 ASP A CA 1
ATOM 3199 C C . ASP A 1 409 ? -21.312 -6.863 -23.156 1 74.19 409 ASP A C 1
ATOM 3201 O O . ASP A 1 409 ? -22.344 -7.371 -22.703 1 74.19 409 ASP A O 1
ATOM 3205 N N . LEU A 1 410 ? -21.125 -5.543 -23.328 1 76.44 410 LEU A N 1
ATOM 3206 C CA . LEU A 1 410 ? -22.172 -4.617 -22.938 1 76.44 410 LEU A CA 1
ATOM 3207 C C . LEU A 1 410 ? -23.125 -4.332 -24.094 1 76.44 410 LEU A C 1
ATOM 3209 O O . LEU A 1 410 ? -22.719 -4.418 -25.266 1 76.44 410 LEU A O 1
ATOM 3213 N N . THR A 1 411 ? -24.344 -4.062 -23.766 1 74.06 411 THR A N 1
ATOM 3214 C CA . THR A 1 411 ? -25.328 -3.643 -24.75 1 74.06 411 THR A CA 1
ATOM 3215 C C . THR A 1 411 ? -25.016 -2.242 -25.266 1 74.06 411 THR A C 1
ATOM 3217 O O . THR A 1 411 ? -24.609 -1.368 -24.5 1 74.06 411 THR A O 1
ATOM 3220 N N . GLU A 1 412 ? -25.109 -2.033 -26.547 1 75.44 412 GLU A N 1
ATOM 3221 C CA . GLU A 1 412 ? -24.719 -0.771 -27.172 1 75.44 412 GLU A CA 1
ATOM 3222 C C . GLU A 1 412 ? -25.797 0.294 -26.984 1 75.44 412 GLU A C 1
ATOM 3224 O O . GLU A 1 412 ? -26.984 -0.019 -26.953 1 75.44 412 GLU A O 1
ATOM 3229 N N . SER A 1 413 ? -25.469 1.511 -26.797 1 79.44 413 SER A N 1
ATOM 3230 C CA . SER A 1 413 ? -26.359 2.654 -26.641 1 79.44 413 SER A CA 1
ATOM 3231 C C . SER A 1 413 ? -26.75 3.242 -28 1 79.44 413 SER A C 1
ATOM 3233 O O . SER A 1 413 ? -26.109 2.959 -29 1 79.44 413 SER A O 1
ATOM 3235 N N . THR A 1 414 ? -27.844 3.98 -27.969 1 81.75 414 THR A N 1
ATOM 3236 C CA . THR A 1 414 ? -28.297 4.656 -29.188 1 81.75 414 THR A CA 1
ATOM 3237 C C . THR A 1 414 ? -27.625 6.023 -29.328 1 81.75 414 THR A C 1
ATOM 3239 O O . THR A 1 414 ? -27 6.512 -28.375 1 81.75 414 THR A O 1
ATOM 3242 N N . THR A 1 415 ? -27.734 6.645 -30.5 1 84.38 415 THR A N 1
ATOM 3243 C CA . THR A 1 415 ? -27.172 7.961 -30.766 1 84.38 415 THR A CA 1
ATOM 3244 C C . THR A 1 415 ? -27.812 9.016 -29.859 1 84.38 415 THR A C 1
ATOM 3246 O O . THR A 1 415 ? -27.125 9.93 -29.391 1 84.38 415 THR A O 1
ATOM 3249 N N . GLU A 1 416 ? -29.141 8.883 -29.672 1 83.56 416 GLU A N 1
ATOM 3250 C CA . GLU A 1 416 ? -29.844 9.82 -28.797 1 83.56 416 GLU A CA 1
ATOM 3251 C C . GLU A 1 416 ? -29.359 9.695 -27.344 1 83.56 416 GLU A C 1
ATOM 3253 O O . GLU A 1 416 ? -29.172 10.703 -26.656 1 83.56 416 GLU A O 1
ATOM 3258 N N . GLN A 1 417 ? -29.188 8.555 -27 1 85.38 417 GLN A N 1
ATOM 3259 C CA . GLN A 1 417 ? -28.672 8.297 -25.656 1 85.38 417 GLN A CA 1
ATOM 3260 C C . GLN A 1 417 ? -27.266 8.859 -25.484 1 85.38 417 GLN A C 1
ATOM 3262 O O . GLN A 1 417 ? -26.953 9.453 -24.453 1 85.38 417 GLN A O 1
ATOM 3267 N N . ASN A 1 418 ? -26.469 8.789 -26.484 1 86.62 418 ASN A N 1
ATOM 3268 C CA . ASN A 1 418 ? -25.094 9.297 -26.453 1 86.62 418 ASN A CA 1
ATOM 3269 C C . ASN A 1 418 ? -25.078 10.82 -26.344 1 86.62 418 ASN A C 1
ATOM 3271 O O . ASN A 1 418 ? -24.281 11.383 -25.594 1 86.62 418 ASN A O 1
ATOM 3275 N N . LYS A 1 419 ? -25.922 11.383 -27.078 1 87.56 419 LYS A N 1
ATOM 3276 C CA . LYS A 1 419 ? -25.969 12.836 -27.047 1 87.56 419 LYS A CA 1
ATOM 3277 C C . LYS A 1 419 ? -26.438 13.352 -25.688 1 87.56 419 LYS A C 1
ATOM 3279 O O . LYS A 1 419 ? -25.891 14.32 -25.156 1 87.56 419 LYS A O 1
ATOM 3284 N N . ALA A 1 420 ? -27.453 12.758 -25.172 1 88.25 420 ALA A N 1
ATOM 3285 C CA . ALA A 1 420 ? -27.938 13.141 -23.844 1 88.25 420 ALA A CA 1
ATOM 3286 C C . ALA A 1 420 ? -26.844 12.977 -22.797 1 88.25 420 ALA A C 1
ATOM 3288 O O . ALA A 1 420 ? -26.703 13.812 -21.906 1 88.25 420 ALA A O 1
ATOM 3289 N N . THR A 1 421 ? -26.109 11.984 -22.922 1 89.19 421 THR A N 1
ATOM 3290 C CA . THR A 1 421 ? -25.031 11.703 -21.984 1 89.19 421 THR A CA 1
ATOM 3291 C C . THR A 1 421 ? -23.922 12.758 -22.109 1 89.19 421 THR A C 1
ATOM 3293 O O . THR A 1 421 ? -23.406 13.242 -21.094 1 89.19 421 THR A O 1
ATOM 3296 N N . GLU A 1 422 ? -23.562 13.094 -23.266 1 90.06 422 GLU A N 1
ATOM 3297 C CA . GLU A 1 422 ? -22.547 14.102 -23.5 1 90.06 422 GLU A CA 1
ATOM 3298 C C . GLU A 1 422 ? -22.938 15.445 -22.891 1 90.06 422 GLU A C 1
ATOM 3300 O O . GLU A 1 422 ? -22.125 16.125 -22.281 1 90.06 422 GLU A O 1
ATOM 3305 N N . ASP A 1 423 ? -24.188 15.781 -23.141 1 89.69 423 ASP A N 1
ATOM 3306 C CA . ASP A 1 423 ? -24.688 17.031 -22.594 1 89.69 423 ASP A CA 1
ATOM 3307 C C . ASP A 1 423 ? -24.656 17.016 -21.062 1 89.69 423 ASP A C 1
ATOM 3309 O O . ASP A 1 423 ? -24.375 18.047 -20.438 1 89.69 423 ASP A O 1
ATOM 3313 N N . PHE A 1 424 ? -24.969 15.977 -20.562 1 89.25 424 PHE A N 1
ATOM 3314 C CA . PHE A 1 424 ? -24.953 15.797 -19.109 1 89.25 424 PHE A CA 1
ATOM 3315 C C . PHE A 1 424 ? -23.547 16 -18.562 1 89.25 424 PHE A C 1
ATOM 3317 O O . PHE A 1 424 ? -23.359 16.734 -17.594 1 89.25 424 PHE A O 1
ATOM 3324 N N . ILE A 1 425 ? -22.562 15.43 -19.188 1 90.56 425 ILE A N 1
ATOM 3325 C CA . ILE A 1 425 ? -21.172 15.516 -18.766 1 90.56 425 ILE A CA 1
ATOM 3326 C C . ILE A 1 425 ? -20.688 16.953 -18.891 1 90.56 425 ILE A C 1
ATOM 3328 O O . ILE A 1 425 ? -20.031 17.484 -17.984 1 90.56 425 ILE A O 1
ATOM 3332 N N . LEU A 1 426 ? -21.031 17.562 -19.938 1 88.69 426 LEU A N 1
ATOM 3333 C CA . LEU A 1 426 ? -20.609 18.938 -20.172 1 88.69 426 LEU A CA 1
ATOM 3334 C C . LEU A 1 426 ? -21.172 19.891 -19.125 1 88.69 426 LEU A C 1
ATOM 3336 O O . LEU A 1 426 ? -20.516 20.859 -18.734 1 88.69 426 LEU A O 1
ATOM 3340 N N . ALA A 1 427 ? -22.359 19.609 -18.703 1 87.88 427 ALA A N 1
ATOM 3341 C CA . ALA A 1 427 ? -23.031 20.469 -17.734 1 87.88 427 ALA A CA 1
ATOM 3342 C C . ALA A 1 427 ? -22.359 20.406 -16.375 1 87.88 427 ALA A C 1
ATOM 3344 O O . ALA A 1 427 ? -22.469 21.328 -15.562 1 87.88 427 ALA A O 1
ATOM 3345 N N . LEU A 1 428 ? -21.656 19.375 -16.109 1 88.94 428 LEU A N 1
ATOM 3346 C CA . LEU A 1 428 ? -21.016 19.188 -14.805 1 88.94 428 LEU A CA 1
ATOM 3347 C C . LEU A 1 428 ? -19.5 19.203 -14.938 1 88.94 428 LEU A C 1
ATOM 3349 O O . LEU A 1 428 ? -18.797 18.562 -14.156 1 88.94 428 LEU A O 1
ATOM 3353 N N . SER A 1 429 ? -18.969 19.859 -15.875 1 87.12 429 SER A N 1
ATOM 3354 C CA . SER A 1 429 ? -17.531 19.984 -16.094 1 87.12 429 SER A CA 1
ATOM 3355 C C . SER A 1 429 ? -16.875 20.875 -15.047 1 87.12 429 SER A C 1
ATOM 3357 O O . SER A 1 429 ? -17.406 21.938 -14.719 1 87.12 429 SER A O 1
ATOM 3359 N N . LEU A 1 430 ? -15.836 20.438 -14.5 1 84 430 LEU A N 1
ATOM 3360 C CA . LEU A 1 430 ? -15.086 21.188 -13.508 1 84 430 LEU A CA 1
ATOM 3361 C C . LEU A 1 430 ? -13.961 21.984 -14.156 1 84 430 LEU A C 1
ATOM 3363 O O . LEU A 1 430 ? -13.203 22.672 -13.477 1 84 430 LEU A O 1
ATOM 3367 N N . ASP A 1 431 ? -13.703 21.812 -15.422 1 77 431 ASP A N 1
ATOM 3368 C CA . ASP A 1 431 ? -12.594 22.438 -16.125 1 77 431 ASP A CA 1
ATOM 3369 C C . ASP A 1 431 ? -12.617 23.953 -15.984 1 77 431 ASP A C 1
ATOM 3371 O O . ASP A 1 431 ? -13.68 24.531 -15.742 1 77 431 ASP A O 1
ATOM 3375 N N . LYS A 1 432 ? -11.383 24.484 -16.047 1 66.06 432 LYS A N 1
ATOM 3376 C CA . LYS A 1 432 ? -11.148 25.922 -15.945 1 66.06 432 LYS A CA 1
ATOM 3377 C C . LYS A 1 432 ? -12 26.688 -16.953 1 66.06 432 LYS A C 1
ATOM 3379 O O . LYS A 1 432 ? -12.094 26.297 -18.125 1 66.06 432 LYS A O 1
ATOM 3384 N N . THR A 1 433 ? -12.922 27.359 -16.422 1 61.81 433 THR A N 1
ATOM 3385 C CA . THR A 1 433 ? -13.461 28.391 -17.297 1 61.81 433 THR A CA 1
ATOM 3386 C C . THR A 1 433 ? -12.586 29.641 -17.266 1 61.81 433 THR A C 1
ATOM 3388 O O . THR A 1 433 ? -11.719 29.766 -16.406 1 61.81 433 THR A O 1
ATOM 3391 N N . GLN A 1 434 ? -12.281 30.391 -18.375 1 52.38 434 GLN A N 1
ATOM 3392 C CA . GLN A 1 434 ? -11.461 31.594 -18.547 1 52.38 434 GLN A CA 1
ATOM 3393 C C . GLN A 1 434 ? -11.273 32.312 -17.219 1 52.38 434 GLN A C 1
ATOM 3395 O O . GLN A 1 434 ? -10.188 32.844 -16.938 1 52.38 434 GLN A O 1
ATOM 3400 N N . ASP A 1 435 ? -12.203 32.375 -16.328 1 50.44 435 ASP A N 1
ATOM 3401 C CA . ASP A 1 435 ? -12.141 33.25 -15.18 1 50.44 435 ASP A CA 1
ATOM 3402 C C . ASP A 1 435 ? -11.945 32.5 -13.883 1 50.44 435 ASP A C 1
ATOM 3404 O O . ASP A 1 435 ? -11.703 33.094 -12.828 1 50.44 435 ASP A O 1
ATOM 3408 N N . GLU A 1 436 ? -12.031 31.125 -13.953 1 59.47 436 GLU A N 1
ATOM 3409 C CA . GLU A 1 436 ? -12.062 30.469 -12.656 1 59.47 436 GLU A CA 1
ATOM 3410 C C . GLU A 1 436 ? -11.039 29.344 -12.586 1 59.47 436 GLU A C 1
ATOM 3412 O O . GLU A 1 436 ? -10.766 28.672 -13.594 1 59.47 436 GLU A O 1
ATOM 3417 N N . ASP A 1 437 ? -10.242 29.344 -11.547 1 61.12 437 ASP A N 1
ATOM 3418 C CA . ASP A 1 437 ? -9.25 28.312 -11.25 1 61.12 437 ASP A CA 1
ATOM 3419 C C . ASP A 1 437 ? -9.891 26.922 -11.258 1 61.12 437 ASP A C 1
ATOM 3421 O O . ASP A 1 437 ? -11.094 26.797 -11.039 1 61.12 437 ASP A O 1
ATOM 3425 N N . GLU A 1 438 ? -9.141 25.984 -11.797 1 68.69 438 GLU A N 1
ATOM 3426 C CA . GLU A 1 438 ? -9.578 24.594 -11.75 1 68.69 438 GLU A CA 1
ATOM 3427 C C . GLU A 1 438 ? -10.117 24.219 -10.367 1 68.69 438 GLU A C 1
ATOM 3429 O O . GLU A 1 438 ? -9.484 24.531 -9.352 1 68.69 438 GLU A O 1
ATOM 3434 N N . LYS A 1 439 ? -11.328 23.859 -10.422 1 75.75 439 LYS A N 1
ATOM 3435 C CA . LYS A 1 439 ? -11.953 23.469 -9.156 1 75.75 439 LYS A CA 1
ATOM 3436 C C . LYS A 1 439 ? -11.516 22.078 -8.734 1 75.75 439 LYS A C 1
ATOM 3438 O O . LYS A 1 439 ? -11.305 21.203 -9.586 1 75.75 439 LYS A O 1
ATOM 3443 N N . LEU A 1 440 ? -11.258 21.906 -7.535 1 78.44 440 LEU A N 1
ATOM 3444 C CA . LEU A 1 440 ? -11.008 20.625 -6.883 1 78.44 440 LEU A CA 1
ATOM 3445 C C . LEU A 1 440 ? -9.727 19.984 -7.406 1 78.44 440 LEU A C 1
ATOM 3447 O O . LEU A 1 440 ? -9.727 18.812 -7.77 1 78.44 440 LEU A O 1
ATOM 3451 N N . LYS A 1 441 ? -8.766 20.766 -7.582 1 81.69 441 LYS A N 1
ATOM 3452 C CA . LYS A 1 441 ? -7.449 20.203 -7.871 1 81.69 441 LYS A CA 1
ATOM 3453 C C . LYS A 1 441 ? -6.977 19.312 -6.73 1 81.69 441 LYS A C 1
ATOM 3455 O O . LYS A 1 441 ? -6.848 19.766 -5.59 1 81.69 441 LYS A O 1
ATOM 3460 N N . PRO A 1 442 ? -6.734 18.062 -7.039 1 81.75 442 PRO A N 1
ATOM 3461 C CA . PRO A 1 442 ? -6.438 17.094 -5.984 1 81.75 442 PRO A CA 1
ATOM 3462 C C . PRO A 1 442 ? -5.293 17.531 -5.078 1 81.75 442 PRO A C 1
ATOM 3464 O O . PRO A 1 442 ? -5.387 17.422 -3.854 1 81.75 442 PRO A O 1
ATOM 3467 N N . SER A 1 443 ? -4.25 18.094 -5.629 1 80.25 443 SER A N 1
ATOM 3468 C CA . SER A 1 443 ? -3.09 18.469 -4.828 1 80.25 443 SER A CA 1
ATOM 3469 C C . SER A 1 443 ? -3.387 19.688 -3.953 1 80.25 443 SER A C 1
ATOM 3471 O O . SER A 1 443 ? -2.615 20.016 -3.047 1 80.25 443 SER A O 1
ATOM 3473 N N . SER A 1 444 ? -4.512 20.281 -4.164 1 81 444 SER A N 1
ATOM 3474 C CA . SER A 1 444 ? -4.898 21.453 -3.383 1 81 444 SER A CA 1
ATOM 3475 C C . SER A 1 444 ? -5.977 21.109 -2.363 1 81 444 SER A C 1
ATOM 3477 O O . SER A 1 444 ? -6.402 21.953 -1.583 1 81 444 SER A O 1
ATOM 3479 N N . LEU A 1 445 ? -6.328 19.906 -2.418 1 86 445 LEU A N 1
ATOM 3480 C CA . LEU A 1 445 ? -7.355 19.453 -1.487 1 86 445 LEU A CA 1
ATOM 3481 C C . LEU A 1 445 ? -6.73 18.766 -0.283 1 86 445 LEU A C 1
ATOM 3483 O O . LEU A 1 445 ? -5.691 18.109 -0.408 1 86 445 LEU A O 1
ATOM 3487 N N . PHE A 1 446 ? -7.406 18.969 0.83 1 87.75 446 PHE A N 1
ATOM 3488 C CA . PHE A 1 446 ? -6.934 18.297 2.039 1 87.75 446 PHE A CA 1
ATOM 3489 C C . PHE A 1 446 ? -7.777 17.062 2.342 1 87.75 446 PHE A C 1
ATOM 3491 O O . PHE A 1 446 ? -8.953 17.016 1.979 1 87.75 446 PHE A O 1
ATOM 3498 N N . SER A 1 447 ? -7.145 16.094 2.967 1 86.81 447 SER A N 1
ATOM 3499 C CA . SER A 1 447 ? -7.828 14.859 3.334 1 86.81 447 SER A CA 1
ATOM 3500 C C . SER A 1 447 ? -8.883 15.102 4.402 1 86.81 447 SER A C 1
ATOM 3502 O O . SER A 1 447 ? -8.57 15.555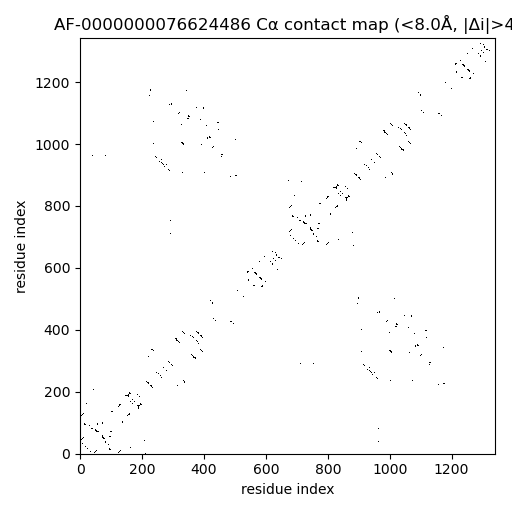 5.504 1 86.81 447 SER A O 1
ATOM 3504 N N . PRO A 1 448 ? -10.07 14.875 4.086 1 84.94 448 PRO A N 1
ATOM 3505 C CA . PRO A 1 448 ? -11.102 15.055 5.102 1 84.94 448 PRO A CA 1
ATOM 3506 C C . PRO A 1 448 ? -10.859 14.211 6.352 1 84.94 448 PRO A C 1
ATOM 3508 O O . PRO A 1 448 ? -11.109 14.664 7.469 1 84.94 448 PRO A O 1
ATOM 3511 N N . THR A 1 449 ? -10.414 13.062 6.164 1 84.5 449 THR A N 1
ATOM 3512 C CA . THR A 1 449 ? -10.172 12.156 7.277 1 84.5 449 THR A CA 1
ATOM 3513 C C . THR A 1 449 ? -9.062 12.688 8.18 1 84.5 449 THR A C 1
ATOM 3515 O O . THR A 1 449 ? -9.234 12.758 9.398 1 84.5 449 THR A O 1
ATOM 3518 N N . LEU A 1 450 ? -8.016 13.086 7.594 1 85.25 450 LEU A N 1
ATOM 3519 C CA . LEU A 1 450 ? -6.895 13.586 8.375 1 85.25 450 LEU A CA 1
ATOM 3520 C C . LEU A 1 450 ? -7.25 14.898 9.062 1 85.25 450 LEU A C 1
ATOM 3522 O O . LEU A 1 450 ? -6.934 15.086 10.242 1 85.25 450 LEU A O 1
ATOM 3526 N N . GLN A 1 451 ? -7.844 15.742 8.312 1 85.25 451 GLN A N 1
ATOM 3527 C CA . GLN A 1 451 ? -8.203 17.031 8.875 1 85.25 451 GLN A CA 1
ATOM 3528 C C . GLN A 1 451 ? -9.227 16.891 10 1 85.25 451 GLN A C 1
ATOM 3530 O O . GLN A 1 451 ? -9.164 17.594 11.008 1 85.25 451 GLN A O 1
ATOM 3535 N N . TYR A 1 452 ? -10.156 16.031 9.789 1 85.25 452 TYR A N 1
ATOM 3536 C CA . TYR A 1 452 ? -11.117 15.758 10.852 1 85.25 452 TYR A CA 1
ATOM 3537 C C . TYR A 1 452 ? -10.43 15.164 12.07 1 85.25 452 TYR A C 1
ATOM 3539 O O . TYR A 1 452 ? -10.766 15.5 13.211 1 85.25 452 TYR A O 1
ATOM 3547 N N . PHE A 1 453 ? -9.586 14.336 11.922 1 86.12 453 PHE A N 1
ATOM 3548 C CA . PHE A 1 453 ? -8.812 13.758 13.016 1 86.12 453 PHE A CA 1
ATOM 3549 C C . PHE A 1 453 ? -8.109 14.844 13.82 1 86.12 453 PHE A C 1
ATOM 3551 O O . PHE A 1 453 ? -8.203 14.859 15.055 1 86.12 453 PHE A O 1
ATOM 3558 N N . TYR A 1 454 ? -7.457 15.734 13.086 1 83.62 454 TYR A N 1
ATOM 3559 C CA . TYR A 1 454 ? -6.758 16.828 13.758 1 83.62 454 TYR A CA 1
ATOM 3560 C C . TYR A 1 454 ? -7.734 17.719 14.523 1 83.62 454 TYR A C 1
ATOM 3562 O O . TYR A 1 454 ? -7.449 18.125 15.648 1 83.62 454 TYR A O 1
ATOM 3570 N N . GLN A 1 455 ? -8.758 17.953 13.859 1 83.5 455 GLN A N 1
ATOM 3571 C CA . GLN A 1 455 ? -9.812 18.75 14.5 1 83.5 455 GLN A CA 1
ATOM 3572 C C . GLN A 1 455 ? -10.281 18.078 15.789 1 83.5 455 GLN A C 1
ATOM 3574 O O . GLN A 1 455 ? -10.398 18.75 16.828 1 83.5 455 GLN A O 1
ATOM 3579 N N . CYS A 1 456 ? -10.539 16.828 15.734 1 85.06 456 CYS A N 1
ATOM 3580 C CA . CYS A 1 456 ? -11.055 16.078 16.875 1 85.06 456 CYS A CA 1
ATOM 3581 C C . CYS A 1 456 ? -10.008 15.969 17.969 1 85.06 456 CYS A C 1
ATOM 3583 O O . CYS A 1 456 ? -10.32 16.094 19.156 1 85.06 456 CYS A O 1
ATOM 3585 N N . LEU A 1 457 ? -8.875 15.688 17.578 1 82.56 457 LEU A N 1
ATOM 3586 C CA . LEU A 1 457 ? -7.793 15.562 18.547 1 82.56 457 LEU A CA 1
ATOM 3587 C C . LEU A 1 457 ? -7.602 16.859 19.328 1 82.56 457 LEU A C 1
ATOM 3589 O O . LEU A 1 457 ? -7.488 16.844 20.547 1 82.56 457 LEU A O 1
ATOM 3593 N N . THR A 1 458 ? -7.523 17.953 18.594 1 82 458 THR A N 1
ATOM 3594 C CA . THR A 1 458 ? -7.371 19.266 19.219 1 82 458 THR A CA 1
ATOM 3595 C C . THR A 1 458 ? -8.547 19.562 20.156 1 82 458 THR A C 1
ATOM 3597 O O . THR A 1 458 ? -8.352 20.016 21.281 1 82 458 THR A O 1
ATOM 3600 N N . PHE A 1 459 ? -9.641 19.281 19.688 1 83.44 459 PHE A N 1
ATOM 3601 C CA . PHE A 1 459 ? -10.852 19.531 20.469 1 83.44 459 PHE A CA 1
ATOM 3602 C C . PHE A 1 459 ? -10.859 18.672 21.734 1 83.44 459 PHE A C 1
ATOM 3604 O O . PHE A 1 459 ? -11.18 19.172 22.812 1 83.44 459 PHE A O 1
ATOM 3611 N N . ARG A 1 460 ? -10.508 17.422 21.578 1 81.94 460 ARG A N 1
ATOM 3612 C CA . ARG A 1 460 ? -10.492 16.5 22.703 1 81.94 460 ARG A CA 1
ATOM 3613 C C . ARG A 1 460 ? -9.445 16.906 23.734 1 81.94 460 ARG A C 1
ATOM 3615 O O . ARG A 1 460 ? -9.648 16.75 24.938 1 81.94 460 ARG A O 1
ATOM 3622 N N . ALA A 1 461 ? -8.398 17.312 23.297 1 77.88 461 ALA A N 1
ATOM 3623 C CA . ALA A 1 461 ? -7.332 17.766 24.188 1 77.88 461 ALA A CA 1
ATOM 3624 C C . ALA A 1 461 ? -7.801 18.922 25.062 1 77.88 461 ALA A C 1
ATOM 3626 O O . ALA A 1 461 ? -7.449 19 26.234 1 77.88 461 ALA A O 1
ATOM 3627 N N . GLU A 1 462 ? -8.516 19.797 24.453 1 77.44 462 GLU A N 1
ATOM 3628 C CA . GLU A 1 462 ? -8.984 20.969 25.156 1 77.44 462 GLU A CA 1
ATOM 3629 C C . GLU A 1 462 ? -10.273 20.672 25.938 1 77.44 462 GLU A C 1
ATOM 3631 O O . GLU A 1 462 ? -10.555 21.312 26.938 1 77.44 462 GLU A O 1
ATOM 3636 N N . ASN A 1 463 ? -11.008 19.734 25.328 1 79.56 463 ASN A N 1
ATOM 3637 C CA . ASN A 1 463 ? -12.297 19.391 25.906 1 79.56 463 ASN A CA 1
ATOM 3638 C C . ASN A 1 463 ? -12.438 17.875 26.109 1 79.56 463 ASN A C 1
ATOM 3640 O O . ASN A 1 463 ? -13.125 17.203 25.344 1 79.56 463 ASN A O 1
ATOM 3644 N N . PRO A 1 464 ? -11.812 17.328 27.078 1 75.12 464 PRO A N 1
ATOM 3645 C CA . PRO A 1 464 ? -11.719 15.875 27.234 1 75.12 464 PRO A CA 1
ATOM 3646 C C . PRO A 1 464 ? -13.086 15.195 27.297 1 75.12 464 PRO A C 1
ATOM 3648 O O . PRO A 1 464 ? -13.219 14.023 26.938 1 75.12 464 PRO A O 1
ATOM 3651 N N . GLN A 1 465 ? -14.141 15.914 27.625 1 72.56 465 GLN A N 1
ATOM 3652 C CA . GLN A 1 465 ? -15.391 15.195 27.844 1 72.56 465 GLN A CA 1
ATOM 3653 C C . GLN A 1 465 ? -16.469 15.656 26.875 1 72.56 465 GLN A C 1
ATOM 3655 O O . GLN A 1 465 ? -17.578 15.133 26.875 1 72.56 465 GLN A O 1
ATOM 3660 N N . ALA A 1 466 ? -16.094 16.516 26.062 1 78.88 466 ALA A N 1
ATOM 3661 C CA . ALA A 1 466 ? -17.094 17.078 25.156 1 78.88 466 ALA A CA 1
ATOM 3662 C C . ALA A 1 466 ? -17.297 16.188 23.922 1 78.88 466 ALA A C 1
ATOM 3664 O O . ALA A 1 466 ? -16.422 15.359 23.609 1 78.88 466 ALA A O 1
ATOM 3665 N N . GLN A 1 467 ? -18.531 16.25 23.406 1 82.06 467 GLN A N 1
ATOM 3666 C CA . GLN A 1 467 ? -18.781 15.547 22.156 1 82.06 467 GLN A CA 1
ATOM 3667 C C . GLN A 1 467 ? -17.891 16.094 21.031 1 82.06 467 GLN A C 1
ATOM 3669 O O . GLN A 1 467 ? -17.656 17.297 20.953 1 82.06 467 GLN A O 1
ATOM 3674 N N . LEU A 1 468 ? -17.469 15.156 20.219 1 85.06 468 LEU A N 1
ATOM 3675 C CA . LEU A 1 468 ? -16.578 15.555 19.125 1 85.06 468 LEU A CA 1
ATOM 3676 C C . LEU A 1 468 ? -17.312 16.469 18.141 1 85.06 468 LEU A C 1
ATOM 3678 O O . LEU A 1 468 ? -18.516 16.312 17.906 1 85.06 468 LEU A O 1
ATOM 3682 N N . PRO A 1 469 ? -16.625 17.422 17.641 1 84.94 469 PRO A N 1
ATOM 3683 C CA . PRO A 1 469 ? -17.219 18.375 16.703 1 84.94 469 PRO A CA 1
ATOM 3684 C C . PRO A 1 469 ? -17.5 17.75 15.336 1 84.94 469 PRO A C 1
ATOM 3686 O O . PRO A 1 469 ? -17 16.672 15.031 1 84.94 469 PRO A O 1
ATOM 3689 N N . GLU A 1 470 ? -18.328 18.484 14.617 1 83.19 470 GLU A N 1
ATOM 3690 C CA . GLU A 1 470 ? -18.578 18.078 13.234 1 83.19 470 GLU A CA 1
ATOM 3691 C C . GLU A 1 470 ? -17.438 18.531 12.32 1 83.19 470 GLU A C 1
ATOM 3693 O O . GLU A 1 470 ? -16.625 19.375 12.703 1 83.19 470 GLU A O 1
ATOM 3698 N N . LEU A 1 471 ? -17.422 17.891 11.227 1 81.38 471 LEU A N 1
ATOM 3699 C CA . LEU A 1 471 ? -16.375 18.219 10.258 1 81.38 471 LEU A CA 1
ATOM 3700 C C . LEU A 1 471 ? -16.453 19.688 9.859 1 81.38 471 LEU A C 1
ATOM 3702 O O . LEU A 1 471 ? -17.547 20.219 9.641 1 81.38 471 LEU A O 1
ATOM 3706 N N . ASP A 1 472 ? -15.266 20.266 9.781 1 80.69 472 ASP A N 1
ATOM 3707 C CA . ASP A 1 472 ? -15.156 21.656 9.344 1 80.69 472 ASP A CA 1
ATOM 3708 C C . ASP A 1 472 ? -15.836 21.859 7.988 1 80.69 472 ASP A C 1
ATOM 3710 O O . ASP A 1 472 ? -15.672 21.031 7.078 1 80.69 472 ASP A O 1
ATOM 3714 N N . LEU A 1 473 ? -16.516 22.906 7.84 1 79.5 473 LEU A N 1
ATOM 3715 C CA . LEU A 1 473 ? -17.312 23.188 6.645 1 79.5 473 LEU A CA 1
ATOM 3716 C C . LEU A 1 473 ? -16.406 23.359 5.43 1 79.5 473 LEU A C 1
ATOM 3718 O O . LEU A 1 473 ? -16.781 23.016 4.309 1 79.5 473 LEU A O 1
ATOM 3722 N N . ASN A 1 474 ? -15.266 23.891 5.684 1 76.75 474 ASN A N 1
ATOM 3723 C CA . ASN A 1 474 ? -14.352 24.109 4.566 1 76.75 474 ASN A CA 1
ATOM 3724 C C . ASN A 1 474 ? -13.859 22.797 3.967 1 76.75 474 ASN A C 1
ATOM 3726 O O . ASN A 1 474 ? -13.609 22.719 2.764 1 76.75 474 ASN A O 1
ATOM 3730 N N . ILE A 1 475 ? -13.82 21.859 4.789 1 77.25 475 ILE A N 1
ATOM 3731 C CA . ILE A 1 475 ? -13.375 20.547 4.316 1 77.25 475 ILE A CA 1
ATOM 3732 C C . ILE A 1 475 ? -14.539 19.812 3.652 1 77.25 475 ILE A C 1
ATOM 3734 O O . ILE A 1 475 ? -14.352 19.109 2.662 1 77.25 475 ILE A O 1
ATOM 3738 N N . GLN A 1 476 ? -15.617 20.062 4.203 1 76.56 476 GLN A N 1
ATOM 3739 C CA . GLN A 1 476 ? -16.812 19.422 3.678 1 76.56 476 GLN A CA 1
ATOM 3740 C C . GLN A 1 476 ? -17.078 19.828 2.23 1 76.56 476 GLN A C 1
ATOM 3742 O O . GLN A 1 476 ? -17.578 19.031 1.434 1 76.56 476 GLN A O 1
ATOM 3747 N N . LYS A 1 477 ? -16.656 20.953 1.942 1 75.06 477 LYS A N 1
ATOM 3748 C CA . LYS A 1 477 ? -16.891 21.484 0.602 1 75.06 477 LYS A CA 1
ATOM 3749 C C . LYS A 1 477 ? -16.125 20.672 -0.446 1 75.06 477 LYS A C 1
ATOM 3751 O O . LYS A 1 477 ? -16.547 20.609 -1.604 1 75.06 477 LYS A O 1
ATOM 3756 N N . TYR A 1 478 ? -15.008 20.062 0.019 1 74.44 478 TYR A N 1
ATOM 3757 C CA . TYR A 1 478 ? -14.18 19.266 -0.89 1 74.44 478 TYR A CA 1
ATOM 3758 C C . TYR A 1 478 ? -14.906 18 -1.328 1 74.44 478 TYR A C 1
ATOM 3760 O O . TYR A 1 478 ? -14.68 17.5 -2.436 1 74.44 478 TYR A O 1
ATOM 3768 N N . ILE A 1 479 ? -15.75 17.547 -0.416 1 74.44 479 ILE A N 1
ATOM 3769 C CA . ILE A 1 479 ? -16.188 16.172 -0.635 1 74.44 479 ILE A CA 1
ATOM 3770 C C . ILE A 1 479 ? -17.688 16.156 -0.983 1 74.44 479 ILE A C 1
ATOM 3772 O O . ILE A 1 479 ? -18.266 15.102 -1.187 1 74.44 479 ILE A O 1
ATOM 3776 N N . CYS A 1 480 ? -18.172 17.344 -1.06 1 77.88 480 CYS A N 1
ATOM 3777 C CA . CYS A 1 480 ? -19.578 17.406 -1.437 1 77.88 480 CYS A CA 1
ATOM 3778 C C . CYS A 1 480 ? -19.75 18.094 -2.787 1 77.88 480 CYS A C 1
ATOM 3780 O O . CYS A 1 480 ? -19.047 19.047 -3.104 1 77.88 480 CYS A O 1
ATOM 3782 N N . PRO A 1 481 ? -20.672 17.516 -3.568 1 78.5 481 PRO A N 1
ATOM 3783 C CA . PRO A 1 481 ? -20.938 18.156 -4.859 1 78.5 481 PRO A CA 1
ATOM 3784 C C . PRO A 1 481 ? -21.359 19.609 -4.727 1 78.5 481 PRO A C 1
ATOM 3786 O O . PRO A 1 481 ? -22.062 19.969 -3.771 1 78.5 481 PRO A O 1
ATOM 3789 N N . ASP A 1 482 ? -20.875 20.344 -5.633 1 80.5 482 ASP A N 1
ATOM 3790 C CA . ASP A 1 482 ? -21.281 21.734 -5.684 1 80.5 482 ASP A CA 1
ATOM 3791 C C . ASP A 1 482 ? -22.766 21.875 -5.973 1 80.5 482 ASP A C 1
ATOM 3793 O O . ASP A 1 482 ? -23.219 21.641 -7.098 1 80.5 482 ASP A O 1
ATOM 3797 N N . LYS A 1 483 ? -23.484 22.312 -5.07 1 80 483 LYS A N 1
ATOM 3798 C CA . LYS A 1 483 ? -24.938 22.375 -5.18 1 80 483 LYS A CA 1
ATOM 3799 C C . LYS A 1 483 ? -25.375 23.266 -6.328 1 80 483 LYS A C 1
ATOM 3801 O O . LYS A 1 483 ? -26.297 22.938 -7.082 1 80 483 LYS A O 1
ATOM 3806 N N . GLU A 1 484 ? -24.766 24.344 -6.438 1 81.94 484 GLU A N 1
ATOM 3807 C CA . GLU A 1 484 ? -25.125 25.297 -7.488 1 81.94 484 GLU A CA 1
ATOM 3808 C C . GLU A 1 484 ? -24.875 24.703 -8.875 1 81.94 484 GLU A C 1
ATOM 3810 O O . GLU A 1 484 ? -25.688 24.859 -9.781 1 81.94 484 GLU A O 1
ATOM 3815 N N . MET A 1 485 ? -23.828 24.078 -9.008 1 84.12 485 MET A N 1
ATOM 3816 C CA . MET A 1 485 ? -23.484 23.469 -10.289 1 84.12 485 MET A CA 1
ATOM 3817 C C . MET A 1 485 ? -24.5 22.406 -10.672 1 84.12 485 MET A C 1
ATOM 3819 O O . MET A 1 485 ? -24.953 22.344 -11.812 1 84.12 485 MET A O 1
ATOM 3823 N N . PHE A 1 486 ? -24.953 21.656 -9.812 1 86 486 PHE A N 1
ATOM 3824 C CA . PHE A 1 486 ? -25.875 20.562 -10.078 1 86 486 PHE A CA 1
ATOM 3825 C C . PHE A 1 486 ? -27.281 21.094 -10.32 1 86 486 PHE A C 1
ATOM 3827 O O . PHE A 1 486 ? -28.016 20.547 -11.141 1 86 486 PHE A O 1
ATOM 3834 N N . GLU A 1 487 ? -27.547 22.125 -9.602 1 84.5 487 GLU A N 1
ATOM 3835 C CA . GLU A 1 487 ? -28.859 22.734 -9.828 1 84.5 487 GLU A CA 1
ATOM 3836 C C . GLU A 1 487 ? -28.938 23.344 -11.227 1 84.5 487 GLU A C 1
ATOM 3838 O O . GLU A 1 487 ? -29.984 23.25 -11.883 1 84.5 487 GLU A O 1
ATOM 3843 N N . ASN A 1 488 ? -27.891 23.875 -11.633 1 86 488 ASN A N 1
ATOM 3844 C CA . ASN A 1 488 ? -27.844 24.484 -12.961 1 86 488 ASN A CA 1
ATOM 3845 C C . ASN A 1 488 ? -27.906 23.422 -14.055 1 86 488 ASN A C 1
ATOM 3847 O O . ASN A 1 488 ? -28.297 23.719 -15.188 1 86 488 ASN A O 1
ATOM 3851 N N . ALA A 1 489 ? -27.547 22.219 -13.711 1 88.38 489 ALA A N 1
ATOM 3852 C CA . ALA A 1 489 ? -27.484 21.125 -14.695 1 88.38 489 ALA A CA 1
ATOM 3853 C C . ALA A 1 489 ? -28.766 20.297 -14.664 1 88.38 489 ALA A C 1
ATOM 3855 O O . ALA A 1 489 ? -28.844 19.234 -15.297 1 88.38 489 ALA A O 1
ATOM 3856 N N . GLN A 1 490 ? -29.766 20.703 -14.047 1 86.88 490 GLN A N 1
ATOM 3857 C CA . GLN A 1 490 ? -30.984 19.938 -13.82 1 86.88 490 GLN A CA 1
ATOM 3858 C C . GLN A 1 490 ? -31.641 19.562 -15.141 1 86.88 490 GLN A C 1
ATOM 3860 O O . GLN A 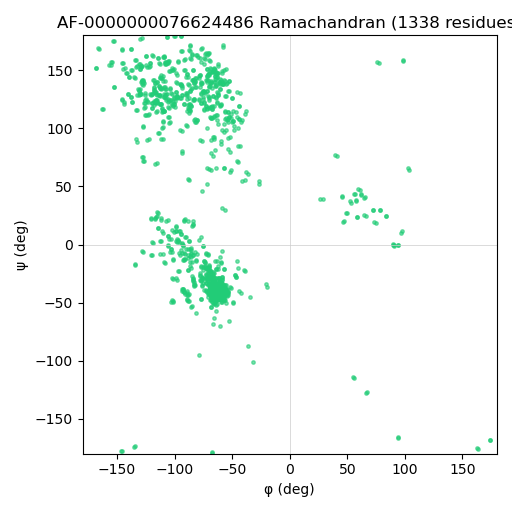1 490 ? -32.156 18.438 -15.289 1 86.88 490 GLN A O 1
ATOM 3865 N N . LYS A 1 491 ? -31.656 20.438 -16.094 1 87.25 491 LYS A N 1
ATOM 3866 C CA . LYS A 1 491 ? -32.281 20.172 -17.375 1 87.25 491 LYS A CA 1
ATOM 3867 C C . LYS A 1 491 ? -31.578 19.031 -18.109 1 87.25 491 LYS A C 1
ATOM 3869 O O . LYS A 1 491 ? -32.219 18.125 -18.641 1 87.25 491 LYS A O 1
ATOM 3874 N N . GLN A 1 492 ? -30.312 19.219 -18.188 1 88.12 492 GLN A N 1
ATOM 3875 C CA . GLN A 1 492 ? -29.516 18.188 -18.844 1 88.12 492 GLN A CA 1
ATOM 3876 C C . GLN A 1 492 ? -29.641 16.844 -18.125 1 88.12 492 GLN A C 1
ATOM 3878 O O . GLN A 1 492 ? -29.656 15.789 -18.766 1 88.12 492 GLN A O 1
ATOM 3883 N N . CYS A 1 493 ? -29.781 16.875 -16.844 1 84.31 493 CYS A N 1
ATOM 3884 C CA . CYS A 1 493 ? -29.922 15.672 -16.031 1 84.31 493 CYS A CA 1
ATOM 3885 C C . CYS A 1 493 ? -31.25 14.984 -16.312 1 84.31 493 CYS A C 1
ATOM 3887 O O . CYS A 1 493 ? -31.312 13.758 -16.406 1 84.31 493 CYS A O 1
ATOM 3889 N N . GLN A 1 494 ? -32.219 15.758 -16.406 1 83.12 494 GLN A N 1
ATOM 3890 C CA . GLN A 1 494 ? -33.562 15.211 -16.703 1 83.12 494 GLN A CA 1
ATOM 3891 C C . GLN A 1 494 ? -33.594 14.555 -18.078 1 83.12 494 GLN A C 1
ATOM 3893 O O . GLN A 1 494 ? -34.188 13.492 -18.25 1 83.12 494 GLN A O 1
ATOM 3898 N N . LYS A 1 495 ? -32.969 15.117 -19 1 85.75 495 LYS A N 1
ATOM 3899 C CA . LYS A 1 495 ? -32.906 14.555 -20.344 1 85.75 495 LYS A CA 1
ATOM 3900 C C . LYS A 1 495 ? -32.156 13.227 -20.344 1 85.75 495 LYS A C 1
ATOM 3902 O O . LYS A 1 495 ? -32.531 12.289 -21.047 1 85.75 495 LYS A O 1
ATOM 3907 N N . PHE A 1 496 ? -31.109 13.289 -19.672 1 85.62 496 PHE A N 1
ATOM 3908 C CA . PHE A 1 496 ? -30.328 12.062 -19.516 1 85.62 496 PHE A CA 1
ATOM 3909 C C . PHE A 1 496 ? -31.172 10.961 -18.891 1 85.62 496 PHE A C 1
ATOM 3911 O O . PHE A 1 496 ? -31.188 9.828 -19.375 1 85.62 496 PHE A O 1
ATOM 3918 N N . ALA A 1 497 ? -31.875 11.25 -17.859 1 81.62 497 ALA A N 1
ATOM 3919 C CA . ALA A 1 497 ? -32.688 10.281 -17.156 1 81.62 497 ALA A CA 1
ATOM 3920 C C . ALA A 1 497 ? -33.781 9.727 -18.062 1 81.62 497 ALA A C 1
ATOM 3922 O O . ALA A 1 497 ? -34.094 8.531 -18.016 1 81.62 497 ALA A O 1
ATOM 3923 N N . GLU A 1 498 ? -34.312 10.539 -18.766 1 82.38 498 GLU A N 1
ATOM 3924 C CA . GLU A 1 498 ? -35.375 10.148 -19.672 1 82.38 498 GLU A CA 1
ATOM 3925 C C . GLU A 1 498 ? -34.875 9.234 -20.781 1 82.38 498 GLU A C 1
ATOM 3927 O O . GLU A 1 498 ? -35.594 8.367 -21.266 1 82.38 498 GLU A O 1
ATOM 3932 N N . ALA A 1 499 ? -33.688 9.453 -21.141 1 82.5 499 ALA A N 1
ATOM 3933 C CA . ALA A 1 499 ? -33.125 8.656 -22.219 1 82.5 499 ALA A CA 1
ATOM 3934 C C . ALA A 1 499 ? -32.875 7.219 -21.781 1 82.5 499 ALA A C 1
ATOM 3936 O O . ALA A 1 499 ? -32.938 6.289 -22.578 1 82.5 499 ALA A O 1
ATOM 3937 N N . PHE A 1 500 ? -32.5 6.949 -20.547 1 77.38 500 PHE A N 1
ATOM 3938 C CA . PHE A 1 500 ? -32.125 5.609 -20.094 1 77.38 500 PHE A CA 1
ATOM 3939 C C . PHE A 1 500 ? -33.156 5.07 -19.125 1 77.38 500 PHE A C 1
ATOM 3941 O O . PHE A 1 500 ? -33.094 3.908 -18.719 1 77.38 500 PHE A O 1
ATOM 3948 N N . ILE A 1 501 ? -34.344 5.484 -19.031 1 63.44 501 ILE A N 1
ATOM 3949 C CA . ILE A 1 501 ? -35.375 5.105 -18.078 1 63.44 501 ILE A CA 1
ATOM 3950 C C . ILE A 1 501 ? -34.75 4.668 -16.766 1 63.44 501 ILE A C 1
ATOM 3952 O O . ILE A 1 501 ? -34.75 3.477 -16.453 1 63.44 501 ILE A O 1
ATOM 3956 N N . LEU A 1 502 ? -33.781 5.305 -16.391 1 58.62 502 LEU A N 1
ATOM 3957 C CA . LEU A 1 502 ? -33.125 4.973 -15.125 1 58.62 502 LEU A CA 1
ATOM 3958 C C . LEU A 1 502 ? -34.094 5.098 -13.961 1 58.62 502 LEU A C 1
ATOM 3960 O O . LEU A 1 502 ? -34.875 6.055 -13.898 1 58.62 502 LEU A O 1
ATOM 3964 N N . LYS A 1 503 ? -34.812 3.928 -13.688 1 48.19 503 LYS A N 1
ATOM 3965 C CA . LYS A 1 503 ? -35.781 3.977 -12.602 1 48.19 503 LYS A CA 1
ATOM 3966 C C . LYS A 1 503 ? -35.156 4.574 -11.336 1 48.19 503 LYS A C 1
ATOM 3968 O O . LYS A 1 503 ? -34.031 4.227 -10.969 1 48.19 503 LYS A O 1
ATOM 3973 N N . PRO A 1 504 ? -35.594 5.648 -10.938 1 45.5 504 PRO A N 1
ATOM 3974 C CA . PRO A 1 504 ? -35.188 6.074 -9.594 1 45.5 504 PRO A CA 1
ATOM 3975 C C . PRO A 1 504 ? -35.219 4.938 -8.578 1 45.5 504 PRO A C 1
ATOM 3977 O O . PRO A 1 504 ? -36.125 4.09 -8.633 1 45.5 504 PRO A O 1
ATOM 3980 N N . VAL A 1 505 ? -34.062 4.387 -8.148 1 41.56 505 VAL A N 1
ATOM 3981 C CA . VAL A 1 505 ? -34.031 3.299 -7.184 1 41.56 505 VAL A CA 1
ATOM 3982 C C . VAL A 1 505 ? -35 3.584 -6.039 1 41.56 505 VAL A C 1
ATOM 3984 O O . VAL A 1 505 ? -34.844 4.566 -5.312 1 41.56 505 VAL A O 1
ATOM 3987 N N . GLU A 1 506 ? -36.219 3.27 -6.168 1 33.5 506 GLU A N 1
ATOM 3988 C CA . GLU A 1 506 ? -36.969 3.1 -4.922 1 33.5 506 GLU A CA 1
ATOM 3989 C C . GLU A 1 506 ? -36.312 2.035 -4.039 1 33.5 506 GLU A C 1
ATOM 3991 O O . GLU A 1 506 ? -36.031 0.934 -4.504 1 33.5 506 GLU A O 1
ATOM 3996 N N . THR A 1 507 ? -35.531 2.404 -3.113 1 33.59 507 THR A N 1
ATOM 3997 C CA . THR A 1 507 ? -34.938 1.554 -2.102 1 33.59 507 THR A CA 1
ATOM 3998 C C . THR A 1 507 ? -35.875 0.455 -1.66 1 33.59 507 THR A C 1
ATOM 4000 O O . THR A 1 507 ? -36.812 0.712 -0.906 1 33.59 507 THR A O 1
ATOM 4003 N N . VAL A 1 508 ? -36.344 -0.457 -2.457 1 27.91 508 VAL A N 1
ATOM 4004 C CA . VAL A 1 508 ? -37.094 -1.552 -1.851 1 27.91 508 VAL A CA 1
ATOM 4005 C C . VAL A 1 508 ? -36.156 -2.434 -1.032 1 27.91 508 VAL A C 1
ATOM 4007 O O . VAL A 1 508 ? -35.125 -2.875 -1.532 1 27.91 508 VAL A O 1
ATOM 4010 N N . LYS A 1 509 ? -36.219 -2.455 0.24 1 31.42 509 LYS A N 1
ATOM 4011 C CA . LYS A 1 509 ? -35.562 -3.309 1.232 1 31.42 509 LYS A CA 1
ATOM 4012 C C . LYS A 1 509 ? -35.875 -4.781 0.959 1 31.42 509 LYS A C 1
ATOM 4014 O O . LYS A 1 509 ? -36.969 -5.262 1.221 1 31.42 509 LYS A O 1
ATOM 4019 N N . LYS A 1 510 ? -35.531 -5.496 -0.033 1 28.53 510 LYS A N 1
ATOM 4020 C CA . LYS A 1 510 ? -35.719 -6.941 -0.074 1 28.53 510 LYS A CA 1
ATOM 4021 C C . LYS A 1 510 ? -34.906 -7.633 1.014 1 28.53 510 LYS A C 1
ATOM 4023 O O . LYS A 1 510 ? -33.688 -7.484 1.07 1 28.53 510 LYS A O 1
ATOM 4028 N N . GLU A 1 511 ? -35.469 -8.172 2.104 1 27.53 511 GLU A N 1
ATOM 4029 C CA . GLU A 1 511 ? -35.031 -9.008 3.221 1 27.53 511 GLU A CA 1
ATOM 4030 C C . GLU A 1 511 ? -34.688 -10.422 2.75 1 27.53 511 GLU A C 1
ATOM 4032 O O . GLU A 1 511 ? -35.562 -11.18 2.336 1 27.53 511 GLU A O 1
ATOM 4037 N N . LYS A 1 512 ? -33.844 -10.852 2.016 1 27.72 512 LYS A N 1
ATOM 4038 C CA . LYS A 1 512 ? -33.531 -12.273 1.949 1 27.72 512 LYS A CA 1
ATOM 4039 C C . LYS A 1 512 ? -33.281 -12.852 3.342 1 27.72 512 LYS A C 1
ATOM 4041 O O . LYS A 1 512 ? -32.406 -12.383 4.066 1 27.72 512 LYS A O 1
ATOM 4046 N N . LYS A 1 513 ? -34.188 -13.727 3.789 1 27.38 513 LYS A N 1
ATOM 4047 C CA . LYS A 1 513 ? -34.25 -14.602 4.953 1 27.38 513 LYS A CA 1
ATOM 4048 C C . LYS A 1 513 ? -33.219 -15.719 4.867 1 27.38 513 LYS A C 1
ATOM 4050 O O . LYS A 1 513 ? -33.25 -16.562 3.967 1 27.38 513 LYS A O 1
ATOM 4055 N N . PHE A 1 514 ? -32.062 -15.633 5.098 1 25.88 514 PHE A N 1
ATOM 4056 C CA . PHE A 1 514 ? -31.172 -16.766 5.34 1 25.88 514 PHE A CA 1
ATOM 4057 C C . PHE A 1 514 ? -31.844 -17.781 6.246 1 25.88 514 PHE A C 1
ATOM 4059 O O . PHE A 1 514 ? -32.688 -17.438 7.059 1 25.88 514 PHE A O 1
ATOM 4066 N N . TYR A 1 515 ? -31.859 -19.141 5.879 1 25.58 515 TYR A N 1
ATOM 4067 C CA . TYR A 1 515 ? -32.375 -20.359 6.488 1 25.58 515 TYR A CA 1
ATOM 4068 C C . TYR A 1 515 ? -32.156 -20.359 7.996 1 25.58 515 TYR A C 1
ATOM 4070 O O . TYR A 1 515 ? -32.781 -21.125 8.727 1 25.58 515 TYR A O 1
ATOM 4078 N N . VAL A 1 516 ? -31.297 -19.703 8.648 1 26.27 516 VAL A N 1
ATOM 4079 C CA . VAL A 1 516 ? -31.484 -19.75 10.094 1 26.27 516 VAL A CA 1
ATOM 4080 C C . VAL A 1 516 ? -32.875 -19.188 10.445 1 26.27 516 VAL A C 1
ATOM 4082 O O . VAL A 1 516 ? -33.281 -19.25 11.602 1 26.27 516 VAL A O 1
ATOM 4085 N N . ASP A 1 517 ? -33.656 -18.641 9.492 1 29.23 517 ASP A N 1
ATOM 4086 C CA . ASP A 1 517 ? -35.031 -18.375 9.859 1 29.23 517 ASP A CA 1
ATOM 4087 C C . ASP A 1 517 ? -35.844 -19.656 9.891 1 29.23 517 ASP A C 1
ATOM 4089 O O . ASP A 1 517 ? -37 -19.656 10.297 1 29.23 517 ASP A O 1
ATOM 4093 N N . LEU A 1 518 ? -35.625 -20.688 9.188 1 26.8 518 LEU A N 1
ATOM 4094 C CA . LEU A 1 518 ? -36.594 -21.781 9.258 1 26.8 518 LEU A CA 1
ATOM 4095 C C . LEU A 1 518 ? -36.719 -22.297 10.68 1 26.8 518 LEU A C 1
ATOM 4097 O O . LEU A 1 518 ? -37.594 -23.125 10.969 1 26.8 518 LEU A O 1
ATOM 4101 N N . LEU A 1 519 ? -35.844 -22.359 11.57 1 23.98 519 LEU A N 1
ATOM 4102 C CA . LEU A 1 519 ? -36.406 -22.781 12.852 1 23.98 519 LEU A CA 1
ATOM 4103 C C . LEU A 1 519 ? -37.375 -21.719 13.391 1 23.98 519 LEU A C 1
ATOM 4105 O O . LEU A 1 519 ? -38.25 -22.016 14.195 1 23.98 519 LEU A O 1
ATOM 4109 N N . LYS A 1 520 ? -37.125 -20.391 13.781 1 24.69 520 LYS A N 1
ATOM 4110 C CA . LYS A 1 520 ? -38.312 -19.766 14.336 1 24.69 520 LYS A CA 1
ATOM 4111 C C . LYS A 1 520 ? -39.375 -19.516 13.25 1 24.69 520 LYS A C 1
ATOM 4113 O O . LYS A 1 520 ? -39.031 -19.375 12.07 1 24.69 520 LYS A O 1
ATOM 4118 N N . GLY A 1 521 ? -40.688 -19.75 13.336 1 24.7 521 GLY A N 1
ATOM 4119 C CA . GLY A 1 521 ? -41.969 -19.562 12.727 1 24.7 521 GLY A CA 1
ATOM 4120 C C . GLY A 1 521 ? -42.094 -18.25 11.961 1 24.7 521 GLY A C 1
ATOM 4121 O O . GLY A 1 521 ? -41.906 -18.219 10.742 1 24.7 521 GLY A O 1
ATOM 4122 N N . LYS A 1 522 ? -42.75 -17.172 12.523 1 24.45 522 LYS A N 1
ATOM 4123 C CA . LYS A 1 522 ? -43.656 -16.188 11.969 1 24.45 522 LYS A CA 1
ATOM 4124 C C . LYS A 1 522 ? -42.906 -15.07 11.25 1 24.45 522 LYS A C 1
ATOM 4126 O O . LYS A 1 522 ? -43.375 -14.547 10.234 1 24.45 522 LYS A O 1
ATOM 4131 N N . PRO A 1 523 ? -41.906 -14.172 11.812 1 27.31 523 PRO A N 1
ATOM 4132 C CA . PRO A 1 523 ? -42.094 -12.789 11.367 1 27.31 523 PRO A CA 1
ATOM 4133 C C . PRO A 1 523 ? -41.844 -12.602 9.875 1 27.31 523 PRO A C 1
ATOM 4135 O O . PRO A 1 523 ? -40.719 -12.883 9.406 1 27.31 523 PRO A O 1
ATOM 4138 N N . GLU A 1 524 ? -42.469 -12.852 8.867 1 27.61 524 GLU A N 1
ATOM 4139 C CA . GLU A 1 524 ? -42.688 -12.531 7.457 1 27.61 524 GLU A CA 1
ATOM 4140 C C . GLU A 1 524 ? -42.5 -11.039 7.203 1 27.61 524 GLU A C 1
ATOM 4142 O O . GLU A 1 524 ? -42.406 -10.602 6.051 1 27.61 524 GLU A O 1
ATOM 4147 N N . ASP A 1 525 ? -43 -10.164 7.969 1 27.97 525 ASP A N 1
ATOM 4148 C CA . ASP A 1 525 ? -43.062 -8.797 7.477 1 27.97 525 ASP A CA 1
ATOM 4149 C C . ASP A 1 525 ? -41.656 -8.234 7.246 1 27.97 525 ASP A C 1
ATOM 4151 O O . ASP A 1 525 ? -40.719 -8.547 8 1 27.97 525 ASP A O 1
ATOM 4155 N N . ASP A 1 526 ? -41.125 -7.426 6.121 1 31.06 526 ASP A N 1
ATOM 4156 C CA . ASP A 1 526 ? -40.125 -7.211 5.07 1 31.06 526 ASP A CA 1
ATOM 4157 C C . ASP A 1 526 ? -38.938 -6.449 5.605 1 31.06 526 ASP A C 1
ATOM 4159 O O . ASP A 1 526 ? -38 -6.113 4.848 1 31.06 526 ASP A O 1
ATOM 4163 N N . LYS A 1 527 ? -39.125 -5.301 6.496 1 29.41 527 LYS A N 1
ATOM 4164 C CA . LYS A 1 527 ? -38.188 -4.34 7.105 1 29.41 527 LYS A CA 1
ATOM 4165 C C . LYS A 1 527 ? -37.094 -5.051 7.898 1 29.41 527 LYS A C 1
ATOM 4167 O O . LYS A 1 527 ? -37.406 -5.934 8.711 1 29.41 527 LYS A O 1
ATOM 4172 N N . ASP A 1 528 ? -35.906 -5.055 7.449 1 31.52 528 ASP A N 1
ATOM 4173 C CA . ASP A 1 528 ? -34.781 -5.699 8.125 1 31.52 528 ASP A CA 1
ATOM 4174 C C . ASP A 1 528 ? -34.875 -5.492 9.633 1 31.52 528 ASP A C 1
ATOM 4176 O O . ASP A 1 528 ? -34.562 -4.406 10.133 1 31.52 528 ASP A O 1
ATOM 4180 N N . GLU A 1 529 ? -35.875 -5.809 10.398 1 33.47 529 GLU A N 1
ATOM 4181 C CA . GLU A 1 529 ? -36.344 -5.848 11.781 1 33.47 529 GLU A CA 1
ATOM 4182 C C . GLU A 1 529 ? -35.281 -6.398 12.703 1 33.47 529 GLU A C 1
ATOM 4184 O O . GLU A 1 529 ? -35.531 -6.629 13.891 1 33.47 529 GLU A O 1
ATOM 4189 N N . GLU A 1 530 ? -34.375 -7.07 12.18 1 34.47 530 GLU A N 1
ATOM 4190 C CA . GLU A 1 530 ? -33.719 -7.941 13.148 1 34.47 530 GLU A CA 1
ATOM 4191 C C . GLU A 1 530 ? -33 -7.133 14.219 1 34.47 530 GLU A C 1
ATOM 4193 O O . GLU A 1 530 ? -33.031 -7.484 15.398 1 34.47 530 GLU A O 1
ATOM 4198 N N . ASP A 1 531 ? -32.156 -6.328 13.844 1 38.66 531 ASP A N 1
ATOM 4199 C CA . ASP A 1 531 ? -31.078 -6.094 14.82 1 38.66 531 ASP A CA 1
ATOM 4200 C C . ASP A 1 531 ? -31.5 -5.055 15.852 1 38.66 531 ASP A C 1
ATOM 4202 O O . ASP A 1 531 ? -30.656 -4.457 16.516 1 38.66 531 ASP A O 1
ATOM 4206 N N . VAL A 1 532 ? -32.719 -4.762 16 1 49.97 532 VAL A N 1
ATOM 4207 C CA . VAL A 1 532 ? -33.25 -3.752 16.906 1 49.97 532 VAL A CA 1
ATOM 4208 C C . VAL A 1 532 ? -33.25 -4.297 18.344 1 49.97 532 VAL A C 1
ATOM 4210 O O . VAL A 1 532 ? -33.781 -3.656 19.25 1 49.97 532 VAL A O 1
ATOM 4213 N N . GLY A 1 533 ? -32.781 -5.328 18.734 1 57.25 533 GLY A N 1
ATOM 4214 C CA . GLY A 1 533 ? -33.031 -5.93 20.031 1 57.25 533 GLY A CA 1
ATOM 4215 C C . GLY A 1 533 ? -31.859 -5.746 21 1 57.25 533 GLY A C 1
ATOM 4216 O O . GLY A 1 533 ? -31.891 -6.242 22.125 1 57.25 533 GLY A O 1
ATOM 4217 N N . LYS A 1 534 ? -30.797 -5.234 20.562 1 69.62 534 LYS A N 1
ATOM 4218 C CA . LYS A 1 534 ? -29.688 -5.035 21.484 1 69.62 534 LYS A CA 1
ATOM 4219 C C . LYS A 1 534 ? -29.219 -3.582 21.484 1 69.62 534 LYS A C 1
ATOM 4221 O O . LYS A 1 534 ? -29.141 -2.955 20.422 1 69.62 534 LYS A O 1
ATOM 4226 N N . ILE A 1 535 ? -29.188 -3.014 22.594 1 78.25 535 ILE A N 1
ATOM 4227 C CA . ILE A 1 535 ? -28.656 -1.665 22.766 1 78.25 535 ILE A CA 1
ATOM 4228 C C . ILE A 1 535 ? -27.156 -1.666 22.547 1 78.25 535 ILE A C 1
ATOM 4230 O O . ILE A 1 535 ? -26.406 -2.346 23.25 1 78.25 535 ILE A O 1
ATOM 4234 N N . GLY A 1 536 ? -26.766 -1.101 21.469 1 72.94 536 GLY A N 1
ATOM 4235 C CA . GLY A 1 536 ? -25.344 -1.003 21.156 1 72.94 536 GLY A CA 1
ATOM 4236 C C . GLY A 1 536 ? -24.641 0.076 21.953 1 72.94 536 GLY A C 1
ATOM 4237 O O . GLY A 1 536 ? -25.281 0.95 22.531 1 72.94 536 GLY A O 1
ATOM 4238 N N . GLU A 1 537 ? -23.297 0.057 21.875 1 69.19 537 GLU A N 1
ATOM 4239 C CA . GLU A 1 537 ? -22.5 1.006 22.656 1 69.19 537 GLU A CA 1
ATOM 4240 C C . GLU A 1 537 ? -22.281 2.301 21.891 1 69.19 537 GLU A C 1
ATOM 4242 O O . GLU A 1 537 ? -22 3.344 22.484 1 69.19 537 GLU A O 1
ATOM 4247 N N . ILE A 1 538 ? -22.594 2.322 20.656 1 69.44 538 ILE A N 1
ATOM 4248 C CA . ILE A 1 538 ? -22.297 3.477 19.812 1 69.44 538 ILE A CA 1
ATOM 4249 C C . ILE A 1 538 ? -23.406 4.52 19.953 1 69.44 538 ILE A C 1
ATOM 4251 O O . ILE A 1 538 ? -23.141 5.684 20.266 1 69.44 538 ILE A O 1
ATOM 4255 N N . ASN A 1 539 ? -24.656 4.133 19.766 1 73.62 539 ASN A N 1
ATOM 4256 C CA . ASN A 1 539 ? -25.812 5.012 19.953 1 73.62 539 ASN A CA 1
ATOM 4257 C C . ASN A 1 539 ? -26.844 4.391 20.891 1 73.62 539 ASN A C 1
ATOM 4259 O O . ASN A 1 539 ? -27.953 4.078 20.469 1 73.62 539 ASN A O 1
ATOM 4263 N N . PRO A 1 540 ? -26.422 4.41 22.016 1 83.75 540 PRO A N 1
ATOM 4264 C CA . PRO A 1 540 ? -27.297 3.682 22.922 1 83.75 540 PRO A CA 1
ATOM 4265 C C . PRO A 1 540 ? -28.656 4.352 23.109 1 83.75 540 PRO A C 1
ATOM 4267 O O . PRO A 1 540 ? -29.688 3.67 23.203 1 83.75 540 PRO A O 1
ATOM 4270 N N . VAL A 1 541 ? -28.672 5.598 23.078 1 85.88 541 VAL A N 1
ATOM 4271 C CA . VAL A 1 541 ? -29.906 6.336 23.328 1 85.88 541 VAL A CA 1
ATOM 4272 C C . VAL A 1 541 ? -30.891 6.086 22.188 1 85.88 541 VAL A C 1
ATOM 4274 O O . VAL A 1 541 ? -32.062 5.797 22.438 1 85.88 541 VAL A O 1
ATOM 4277 N N . GLN A 1 542 ? -30.438 6.121 21.141 1 80.81 542 GLN A N 1
ATOM 4278 C CA . GLN A 1 542 ? -31.297 5.891 19.984 1 80.81 542 GLN A CA 1
ATOM 4279 C C . GLN A 1 542 ? -31.75 4.434 19.922 1 80.81 542 GLN A C 1
ATOM 4281 O O . GLN A 1 542 ? -32.906 4.148 19.656 1 80.81 542 GLN A O 1
ATOM 4286 N N . ASP A 1 543 ? -30.859 3.617 20.078 1 81 543 ASP A N 1
ATOM 4287 C CA . ASP A 1 543 ? -31.203 2.197 20.094 1 81 543 ASP A CA 1
ATOM 4288 C C . ASP A 1 543 ? -32.281 1.903 21.141 1 81 543 ASP A C 1
ATOM 4290 O O . ASP A 1 543 ? -33.188 1.106 20.891 1 81 543 ASP A O 1
ATOM 4294 N N . PHE A 1 544 ? -32.188 2.539 22.219 1 87.5 544 PHE A N 1
ATOM 4295 C CA . PHE A 1 544 ? -33.156 2.371 23.312 1 87.5 544 PHE A CA 1
ATOM 4296 C C . PHE A 1 544 ? -34.531 2.828 22.906 1 87.5 544 PHE A C 1
ATOM 4298 O O . PHE A 1 544 ? -35.5 2.096 23.078 1 87.5 544 PHE A O 1
ATOM 4305 N N . TYR A 1 545 ? -34.562 3.898 22.391 1 83.94 545 TYR A N 1
ATOM 4306 C CA . TYR A 1 545 ? -35.844 4.426 21.984 1 83.94 545 TYR A CA 1
ATOM 4307 C C . TYR A 1 545 ? -36.438 3.594 20.844 1 83.94 545 TYR A C 1
ATOM 4309 O O . TYR A 1 545 ? -37.656 3.361 20.812 1 83.94 545 TYR A O 1
ATOM 4317 N N . ASP A 1 546 ? -35.562 3.186 20.062 1 79 546 ASP A N 1
ATOM 4318 C CA . ASP A 1 546 ? -36.031 2.318 18.984 1 79 546 ASP A CA 1
ATOM 4319 C C . ASP A 1 546 ? -36.625 1.026 19.531 1 79 546 ASP A C 1
ATOM 4321 O O . ASP A 1 546 ? -37.625 0.53 19.016 1 79 546 ASP A O 1
ATOM 4325 N N . MET A 1 547 ? -36 0.607 20.547 1 80.56 547 MET A N 1
ATOM 4326 C CA . MET A 1 547 ? -36.469 -0.63 21.156 1 80.56 547 MET A CA 1
ATOM 4327 C C . MET A 1 547 ? -37.75 -0.4 21.922 1 80.56 547 MET A C 1
ATOM 4329 O O . MET A 1 547 ? -38.688 -1.214 21.859 1 80.56 547 MET A O 1
ATOM 4333 N N . ILE A 1 548 ? -37.844 0.721 22.609 1 79.62 548 ILE A N 1
ATOM 4334 C CA . ILE A 1 548 ? -39.031 1.003 23.438 1 79.62 548 ILE A CA 1
ATOM 4335 C C . ILE A 1 548 ? -40.219 1.323 22.547 1 79.62 548 ILE A C 1
ATOM 4337 O O . ILE A 1 548 ? -41.344 0.991 22.891 1 79.62 548 ILE A O 1
ATOM 4341 N N . HIS A 1 549 ? -39.906 1.821 21.484 1 76.12 549 HIS A N 1
ATOM 4342 C CA . HIS A 1 549 ? -41 2.242 20.609 1 76.12 549 HIS A CA 1
ATOM 4343 C C . HIS A 1 549 ? -41.312 1.191 19.547 1 76.12 549 HIS A C 1
ATOM 4345 O O . HIS A 1 549 ? -42.125 1.414 18.656 1 76.12 549 HIS A O 1
ATOM 4351 N N . ASP A 1 550 ? -40.625 0.173 19.703 1 69.88 550 ASP A N 1
ATOM 4352 C CA . ASP A 1 550 ? -40.906 -0.929 18.797 1 69.88 550 ASP A CA 1
ATOM 4353 C C . ASP A 1 550 ? -42.312 -1.488 19.031 1 69.88 550 ASP A C 1
ATOM 4355 O O . ASP A 1 550 ? -42.625 -1.957 20.125 1 69.88 550 ASP A O 1
ATOM 4359 N N . ARG A 1 551 ? -43.156 -1.358 18.297 1 60.28 551 ARG A N 1
ATOM 4360 C CA . ARG A 1 551 ? -44.562 -1.736 18.422 1 60.28 551 ARG A CA 1
ATOM 4361 C C . ARG A 1 551 ? -44.75 -3.217 18.109 1 60.28 551 ARG A C 1
ATOM 4363 O O . ARG A 1 551 ? -45.812 -3.783 18.422 1 60.28 551 ARG A O 1
ATOM 4370 N N . LYS A 1 552 ? -43.812 -3.92 17.531 1 60.41 552 LYS A N 1
ATOM 4371 C CA . LYS A 1 552 ? -44 -5.305 17.109 1 60.41 552 LYS A CA 1
ATOM 4372 C C . LYS A 1 552 ? -43.781 -6.27 18.266 1 60.41 552 LYS A C 1
ATOM 4374 O O . LYS A 1 552 ? -44.406 -7.328 18.312 1 60.41 552 LYS A O 1
ATOM 4379 N N . ALA A 1 553 ? -42.844 -5.945 19.203 1 65.38 553 ALA A N 1
ATOM 4380 C CA . ALA A 1 553 ? -42.594 -6.766 20.391 1 65.38 553 ALA A CA 1
ATOM 4381 C C . ALA A 1 553 ? -42.344 -5.895 21.609 1 65.38 553 ALA A C 1
ATOM 4383 O O . ALA A 1 553 ? -41.75 -4.82 21.516 1 65.38 553 ALA A O 1
ATOM 4384 N N . ASP A 1 554 ? -43.031 -6.199 22.625 1 69 554 ASP A N 1
ATOM 4385 C CA . ASP A 1 554 ? -42.781 -5.496 23.875 1 69 554 ASP A CA 1
ATOM 4386 C C . ASP A 1 554 ? -41.375 -5.801 24.422 1 69 554 ASP A C 1
ATOM 4388 O O . ASP A 1 554 ? -41.156 -6.84 25.047 1 69 554 ASP A O 1
ATOM 4392 N N . LYS A 1 555 ? -40.531 -4.992 24.047 1 73.75 555 LYS A N 1
ATOM 4393 C CA . LYS A 1 555 ? -39.125 -5.164 24.438 1 73.75 555 LYS A CA 1
ATOM 4394 C C . LYS A 1 555 ? -38.719 -4.137 25.484 1 73.75 555 LYS A C 1
ATOM 4396 O O . LYS A 1 555 ? -37.531 -3.902 25.703 1 73.75 555 LYS A O 1
ATOM 4401 N N . VAL A 1 556 ? -39.719 -3.689 26.047 1 78.38 556 VAL A N 1
ATOM 4402 C CA . VAL A 1 556 ? -39.469 -2.58 26.969 1 78.38 556 VAL A CA 1
ATOM 4403 C C . VAL A 1 556 ? -38.625 -3.059 28.141 1 78.38 556 VAL A C 1
ATOM 4405 O O . VAL A 1 556 ? -37.594 -2.434 28.484 1 78.38 556 VAL A O 1
ATOM 4408 N N . ASP A 1 557 ? -39 -4.137 28.594 1 79.25 557 ASP A N 1
ATOM 4409 C CA . ASP A 1 557 ? -38.281 -4.688 29.719 1 79.25 557 ASP A CA 1
ATOM 4410 C C . ASP A 1 557 ? -36.844 -5.059 29.312 1 79.25 557 ASP A C 1
ATOM 4412 O O . ASP A 1 557 ? -35.906 -4.805 30.062 1 79.25 557 ASP A O 1
ATOM 4416 N N . LEU A 1 558 ? -36.812 -5.562 28.234 1 81.75 558 LEU A N 1
ATOM 4417 C CA . LEU A 1 558 ? -35.5 -5.941 27.734 1 81.75 558 LEU A CA 1
ATOM 4418 C C . LEU A 1 558 ? -34.625 -4.707 27.469 1 81.75 558 LEU A C 1
ATOM 4420 O O . LEU A 1 558 ? -33.438 -4.699 27.781 1 81.75 558 LEU A O 1
ATOM 4424 N N . ALA A 1 559 ? -35.188 -3.787 26.938 1 84.12 559 ALA A N 1
ATOM 4425 C CA . ALA A 1 559 ? -34.5 -2.527 26.656 1 84.12 559 ALA A CA 1
ATOM 4426 C C . ALA A 1 559 ? -34.031 -1.872 27.953 1 84.12 559 ALA A C 1
ATOM 4428 O O . ALA A 1 559 ? -32.906 -1.374 28.016 1 84.12 559 ALA A O 1
ATOM 4429 N N . ILE A 1 560 ? -34.875 -1.927 28.906 1 85.06 560 ILE A N 1
ATOM 4430 C CA . ILE A 1 560 ? -34.562 -1.345 30.203 1 85.06 560 ILE A CA 1
ATOM 4431 C C . ILE A 1 560 ? -33.406 -2.113 30.844 1 85.06 560 ILE A C 1
ATOM 4433 O O . ILE A 1 560 ? -32.438 -1.513 31.312 1 85.06 560 ILE A O 1
ATOM 4437 N N . ASP A 1 561 ? -33.469 -3.322 30.719 1 85.06 561 ASP A N 1
ATOM 4438 C CA . ASP A 1 561 ? -32.438 -4.168 31.281 1 85.06 561 ASP A CA 1
ATOM 4439 C C . ASP A 1 561 ? -31.094 -3.924 30.578 1 85.06 561 ASP A C 1
ATOM 4441 O O . ASP A 1 561 ? -30.062 -3.795 31.234 1 85.06 561 ASP A O 1
ATOM 4445 N N . GLN A 1 562 ? -31.172 -3.842 29.375 1 85.12 562 GLN A N 1
ATOM 4446 C CA . GLN A 1 562 ? -29.938 -3.65 28.609 1 85.12 562 GLN A CA 1
ATOM 4447 C C . GLN A 1 562 ? -29.344 -2.268 28.859 1 85.12 562 GLN A C 1
ATOM 4449 O O . GLN A 1 562 ? -28.125 -2.121 28.953 1 85.12 562 GLN A O 1
ATOM 4454 N N . MET A 1 563 ? -30.172 -1.342 28.984 1 88.88 563 MET A N 1
ATOM 4455 C CA . MET A 1 563 ? -29.688 0.017 29.234 1 88.88 563 MET A CA 1
ATOM 4456 C C . MET A 1 563 ? -29.078 0.126 30.625 1 88.88 563 MET A C 1
ATOM 4458 O O . MET A 1 563 ? -28.047 0.768 30.797 1 88.88 563 MET A O 1
ATOM 4462 N N . GLU A 1 564 ? -29.719 -0.48 31.562 1 87.94 564 GLU A N 1
ATOM 4463 C CA . GLU A 1 564 ? -29.172 -0.51 32.906 1 87.94 564 GLU A CA 1
ATOM 4464 C C . GLU A 1 564 ? -27.797 -1.161 32.938 1 87.94 564 GLU A C 1
ATOM 4466 O O . GLU A 1 564 ? -26.859 -0.644 33.562 1 87.94 564 GLU A O 1
ATOM 4471 N N . GLU A 1 565 ? -27.734 -2.152 32.219 1 84.81 565 GLU A N 1
ATOM 4472 C CA . GLU A 1 565 ? -26.469 -2.859 32.156 1 84.81 565 GLU A CA 1
ATOM 4473 C C . GLU A 1 565 ? -25.391 -2.004 31.469 1 84.81 565 GLU A C 1
ATOM 4475 O O . GLU A 1 565 ? -24.234 -1.992 31.891 1 84.81 565 GLU A O 1
ATOM 4480 N N . LEU A 1 566 ? -25.828 -1.391 30.516 1 85.5 566 LEU A N 1
ATOM 4481 C CA . LEU A 1 566 ? -24.891 -0.542 29.781 1 85.5 566 LEU A CA 1
ATOM 4482 C C . LEU A 1 566 ? -24.406 0.609 30.656 1 85.5 566 LEU A C 1
ATOM 4484 O O . LEU A 1 566 ? -23.203 0.924 30.656 1 85.5 566 LEU A O 1
ATOM 4488 N N . ILE A 1 567 ? -25.234 1.254 31.375 1 88.06 567 ILE A N 1
ATOM 4489 C CA . ILE A 1 567 ? -24.875 2.357 32.25 1 88.06 567 ILE A CA 1
ATOM 4490 C C . ILE A 1 567 ? -23.859 1.879 33.281 1 88.06 567 ILE A C 1
ATOM 4492 O O . ILE A 1 567 ? -22.844 2.541 33.531 1 88.06 567 ILE A O 1
ATOM 4496 N N . LEU A 1 568 ? -24.094 0.735 33.781 1 84.06 568 LEU A N 1
ATOM 4497 C CA . LEU A 1 568 ? -23.172 0.177 34.781 1 84.06 568 LEU A CA 1
ATOM 4498 C C . LEU A 1 568 ? -21.828 -0.174 34.125 1 84.06 568 LEU A C 1
ATOM 4500 O O . LEU A 1 568 ? -20.781 0.059 34.719 1 84.06 568 LEU A O 1
ATOM 4504 N N . LYS A 1 569 ? -21.922 -0.623 33 1 80.69 569 LYS A N 1
ATOM 4505 C CA . LYS A 1 569 ? -20.703 -0.929 32.25 1 80.69 569 LYS A CA 1
ATOM 4506 C C . LYS A 1 569 ? -19.906 0.338 31.938 1 80.69 569 LYS A C 1
ATOM 4508 O O . LYS A 1 569 ? -18.688 0.346 32.031 1 80.69 569 LYS A O 1
ATOM 4513 N N . LEU A 1 570 ? -20.641 1.342 31.578 1 80.19 570 LEU A N 1
ATOM 4514 C CA . LEU A 1 570 ? -20.016 2.635 31.312 1 80.19 570 LEU A CA 1
ATOM 4515 C C . LEU A 1 570 ? -19.359 3.197 32.562 1 80.19 570 LEU A C 1
ATOM 4517 O O . LEU A 1 570 ? -18.266 3.75 32.5 1 80.19 570 LEU A O 1
ATOM 4521 N N . LEU A 1 571 ? -19.984 3.014 33.656 1 79.62 571 LEU A N 1
ATOM 4522 C CA . LEU A 1 571 ? -19.469 3.502 34.938 1 79.62 571 LEU A CA 1
ATOM 4523 C C . LEU A 1 571 ? -18.281 2.664 35.406 1 79.62 571 LEU A C 1
ATOM 4525 O O . LEU A 1 571 ? -17.312 3.195 35.969 1 79.62 571 LEU A O 1
ATOM 4529 N N . ASP A 1 572 ? -18.391 1.453 35.062 1 73.75 572 ASP A N 1
ATOM 4530 C CA . ASP A 1 572 ? -17.297 0.545 35.438 1 73.75 572 ASP A CA 1
ATOM 4531 C C . ASP A 1 572 ? -16.047 0.813 34.594 1 73.75 572 ASP A C 1
ATOM 4533 O O . ASP A 1 572 ? -14.93 0.684 35.094 1 73.75 572 ASP A O 1
ATOM 4537 N N . ARG A 1 573 ? -16.406 1.247 33.5 1 65.25 573 ARG A N 1
ATOM 4538 C CA . ARG A 1 573 ? -15.312 1.493 32.562 1 65.25 573 ARG A CA 1
ATOM 4539 C C . ARG A 1 573 ? -14.844 2.943 32.625 1 65.25 573 ARG A C 1
ATOM 4541 O O . ARG A 1 573 ? -13.93 3.342 31.891 1 65.25 573 ARG A O 1
ATOM 4548 N N . ASP A 1 574 ? -15.43 3.697 33.438 1 62.16 574 ASP A N 1
ATOM 4549 C CA . ASP A 1 574 ? -15.164 5.129 33.531 1 62.16 574 ASP A CA 1
ATOM 4550 C C . ASP A 1 574 ? -13.75 5.391 34.031 1 62.16 574 ASP A C 1
ATOM 4552 O O . ASP A 1 574 ? -13.266 4.711 34.938 1 62.16 574 ASP A O 1
ATOM 4556 N N . PHE A 1 575 ? -13.141 6.168 33.281 1 55.62 575 PHE A N 1
ATOM 4557 C CA . PHE A 1 575 ? -11.852 6.695 33.719 1 55.62 575 PHE A CA 1
ATOM 4558 C C . PHE A 1 575 ? -11.891 8.219 33.812 1 55.62 575 PHE A C 1
ATOM 4560 O O . PHE A 1 575 ? -11.977 8.898 32.781 1 55.62 575 PHE A O 1
ATOM 4567 N N . LYS A 1 576 ? -11.703 8.758 35 1 55.31 576 LYS A N 1
ATOM 4568 C CA . LYS A 1 576 ? -11.695 10.18 35.344 1 55.31 576 LYS A CA 1
ATOM 4569 C C . LYS A 1 576 ? -12.922 10.891 34.781 1 55.31 576 LYS A C 1
ATOM 4571 O O . LYS A 1 576 ? -12.82 12 34.25 1 55.31 576 LYS A O 1
ATOM 4576 N N . GLY A 1 577 ? -14.008 10.133 34.594 1 65.81 577 GLY A N 1
ATOM 4577 C CA . GLY A 1 577 ? -15.281 10.758 34.312 1 65.81 577 GLY A CA 1
ATOM 4578 C C . GLY A 1 577 ? -15.594 10.797 32.812 1 65.81 577 GLY A C 1
ATOM 4579 O O . GLY A 1 577 ? -16.562 11.422 32.406 1 65.81 577 GLY A O 1
ATOM 4580 N N . ASN A 1 578 ? -14.867 10.125 32.062 1 66 578 ASN A N 1
ATOM 4581 C CA . ASN A 1 578 ? -15.016 10.227 30.609 1 66 578 ASN A CA 1
ATOM 4582 C C . ASN A 1 578 ? -16.297 9.57 30.125 1 66 578 ASN A C 1
ATOM 4584 O O . ASN A 1 578 ? -16.812 9.906 29.062 1 66 578 ASN A O 1
ATOM 4588 N N . MET A 1 579 ? -16.766 8.766 30.891 1 74.69 579 MET A N 1
ATOM 4589 C CA . MET A 1 579 ? -17.984 8.07 30.469 1 74.69 579 MET A CA 1
ATOM 4590 C C . MET A 1 579 ? -19.203 8.648 31.172 1 74.69 579 MET A C 1
ATOM 4592 O O . MET A 1 579 ? -20.328 8.188 30.953 1 74.69 579 MET A O 1
ATOM 4596 N N . TYR A 1 580 ? -18.969 9.672 31.906 1 81.19 580 TYR A N 1
ATOM 4597 C CA . TYR A 1 580 ? -20.062 10.148 32.75 1 81.19 580 TYR A CA 1
ATOM 4598 C C . TYR A 1 580 ? -21.172 10.781 31.906 1 81.19 580 TYR A C 1
ATOM 4600 O O . TYR A 1 580 ? -22.344 10.57 32.156 1 81.19 580 TYR A O 1
ATOM 4608 N N . LYS A 1 581 ? -20.734 11.438 31 1 81.56 581 LYS A N 1
ATOM 4609 C CA . LYS A 1 581 ? -21.734 12.094 30.172 1 81.56 581 LYS A CA 1
ATOM 4610 C C . LYS A 1 581 ? -22.578 11.07 29.406 1 81.56 581 LYS A C 1
ATOM 4612 O O . LYS A 1 581 ? -23.812 11.172 29.375 1 81.56 581 LYS A O 1
ATOM 4617 N N . LYS A 1 582 ? -21.984 10.219 28.781 1 82.12 582 LYS A N 1
ATOM 4618 C CA . LYS A 1 582 ? -22.719 9.172 28.062 1 82.12 582 LYS A CA 1
ATOM 4619 C C . LYS A 1 582 ? -23.609 8.375 29.016 1 82.12 582 LYS A C 1
ATOM 4621 O O . LYS A 1 582 ? -24.766 8.086 28.688 1 82.12 582 LYS A O 1
ATOM 4626 N N . ALA A 1 583 ? -23 8.062 30.062 1 87.62 583 ALA A N 1
ATOM 4627 C CA . ALA A 1 583 ? -23.781 7.359 31.078 1 87.62 583 ALA A CA 1
ATOM 4628 C C . ALA A 1 583 ? -24.969 8.195 31.531 1 87.62 583 ALA A C 1
ATOM 4630 O O . ALA A 1 583 ? -26.078 7.672 31.688 1 87.62 583 ALA A O 1
ATOM 4631 N N . MET A 1 584 ? -24.672 9.422 31.625 1 87.62 584 MET A N 1
ATOM 4632 C CA . MET A 1 584 ? -25.734 10.336 32.031 1 87.62 584 MET A CA 1
ATOM 4633 C C . MET A 1 584 ? -26.797 10.438 30.969 1 87.62 584 MET A C 1
ATOM 4635 O O . MET A 1 584 ? -28 10.422 31.266 1 87.62 584 MET A O 1
ATOM 4639 N N . ASP A 1 585 ? -26.422 10.5 29.812 1 87.25 585 ASP A N 1
ATOM 4640 C CA . ASP A 1 585 ? -27.375 10.555 28.703 1 87.25 585 ASP A CA 1
ATOM 4641 C C . ASP A 1 585 ? -28.219 9.281 28.641 1 87.25 585 ASP A C 1
ATOM 4643 O O . ASP A 1 585 ? -29.422 9.344 28.406 1 87.25 585 ASP A O 1
ATOM 4647 N N . CYS A 1 586 ? -27.594 8.281 28.797 1 88.88 586 CYS A N 1
ATOM 4648 C CA . CYS A 1 586 ? -28.312 7.012 28.844 1 88.88 586 CYS A CA 1
ATOM 4649 C C . CYS A 1 586 ? -29.281 6.973 30.016 1 88.88 586 CYS A C 1
ATOM 4651 O O . CYS A 1 586 ? -30.406 6.492 29.891 1 88.88 586 CYS A O 1
ATOM 4653 N N . LEU A 1 587 ? -28.781 7.52 31.125 1 91.12 587 LEU A N 1
ATOM 4654 C CA . LEU A 1 587 ? -29.609 7.555 32.312 1 91.12 587 LEU A CA 1
ATOM 4655 C C . LEU A 1 587 ? -30.828 8.453 32.125 1 91.12 587 LEU A C 1
ATOM 4657 O O . LEU A 1 587 ? -31.938 8.102 32.531 1 91.12 587 LEU A O 1
ATOM 4661 N N . LYS A 1 588 ? -30.641 9.477 31.484 1 89.19 588 LYS A N 1
ATOM 4662 C CA . LYS A 1 588 ? -31.734 10.391 31.172 1 89.19 588 LYS A CA 1
ATOM 4663 C C . LYS A 1 588 ? -32.719 9.758 30.203 1 89.19 588 LYS A C 1
ATOM 4665 O O . LYS A 1 588 ? -33.938 9.883 30.391 1 89.19 588 LYS A O 1
ATOM 4670 N N . ALA A 1 589 ? -32.25 9.133 29.266 1 88.5 589 ALA A N 1
ATOM 4671 C CA . ALA A 1 589 ? -33.094 8.445 28.312 1 88.5 589 ALA A CA 1
ATOM 4672 C C . ALA A 1 589 ? -33.906 7.336 28.984 1 88.5 589 ALA A C 1
ATOM 4674 O O . ALA A 1 589 ? -35.094 7.168 28.703 1 88.5 589 ALA A O 1
ATOM 4675 N N . LEU A 1 590 ? -33.219 6.652 29.781 1 90.88 590 LEU A N 1
ATOM 4676 C CA . LEU A 1 590 ? -33.875 5.59 30.531 1 90.88 590 LEU A CA 1
ATOM 4677 C C . LEU A 1 590 ? -35 6.152 31.391 1 90.88 590 LEU A C 1
ATOM 4679 O O . LEU A 1 590 ? -36.094 5.605 31.438 1 90.88 590 LEU A O 1
ATOM 4683 N N . ARG A 1 591 ? -34.656 7.258 32.062 1 90.88 591 ARG A N 1
ATOM 4684 C CA . ARG A 1 591 ? -35.625 7.918 32.906 1 90.88 591 ARG A CA 1
ATOM 4685 C C . ARG A 1 591 ? -36.844 8.383 32.094 1 90.88 591 ARG A C 1
ATOM 4687 O O . ARG A 1 591 ? -38 8.141 32.469 1 90.88 591 ARG A O 1
ATOM 4694 N N . GLU A 1 592 ? -36.594 8.945 31 1 87.12 592 GLU A N 1
ATOM 4695 C CA . GLU A 1 592 ? -37.656 9.484 30.141 1 87.12 592 GLU A CA 1
ATOM 4696 C C . GLU A 1 592 ? -38.469 8.359 29.531 1 87.12 592 GLU A C 1
ATOM 4698 O O . GLU A 1 592 ? -39.688 8.484 29.406 1 87.12 592 GLU A O 1
ATOM 4703 N N . GLY A 1 593 ? -37.875 7.363 29.172 1 84.5 593 GLY A N 1
ATOM 4704 C CA . GLY A 1 593 ? -38.562 6.215 28.609 1 84.5 593 GLY A CA 1
ATOM 4705 C C . GLY A 1 593 ? -39.438 5.508 29.625 1 84.5 593 GLY A C 1
ATOM 4706 O O . GLY A 1 593 ? -40.5 4.984 29.266 1 84.5 593 GLY A O 1
ATOM 4707 N N . CYS A 1 594 ? -38.938 5.551 30.828 1 85.44 594 CYS A N 1
ATOM 4708 C CA . CYS A 1 594 ? -39.688 4.84 31.875 1 85.44 594 CYS A CA 1
ATOM 4709 C C . CYS A 1 594 ? -40.75 5.723 32.469 1 85.44 594 CYS A C 1
ATOM 4711 O O . CYS A 1 594 ? -41.688 5.219 33.125 1 85.44 594 CYS A O 1
ATOM 4713 N N . LYS A 1 595 ? -40.656 6.969 32.312 1 83 595 LYS A N 1
ATOM 4714 C CA . LYS A 1 595 ? -41.562 7.949 32.906 1 83 595 LYS A CA 1
ATOM 4715 C C . LYS A 1 595 ? -43 7.672 32.531 1 83 595 LYS A C 1
ATOM 4717 O O . LYS A 1 595 ? -43.906 7.789 33.375 1 83 595 LYS A O 1
ATOM 4722 N N . ASN A 1 596 ? -43.156 7.191 31.297 1 76.19 596 ASN A N 1
ATOM 4723 C CA . ASN A 1 596 ? -44.531 7.031 30.844 1 76.19 596 ASN A CA 1
ATOM 4724 C C . ASN A 1 596 ? -44.938 5.562 30.703 1 76.19 596 ASN A C 1
ATOM 4726 O O . ASN A 1 596 ? -46 5.238 30.172 1 76.19 596 ASN A O 1
ATOM 4730 N N . GLU A 1 597 ? -44.094 4.723 31.234 1 74.31 597 GLU A N 1
ATOM 4731 C CA . GLU A 1 597 ? -44.344 3.291 31.094 1 74.31 597 GLU A CA 1
ATOM 4732 C C . GLU A 1 597 ? -44.656 2.65 32.438 1 74.31 597 GLU A C 1
ATOM 4734 O O . GLU A 1 597 ? -44.25 3.17 33.5 1 74.31 597 GLU A O 1
ATOM 4739 N N . PRO A 1 598 ? -45.312 1.583 32.438 1 75.31 598 PRO A N 1
ATOM 4740 C CA . PRO A 1 598 ? -45.625 0.892 33.688 1 75.31 598 PRO A CA 1
ATOM 4741 C C . PRO A 1 598 ? -44.344 0.394 34.375 1 75.31 598 PRO A C 1
ATOM 4743 O O . PRO A 1 598 ? -44.375 0.17 35.594 1 75.31 598 PRO A O 1
ATOM 4746 N N . GLU A 1 599 ? -43.281 0.387 33.688 1 75.88 599 GLU A N 1
ATOM 4747 C CA . GLU A 1 599 ? -42 -0.124 34.219 1 75.88 599 GLU A CA 1
ATOM 4748 C C . GLU A 1 599 ? -41.219 0.981 34.938 1 75.88 599 GLU A C 1
ATOM 4750 O O . GLU A 1 599 ? -40.031 0.824 35.188 1 75.88 599 GLU A O 1
ATOM 4755 N N . PHE A 1 600 ? -41.844 2.02 35.344 1 79.81 600 PHE A N 1
ATOM 4756 C CA . PHE A 1 600 ? -41.188 3.148 36 1 79.81 600 PHE A CA 1
ATOM 4757 C C . PHE A 1 600 ? -40.531 2.705 37.281 1 79.81 600 PHE A C 1
ATOM 4759 O O . PHE A 1 600 ? -39.5 3.264 37.688 1 79.81 600 PHE A O 1
ATOM 4766 N N . SER A 1 601 ? -41.094 1.761 37.906 1 80.12 601 SER A N 1
ATOM 4767 C CA . SER A 1 601 ? -40.562 1.254 39.156 1 80.12 601 SER A CA 1
ATOM 4768 C C . SER A 1 601 ? -39.188 0.653 39 1 80.12 601 SER A C 1
ATOM 4770 O O . SER A 1 601 ? -38.344 0.721 39.906 1 80.12 601 SER A O 1
ATOM 4772 N N . GLY A 1 602 ? -39.031 0.185 37.844 1 81.38 602 GLY A N 1
ATOM 4773 C CA . GLY A 1 602 ? -37.719 -0.345 37.531 1 81.38 602 GLY A CA 1
ATOM 4774 C C . GLY A 1 602 ? -36.625 0.705 37.594 1 81.38 602 GLY A C 1
ATOM 4775 O O . GLY A 1 602 ? -35.562 0.464 38.156 1 81.38 602 GLY A O 1
ATOM 4776 N N . PHE A 1 603 ? -36.906 1.825 37.125 1 89.31 603 PHE A N 1
ATOM 4777 C CA . PHE A 1 603 ? -35.938 2.918 37.156 1 89.31 603 PHE A CA 1
ATOM 4778 C C . PHE A 1 603 ? -35.656 3.375 38.594 1 89.31 603 PHE A C 1
ATOM 4780 O O . PHE A 1 603 ? -34.5 3.553 38.969 1 89.31 603 PHE A O 1
ATOM 4787 N N . ASN A 1 604 ? -36.75 3.623 39.312 1 86 604 ASN A N 1
ATOM 4788 C CA . ASN A 1 604 ? -36.562 4.051 40.688 1 86 604 ASN A CA 1
ATOM 4789 C C . ASN A 1 604 ? -35.781 3.031 41.5 1 86 604 ASN A C 1
ATOM 4791 O O . ASN A 1 604 ? -34.906 3.404 42.281 1 86 604 ASN A O 1
ATOM 4795 N N . THR A 1 605 ? -36 1.823 41.219 1 84.12 605 THR A N 1
ATOM 4796 C CA . THR A 1 605 ? -35.25 0.76 41.906 1 84.12 605 THR A CA 1
ATOM 4797 C C . THR A 1 605 ? -33.781 0.771 41.438 1 84.12 605 THR A C 1
ATOM 4799 O O . THR A 1 605 ? -32.875 0.604 42.281 1 84.12 605 THR A O 1
ATOM 4802 N N . PHE A 1 606 ? -33.531 0.976 40.219 1 87.81 606 PHE A N 1
ATOM 4803 C CA . PHE A 1 606 ? -32.188 1.047 39.688 1 87.81 606 PHE A CA 1
ATOM 4804 C C . PHE A 1 606 ? -31.391 2.184 40.312 1 87.81 606 PHE A C 1
ATOM 4806 O O . PHE A 1 606 ? -30.25 1.995 40.75 1 87.81 606 PHE A O 1
ATOM 4813 N N . LEU A 1 607 ? -31.969 3.33 40.438 1 87.38 607 LEU A N 1
ATOM 4814 C CA . LEU A 1 607 ? -31.297 4.488 41 1 87.38 607 LEU A CA 1
ATOM 4815 C C . LEU A 1 607 ? -31.062 4.285 42.5 1 87.38 607 LEU A C 1
ATOM 4817 O O . LEU A 1 607 ? -29.984 4.586 43 1 87.38 607 LEU A O 1
ATOM 4821 N N . LEU A 1 608 ? -31.984 3.736 43.188 1 83.56 608 LEU A N 1
ATOM 4822 C CA . LEU A 1 608 ? -31.938 3.59 44.625 1 83.56 608 LEU A CA 1
ATOM 4823 C C . LEU A 1 608 ? -30.969 2.475 45.031 1 83.56 608 LEU A C 1
ATOM 4825 O O . LEU A 1 608 ? -30.281 2.582 46.062 1 83.56 608 LEU A O 1
ATOM 4829 N N . VAL A 1 609 ? -30.906 1.483 44.188 1 83.38 609 VAL A N 1
ATOM 4830 C CA . VAL A 1 609 ? -30.141 0.308 44.594 1 83.38 609 VAL A CA 1
ATOM 4831 C C . VAL A 1 609 ? -28.781 0.297 43.906 1 83.38 609 VAL A C 1
ATOM 4833 O O . VAL A 1 609 ? -27.75 0.145 44.562 1 83.38 609 VAL A O 1
ATOM 4836 N N . LYS A 1 610 ? -28.781 0.504 42.656 1 82.81 610 LYS A N 1
ATOM 4837 C CA . LYS A 1 610 ? -27.531 0.306 41.938 1 82.81 610 LYS A CA 1
ATOM 4838 C C . LYS A 1 610 ? -26.719 1.589 41.906 1 82.81 610 LYS A C 1
ATOM 4840 O O . LYS A 1 610 ? -25.531 1.582 42.25 1 82.81 610 LYS A O 1
ATOM 4845 N N . ILE A 1 611 ? -27.344 2.596 41.594 1 83.25 611 ILE A N 1
ATOM 4846 C CA . ILE A 1 611 ? -26.594 3.834 41.406 1 83.25 611 ILE A CA 1
ATOM 4847 C C . ILE A 1 611 ? -26.25 4.41 42.781 1 83.25 611 ILE A C 1
ATOM 4849 O O . ILE A 1 611 ? -25.125 4.84 43.031 1 83.25 611 ILE A O 1
ATOM 4853 N N . LYS A 1 612 ? -27.172 4.457 43.594 1 80.75 612 LYS A N 1
ATOM 4854 C CA . LYS A 1 612 ? -26.906 4.93 44.969 1 80.75 612 LYS A CA 1
ATOM 4855 C C . LYS A 1 612 ? -25.875 4.039 45.656 1 80.75 612 LYS A C 1
ATOM 4857 O O . LYS A 1 612 ? -25.031 4.531 46.406 1 80.75 612 LYS A O 1
ATOM 4862 N N . GLY A 1 613 ? -25.875 2.797 45.344 1 79.75 613 GLY A N 1
ATOM 4863 C CA . GLY A 1 613 ? -24.906 1.87 45.906 1 79.75 613 GLY A CA 1
ATOM 4864 C C . GLY A 1 613 ? -23.484 2.166 45.438 1 79.75 613 GLY A C 1
ATOM 4865 O O . GLY A 1 613 ? -22.516 1.837 46.156 1 79.75 613 GLY A O 1
ATOM 4866 N N . LEU A 1 614 ? -23.406 2.809 44.312 1 76.56 614 LEU A N 1
ATOM 4867 C CA . LEU A 1 614 ? -22.094 3.107 43.75 1 76.56 614 LEU A CA 1
ATOM 4868 C C . LEU A 1 614 ? -21.672 4.539 44.062 1 76.56 614 LEU A C 1
ATOM 4870 O O . LEU A 1 614 ? -20.656 5.012 43.562 1 76.56 614 LEU A O 1
ATOM 4874 N N . GLN A 1 615 ? -22.312 5.18 44.875 1 77.12 615 GLN A N 1
ATOM 4875 C CA . GLN A 1 615 ? -22.125 6.605 45.125 1 77.12 615 GLN A CA 1
ATOM 4876 C C . GLN A 1 615 ? -20.766 6.871 45.75 1 77.12 615 GLN A C 1
ATOM 4878 O O . GLN A 1 615 ? -20.156 7.926 45.531 1 77.12 615 GLN A O 1
ATOM 4883 N N . HIS A 1 616 ? -20.266 5.941 46.469 1 70.88 616 HIS A N 1
ATOM 4884 C CA . HIS A 1 616 ? -18.984 6.129 47.125 1 70.88 616 HIS A CA 1
ATOM 4885 C C . HIS A 1 616 ? -17.828 5.637 46.25 1 70.88 616 HIS A C 1
ATOM 4887 O O . HIS A 1 616 ? -16.672 5.965 46.531 1 70.88 616 HIS A O 1
ATOM 4893 N N . ILE A 1 617 ? -18.141 4.922 45.25 1 73.88 617 ILE A N 1
ATOM 4894 C CA . ILE A 1 617 ? -17.125 4.445 44.312 1 73.88 617 ILE A CA 1
ATOM 4895 C C . ILE A 1 617 ? -16.969 5.445 43.156 1 73.88 617 ILE A C 1
ATOM 4897 O O . ILE A 1 617 ? -15.852 5.785 42.781 1 73.88 617 ILE A O 1
ATOM 4901 N N . HIS A 1 618 ? -18.109 5.883 42.781 1 77.75 618 HIS A N 1
ATOM 4902 C CA . HIS A 1 618 ? -18.141 6.863 41.719 1 77.75 618 HIS A CA 1
ATOM 4903 C C . HIS A 1 618 ? -18.719 8.188 42.188 1 77.75 618 HIS A C 1
ATOM 4905 O O . HIS A 1 618 ? -19.797 8.602 41.75 1 77.75 618 HIS A O 1
ATOM 4911 N N . VAL A 1 619 ? -17.906 8.766 43 1 79.06 619 VAL A N 1
ATOM 4912 C CA . VAL A 1 619 ? -18.344 9.984 43.656 1 79.06 619 VAL A CA 1
ATOM 4913 C C . VAL A 1 619 ? -18.578 11.078 42.625 1 79.06 619 VAL A C 1
ATOM 4915 O O . VAL A 1 619 ? -19.578 11.797 42.719 1 79.06 619 VAL A O 1
ATOM 4918 N N . ASP A 1 620 ? -17.781 11.133 41.75 1 80.06 620 ASP A N 1
ATOM 4919 C CA . ASP A 1 620 ? -17.844 12.195 40.75 1 80.06 620 ASP A CA 1
ATOM 4920 C C . ASP A 1 620 ? -19.078 12.031 39.875 1 80.06 620 ASP A C 1
ATOM 4922 O O . ASP A 1 620 ? -19.719 13.016 39.5 1 80.06 620 ASP A O 1
ATOM 4926 N N . PHE A 1 621 ? -19.453 10.93 39.625 1 85.25 621 PHE A N 1
ATOM 4927 C CA . PHE A 1 621 ? -20.641 10.703 38.812 1 85.25 621 PHE A CA 1
ATOM 4928 C C . PHE A 1 621 ? -21.906 11.047 39.594 1 85.25 621 PHE A C 1
ATOM 4930 O O . PHE A 1 621 ? -22.828 11.648 39.031 1 85.25 621 PHE A O 1
ATOM 4937 N N . TRP A 1 622 ? -21.844 10.664 40.844 1 84.88 622 TRP A N 1
ATOM 4938 C CA . TRP A 1 622 ? -22.984 10.984 41.688 1 84.88 622 TRP A CA 1
ATOM 4939 C C . TRP A 1 622 ? -23.188 12.5 41.781 1 84.88 622 TRP A C 1
ATOM 4941 O O . TRP A 1 622 ? -24.312 12.984 41.625 1 84.88 622 TRP A O 1
ATOM 4951 N N . ASN A 1 623 ? -22.062 13.102 41.969 1 82.25 623 ASN A N 1
ATOM 4952 C CA . ASN A 1 623 ? -22.141 14.562 42.031 1 82.25 623 ASN A CA 1
ATOM 4953 C C . ASN A 1 623 ? -22.578 15.164 40.688 1 82.25 623 ASN A C 1
ATOM 4955 O O . ASN A 1 623 ? -23.312 16.141 40.656 1 82.25 623 ASN A O 1
ATOM 4959 N N . TYR A 1 624 ? -22.219 14.531 39.688 1 86.69 624 TYR A N 1
ATOM 4960 C CA . TYR A 1 624 ? -22.641 14.93 38.344 1 86.69 624 TYR A CA 1
ATOM 4961 C C . TYR A 1 624 ? -24.141 14.719 38.156 1 86.69 624 TYR A C 1
ATOM 4963 O O . TYR A 1 624 ? -24.812 15.57 37.594 1 86.69 624 TYR A O 1
ATOM 4971 N N . MET A 1 625 ? -24.625 13.758 38.688 1 87.25 625 MET A N 1
ATOM 4972 C CA . MET A 1 625 ? -26.047 13.438 38.625 1 87.25 625 MET A CA 1
ATOM 4973 C C . MET A 1 625 ? -26.859 14.453 39.438 1 87.25 625 MET A C 1
ATOM 4975 O O . MET A 1 625 ? -27.922 14.891 39 1 87.25 625 MET A O 1
ATOM 4979 N N . VAL A 1 626 ? -26.266 14.805 40.5 1 84.62 626 VAL A N 1
ATOM 4980 C CA . VAL A 1 626 ? -26.906 15.812 41.344 1 84.62 626 VAL A CA 1
ATOM 4981 C C . VAL A 1 626 ? -26.953 17.156 40.625 1 84.62 626 VAL A C 1
ATOM 4983 O O . VAL A 1 626 ? -27.969 17.828 40.625 1 84.62 626 VAL A O 1
ATOM 4986 N N . ASP A 1 627 ? -25.906 17.406 39.906 1 84.06 627 ASP A N 1
ATOM 4987 C CA . ASP A 1 627 ? -25.812 18.656 39.188 1 84.06 627 ASP A CA 1
ATOM 4988 C C . ASP A 1 627 ? -26.781 18.703 38.031 1 84.06 627 ASP A C 1
ATOM 4990 O O . ASP A 1 627 ? -27.359 19.75 37.719 1 84.06 627 ASP A O 1
ATOM 4994 N N . GLU A 1 628 ? -27.031 17.609 37.406 1 84.5 628 GLU A N 1
ATOM 4995 C CA . GLU A 1 628 ? -27.922 17.516 36.25 1 84.5 628 GLU A CA 1
ATOM 4996 C C . GLU A 1 628 ? -29.375 17.359 36.688 1 84.5 628 GLU A C 1
ATOM 4998 O O . GLU A 1 628 ? -30.281 17.469 35.875 1 84.5 628 GLU A O 1
ATOM 5003 N N . GLY A 1 629 ? -29.547 17.062 37.844 1 85.44 629 GLY A N 1
ATOM 5004 C CA . GLY A 1 629 ? -30.875 17.031 38.438 1 85.44 629 GLY A CA 1
ATOM 5005 C C . GLY A 1 629 ? -31.656 15.773 38.062 1 85.44 629 GLY A C 1
ATOM 5006 O O . GLY A 1 629 ? -32.875 15.812 37.969 1 85.44 629 GLY A O 1
ATOM 5007 N N . VAL A 1 630 ? -31 14.664 37.812 1 87.75 630 VAL A N 1
ATOM 5008 C CA . VAL A 1 630 ? -31.672 13.414 37.5 1 87.75 630 VAL A CA 1
ATOM 5009 C C . VAL A 1 630 ? -32 12.664 38.781 1 87.75 630 VAL A C 1
ATOM 5011 O O . VAL A 1 630 ? -31.094 12.258 39.531 1 87.75 630 VAL A O 1
ATOM 5014 N N . SER A 1 631 ? -33.25 12.57 39.031 1 89.19 631 SER A N 1
ATOM 5015 C CA . SER A 1 631 ? -33.688 11.969 40.281 1 89.19 631 SER A CA 1
ATOM 5016 C C . SER A 1 631 ? -34.812 10.977 40.062 1 89.19 631 SER A C 1
ATOM 5018 O O . SER A 1 631 ? -35.125 10.625 38.938 1 89.19 631 SER A O 1
ATOM 5020 N N . LEU A 1 632 ? -35.375 10.469 41.094 1 88.94 632 LEU A N 1
ATOM 5021 C CA . LEU A 1 632 ? -36.438 9.461 41.094 1 88.94 632 LEU A CA 1
ATOM 5022 C C . LEU A 1 632 ? -37.688 10 40.406 1 88.94 632 LEU A C 1
ATOM 5024 O O . LEU A 1 632 ? -37.969 11.195 40.469 1 88.94 632 LEU A O 1
ATOM 5028 N N . ILE A 1 633 ? -38.406 9.141 39.781 1 89 633 ILE A N 1
ATOM 5029 C CA . ILE A 1 633 ? -39.688 9.492 39.156 1 89 633 ILE A CA 1
ATOM 5030 C C . ILE A 1 633 ? -40.75 9.672 40.219 1 89 633 ILE A C 1
ATOM 5032 O O . ILE A 1 633 ? -41.031 8.75 41 1 89 633 ILE A O 1
ATOM 5036 N N . THR A 1 634 ? -41.375 10.852 40.25 1 88.19 634 THR A N 1
ATOM 5037 C CA . THR A 1 634 ? -42.281 11.242 41.312 1 88.19 634 THR A CA 1
ATOM 5038 C C . THR A 1 634 ? -43.719 10.914 40.906 1 88.19 634 THR A C 1
ATOM 5040 O O . THR A 1 634 ? -44 10.578 39.75 1 88.19 634 THR A O 1
ATOM 5043 N N . HIS A 1 635 ? -44.562 10.977 41.938 1 86.44 635 HIS A N 1
ATOM 5044 C CA . HIS A 1 635 ? -45.969 10.773 41.75 1 86.44 635 HIS A CA 1
ATOM 5045 C C . HIS A 1 635 ? -46.562 11.781 40.75 1 86.44 635 HIS A C 1
ATOM 5047 O O . HIS A 1 635 ? -47.5 11.484 40.031 1 86.44 635 HIS A O 1
ATOM 5053 N N . ASP A 1 636 ? -46 13 40.656 1 85.75 636 ASP A N 1
ATOM 5054 C CA . ASP A 1 636 ? -46.469 14.039 39.719 1 85.75 636 ASP A CA 1
ATOM 5055 C C . ASP A 1 636 ? -46.125 13.695 38.281 1 85.75 636 ASP A C 1
ATOM 5057 O O . ASP A 1 636 ? -46.844 14.086 37.375 1 85.75 636 ASP A O 1
ATOM 5061 N N . GLU A 1 637 ? -45.125 12.906 38.062 1 85.75 637 GLU A N 1
ATOM 5062 C CA . GLU A 1 637 ? -44.688 12.539 36.719 1 85.75 637 GLU A CA 1
ATOM 5063 C C . GLU A 1 637 ? -45.344 11.25 36.281 1 85.75 637 GLU A C 1
ATOM 5065 O O . GLU A 1 637 ? -45.594 11.078 35.062 1 85.75 637 GLU A O 1
ATOM 5070 N N . ASN A 1 638 ? -45.438 10.352 37.188 1 84 638 ASN A N 1
ATOM 5071 C CA . ASN A 1 638 ? -46.156 9.102 37 1 84 638 ASN A CA 1
ATOM 5072 C C . ASN A 1 638 ? -47.062 8.781 38.156 1 84 638 ASN A C 1
ATOM 5074 O O . ASN A 1 638 ? -46.594 8.562 39.281 1 84 638 ASN A O 1
ATOM 5078 N N . LYS A 1 639 ? -48.25 8.742 37.938 1 81.94 639 LYS A N 1
ATOM 5079 C CA . LYS A 1 639 ? -49.281 8.656 38.969 1 81.94 639 LYS A CA 1
ATOM 5080 C C . LYS A 1 639 ? -49.156 7.367 39.781 1 81.94 639 LYS A C 1
ATOM 5082 O O . LYS A 1 639 ? -49.625 7.293 40.938 1 81.94 639 LYS A O 1
ATOM 5087 N N . SER A 1 640 ? -48.5 6.41 39.219 1 81.75 640 SER A N 1
ATOM 5088 C CA . SER A 1 640 ? -48.375 5.125 39.906 1 81.75 640 SER A CA 1
ATOM 5089 C C . SER A 1 640 ? -47.156 5.105 40.812 1 81.75 640 SER A C 1
ATOM 5091 O O . SER A 1 640 ? -46.938 4.145 41.562 1 81.75 640 SER A O 1
ATOM 5093 N N . SER A 1 641 ? -46.375 6.191 40.781 1 83.94 641 SER A N 1
ATOM 5094 C CA . SER A 1 641 ? -45.188 6.266 41.625 1 83.94 641 SER A CA 1
ATOM 5095 C C . SER A 1 641 ? -45.531 6.734 43.031 1 83.94 641 SER A C 1
ATOM 5097 O O . SER A 1 641 ? -46.406 7.582 43.219 1 83.94 641 SER A O 1
ATOM 5099 N N . LYS A 1 642 ? -44.875 6.156 44.062 1 83.38 642 LYS A N 1
ATOM 5100 C CA . LYS A 1 642 ? -45.125 6.5 45.438 1 83.38 642 LYS A CA 1
ATOM 5101 C C . LYS A 1 642 ? -44.094 7.504 45.969 1 83.38 642 LYS A C 1
ATOM 5103 O O . LYS A 1 642 ? -44.125 7.902 47.125 1 83.38 642 LYS A O 1
ATOM 5108 N N . ILE A 1 643 ? -43.188 7.922 45.125 1 83.81 643 ILE A N 1
ATOM 5109 C CA . ILE A 1 643 ? -42.125 8.82 45.531 1 83.81 643 ILE A CA 1
ATOM 5110 C C . ILE A 1 643 ? -42.594 10.266 45.438 1 83.81 643 ILE A C 1
ATOM 5112 O O . ILE A 1 643 ? -43.219 10.672 44.469 1 83.81 643 ILE A O 1
ATOM 5116 N N . THR A 1 644 ? -42.594 10.977 46.531 1 84.25 644 THR A N 1
ATOM 5117 C CA . THR A 1 644 ? -43 12.375 46.625 1 84.25 644 THR A CA 1
ATOM 5118 C C . THR A 1 644 ? -41.938 13.281 46.031 1 84.25 644 THR A C 1
ATOM 5120 O O . THR A 1 644 ? -40.781 12.867 45.906 1 84.25 644 THR A O 1
ATOM 5123 N N . GLU A 1 645 ? -42.344 14.438 45.594 1 84.19 645 GLU A N 1
ATOM 5124 C CA . GLU A 1 645 ? -41.375 15.422 45.094 1 84.19 645 GLU A CA 1
ATOM 5125 C C . GLU A 1 645 ? -40.312 15.727 46.125 1 84.19 645 GLU A C 1
ATOM 5127 O O . GLU A 1 645 ? -39.125 15.914 45.75 1 84.19 645 GLU A O 1
ATOM 5132 N N . ARG A 1 646 ? -40.625 15.828 47.312 1 80.69 646 ARG A N 1
ATOM 5133 C CA . ARG A 1 646 ? -39.688 16.094 48.375 1 80.69 646 ARG A CA 1
ATOM 5134 C C . ARG A 1 646 ? -38.656 14.969 48.5 1 80.69 646 ARG A C 1
ATOM 5136 O O . ARG A 1 646 ? -37.469 15.219 48.688 1 80.69 646 ARG A O 1
ATOM 5143 N N . GLU A 1 647 ? -39.062 13.82 48.406 1 82.75 647 GLU A N 1
ATOM 5144 C CA . GLU A 1 647 ? -38.188 12.664 48.5 1 82.75 647 GLU A CA 1
ATOM 5145 C C . GLU A 1 647 ? -37.219 12.633 47.312 1 82.75 647 GLU A C 1
ATOM 5147 O O . GLU A 1 647 ? -36.031 12.281 47.469 1 82.75 647 GLU A O 1
ATOM 5152 N N . SER A 1 648 ? -37.688 12.922 46.219 1 85.62 648 SER A N 1
ATOM 5153 C CA . SER A 1 648 ? -36.875 12.977 45.031 1 85.62 648 SER A CA 1
ATOM 5154 C C . SER A 1 648 ? -35.781 14.047 45.125 1 85.62 648 SER A C 1
ATOM 5156 O O . SER A 1 648 ? -34.625 13.812 44.75 1 85.62 648 SER A O 1
ATOM 5158 N N . LYS A 1 649 ? -36.156 15.18 45.656 1 84.5 649 LYS A N 1
ATOM 5159 C CA . LYS A 1 649 ? -35.188 16.25 45.875 1 84.5 649 LYS A CA 1
ATOM 5160 C C . LYS A 1 649 ? -34.188 15.883 46.938 1 84.5 649 LYS A C 1
ATOM 5162 O O . LYS A 1 649 ? -33 16.203 46.844 1 84.5 649 LYS A O 1
ATOM 5167 N N . ASN A 1 650 ? -34.562 15.242 47.938 1 81.12 650 ASN A N 1
ATOM 5168 C CA . ASN A 1 650 ? -33.688 14.828 49.031 1 81.12 650 ASN A CA 1
ATOM 5169 C C . ASN A 1 650 ? -32.75 13.703 48.625 1 81.12 650 ASN A C 1
ATOM 5171 O O . ASN A 1 650 ? -31.719 13.469 49.281 1 81.12 650 ASN A O 1
ATOM 5175 N N . PHE A 1 651 ? -33.062 13.031 47.625 1 84.38 651 PHE A N 1
ATOM 5176 C CA . PHE A 1 651 ? -32.219 11.953 47.094 1 84.38 651 PHE A CA 1
ATOM 5177 C C . PHE A 1 651 ? -30.938 12.508 46.469 1 84.38 651 PHE A C 1
ATOM 5179 O O . PHE A 1 651 ? -29.906 11.859 46.531 1 84.38 651 PHE A O 1
ATOM 5186 N N . LEU A 1 652 ? -31 13.695 46 1 80.06 652 LEU A N 1
ATOM 5187 C CA . LEU A 1 652 ? -29.875 14.32 45.312 1 80.06 652 LEU A CA 1
ATOM 5188 C C . LEU A 1 652 ? -29.031 15.141 46.281 1 80.06 652 LEU A C 1
ATOM 5190 O O . LEU A 1 652 ? -29.219 16.359 46.406 1 80.06 652 LEU A O 1
ATOM 5194 N N . VAL A 1 653 ? -28.172 14.602 47.094 1 78.69 653 VAL A N 1
ATOM 5195 C CA . VAL A 1 653 ? -27.266 15.266 48.031 1 78.69 653 VAL A CA 1
ATOM 5196 C C . VAL A 1 653 ? -25.828 15.008 47.594 1 78.69 653 VAL A C 1
ATOM 5198 O O . VAL A 1 653 ? -25.438 13.859 47.344 1 78.69 653 VAL A O 1
ATOM 5201 N N . LYS A 1 654 ? -25.109 16.031 47.375 1 75.94 654 LYS A N 1
ATOM 5202 C CA . LYS A 1 654 ? -23.703 15.914 47 1 75.94 654 LYS A CA 1
ATOM 5203 C C . LYS A 1 654 ? -22.906 15.211 48.094 1 75.94 654 LYS A C 1
ATOM 5205 O O . LYS A 1 654 ? -23.188 15.383 49.281 1 75.94 654 LYS A O 1
ATOM 5210 N N . ILE A 1 655 ? -21.984 14.305 47.719 1 70.62 655 ILE A N 1
ATOM 5211 C CA . ILE A 1 655 ? -21.109 13.602 48.656 1 70.62 655 ILE A CA 1
ATOM 5212 C C . ILE A 1 655 ? -19.703 14.172 48.562 1 70.62 655 ILE A C 1
ATOM 5214 O O . ILE A 1 655 ? -19.203 14.445 47.469 1 70.62 655 ILE A O 1
ATOM 5218 N N . GLN A 1 656 ? -18.938 14.672 49.594 1 62.59 656 GLN A N 1
ATOM 5219 C CA . GLN A 1 656 ? -17.562 15.125 49.688 1 62.59 656 GLN A CA 1
ATOM 5220 C C . GLN A 1 656 ? -16.594 13.961 49.562 1 62.59 656 GLN A C 1
ATOM 5222 O O . GLN A 1 656 ? -16.797 12.891 50.125 1 62.59 656 GLN A O 1
ATOM 5227 N N . ALA A 1 657 ? -15.742 13.961 48.531 1 50.75 657 ALA A N 1
ATOM 5228 C CA . ALA A 1 657 ? -14.711 12.945 48.344 1 50.75 657 ALA A CA 1
ATOM 5229 C C . ALA A 1 657 ? -13.836 12.805 49.562 1 50.75 657 ALA A C 1
ATOM 5231 O O . ALA A 1 657 ? -13.305 13.797 50.094 1 50.75 657 ALA A O 1
ATOM 5232 N N . SER A 1 658 ? -13.891 11.875 50.344 1 42.31 658 SER A N 1
ATOM 5233 C CA . SER A 1 658 ? -12.953 11.68 51.438 1 42.31 658 SER A CA 1
ATOM 5234 C C . SER A 1 658 ? -11.547 11.367 50.906 1 42.31 658 SER A C 1
ATOM 5236 O O . SER A 1 658 ? -11.367 10.445 50.125 1 42.31 658 SER A O 1
ATOM 5238 N N . GLN A 1 659 ? -10.703 12.359 50.719 1 37 659 GLN A N 1
ATOM 5239 C CA . GLN A 1 659 ? -9.297 12.07 50.469 1 37 659 GLN A CA 1
ATOM 5240 C C . GLN A 1 659 ? -8.758 11.086 51.5 1 37 659 GLN A C 1
ATOM 5242 O O . GLN A 1 659 ? -8.922 11.297 52.719 1 37 659 GLN A O 1
ATOM 5247 N N . PRO A 1 660 ? -8.531 9.891 51.188 1 33.47 660 PRO A N 1
ATOM 5248 C CA . PRO A 1 660 ? -7.867 9.133 52.25 1 33.47 660 PRO A CA 1
ATOM 5249 C C . PRO A 1 660 ? -6.582 9.805 52.75 1 33.47 660 PRO A C 1
ATOM 5251 O O . PRO A 1 660 ? -5.777 10.266 51.938 1 33.47 660 PRO A O 1
ATOM 5254 N N . LYS A 1 661 ? -6.449 10.398 53.938 1 30.58 661 LYS A N 1
ATOM 5255 C CA . LYS A 1 661 ? -5.258 10.852 54.625 1 30.58 661 LYS A CA 1
ATOM 5256 C C . LYS A 1 661 ? -4.234 9.727 54.75 1 30.58 661 LYS A C 1
ATOM 5258 O O . LYS A 1 661 ? -4.477 8.734 55.469 1 30.58 661 LYS A O 1
ATOM 5263 N N . ILE A 1 662 ? -3.432 9.492 53.656 1 30.31 662 ILE A N 1
ATOM 5264 C CA . ILE A 1 662 ? -2.26 8.656 53.906 1 30.31 662 ILE A CA 1
ATOM 5265 C C . ILE A 1 662 ? -1.448 9.219 55.062 1 30.31 662 ILE A C 1
ATOM 5267 O O . ILE A 1 662 ? -0.996 10.359 55.031 1 30.31 662 ILE A O 1
ATOM 5271 N N . SER A 1 663 ? -1.669 8.828 56.281 1 25.41 663 SER A N 1
ATOM 5272 C CA . SER A 1 663 ? -0.83 9.055 57.438 1 25.41 663 SER A CA 1
ATOM 5273 C C . SER A 1 663 ? 0.625 8.695 57.156 1 25.41 663 SER A C 1
ATOM 5275 O O . SER A 1 663 ? 0.914 7.621 56.625 1 25.41 663 SER A O 1
ATOM 5277 N N . SER A 1 664 ? 1.513 9.711 56.906 1 28.33 664 SER A N 1
ATOM 5278 C CA . SER A 1 664 ? 2.969 9.641 56.938 1 28.33 664 SER A CA 1
ATOM 5279 C C . SER A 1 664 ? 3.455 8.914 58.188 1 28.33 664 SER A C 1
ATOM 5281 O O . SER A 1 664 ? 3.291 9.414 59.312 1 28.33 664 SER A O 1
ATOM 5283 N N . MET A 1 665 ? 3.334 7.629 58.375 1 26 665 MET A N 1
ATOM 5284 C CA . MET A 1 665 ? 4.094 6.992 59.438 1 26 665 MET A CA 1
ATOM 5285 C C . MET A 1 665 ? 5.578 7.309 59.312 1 26 665 MET A C 1
ATOM 5287 O O . MET A 1 665 ? 6.133 7.293 58.219 1 26 665 MET A O 1
ATOM 5291 N N . ASP A 1 666 ? 6.215 8.109 60.344 1 27.22 666 ASP A N 1
ATOM 5292 C CA . ASP A 1 666 ? 7.555 8.547 60.719 1 27.22 666 ASP A CA 1
ATOM 5293 C C . ASP A 1 666 ? 8.523 7.363 60.781 1 27.22 666 ASP A C 1
ATOM 5295 O O . ASP A 1 666 ? 8.398 6.492 61.625 1 27.22 666 ASP A O 1
ATOM 5299 N N . LEU A 1 667 ? 8.836 6.641 59.688 1 24.7 667 LEU A N 1
ATOM 5300 C CA . LEU A 1 667 ? 9.898 5.645 59.75 1 24.7 667 LEU A CA 1
ATOM 5301 C C . LEU A 1 667 ? 11.227 6.277 60.156 1 24.7 667 LEU A C 1
ATOM 5303 O O . LEU A 1 667 ? 12.203 6.215 59.406 1 24.7 667 LEU A O 1
ATOM 5307 N N . ASP A 1 668 ? 11.328 7.406 61.031 1 24.86 668 ASP A N 1
ATOM 5308 C CA . ASP A 1 668 ? 12.602 7.781 61.656 1 24.86 668 ASP A CA 1
ATOM 5309 C C . ASP A 1 668 ? 13.203 6.617 62.438 1 24.86 668 ASP A C 1
ATOM 5311 O O . ASP A 1 668 ? 14.422 6.562 62.625 1 24.86 668 ASP A O 1
ATOM 5315 N N . ASP A 1 669 ? 12.398 5.762 63.219 1 24.5 669 ASP A N 1
ATOM 5316 C CA . ASP A 1 669 ? 13.031 5.141 64.375 1 24.5 669 ASP A CA 1
ATOM 5317 C C . ASP A 1 669 ? 13.953 3.996 63.938 1 24.5 669 ASP A C 1
ATOM 5319 O O . ASP A 1 669 ? 14.461 3.26 64.812 1 24.5 669 ASP A O 1
ATOM 5323 N N . ILE A 1 670 ? 13.828 3.344 62.75 1 23.47 670 ILE A N 1
ATOM 5324 C CA . ILE A 1 670 ? 14.766 2.227 62.781 1 23.47 670 ILE A CA 1
ATOM 5325 C C . ILE A 1 670 ? 16.203 2.748 62.656 1 23.47 670 ILE A C 1
ATOM 5327 O O . ILE A 1 670 ? 16.641 3.111 61.562 1 23.47 670 ILE A O 1
ATOM 5331 N N . GLU A 1 671 ? 16.484 3.797 63.625 1 19.52 671 GLU A N 1
ATOM 5332 C CA . GLU A 1 671 ? 17.766 3.754 64.312 1 19.52 671 GLU A CA 1
ATOM 5333 C C . GLU A 1 671 ? 17.844 2.568 65.25 1 19.52 671 GLU A C 1
ATOM 5335 O O . GLU A 1 671 ? 16.875 2.277 65.938 1 19.52 671 GLU A O 1
ATOM 5340 N N . MET B 1 1 ? -16.234 -17.766 -4.098 1 38.25 1 MET B N 1
ATOM 5341 C CA . MET B 1 1 ? -15.016 -18.375 -3.57 1 38.25 1 MET B CA 1
ATOM 5342 C C . MET B 1 1 ? -14.141 -18.906 -4.703 1 38.25 1 MET B C 1
ATOM 5344 O O . MET B 1 1 ? -14.648 -19.266 -5.766 1 38.25 1 MET B O 1
ATOM 5348 N N . ALA B 1 2 ? -12.984 -18.641 -4.863 1 51.44 2 ALA B N 1
ATOM 5349 C CA . ALA B 1 2 ? -12.133 -19.188 -5.918 1 51.44 2 ALA B CA 1
ATOM 5350 C C . ALA B 1 2 ? -12.453 -20.656 -6.18 1 51.44 2 ALA B C 1
ATOM 5352 O O . ALA B 1 2 ? -12.688 -21.422 -5.242 1 51.44 2 ALA B O 1
ATOM 5353 N N . GLY B 1 3 ? -12.93 -20.984 -7.312 1 67.69 3 GLY B N 1
ATOM 5354 C CA . GLY B 1 3 ? -13.5 -22.281 -7.637 1 67.69 3 GLY B CA 1
ATOM 5355 C C . GLY B 1 3 ? -12.617 -23.438 -7.23 1 67.69 3 GLY B C 1
ATOM 5356 O O . GLY B 1 3 ? -11.398 -23.406 -7.426 1 67.69 3 GLY B O 1
ATOM 5357 N N . LYS B 1 4 ? -12.945 -24.141 -6.23 1 84 4 LYS B N 1
ATOM 5358 C CA . LYS B 1 4 ? -12.312 -25.375 -5.777 1 84 4 LYS B CA 1
ATOM 5359 C C . LYS B 1 4 ? -12.242 -26.406 -6.906 1 84 4 LYS B C 1
ATOM 5361 O O . LYS B 1 4 ? -13.18 -26.516 -7.703 1 84 4 LYS B O 1
ATOM 5366 N N . GLU B 1 5 ? -11.109 -26.953 -7.047 1 91.06 5 GLU B N 1
ATOM 5367 C CA . GLU B 1 5 ? -10.914 -27.969 -8.062 1 91.06 5 GLU B CA 1
ATOM 5368 C C . GLU B 1 5 ? -10.68 -29.344 -7.434 1 91.06 5 GLU B C 1
ATOM 5370 O O . GLU B 1 5 ? -9.992 -29.453 -6.414 1 91.06 5 GLU B O 1
ATOM 5375 N N . ALA B 1 6 ? -11.336 -30.297 -7.941 1 94.94 6 ALA B N 1
ATOM 5376 C CA . ALA B 1 6 ? -11.102 -31.703 -7.59 1 94.94 6 ALA B CA 1
ATOM 5377 C C . ALA B 1 6 ? -10.477 -32.469 -8.758 1 94.94 6 ALA B C 1
ATOM 5379 O O . ALA B 1 6 ? -11.086 -32.594 -9.812 1 94.94 6 ALA B O 1
ATOM 5380 N N . VAL B 1 7 ? -9.266 -32.969 -8.547 1 96.19 7 VAL B N 1
ATOM 5381 C CA . VAL B 1 7 ? -8.531 -33.625 -9.641 1 96.19 7 VAL B CA 1
ATOM 5382 C C . VAL B 1 7 ? -8.234 -35.062 -9.281 1 96.19 7 VAL B C 1
ATOM 5384 O O . VAL B 1 7 ? -7.629 -35.344 -8.242 1 96.19 7 VAL B O 1
ATOM 5387 N N . ALA B 1 8 ? -8.68 -36 -10.062 1 97.56 8 ALA B N 1
ATOM 5388 C CA . ALA B 1 8 ? -8.312 -37.406 -9.93 1 97.56 8 ALA B CA 1
ATOM 5389 C C . ALA B 1 8 ? -7.238 -37.781 -10.945 1 97.56 8 ALA B C 1
ATOM 5391 O O . ALA B 1 8 ? -7.398 -37.531 -12.148 1 97.56 8 ALA B O 1
ATOM 5392 N N . VAL B 1 9 ? -6.176 -38.344 -10.477 1 98.12 9 VAL B N 1
ATOM 5393 C CA . VAL B 1 9 ? -5.086 -38.75 -11.359 1 98.12 9 VAL B CA 1
ATOM 5394 C C . VAL B 1 9 ? -4.992 -40.281 -11.398 1 98.12 9 VAL B C 1
ATOM 5396 O O . VAL B 1 9 ? -4.836 -40.906 -10.359 1 98.12 9 VAL B O 1
ATOM 5399 N N . ILE B 1 10 ? -5.125 -40.844 -12.555 1 98.19 10 ILE B N 1
ATOM 5400 C CA . ILE B 1 10 ? -4.938 -42.281 -12.766 1 98.19 10 ILE B CA 1
ATOM 5401 C C . ILE B 1 10 ? -3.553 -42.531 -13.352 1 98.19 10 ILE B C 1
ATOM 5403 O O . ILE B 1 10 ? -3.244 -42.062 -14.453 1 98.19 10 ILE B O 1
ATOM 5407 N N . ILE B 1 11 ? -2.771 -43.281 -12.688 1 97.94 11 ILE B N 1
ATOM 5408 C CA . ILE B 1 11 ? -1.424 -43.594 -13.148 1 97.94 11 ILE B CA 1
ATOM 5409 C C . ILE B 1 11 ? -1.331 -45.062 -13.5 1 97.94 11 ILE B C 1
ATOM 5411 O O . ILE B 1 11 ? -1.564 -45.938 -12.656 1 97.94 11 ILE B O 1
ATOM 5415 N N . ASP B 1 12 ? -0.999 -45.312 -14.711 1 97.56 12 ASP B N 1
ATOM 5416 C CA . ASP B 1 12 ? -0.743 -46.688 -15.148 1 97.56 12 ASP B CA 1
ATOM 5417 C C . ASP B 1 12 ? 0.601 -47.188 -14.625 1 97.56 12 ASP B C 1
ATOM 5419 O O . ASP B 1 12 ? 1.65 -46.656 -14.969 1 97.56 12 ASP B O 1
ATOM 5423 N N . VAL B 1 13 ? 0.592 -48.219 -13.781 1 97.25 13 VAL B N 1
ATOM 5424 C CA . VAL B 1 13 ? 1.826 -48.781 -13.234 1 97.25 13 VAL B CA 1
ATOM 5425 C C . VAL B 1 13 ? 1.999 -50.219 -13.719 1 97.25 13 VAL B C 1
ATOM 5427 O O . VAL B 1 13 ? 2.672 -51.031 -13.07 1 97.25 13 VAL B O 1
ATOM 5430 N N . GLY B 1 14 ? 1.417 -50.531 -14.781 1 94.81 14 GLY B N 1
ATOM 5431 C CA . GLY B 1 14 ? 1.461 -51.875 -15.32 1 94.81 14 GLY B CA 1
ATOM 5432 C C . GLY B 1 14 ? 2.844 -52.281 -15.797 1 94.81 14 GLY B C 1
ATOM 5433 O O . GLY B 1 14 ? 3.781 -51.5 -15.742 1 94.81 14 GLY B O 1
ATOM 5434 N N . LYS B 1 15 ? 2.951 -53.5 -16.312 1 93.62 15 LYS B N 1
ATOM 5435 C CA . LYS B 1 15 ? 4.215 -54.125 -16.688 1 93.62 15 LYS B CA 1
ATOM 5436 C C . LYS B 1 15 ? 4.926 -53.344 -17.766 1 93.62 15 LYS B C 1
ATOM 5438 O O . LYS B 1 15 ? 6.145 -53.156 -17.719 1 93.62 15 LYS B O 1
ATOM 5443 N N . THR B 1 16 ? 4.242 -52.781 -18.703 1 92.38 16 THR B N 1
ATOM 5444 C CA . THR B 1 16 ? 4.832 -52.125 -19.844 1 92.38 16 THR B CA 1
ATOM 5445 C C . THR B 1 16 ? 5.363 -50.75 -19.453 1 92.38 16 THR B C 1
ATOM 5447 O O . THR B 1 16 ? 6.184 -50.156 -20.172 1 92.38 16 THR B O 1
ATOM 5450 N N . MET B 1 17 ? 4.895 -50.219 -18.359 1 94.88 17 MET B N 1
ATOM 5451 C CA . MET B 1 17 ? 5.305 -48.906 -17.891 1 94.88 17 MET B CA 1
ATOM 5452 C C . MET B 1 17 ? 6.719 -48.938 -17.312 1 94.88 17 MET B C 1
ATOM 5454 O O . MET B 1 17 ? 7.352 -47.906 -17.141 1 94.88 17 MET B O 1
ATOM 5458 N N . GLY B 1 18 ? 7.199 -50.062 -17.047 1 93.38 18 GLY B N 1
ATOM 5459 C CA . GLY B 1 18 ? 8.562 -50.219 -16.578 1 93.38 18 GLY B CA 1
ATOM 5460 C C . GLY B 1 18 ? 9.594 -50.219 -17.688 1 93.38 18 GLY B C 1
ATOM 5461 O O . GLY B 1 18 ? 10.797 -50.156 -17.422 1 93.38 18 GLY B O 1
ATOM 5462 N N . LYS B 1 19 ? 9.164 -50.219 -18.859 1 91.75 19 LYS B N 1
ATOM 5463 C CA . LYS B 1 19 ? 10.07 -50.219 -20 1 91.75 19 LYS B CA 1
ATOM 5464 C C . LYS B 1 19 ? 10.523 -48.812 -20.359 1 91.75 19 LYS B C 1
ATOM 5466 O O . LYS B 1 19 ? 9.891 -47.812 -19.953 1 91.75 19 LYS B O 1
ATOM 5471 N N . GLU B 1 20 ? 11.586 -48.812 -21.125 1 89.88 20 GLU B N 1
ATOM 5472 C CA . GLU B 1 20 ? 12.195 -47.5 -21.453 1 89.88 20 GLU B CA 1
ATOM 5473 C C . GLU B 1 20 ? 11.664 -46.969 -22.781 1 89.88 20 GLU B C 1
ATOM 5475 O O . GLU B 1 20 ? 11.375 -47.719 -23.703 1 89.88 20 GLU B O 1
ATOM 5480 N N . LEU B 1 21 ? 11.398 -45.75 -22.828 1 85.25 21 LEU B N 1
ATOM 5481 C CA . LEU B 1 21 ? 11.07 -44.969 -24.016 1 85.25 21 LEU B CA 1
ATOM 5482 C C . LEU B 1 21 ? 11.969 -43.75 -24.125 1 85.25 21 LEU B C 1
ATOM 5484 O O . LEU B 1 21 ? 11.969 -42.906 -23.25 1 85.25 21 LEU B O 1
ATOM 5488 N N . ASP B 1 22 ? 12.711 -43.656 -25.266 1 82 22 ASP B N 1
ATOM 5489 C CA . ASP B 1 22 ? 13.602 -42.531 -25.516 1 82 22 ASP B CA 1
ATOM 5490 C C . ASP B 1 22 ? 14.578 -42.312 -24.359 1 82 22 ASP B C 1
ATOM 5492 O O . ASP B 1 22 ? 14.781 -41.188 -23.922 1 82 22 ASP B O 1
ATOM 5496 N N . GLY B 1 23 ? 15.023 -43.406 -23.734 1 83.69 23 GLY B N 1
ATOM 5497 C CA . GLY B 1 23 ? 16.062 -43.344 -22.719 1 83.69 23 GLY B CA 1
ATOM 5498 C C . GLY B 1 23 ? 15.523 -43.156 -21.328 1 83.69 23 GLY B C 1
ATOM 5499 O O . GLY B 1 23 ? 16.297 -43.062 -20.359 1 83.69 23 GLY B O 1
ATOM 5500 N N . LYS B 1 24 ? 14.258 -43.062 -21.141 1 89.5 24 LYS B N 1
ATOM 5501 C CA . LYS B 1 24 ? 13.648 -42.906 -19.828 1 89.5 24 LYS B CA 1
ATOM 5502 C C . LYS B 1 24 ? 12.539 -43.906 -19.594 1 89.5 24 LYS B C 1
ATOM 5504 O O . LYS B 1 24 ? 11.789 -44.25 -20.516 1 89.5 24 LYS B O 1
ATOM 5509 N N . VAL B 1 25 ? 12.562 -44.375 -18.359 1 93.75 25 VAL B N 1
ATOM 5510 C CA . VAL B 1 25 ? 11.5 -45.312 -18 1 93.75 25 VAL B CA 1
ATOM 5511 C C . VAL B 1 25 ? 10.141 -44.625 -18.109 1 93.75 25 VAL B C 1
ATOM 5513 O O . VAL B 1 25 ? 9.977 -43.5 -17.641 1 93.75 25 VAL B O 1
ATOM 5516 N N . LYS B 1 26 ? 9.203 -45.219 -18.766 1 93.75 26 LYS B N 1
ATOM 5517 C CA . LYS B 1 26 ? 7.887 -44.625 -19 1 93.75 26 LYS B CA 1
ATOM 5518 C C . LYS B 1 26 ? 7.234 -44.219 -17.703 1 93.75 26 LYS B C 1
ATOM 5520 O O . LYS B 1 26 ? 6.664 -43.125 -17.625 1 93.75 26 LYS B O 1
ATOM 5525 N N . LEU B 1 27 ? 7.324 -45.062 -16.734 1 96.06 27 LEU B N 1
ATOM 5526 C CA . LEU B 1 27 ? 6.711 -44.75 -15.438 1 96.06 27 LEU B CA 1
ATOM 5527 C C . LEU B 1 27 ? 7.336 -43.5 -14.82 1 96.06 27 LEU B C 1
ATOM 5529 O O . LEU B 1 27 ? 6.648 -42.719 -14.164 1 96.06 27 LEU B O 1
ATOM 5533 N N . GLU B 1 28 ? 8.586 -43.312 -15.039 1 94.62 28 GLU B N 1
ATOM 5534 C CA . GLU B 1 28 ? 9.258 -42.125 -14.516 1 94.62 28 GLU B CA 1
ATOM 5535 C C . GLU B 1 28 ? 8.68 -40.844 -15.117 1 94.62 28 GLU B C 1
ATOM 5537 O O . GLU B 1 28 ? 8.547 -39.844 -14.422 1 94.62 28 GLU B O 1
ATOM 5542 N N . THR B 1 29 ? 8.375 -40.938 -16.344 1 93.38 29 THR B N 1
ATOM 5543 C CA . THR B 1 29 ? 7.746 -39.781 -17 1 93.38 29 THR B CA 1
ATOM 5544 C C . THR B 1 29 ? 6.379 -39.5 -16.391 1 93.38 29 THR B C 1
ATOM 5546 O O . THR B 1 29 ? 6.035 -38.312 -16.156 1 93.38 29 THR B O 1
ATOM 5549 N N . ALA B 1 30 ? 5.645 -40.5 -16.125 1 95.12 30 ALA B N 1
ATOM 5550 C CA . ALA B 1 30 ? 4.336 -40.344 -15.5 1 95.12 30 ALA B CA 1
ATOM 5551 C C . ALA B 1 30 ? 4.469 -39.75 -14.102 1 95.12 30 ALA B C 1
ATOM 5553 O O . ALA B 1 30 ? 3.689 -38.906 -13.711 1 95.12 30 ALA B O 1
ATOM 5554 N N . ILE B 1 31 ? 5.438 -40.25 -13.43 1 95.44 31 ILE B N 1
ATOM 5555 C CA . ILE B 1 31 ? 5.691 -39.781 -12.07 1 95.44 31 ILE B CA 1
ATOM 5556 C C . ILE B 1 31 ? 6.059 -38.312 -12.094 1 95.44 31 ILE B C 1
ATOM 5558 O O . ILE B 1 31 ? 5.527 -37.5 -11.32 1 95.44 31 ILE B O 1
ATOM 5562 N N . GLU B 1 32 ? 6.898 -37.969 -12.961 1 92.12 32 GLU B N 1
ATOM 5563 C CA . GLU B 1 32 ? 7.328 -36.562 -13.078 1 92.12 32 GLU B CA 1
ATOM 5564 C C . GLU B 1 32 ? 6.148 -35.656 -13.398 1 92.12 32 GLU B C 1
ATOM 5566 O O . GLU B 1 32 ? 6.012 -34.594 -12.805 1 92.12 32 GLU B O 1
ATOM 5571 N N . ALA B 1 33 ? 5.398 -36.031 -14.305 1 92.94 33 ALA B N 1
ATOM 5572 C CA . ALA B 1 33 ? 4.223 -35.25 -14.68 1 92.94 33 ALA B CA 1
ATOM 5573 C C . ALA B 1 33 ? 3.281 -35.094 -13.492 1 92.94 33 ALA B C 1
ATOM 5575 O O . ALA B 1 33 ? 2.791 -33.969 -13.25 1 92.94 33 ALA B O 1
ATOM 5576 N N . THR B 1 34 ? 3.02 -36.125 -12.805 1 94.88 34 THR B N 1
ATOM 5577 C CA . THR B 1 34 ? 2.123 -36.062 -11.656 1 94.88 34 THR B CA 1
ATOM 5578 C C . THR B 1 34 ? 2.707 -35.188 -10.555 1 94.88 34 THR B C 1
ATOM 5580 O O . THR B 1 34 ? 1.979 -34.438 -9.898 1 94.88 34 THR B O 1
ATOM 5583 N N . LYS B 1 35 ? 3.947 -35.312 -10.398 1 90.94 35 LYS B N 1
ATOM 5584 C CA . LYS B 1 35 ? 4.613 -34.469 -9.391 1 90.94 35 LYS B CA 1
ATOM 5585 C C . LYS B 1 35 ? 4.457 -33 -9.703 1 90.94 35 LYS B C 1
ATOM 5587 O O . LYS B 1 35 ? 4.215 -32.188 -8.805 1 90.94 35 LYS B O 1
ATOM 5592 N N . LEU B 1 36 ? 4.656 -32.688 -10.906 1 89.62 36 LEU B N 1
ATOM 5593 C CA . LEU B 1 36 ? 4.516 -31.297 -11.32 1 89.62 36 LEU B CA 1
ATOM 5594 C C . LEU B 1 36 ? 3.096 -30.797 -11.07 1 89.62 36 LEU B C 1
ATOM 5596 O O . LEU B 1 36 ? 2.9 -29.656 -10.625 1 89.62 36 LEU B O 1
ATOM 5600 N N . LEU B 1 37 ? 2.182 -31.609 -11.391 1 91.12 37 LEU B N 1
ATOM 5601 C CA . LEU B 1 37 ? 0.786 -31.281 -11.133 1 91.12 37 LEU B CA 1
ATOM 5602 C C . LEU B 1 37 ? 0.545 -31.062 -9.641 1 91.12 37 LEU B C 1
ATOM 5604 O O . LEU B 1 37 ? -0.105 -30.094 -9.242 1 91.12 37 LEU B O 1
ATOM 5608 N N . LEU B 1 38 ? 1.031 -31.953 -8.82 1 91 38 LEU B N 1
ATOM 5609 C CA . LEU B 1 38 ? 0.882 -31.875 -7.371 1 91 38 LEU B CA 1
ATOM 5610 C C . LEU B 1 38 ? 1.557 -30.609 -6.836 1 91 38 LEU B C 1
ATOM 5612 O O . LEU B 1 38 ? 1.013 -29.938 -5.957 1 91 38 LEU B O 1
ATOM 5616 N N . GLN B 1 39 ? 2.674 -30.359 -7.336 1 87 39 GLN B N 1
ATOM 5617 C CA . GLN B 1 39 ? 3.408 -29.172 -6.914 1 87 39 GLN B CA 1
ATOM 5618 C C . GLN B 1 39 ? 2.588 -27.906 -7.145 1 87 39 GLN B C 1
ATOM 5620 O O . GLN B 1 39 ? 2.531 -27.031 -6.281 1 87 39 GLN B O 1
ATOM 5625 N N . GLN B 1 40 ? 2.064 -27.844 -8.258 1 87.19 40 GLN B N 1
ATOM 5626 C CA . GLN B 1 40 ? 1.236 -26.703 -8.594 1 87.19 40 GLN B CA 1
ATOM 5627 C C . GLN B 1 40 ? 0.08 -26.547 -7.613 1 87.19 40 GLN B C 1
ATOM 5629 O O . GLN B 1 40 ? -0.214 -25.438 -7.156 1 87.19 40 GLN B O 1
ATOM 5634 N N . LYS B 1 41 ? -0.527 -27.641 -7.324 1 88.88 41 LYS B N 1
ATOM 5635 C CA . LYS B 1 41 ? -1.672 -27.609 -6.418 1 88.88 41 LYS B CA 1
ATOM 5636 C C . LYS B 1 41 ? -1.233 -27.281 -4.992 1 88.88 41 LYS B C 1
ATOM 5638 O O . LYS B 1 41 ? -1.94 -26.578 -4.266 1 88.88 41 LYS B O 1
ATOM 5643 N N . LEU B 1 42 ? -0.116 -27.766 -4.621 1 86.88 42 LEU B N 1
ATOM 5644 C CA . LEU B 1 42 ? 0.416 -27.531 -3.281 1 86.88 42 LEU B CA 1
ATOM 5645 C C . LEU B 1 42 ? 0.792 -26.062 -3.09 1 86.88 42 LEU B C 1
ATOM 5647 O O . LEU B 1 42 ? 0.608 -25.516 -2.004 1 86.88 42 LEU B O 1
ATOM 5651 N N . LEU B 1 43 ? 1.227 -25.469 -4.059 1 84 43 LEU B N 1
ATOM 5652 C CA . LEU B 1 43 ? 1.762 -24.125 -3.967 1 84 43 LEU B CA 1
ATOM 5653 C C . LEU B 1 43 ? 0.655 -23.078 -4.145 1 84 43 LEU B C 1
ATOM 5655 O O . LEU B 1 43 ? 0.626 -22.078 -3.436 1 84 43 LEU B O 1
ATOM 5659 N N . LEU B 1 44 ? -0.196 -23.266 -5.078 1 84.12 44 LEU B N 1
ATOM 5660 C CA . LEU B 1 44 ? -1.028 -22.172 -5.57 1 84.12 44 LEU B CA 1
ATOM 5661 C C . LEU B 1 44 ? -2.436 -22.266 -4.988 1 84.12 44 LEU B C 1
ATOM 5663 O O . LEU B 1 44 ? -3.232 -21.328 -5.148 1 84.12 44 LEU B O 1
ATOM 5667 N N . SER B 1 45 ? -2.779 -23.375 -4.375 1 81.81 45 SER B N 1
ATOM 5668 C CA . SER B 1 45 ? -4.137 -23.484 -3.854 1 81.81 45 SER B CA 1
ATOM 5669 C C . SER B 1 45 ? -4.152 -24.156 -2.484 1 81.81 45 SER B C 1
ATOM 5671 O O . SER B 1 45 ? -3.373 -25.078 -2.232 1 81.81 45 SER B O 1
ATOM 5673 N N . LYS B 1 46 ? -5.078 -23.656 -1.671 1 76.94 46 LYS B N 1
ATOM 5674 C CA . LYS B 1 46 ? -5.23 -24.234 -0.343 1 76.94 46 LYS B CA 1
ATOM 5675 C C . LYS B 1 46 ? -6.457 -25.141 -0.281 1 76.94 46 LYS B C 1
ATOM 5677 O O . LYS B 1 46 ? -6.641 -25.875 0.688 1 76.94 46 LYS B O 1
ATOM 5682 N N . SER B 1 47 ? -7.191 -25.203 -1.345 1 85.38 47 SER B N 1
ATOM 5683 C CA . SER B 1 47 ? -8.492 -25.859 -1.218 1 85.38 47 SER B CA 1
ATOM 5684 C C . SER B 1 47 ? -8.68 -26.922 -2.287 1 85.38 47 SER B C 1
ATOM 5686 O O . SER B 1 47 ? -9.672 -27.656 -2.279 1 85.38 47 SER B O 1
ATOM 5688 N N . HIS B 1 48 ? -7.77 -27.047 -3.221 1 89.62 48 HIS B N 1
ATOM 5689 C CA . HIS B 1 48 ? -7.906 -28.062 -4.258 1 89.62 48 HIS B CA 1
ATOM 5690 C C . HIS B 1 48 ? -7.652 -29.453 -3.695 1 89.62 48 HIS B C 1
ATOM 5692 O O . HIS B 1 48 ? -6.785 -29.641 -2.838 1 89.62 48 HIS B O 1
ATOM 5698 N N . GLU B 1 49 ? -8.375 -30.312 -4.141 1 93.25 49 GLU B N 1
ATOM 5699 C CA . GLU B 1 49 ? -8.227 -31.703 -3.705 1 93.25 49 GLU B CA 1
ATOM 5700 C C . GLU B 1 49 ? -7.727 -32.594 -4.844 1 93.25 49 GLU B C 1
ATOM 5702 O O . GLU B 1 49 ? -8.102 -32.375 -6 1 93.25 49 GLU B O 1
ATOM 5707 N N . VAL B 1 50 ? -6.887 -33.562 -4.469 1 95.56 50 VAL B N 1
ATOM 5708 C CA . VAL B 1 50 ? -6.32 -34.438 -5.465 1 95.56 50 VAL B CA 1
ATOM 5709 C C . VAL B 1 50 ? -6.457 -35.906 -4.992 1 95.56 50 VAL B C 1
ATOM 5711 O O . VAL B 1 50 ? -6.223 -36.188 -3.818 1 95.56 50 VAL B O 1
ATOM 5714 N N . GLY B 1 51 ? -6.98 -36.719 -5.809 1 97.31 51 GLY B N 1
ATOM 5715 C CA . GLY B 1 51 ? -6.98 -38.156 -5.609 1 97.31 51 GLY B CA 1
ATOM 5716 C C . GLY B 1 51 ? -6.102 -38.906 -6.598 1 97.31 51 GLY B C 1
ATOM 5717 O O . GLY B 1 51 ? -6.027 -38.531 -7.77 1 97.31 51 GLY B O 1
ATOM 5718 N N . ILE B 1 52 ? -5.402 -40 -6.148 1 98 52 ILE B N 1
ATOM 5719 C CA . ILE B 1 52 ? -4.488 -40.75 -7.012 1 98 52 ILE B CA 1
ATOM 5720 C C . ILE B 1 52 ? -4.895 -42.219 -7.055 1 98 52 ILE B C 1
ATOM 5722 O O . ILE B 1 52 ? -4.984 -42.875 -6.012 1 98 52 ILE B O 1
ATOM 5726 N N . VAL B 1 53 ? -5.133 -42.688 -8.227 1 98.06 53 VAL B N 1
ATOM 5727 C CA . VAL B 1 53 ? -5.527 -44.062 -8.477 1 98.06 53 VAL B CA 1
ATOM 5728 C C . VAL B 1 53 ? -4.473 -44.781 -9.328 1 98.06 53 VAL B C 1
ATOM 5730 O O . VAL B 1 53 ? -4.02 -44.219 -10.336 1 98.06 53 VAL B O 1
ATOM 5733 N N . LEU B 1 54 ? -4.062 -45.906 -8.953 1 98 54 LEU B N 1
ATOM 5734 C CA . LEU B 1 54 ? -3.107 -46.719 -9.719 1 98 54 LEU B CA 1
ATOM 5735 C C . LEU B 1 54 ? -3.824 -47.781 -10.531 1 98 54 LEU B C 1
ATOM 5737 O O . LEU B 1 54 ? -4.719 -48.469 -10.023 1 98 54 LEU B O 1
ATOM 5741 N N . MET B 1 55 ? -3.5 -47.875 -11.734 1 97.62 55 MET B N 1
ATOM 5742 C CA . MET B 1 55 ? -4.004 -48.906 -12.617 1 97.62 55 MET B CA 1
ATOM 5743 C C . MET B 1 55 ? -2.914 -49.938 -12.93 1 97.62 55 MET B C 1
ATOM 5745 O O . MET B 1 55 ? -1.807 -49.562 -13.32 1 97.62 55 MET B O 1
ATOM 5749 N N . GLY B 1 56 ? -3.168 -51.156 -12.789 1 96.12 56 GLY B N 1
ATOM 5750 C CA . GLY B 1 56 ? -2.188 -52.219 -13 1 96.12 56 GLY B CA 1
ATOM 5751 C C . GLY B 1 56 ? -1.302 -52.469 -11.789 1 96.12 56 GLY B C 1
ATOM 5752 O O . GLY B 1 56 ? -0.137 -52.844 -11.938 1 96.12 56 GLY B O 1
ATOM 5753 N N . SER B 1 57 ? -1.79 -52.125 -10.633 1 95.56 57 SER B N 1
ATOM 5754 C CA . SER B 1 57 ? -1.049 -52.312 -9.391 1 95.56 57 SER B CA 1
ATOM 5755 C C . SER B 1 57 ? -1.029 -53.812 -8.992 1 95.56 57 SER B C 1
ATOM 5757 O O . SER B 1 57 ? -1.866 -54.594 -9.445 1 95.56 57 SER B O 1
ATOM 5759 N N . GLU B 1 58 ? -0.1 -54.125 -8.18 1 93.75 58 GLU B N 1
ATOM 5760 C CA . GLU B 1 58 ? -0.024 -55.5 -7.695 1 93.75 58 GLU B CA 1
ATOM 5761 C C . GLU B 1 58 ? -1.197 -55.844 -6.777 1 93.75 58 GLU B C 1
ATOM 5763 O O . GLU B 1 58 ? -1.781 -56.906 -6.867 1 93.75 58 GLU B O 1
ATOM 5768 N N . ASP B 1 59 ? -1.521 -54.875 -6.016 1 92.81 59 ASP B N 1
ATOM 5769 C CA . ASP B 1 59 ? -2.613 -55.031 -5.066 1 92.81 59 ASP B CA 1
ATOM 5770 C C . ASP B 1 59 ? -3.916 -54.469 -5.609 1 92.81 59 ASP B C 1
ATOM 5772 O O . ASP B 1 59 ? -3.918 -53.781 -6.641 1 92.81 59 ASP B O 1
ATOM 5776 N N . THR B 1 60 ? -4.977 -54.875 -5.129 1 94.94 60 THR B N 1
ATOM 5777 C CA . THR B 1 60 ? -6.301 -54.312 -5.367 1 94.94 60 THR B CA 1
ATOM 5778 C C . THR B 1 60 ? -6.828 -53.625 -4.117 1 94.94 60 THR B C 1
ATOM 5780 O O . THR B 1 60 ? -7.094 -54.281 -3.104 1 94.94 60 THR B O 1
ATOM 5783 N N . ALA B 1 61 ? -6.812 -52.312 -4.137 1 94.94 61 ALA B N 1
ATOM 5784 C CA . ALA B 1 61 ? -7.258 -51.562 -2.975 1 94.94 61 ALA B CA 1
ATOM 5785 C C . ALA B 1 61 ? -8.203 -50.438 -3.385 1 94.94 61 ALA B C 1
ATOM 5787 O O . ALA B 1 61 ? -7.762 -49.312 -3.66 1 94.94 61 ALA B O 1
ATOM 5788 N N . ASN B 1 62 ? -9.516 -50.656 -3.439 1 94 62 ASN B N 1
ATOM 5789 C CA . ASN B 1 62 ? -10.57 -49.688 -3.73 1 94 62 ASN B CA 1
ATOM 5790 C C . ASN B 1 62 ? -11.914 -50.156 -3.162 1 94 62 ASN B C 1
ATOM 5792 O O . ASN B 1 62 ? -12.125 -51.344 -2.916 1 94 62 ASN B O 1
ATOM 5796 N N . GLU B 1 63 ? -12.695 -49.281 -2.912 1 92.44 63 GLU B N 1
ATOM 5797 C CA . GLU B 1 63 ? -13.969 -49.531 -2.242 1 92.44 63 GLU B CA 1
ATOM 5798 C C . GLU B 1 63 ? -14.875 -50.406 -3.096 1 92.44 63 GLU B C 1
ATOM 5800 O O . GLU B 1 63 ? -15.625 -51.25 -2.568 1 92.44 63 GLU B O 1
ATOM 5805 N N . LEU B 1 64 ? -14.867 -50.25 -4.371 1 92.81 64 LEU B N 1
ATOM 5806 C CA . LEU B 1 64 ? -15.742 -51.031 -5.266 1 92.81 64 LEU B CA 1
ATOM 5807 C C . LEU B 1 64 ? -15.367 -52.5 -5.27 1 92.81 64 LEU B C 1
ATOM 5809 O O . LEU B 1 64 ? -16.25 -53.375 -5.277 1 92.81 64 LEU B O 1
ATOM 5813 N N . ALA B 1 65 ? -14.047 -52.75 -5.328 1 92.19 65 ALA B N 1
ATOM 5814 C CA . ALA B 1 65 ? -13.586 -54.125 -5.273 1 92.19 65 ALA B CA 1
ATOM 5815 C C . ALA B 1 65 ? -13.969 -54.781 -3.951 1 92.19 65 ALA B C 1
ATOM 5817 O O . ALA B 1 65 ? -14.328 -55.969 -3.916 1 92.19 65 ALA B O 1
ATOM 5818 N N . GLU B 1 66 ? -13.93 -54.031 -2.889 1 91.44 66 GLU B N 1
ATOM 5819 C CA . GLU B 1 66 ? -14.273 -54.531 -1.563 1 91.44 66 GLU B CA 1
ATOM 5820 C C . GLU B 1 66 ? -15.766 -54.844 -1.453 1 91.44 66 GLU B C 1
ATOM 5822 O O . GLU B 1 66 ? -16.156 -55.844 -0.864 1 91.44 66 GLU B O 1
ATOM 5827 N N . ASN B 1 67 ? -16.562 -54.062 -2.051 1 90.62 67 ASN B N 1
ATOM 5828 C CA . ASN B 1 67 ? -18.016 -54.188 -1.887 1 90.62 67 ASN B CA 1
ATOM 5829 C C . ASN B 1 67 ? -18.641 -55.062 -2.951 1 90.62 67 ASN B C 1
ATOM 5831 O O . ASN B 1 67 ? -19.594 -55.781 -2.678 1 90.62 67 ASN B O 1
ATOM 5835 N N . TYR B 1 68 ? -18.203 -55 -4.234 1 89.5 68 TYR B N 1
ATOM 5836 C CA . TYR B 1 68 ? -18.906 -55.656 -5.34 1 89.5 68 TYR B CA 1
ATOM 5837 C C . TYR B 1 68 ? -18.031 -56.688 -6.027 1 89.5 68 TYR B C 1
ATOM 5839 O O . TYR B 1 68 ? -18.5 -57.469 -6.855 1 89.5 68 TYR B O 1
ATOM 5847 N N . GLY B 1 69 ? -16.797 -56.75 -5.711 1 86.75 69 GLY B N 1
ATOM 5848 C CA . GLY B 1 69 ? -15.883 -57.625 -6.453 1 86.75 69 GLY B CA 1
ATOM 5849 C C . GLY B 1 69 ? -15.5 -57.062 -7.805 1 86.75 69 GLY B C 1
ATOM 5850 O O . GLY B 1 69 ? -16.156 -56.156 -8.312 1 86.75 69 GLY B O 1
ATOM 5851 N N . GLY B 1 70 ? -14.398 -57.469 -8.336 1 88.44 70 GLY B N 1
ATOM 5852 C CA . GLY B 1 70 ? -13.891 -56.906 -9.578 1 88.44 70 GLY B CA 1
ATOM 5853 C C . GLY B 1 70 ? -12.914 -55.781 -9.375 1 88.44 70 GLY B C 1
ATOM 5854 O O . GLY B 1 70 ? -12.305 -55.656 -8.312 1 88.44 70 GLY B O 1
ATOM 5855 N N . TYR B 1 71 ? -12.664 -55.062 -10.484 1 93.12 71 TYR B N 1
ATOM 5856 C CA . TYR B 1 71 ? -11.766 -53.906 -10.438 1 93.12 71 TYR B CA 1
ATOM 5857 C C . TYR B 1 71 ? -10.398 -54.312 -9.891 1 93.12 71 TYR B C 1
ATOM 5859 O O . TYR B 1 71 ? -9.852 -53.625 -9.023 1 93.12 71 TYR B O 1
ATOM 5867 N N . GLU B 1 72 ? -9.977 -55.375 -10.359 1 93.31 72 GLU B N 1
ATOM 5868 C CA . GLU B 1 72 ? -8.719 -55.969 -9.883 1 93.31 72 GLU B CA 1
ATOM 5869 C C . GLU B 1 72 ? -7.527 -55.125 -10.352 1 93.31 72 GLU B C 1
ATOM 5871 O O . GLU B 1 72 ? -7.578 -54.5 -11.398 1 93.31 72 GLU B O 1
ATOM 5876 N N . HIS B 1 73 ? -6.52 -55.062 -9.555 1 95.44 73 HIS B N 1
ATOM 5877 C CA . HIS B 1 73 ? -5.25 -54.406 -9.828 1 95.44 73 HIS B CA 1
ATOM 5878 C C . HIS B 1 73 ? -5.441 -52.906 -9.984 1 95.44 73 HIS B C 1
ATOM 5880 O O . HIS B 1 73 ? -4.801 -52.281 -10.836 1 95.44 73 HIS B O 1
ATOM 5886 N N . VAL B 1 74 ? -6.445 -52.406 -9.398 1 96.69 74 VAL B N 1
ATOM 5887 C CA . VAL B 1 74 ? -6.672 -50.969 -9.266 1 96.69 74 VAL B CA 1
ATOM 5888 C C . VAL B 1 74 ? -6.625 -50.562 -7.793 1 96.69 74 VAL B C 1
ATOM 5890 O O . VAL B 1 74 ? -7.348 -51.156 -6.969 1 96.69 74 VAL B O 1
ATOM 5893 N N . SER B 1 75 ? -5.734 -49.625 -7.445 1 97.19 75 SER B N 1
ATOM 5894 C CA . SER B 1 75 ? -5.551 -49.25 -6.051 1 97.19 75 SER B CA 1
ATOM 5895 C C . SER B 1 75 ? -5.598 -47.719 -5.883 1 97.19 75 SER B C 1
ATOM 5897 O O . SER B 1 75 ? -5.016 -47 -6.68 1 97.19 75 SER B O 1
ATOM 5899 N N . ILE B 1 76 ? -6.328 -47.312 -4.91 1 97.12 76 ILE B N 1
ATOM 5900 C CA . ILE B 1 76 ? -6.312 -45.906 -4.52 1 97.12 76 ILE B CA 1
ATOM 5901 C C . ILE B 1 76 ? -5.203 -45.688 -3.498 1 97.12 76 ILE B C 1
ATOM 5903 O O . ILE B 1 76 ? -5.227 -46.25 -2.4 1 97.12 76 ILE B O 1
ATOM 5907 N N . ILE B 1 77 ? -4.223 -44.875 -3.828 1 95.06 77 ILE B N 1
ATOM 5908 C CA . ILE B 1 77 ? -3.123 -44.625 -2.898 1 95.06 77 ILE B CA 1
ATOM 5909 C C . ILE B 1 77 ? -3.377 -43.344 -2.125 1 95.06 77 ILE B C 1
ATOM 5911 O O . ILE B 1 77 ? -2.805 -43.125 -1.053 1 95.06 77 ILE B O 1
ATOM 5915 N N . GLN B 1 78 ? -4.184 -42.5 -2.703 1 94.69 78 GLN B N 1
ATOM 5916 C CA . GLN B 1 78 ? -4.594 -41.281 -2.045 1 94.69 78 GLN B CA 1
ATOM 5917 C C . GLN B 1 78 ? -6.043 -40.938 -2.377 1 94.69 78 GLN B C 1
ATOM 5919 O O . GLN B 1 78 ? -6.383 -40.719 -3.541 1 94.69 78 GLN B O 1
ATOM 5924 N N . GLU B 1 79 ? -6.887 -40.812 -1.325 1 95.12 79 GLU B N 1
ATOM 5925 C CA . GLU B 1 79 ? -8.266 -40.375 -1.509 1 95.12 79 GLU B CA 1
ATOM 5926 C C . GLU B 1 79 ? -8.328 -38.875 -1.813 1 95.12 79 GLU B C 1
ATOM 5928 O O . GLU B 1 79 ? -7.344 -38.156 -1.62 1 95.12 79 GLU B O 1
ATOM 5933 N N . MET B 1 80 ? -9.484 -38.562 -2.303 1 95 80 MET B N 1
ATOM 5934 C CA . MET B 1 80 ? -9.664 -37.125 -2.588 1 95 80 MET B CA 1
ATOM 5935 C C . MET B 1 80 ? -9.422 -36.281 -1.339 1 95 80 MET B C 1
ATOM 5937 O O . MET B 1 80 ? -10.141 -36.406 -0.349 1 95 80 MET B O 1
ATOM 5941 N N . ASP B 1 81 ? -8.352 -35.469 -1.413 1 91.94 81 ASP B N 1
ATOM 5942 C CA . ASP B 1 81 ? -7.988 -34.562 -0.31 1 91.94 81 ASP B CA 1
ATOM 5943 C C . ASP B 1 81 ? -6.973 -33.531 -0.758 1 91.94 81 ASP B C 1
ATOM 5945 O O . ASP B 1 81 ? -6.422 -33.625 -1.858 1 91.94 81 ASP B O 1
ATOM 5949 N N . VAL B 1 82 ? -6.832 -32.625 0.108 1 89.44 82 VAL B N 1
ATOM 5950 C CA . VAL B 1 82 ? -5.801 -31.641 -0.162 1 89.44 82 VAL B CA 1
ATOM 5951 C C . VAL B 1 82 ? -4.426 -32.312 -0.161 1 89.44 82 VAL B C 1
ATOM 5953 O O . VAL B 1 82 ? -4.102 -33.062 0.75 1 89.44 82 VAL B O 1
ATOM 5956 N N . PRO B 1 83 ? -3.719 -32.094 -1.217 1 90.25 83 PRO B N 1
ATOM 5957 C CA . PRO B 1 83 ? -2.422 -32.781 -1.308 1 90.25 83 PRO B CA 1
ATOM 5958 C C . PRO B 1 83 ? -1.432 -32.312 -0.249 1 90.25 83 PRO B C 1
ATOM 5960 O O . PRO B 1 83 ? -1.518 -31.156 0.209 1 90.25 83 PRO B O 1
ATOM 5963 N N . THR B 1 84 ? -0.536 -33.188 0.157 1 86.44 84 THR B N 1
ATOM 5964 C CA . THR B 1 84 ? 0.53 -32.938 1.118 1 86.44 84 THR B CA 1
ATOM 5965 C C . THR B 1 84 ? 1.876 -33.375 0.572 1 86.44 84 THR B C 1
ATOM 5967 O O . THR B 1 84 ? 1.951 -33.906 -0.541 1 86.44 84 THR B O 1
ATOM 5970 N N . LEU B 1 85 ? 2.867 -33.156 1.305 1 82.81 85 LEU B N 1
ATOM 5971 C CA . LEU B 1 85 ? 4.188 -33.656 0.925 1 82.81 85 LEU B CA 1
ATOM 5972 C C . LEU B 1 85 ? 4.195 -35.156 0.841 1 82.81 85 LEU B C 1
ATOM 5974 O O . LEU B 1 85 ? 4.902 -35.75 0.01 1 82.81 85 LEU B O 1
ATOM 5978 N N . ASP B 1 86 ? 3.393 -35.688 1.64 1 86.38 86 ASP B N 1
ATOM 5979 C CA . ASP B 1 86 ? 3.273 -37.125 1.615 1 86.38 86 ASP B CA 1
ATOM 5980 C C . ASP B 1 86 ? 2.758 -37.625 0.263 1 86.38 86 ASP B C 1
ATOM 5982 O O . ASP B 1 86 ? 3.166 -38.688 -0.218 1 86.38 86 ASP B O 1
ATOM 5986 N N . SER B 1 87 ? 1.842 -36.875 -0.277 1 91.06 87 SER B N 1
ATOM 5987 C CA . SER B 1 87 ? 1.35 -37.188 -1.608 1 91.06 87 SER B CA 1
ATOM 5988 C C . SER B 1 87 ? 2.494 -37.281 -2.613 1 91.06 87 SER B C 1
ATOM 5990 O O . SER B 1 87 ? 2.543 -38.219 -3.42 1 91.06 87 SER B O 1
ATOM 5992 N N . MET B 1 88 ? 3.393 -36.375 -2.469 1 87.81 88 MET B N 1
ATOM 5993 C CA . MET B 1 88 ? 4.539 -36.344 -3.371 1 87.81 88 MET B CA 1
ATOM 5994 C C . MET B 1 88 ? 5.453 -37.531 -3.16 1 87.81 88 MET B C 1
ATOM 5996 O O . MET B 1 88 ? 5.926 -38.125 -4.125 1 87.81 88 MET B O 1
ATOM 6000 N N . ILE B 1 89 ? 5.648 -37.844 -1.981 1 86.56 89 ILE B N 1
ATOM 6001 C CA . ILE B 1 89 ? 6.516 -38.938 -1.63 1 86.56 89 ILE B CA 1
ATOM 6002 C C . ILE B 1 89 ? 5.91 -40.25 -2.141 1 86.56 89 ILE B C 1
ATOM 6004 O O . ILE B 1 89 ? 6.617 -41.094 -2.699 1 86.56 89 ILE B O 1
ATOM 6008 N N . MET B 1 90 ? 4.664 -40.375 -1.963 1 91.38 90 MET B N 1
ATOM 6009 C CA . MET B 1 90 ? 3.971 -41.594 -2.4 1 91.38 90 MET B CA 1
ATOM 6010 C C . MET B 1 90 ? 4.109 -41.781 -3.906 1 91.38 90 MET B C 1
ATOM 6012 O O . MET B 1 90 ? 4.355 -42.875 -4.375 1 91.38 90 MET B O 1
ATOM 6016 N N . VAL B 1 91 ? 3.984 -40.719 -4.582 1 94.38 91 VAL B N 1
ATOM 6017 C CA . VAL B 1 91 ? 4.07 -40.781 -6.039 1 94.38 91 VAL B CA 1
ATOM 6018 C C . VAL B 1 91 ? 5.504 -41.094 -6.457 1 94.38 91 VAL B C 1
ATOM 6020 O O . VAL B 1 91 ? 5.73 -41.875 -7.391 1 94.38 91 VAL B O 1
ATOM 6023 N N . SER B 1 92 ? 6.453 -40.594 -5.793 1 89.56 92 SER B N 1
ATOM 6024 C CA . SER B 1 92 ? 7.859 -40.781 -6.121 1 89.56 92 SER B CA 1
ATOM 6025 C C . SER B 1 92 ? 8.281 -42.219 -5.879 1 89.56 92 SER B C 1
ATOM 6027 O O . SER B 1 92 ? 9.219 -42.719 -6.512 1 89.56 92 SER B O 1
ATOM 6029 N N . ALA B 1 93 ? 7.59 -42.812 -5.016 1 91 93 ALA B N 1
ATOM 6030 C CA . ALA B 1 93 ? 7.973 -44.156 -4.605 1 91 93 ALA B CA 1
ATOM 6031 C C . ALA B 1 93 ? 7.293 -45.219 -5.477 1 91 93 ALA B C 1
ATOM 6033 O O . ALA B 1 93 ? 7.488 -46.438 -5.277 1 91 93 ALA B O 1
ATOM 6034 N N . LEU B 1 94 ? 6.629 -44.844 -6.477 1 94.62 94 LEU B N 1
ATOM 6035 C CA . LEU B 1 94 ? 5.891 -45.781 -7.309 1 94.62 94 LEU B CA 1
ATOM 6036 C C . LEU B 1 94 ? 6.84 -46.625 -8.148 1 94.62 94 LEU B C 1
ATOM 6038 O O . LEU B 1 94 ? 7.852 -46.125 -8.641 1 94.62 94 LEU B O 1
ATOM 6042 N N . GLU B 1 95 ? 6.5 -47.906 -8.266 1 94.06 95 GLU B N 1
ATOM 6043 C CA . GLU B 1 95 ? 7.238 -48.844 -9.102 1 94.06 95 GLU B CA 1
ATOM 6044 C C . GLU B 1 95 ? 6.305 -49.594 -10.039 1 94.06 95 GLU B C 1
ATOM 6046 O O . GLU B 1 95 ? 5.113 -49.75 -9.758 1 94.06 95 GLU B O 1
ATOM 6051 N N . SER B 1 96 ? 6.883 -50 -11.117 1 94.5 96 SER B N 1
ATOM 6052 C CA . SER B 1 96 ? 6.078 -50.75 -12.078 1 94.5 96 SER B CA 1
ATOM 6053 C C . SER B 1 96 ? 5.75 -52.156 -11.547 1 94.5 96 SER B C 1
ATOM 6055 O O . SER B 1 96 ? 6.523 -52.719 -10.773 1 94.5 96 SER B O 1
ATOM 6057 N N . SER B 1 97 ? 4.625 -52.562 -11.93 1 94.12 97 SER B N 1
ATOM 6058 C CA . SER B 1 97 ? 4.191 -53.906 -11.531 1 94.12 97 SER B CA 1
ATOM 6059 C C . SER B 1 97 ? 4.258 -54.875 -12.703 1 94.12 97 SER B C 1
ATOM 6061 O O . SER B 1 97 ? 4.617 -54.5 -13.82 1 94.12 97 SER B O 1
ATOM 6063 N N . ASN B 1 98 ? 3.885 -56.188 -12.414 1 92.75 98 ASN B N 1
ATOM 6064 C CA . ASN B 1 98 ? 3.848 -57.219 -13.461 1 92.75 98 ASN B CA 1
ATOM 6065 C C . ASN B 1 98 ? 2.42 -57.5 -13.922 1 92.75 98 ASN B C 1
ATOM 6067 O O . ASN B 1 98 ? 2.178 -58.438 -14.664 1 92.75 98 ASN B O 1
ATOM 6071 N N . GLN B 1 99 ? 1.555 -56.656 -13.523 1 93 99 GLN B N 1
ATOM 6072 C CA . GLN B 1 99 ? 0.148 -56.844 -13.867 1 93 99 GLN B CA 1
ATOM 6073 C C . GLN B 1 99 ? -0.287 -55.875 -14.945 1 93 99 GLN B C 1
ATOM 6075 O O . GLN B 1 99 ? 0.407 -54.875 -15.211 1 93 99 GLN B O 1
ATOM 6080 N N . THR B 1 100 ? -1.326 -56.25 -15.617 1 91.19 100 THR B N 1
ATOM 6081 C CA . THR B 1 100 ? -1.95 -55.344 -16.578 1 91.19 100 THR B CA 1
ATOM 6082 C C . THR B 1 100 ? -3.285 -54.812 -16.047 1 91.19 100 THR B C 1
ATOM 6084 O O . THR B 1 100 ? -4.113 -55.594 -15.57 1 91.19 100 THR B O 1
ATOM 6087 N N . GLY B 1 101 ? -3.383 -53.625 -16.047 1 89.5 101 GLY B N 1
ATOM 6088 C CA . GLY B 1 101 ? -4.598 -53 -15.523 1 89.5 101 GLY B CA 1
ATOM 6089 C C . GLY B 1 101 ? -5.652 -52.781 -16.578 1 89.5 101 GLY B C 1
ATOM 6090 O O . GLY B 1 101 ? -5.355 -52.781 -17.781 1 89.5 101 GLY B O 1
ATOM 6091 N N . ASP B 1 102 ? -6.914 -52.625 -16.141 1 93.06 102 ASP B N 1
ATOM 6092 C CA . ASP B 1 102 ? -8.047 -52.281 -17 1 93.06 102 ASP B CA 1
ATOM 6093 C C . ASP B 1 102 ? -8.391 -50.781 -16.875 1 93.06 102 ASP B C 1
ATOM 6095 O O . ASP B 1 102 ? -8.68 -50.312 -15.781 1 93.06 102 ASP B O 1
ATOM 6099 N N . ILE B 1 103 ? -8.375 -50.094 -18.016 1 94.06 103 ILE B N 1
ATOM 6100 C CA . ILE B 1 103 ? -8.539 -48.656 -18.016 1 94.06 103 ILE B CA 1
ATOM 6101 C C . ILE B 1 103 ? -9.961 -48.312 -17.594 1 94.06 103 ILE B C 1
ATOM 6103 O O . ILE B 1 103 ? -10.18 -47.312 -16.906 1 94.06 103 ILE B O 1
ATOM 6107 N N . LEU B 1 104 ? -10.953 -49.094 -18 1 93.94 104 LEU B N 1
ATOM 6108 C CA . LEU B 1 104 ? -12.344 -48.812 -17.656 1 93.94 104 LEU B CA 1
ATOM 6109 C C . LEU B 1 104 ? -12.578 -48.969 -16.172 1 93.94 104 LEU B C 1
ATOM 6111 O O . LEU B 1 104 ? -13.227 -48.125 -15.531 1 93.94 104 LEU B O 1
ATOM 6115 N N . ASP B 1 105 ? -11.984 -50.031 -15.633 1 94.31 105 ASP B N 1
ATOM 6116 C CA . ASP B 1 105 ? -12.086 -50.25 -14.195 1 94.31 105 ASP B CA 1
ATOM 6117 C C . ASP B 1 105 ? -11.492 -49.094 -13.422 1 94.31 105 ASP B C 1
ATOM 6119 O O . ASP B 1 105 ? -12.07 -48.625 -12.438 1 94.31 105 ASP B O 1
ATOM 6123 N N . ALA B 1 106 ? -10.359 -48.656 -13.875 1 96.19 106 ALA B N 1
ATOM 6124 C CA . ALA B 1 106 ? -9.672 -47.562 -13.203 1 96.19 106 ALA B CA 1
ATOM 6125 C C . ALA B 1 106 ? -10.5 -46.281 -13.258 1 96.19 106 ALA B C 1
ATOM 6127 O O . ALA B 1 106 ? -10.586 -45.531 -12.273 1 96.19 106 ALA B O 1
ATOM 6128 N N . ILE B 1 107 ? -11.117 -46 -14.406 1 96.06 107 ILE B N 1
ATOM 6129 C CA . ILE B 1 107 ? -11.938 -44.812 -14.594 1 96.06 107 ILE B CA 1
ATOM 6130 C C . ILE B 1 107 ? -13.148 -44.875 -13.664 1 96.06 107 ILE B C 1
ATOM 6132 O O . ILE B 1 107 ? -13.484 -43.875 -13.008 1 96.06 107 ILE B O 1
ATOM 6136 N N . VAL B 1 108 ? -13.766 -46 -13.602 1 94.81 108 VAL B N 1
ATOM 6137 C CA . VAL B 1 108 ? -14.945 -46.156 -12.758 1 94.81 108 VAL B CA 1
ATOM 6138 C C . VAL B 1 108 ? -14.57 -45.938 -11.297 1 94.81 108 VAL B C 1
ATOM 6140 O O . VAL B 1 108 ? -15.289 -45.25 -10.562 1 94.81 108 VAL B O 1
ATOM 6143 N N . VAL B 1 109 ? -13.453 -46.5 -10.914 1 96.19 109 VAL B N 1
ATOM 6144 C CA . VAL B 1 109 ? -12.992 -46.344 -9.539 1 96.19 109 VAL B CA 1
ATOM 6145 C C . VAL B 1 109 ? -12.727 -44.875 -9.25 1 96.19 109 VAL B C 1
ATOM 6147 O O . VAL B 1 109 ? -13.086 -44.344 -8.188 1 96.19 109 VAL B O 1
ATOM 6150 N N . ALA B 1 110 ? -12.078 -44.156 -10.172 1 97.12 110 ALA B N 1
ATOM 6151 C CA . ALA B 1 110 ? -11.773 -42.75 -10.008 1 97.12 110 ALA B CA 1
ATOM 6152 C C . ALA B 1 110 ? -13.047 -41.906 -9.922 1 97.12 110 ALA B C 1
ATOM 6154 O O . ALA B 1 110 ? -13.148 -41 -9.094 1 97.12 110 ALA B O 1
ATOM 6155 N N . VAL B 1 111 ? -13.992 -42.219 -10.789 1 95.38 111 VAL B N 1
ATOM 6156 C CA . VAL B 1 111 ? -15.266 -41.5 -10.781 1 95.38 111 VAL B CA 1
ATOM 6157 C C . VAL B 1 111 ? -15.969 -41.719 -9.445 1 95.38 111 VAL B C 1
ATOM 6159 O O . VAL B 1 111 ? -16.5 -40.781 -8.859 1 95.38 111 VAL B O 1
ATOM 6162 N N . ASN B 1 112 ? -15.938 -42.938 -9.023 1 94.75 112 ASN B N 1
ATOM 6163 C CA . ASN B 1 112 ? -16.547 -43.25 -7.73 1 94.75 112 ASN B CA 1
ATOM 6164 C C . ASN B 1 112 ? -15.867 -42.5 -6.59 1 94.75 112 ASN B C 1
ATOM 6166 O O . ASN B 1 112 ? -16.531 -42.031 -5.672 1 94.75 112 ASN B O 1
ATOM 6170 N N . MET B 1 113 ? -14.609 -42.375 -6.641 1 96.06 113 MET B N 1
ATOM 6171 C CA . MET B 1 113 ? -13.844 -41.656 -5.633 1 96.06 113 MET B CA 1
ATOM 6172 C C . MET B 1 113 ? -14.25 -40.188 -5.59 1 96.06 113 MET B C 1
ATOM 6174 O O . MET B 1 113 ? -14.453 -39.625 -4.516 1 96.06 113 MET B O 1
ATOM 6178 N N . ILE B 1 114 ? -14.383 -39.562 -6.715 1 95.12 114 ILE B N 1
ATOM 6179 C CA . ILE B 1 114 ? -14.781 -38.156 -6.816 1 95.12 114 ILE B CA 1
ATOM 6180 C C . ILE B 1 114 ? -16.203 -38 -6.285 1 95.12 114 ILE B C 1
ATOM 6182 O O . ILE B 1 114 ? -16.469 -37.062 -5.512 1 95.12 114 ILE B O 1
ATOM 6186 N N . GLU B 1 115 ? -17.062 -38.875 -6.676 1 92.56 115 GLU B N 1
ATOM 6187 C CA . GLU B 1 115 ? -18.453 -38.781 -6.281 1 92.56 115 GLU B CA 1
ATOM 6188 C C . GLU B 1 115 ? -18.609 -38.938 -4.77 1 92.56 115 GLU B C 1
ATOM 6190 O O . GLU B 1 115 ? -19.406 -38.219 -4.152 1 92.56 115 GLU B O 1
ATOM 6195 N N . ASN B 1 116 ? -17.938 -39.844 -4.219 1 92.12 116 ASN B N 1
ATOM 6196 C CA . ASN B 1 116 ? -18.047 -40.125 -2.789 1 92.12 116 ASN B CA 1
ATOM 6197 C C . ASN B 1 116 ? -17.594 -38.938 -1.953 1 92.12 116 ASN B C 1
ATOM 6199 O O . ASN B 1 116 ? -18.219 -38.594 -0.946 1 92.12 116 ASN B O 1
ATOM 6203 N N . LYS B 1 117 ? -16.578 -38.281 -2.332 1 91.75 117 LYS B N 1
ATOM 6204 C CA . LYS B 1 117 ? -16 -37.188 -1.531 1 91.75 117 LYS B CA 1
ATOM 6205 C C . LYS B 1 117 ? -16.641 -35.844 -1.867 1 91.75 117 LYS B C 1
ATOM 6207 O O . LYS B 1 117 ? -16.938 -35.062 -0.971 1 91.75 117 LYS B O 1
ATOM 6212 N N . ILE B 1 118 ? -16.797 -35.469 -3.07 1 89.62 118 ILE B N 1
ATOM 6213 C CA . ILE B 1 118 ? -17.203 -34.156 -3.498 1 89.62 118 ILE B CA 1
ATOM 6214 C C . ILE B 1 118 ? -18.734 -34.094 -3.578 1 89.62 118 ILE B C 1
ATOM 6216 O O . ILE B 1 118 ? -19.344 -33.094 -3.164 1 89.62 118 ILE B O 1
ATOM 6220 N N . GLY B 1 119 ? -19.328 -35.156 -4.094 1 81.88 119 GLY B N 1
ATOM 6221 C CA . GLY B 1 119 ? -20.781 -35.156 -4.195 1 81.88 119 GLY B CA 1
ATOM 6222 C C . GLY B 1 119 ? -21.328 -33.969 -4.965 1 81.88 119 GLY B C 1
ATOM 6223 O O . GLY B 1 119 ? -20.969 -33.75 -6.121 1 81.88 119 GLY B O 1
ATOM 6224 N N . LYS B 1 120 ? -22.109 -33.094 -4.207 1 81.06 120 LYS B N 1
ATOM 6225 C CA . LYS B 1 120 ? -22.781 -31.984 -4.852 1 81.06 120 LYS B CA 1
ATOM 6226 C C . LYS B 1 120 ? -22.078 -30.656 -4.543 1 81.06 120 LYS B C 1
ATOM 6228 O O . LYS B 1 120 ? -22.594 -29.594 -4.875 1 81.06 120 LYS B O 1
ATOM 6233 N N . LYS B 1 121 ? -20.938 -30.828 -3.891 1 85.75 121 LYS B N 1
ATOM 6234 C CA . LYS B 1 121 ? -20.172 -29.625 -3.588 1 85.75 121 LYS B CA 1
ATOM 6235 C C . LYS B 1 121 ? -19.719 -28.938 -4.867 1 85.75 121 LYS B C 1
ATOM 6237 O O . LYS B 1 121 ? -19.531 -29.578 -5.898 1 85.75 121 LYS B O 1
ATOM 6242 N N . LYS B 1 122 ? -19.625 -27.688 -4.855 1 84.94 122 LYS B N 1
ATOM 6243 C CA . LYS B 1 122 ? -19.266 -26.891 -6.02 1 84.94 122 LYS B CA 1
ATOM 6244 C C . LYS B 1 122 ? -17.766 -26.953 -6.277 1 84.94 122 LYS B C 1
ATOM 6246 O O . LYS B 1 122 ? -17 -26.125 -5.773 1 84.94 122 LYS B O 1
ATOM 6251 N N . PHE B 1 123 ? -17.297 -27.938 -7.078 1 89.62 123 PHE B N 1
ATOM 6252 C CA . PHE B 1 123 ? -15.922 -28.156 -7.504 1 89.62 123 PHE B CA 1
ATOM 6253 C C . PHE B 1 123 ? -15.844 -28.281 -9.023 1 89.62 123 PHE B C 1
ATOM 6255 O O . PHE B 1 123 ? -16.734 -28.844 -9.656 1 89.62 123 PHE B O 1
ATOM 6262 N N . LYS B 1 124 ? -14.906 -27.688 -9.539 1 89.38 124 LYS B N 1
ATOM 6263 C CA . LYS B 1 124 ? -14.539 -28.109 -10.891 1 89.38 124 LYS B CA 1
ATOM 6264 C C . LYS B 1 124 ? -13.852 -29.469 -10.875 1 89.38 124 LYS B C 1
ATOM 6266 O O . LYS B 1 124 ? -12.828 -29.641 -10.211 1 89.38 124 LYS B O 1
ATOM 6271 N N . LYS B 1 125 ? -14.438 -30.375 -11.523 1 93.19 125 LYS B N 1
ATOM 6272 C CA . LYS B 1 125 ? -13.938 -31.75 -11.469 1 93.19 125 LYS B CA 1
ATOM 6273 C C . LYS B 1 125 ? -13.156 -32.125 -12.727 1 93.19 125 LYS B C 1
ATOM 6275 O O . LYS B 1 125 ? -13.633 -31.891 -13.844 1 93.19 125 LYS B O 1
ATOM 6280 N N . ARG B 1 126 ? -11.969 -32.656 -12.508 1 93.69 126 ARG B N 1
ATOM 6281 C CA . ARG B 1 126 ? -11.109 -33.062 -13.617 1 93.69 126 ARG B CA 1
ATOM 6282 C C . ARG B 1 126 ? -10.461 -34.406 -13.344 1 93.69 126 ARG B C 1
ATOM 6284 O O . ARG B 1 126 ? -10.219 -34.75 -12.188 1 93.69 126 ARG B O 1
ATOM 6291 N N . MET B 1 127 ? -10.203 -35.125 -14.406 1 96.19 127 MET B N 1
ATOM 6292 C CA . MET B 1 127 ? -9.523 -36.406 -14.328 1 96.19 127 MET B CA 1
ATOM 6293 C C . MET B 1 127 ? -8.367 -36.5 -15.32 1 96.19 127 MET B C 1
ATOM 6295 O O . MET B 1 127 ? -8.523 -36.094 -16.484 1 96.19 127 MET B O 1
ATOM 6299 N N . PHE B 1 128 ? -7.227 -36.938 -14.852 1 96.31 128 PHE B N 1
ATOM 6300 C CA . PHE B 1 128 ? -6.062 -37.125 -15.711 1 96.31 128 PHE B CA 1
ATOM 6301 C C . PHE B 1 128 ? -5.656 -38.594 -15.742 1 96.31 128 PHE B C 1
ATOM 6303 O O . PHE B 1 128 ? -5.539 -39.219 -14.703 1 96.31 12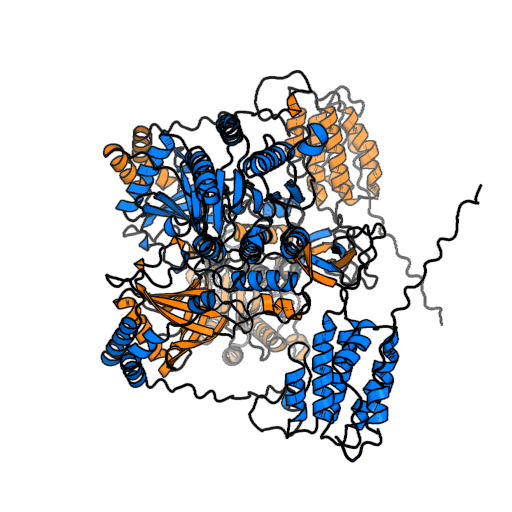8 PHE B O 1
ATOM 6310 N N . ILE B 1 129 ? -5.457 -39.094 -16.922 1 96.62 129 ILE B N 1
ATOM 6311 C CA . ILE B 1 129 ? -5.039 -40.469 -17.094 1 96.62 129 ILE B CA 1
ATOM 6312 C C . ILE B 1 129 ? -3.658 -40.5 -17.75 1 96.62 129 ILE B C 1
ATOM 6314 O O . ILE B 1 129 ? -3.463 -39.969 -18.844 1 96.62 129 ILE B O 1
ATOM 6318 N N . LEU B 1 130 ? -2.721 -41.094 -17.094 1 96.38 130 LEU B N 1
ATOM 6319 C CA . LEU B 1 130 ? -1.375 -41.281 -17.625 1 96.38 130 LEU B CA 1
ATOM 6320 C C . LEU B 1 130 ? -1.102 -42.75 -17.969 1 96.38 130 LEU B C 1
ATOM 6322 O O . LEU B 1 130 ? -1.066 -43.594 -17.062 1 96.38 130 LEU B O 1
ATOM 6326 N N . THR B 1 131 ? -0.898 -43.062 -19.234 1 94.88 131 THR B N 1
ATOM 6327 C CA . THR B 1 131 ? -0.734 -44.438 -19.656 1 94.88 131 THR B CA 1
ATOM 6328 C C . THR B 1 131 ? 0.06 -44.5 -20.969 1 94.88 131 THR B C 1
ATOM 6330 O O . THR B 1 131 ? 0.152 -43.531 -21.703 1 94.88 131 THR B O 1
ATOM 6333 N N . ASP B 1 132 ? 0.661 -45.688 -21.172 1 92.81 132 ASP B N 1
ATOM 6334 C CA . ASP B 1 132 ? 1.317 -45.938 -22.453 1 92.81 132 ASP B CA 1
ATOM 6335 C C . ASP B 1 132 ? 0.372 -46.625 -23.438 1 92.81 132 ASP B C 1
ATOM 6337 O O . ASP B 1 132 ? 0.77 -46.969 -24.547 1 92.81 132 ASP B O 1
ATOM 6341 N N . GLY B 1 133 ? -0.857 -46.906 -22.984 1 91.19 133 GLY B N 1
ATOM 6342 C CA . GLY B 1 133 ? -1.89 -47.406 -23.875 1 91.19 133 GLY B CA 1
ATOM 6343 C C . GLY B 1 133 ? -1.901 -48.938 -23.953 1 91.19 133 GLY B C 1
ATOM 6344 O O . GLY B 1 133 ? -2.729 -49.5 -24.656 1 91.19 133 GLY B O 1
ATOM 6345 N N . ASN B 1 134 ? -1.011 -49.594 -23.266 1 91.31 134 ASN B N 1
ATOM 6346 C CA . ASN B 1 134 ? -0.929 -51.062 -23.344 1 91.31 134 ASN B CA 1
ATOM 6347 C C . ASN B 1 134 ? -1.777 -51.719 -22.266 1 91.31 134 ASN B C 1
ATOM 6349 O O . ASN B 1 134 ? -1.542 -52.875 -21.906 1 91.31 134 ASN B O 1
ATOM 6353 N N . CYS B 1 135 ? -2.703 -51 -21.766 1 90.44 135 CYS B N 1
ATOM 6354 C CA . CYS B 1 135 ? -3.652 -51.531 -20.797 1 90.44 135 CYS B CA 1
ATOM 6355 C C . CYS B 1 135 ? -4.84 -52.188 -21.516 1 90.44 135 CYS B C 1
ATOM 6357 O O . CYS B 1 135 ? -4.91 -52.188 -22.734 1 90.44 135 CYS B O 1
ATOM 6359 N N . THR B 1 136 ? -5.68 -52.875 -20.75 1 89.06 136 THR B N 1
ATOM 6360 C CA . THR B 1 136 ? -6.836 -53.531 -21.328 1 89.06 136 THR B CA 1
ATOM 6361 C C . THR B 1 136 ? -8.109 -52.719 -21.109 1 89.06 136 THR B C 1
ATOM 6363 O O . THR B 1 136 ? -8.141 -51.844 -20.25 1 89.06 136 THR B O 1
ATOM 6366 N N . ALA B 1 137 ? -9 -52.812 -21.906 1 86.31 137 ALA B N 1
ATOM 6367 C CA . ALA B 1 137 ? -10.352 -52.281 -21.766 1 86.31 137 ALA B CA 1
ATOM 6368 C C . ALA B 1 137 ? -11.398 -53.375 -21.891 1 86.31 137 ALA B C 1
ATOM 6370 O O . ALA B 1 137 ? -11.938 -53.594 -22.984 1 86.31 137 ALA B O 1
ATOM 6371 N N . ASN B 1 138 ? -11.617 -53.844 -20.625 1 77.06 138 ASN B N 1
ATOM 6372 C CA . ASN B 1 138 ? -12.5 -55 -20.609 1 77.06 138 ASN B CA 1
ATOM 6373 C C . ASN B 1 138 ? -13.969 -54.594 -20.531 1 77.06 138 ASN B C 1
ATOM 6375 O O . ASN B 1 138 ? -14.297 -53.562 -19.938 1 77.06 138 ASN B O 1
ATOM 6379 N N . ALA B 1 139 ? -14.859 -54.781 -21.359 1 76.5 139 ALA B N 1
ATOM 6380 C CA . ALA B 1 139 ? -16.312 -54.594 -21.391 1 76.5 139 ALA B CA 1
ATOM 6381 C C . ALA B 1 139 ? -16.703 -53.344 -22.188 1 76.5 139 ALA B C 1
ATOM 6383 O O . ALA B 1 139 ? -17.281 -52.406 -21.625 1 76.5 139 ALA B O 1
ATOM 6384 N N . PRO B 1 140 ? -16.469 -53.375 -23.328 1 75.69 140 PRO B N 1
ATOM 6385 C CA . PRO B 1 140 ? -16.781 -52.219 -24.188 1 75.69 140 PRO B CA 1
ATOM 6386 C C . PRO B 1 140 ? -18.281 -51.875 -24.172 1 75.69 140 PRO B C 1
ATOM 6388 O O . PRO B 1 140 ? -18.656 -50.75 -24.453 1 75.69 140 PRO B O 1
ATOM 6391 N N . ASP B 1 141 ? -19.016 -52.906 -23.656 1 80.31 141 ASP B N 1
ATOM 6392 C CA . ASP B 1 141 ? -20.453 -52.719 -23.641 1 80.31 141 ASP B CA 1
ATOM 6393 C C . ASP B 1 141 ? -20.859 -51.719 -22.562 1 80.31 141 ASP B C 1
ATOM 6395 O O . ASP B 1 141 ? -21.922 -51.125 -22.625 1 80.31 141 ASP B O 1
ATOM 6399 N N . GLN B 1 142 ? -20.031 -51.5 -21.641 1 86.88 142 GLN B N 1
ATOM 6400 C CA . GLN B 1 142 ? -20.344 -50.625 -20.531 1 86.88 142 GLN B CA 1
ATOM 6401 C C . GLN B 1 142 ? -19.781 -49.219 -20.766 1 86.88 142 GLN B C 1
ATOM 6403 O O . GLN B 1 142 ? -19.969 -48.312 -19.953 1 86.88 142 GLN B O 1
ATOM 6408 N N . LEU B 1 143 ? -19.219 -49.062 -21.875 1 90.31 143 LEU B N 1
ATOM 6409 C CA . LEU B 1 143 ? -18.531 -47.812 -22.188 1 90.31 143 LEU B CA 1
ATOM 6410 C C . LEU B 1 143 ? -19.5 -46.625 -22.156 1 90.31 143 LEU B C 1
ATOM 6412 O O . LEU B 1 143 ? -19.188 -45.594 -21.562 1 90.31 143 LEU B O 1
ATOM 6416 N N . GLN B 1 144 ? -20.625 -46.844 -22.75 1 91.06 144 GLN B N 1
ATOM 6417 C CA . GLN B 1 144 ? -21.609 -45.75 -22.797 1 91.06 144 GLN B CA 1
ATOM 6418 C C . GLN B 1 144 ? -22.109 -45.375 -21.406 1 91.06 144 GLN B C 1
ATOM 6420 O O . GLN B 1 144 ? -22.312 -44.219 -21.094 1 91.06 144 GLN B O 1
ATOM 6425 N N . ASP B 1 145 ? -22.281 -46.375 -20.609 1 91 145 ASP B N 1
ATOM 6426 C CA . ASP B 1 145 ? -22.703 -46.125 -19.234 1 91 145 ASP B CA 1
ATOM 6427 C C . ASP B 1 145 ? -21.672 -45.312 -18.469 1 91 145 ASP B C 1
ATOM 6429 O O . ASP B 1 145 ? -22.031 -44.438 -17.672 1 91 145 ASP B O 1
ATOM 6433 N N . ILE B 1 146 ? -20.5 -45.625 -18.672 1 91.44 146 ILE B N 1
ATOM 6434 C CA . ILE B 1 146 ? -19.391 -44.938 -18 1 91.44 146 ILE B CA 1
ATOM 6435 C C . ILE B 1 146 ? -19.359 -43.469 -18.453 1 91.44 146 ILE B C 1
ATOM 6437 O O . ILE B 1 146 ? -19.234 -42.562 -17.641 1 91.44 146 ILE B O 1
ATOM 6441 N N . ILE B 1 147 ? -19.516 -43.25 -19.734 1 93.62 147 ILE B N 1
ATOM 6442 C CA . ILE B 1 147 ? -19.516 -41.906 -20.312 1 93.62 147 ILE B CA 1
ATOM 6443 C C . ILE B 1 147 ? -20.672 -41.094 -19.719 1 93.62 147 ILE B C 1
ATOM 6445 O O . ILE B 1 147 ? -20.5 -39.938 -19.359 1 93.62 147 ILE B O 1
ATOM 6449 N N . ASP B 1 148 ? -21.781 -41.719 -19.625 1 92.94 148 ASP B N 1
ATOM 6450 C CA . ASP B 1 148 ? -22.953 -41.062 -19.062 1 92.94 148 ASP B CA 1
ATOM 6451 C C . ASP B 1 148 ? -22.703 -40.656 -17.609 1 92.94 148 ASP B C 1
ATOM 6453 O O . ASP B 1 148 ? -23.078 -39.562 -17.188 1 92.94 148 ASP B O 1
ATOM 6457 N N . GLN B 1 149 ? -22.047 -41.5 -16.906 1 90.5 149 GLN B N 1
ATOM 6458 C CA . GLN B 1 149 ? -21.75 -41.188 -15.523 1 90.5 149 GLN B CA 1
ATOM 6459 C C . GLN B 1 149 ? -20.766 -40.031 -15.414 1 90.5 149 GLN B C 1
ATOM 6461 O O . GLN B 1 149 ? -20.891 -39.188 -14.547 1 90.5 149 GLN B O 1
ATOM 6466 N N . ILE B 1 150 ? -19.781 -40 -16.219 1 93.56 150 ILE B N 1
ATOM 6467 C CA . ILE B 1 150 ? -18.781 -38.938 -16.25 1 93.56 150 ILE B CA 1
ATOM 6468 C C . ILE B 1 150 ? -19.484 -37.594 -16.562 1 93.56 150 ILE B C 1
ATOM 6470 O O . ILE B 1 150 ? -19.172 -36.562 -15.938 1 93.56 150 ILE B O 1
ATOM 6474 N N . ASN B 1 151 ? -20.391 -37.656 -17.438 1 92.31 151 ASN B N 1
ATOM 6475 C CA . ASN B 1 151 ? -21.109 -36.438 -17.828 1 92.31 151 ASN B CA 1
ATOM 6476 C C . ASN B 1 151 ? -22.031 -35.938 -16.703 1 92.31 151 ASN B C 1
ATOM 6478 O O . ASN B 1 151 ? -22.141 -34.75 -16.469 1 92.31 151 ASN B O 1
ATOM 6482 N N . ILE B 1 152 ? -22.688 -36.875 -16.094 1 89.06 152 ILE B N 1
ATOM 6483 C CA . ILE B 1 152 ? -23.562 -36.531 -14.984 1 89.06 152 ILE B CA 1
ATOM 6484 C C . ILE B 1 152 ? -22.766 -35.844 -13.891 1 89.06 152 ILE B C 1
ATOM 6486 O O . ILE B 1 152 ? -23.25 -34.875 -13.297 1 89.06 152 ILE B O 1
ATOM 6490 N N . GLN B 1 153 ? -21.609 -36.281 -13.695 1 89.81 153 GLN B N 1
ATOM 6491 C CA . GLN B 1 153 ? -20.766 -35.688 -12.656 1 89.81 153 GLN B CA 1
ATOM 6492 C C . GLN B 1 153 ? -20.016 -34.469 -13.188 1 89.81 153 GLN B C 1
ATOM 6494 O O . GLN B 1 153 ? -19.328 -33.781 -12.43 1 89.81 153 GLN B O 1
ATOM 6499 N N . GLU B 1 154 ? -20.094 -34.219 -14.477 1 90.19 154 GLU B N 1
ATOM 6500 C CA . GLU B 1 154 ? -19.453 -33.094 -15.133 1 90.19 154 GLU B CA 1
ATOM 6501 C C . GLU B 1 154 ? -17.938 -33.125 -14.938 1 90.19 154 GLU B C 1
ATOM 6503 O O . GLU B 1 154 ? -17.328 -32.125 -14.562 1 90.19 154 GLU B O 1
ATOM 6508 N N . ILE B 1 155 ? -17.328 -34.25 -15.156 1 93.38 155 ILE B N 1
ATOM 6509 C CA . ILE B 1 155 ? -15.883 -34.438 -15.023 1 93.38 155 ILE B CA 1
ATOM 6510 C C . ILE B 1 155 ? -15.211 -34.25 -16.391 1 93.38 155 ILE B C 1
ATOM 6512 O O . ILE B 1 155 ? -15.648 -34.844 -17.375 1 93.38 155 ILE B O 1
ATOM 6516 N N . ARG B 1 156 ? -14.305 -33.438 -16.453 1 93.25 156 ARG B N 1
ATOM 6517 C CA . ARG B 1 156 ? -13.477 -33.344 -17.656 1 93.25 156 ARG B CA 1
ATOM 6518 C C . ARG B 1 156 ? -12.336 -34.344 -17.609 1 93.25 156 ARG B C 1
ATOM 6520 O O . ARG B 1 156 ? -11.633 -34.469 -16.609 1 93.25 156 ARG B O 1
ATOM 6527 N N . VAL B 1 157 ? -12.125 -35.062 -18.719 1 94.75 157 VAL B N 1
ATOM 6528 C CA . VAL B 1 157 ? -11.125 -36.156 -18.734 1 94.75 157 VAL B CA 1
ATOM 6529 C C . VAL B 1 157 ? -10.008 -35.781 -19.703 1 94.75 157 VAL B C 1
ATOM 6531 O O . VAL B 1 157 ? -10.266 -35.531 -20.891 1 94.75 157 VAL B O 1
ATOM 6534 N N . ASN B 1 158 ? -8.852 -35.719 -19.25 1 93.88 158 ASN B N 1
ATOM 6535 C CA . ASN B 1 158 ? -7.664 -35.531 -20.078 1 93.88 158 ASN B CA 1
ATOM 6536 C C . ASN B 1 158 ? -6.723 -36.719 -20 1 93.88 158 ASN B C 1
ATOM 6538 O O . ASN B 1 158 ? -6.547 -37.312 -18.922 1 93.88 158 ASN B O 1
ATOM 6542 N N . VAL B 1 159 ? -6.172 -37.094 -21.125 1 94.12 159 VAL B N 1
ATOM 6543 C CA . VAL B 1 159 ? -5.277 -38.25 -21.172 1 94.12 159 VAL B CA 1
ATOM 6544 C C . VAL B 1 159 ? -3.875 -37.781 -21.578 1 94.12 159 VAL B C 1
ATOM 6546 O O . VAL B 1 159 ? -3.711 -37.031 -22.516 1 94.12 159 VAL B O 1
ATOM 6549 N N . ILE B 1 160 ? -2.963 -38.188 -20.812 1 93.81 160 ILE B N 1
ATOM 6550 C CA . ILE B 1 160 ? -1.559 -37.969 -21.141 1 93.81 160 ILE B CA 1
ATOM 6551 C C . ILE B 1 160 ? -0.923 -39.25 -21.609 1 93.81 160 ILE B C 1
ATOM 6553 O O . ILE B 1 160 ? -0.674 -40.156 -20.812 1 93.81 160 ILE B O 1
ATOM 6557 N N . GLY B 1 161 ? -0.625 -39.312 -22.859 1 91.94 161 GLY B N 1
ATOM 6558 C CA . GLY B 1 161 ? -0.086 -40.531 -23.469 1 91.94 161 GLY B CA 1
ATOM 6559 C C . GLY B 1 161 ? 1.43 -40.562 -23.469 1 91.94 161 GLY B C 1
ATOM 6560 O O . GLY B 1 161 ? 2.084 -39.688 -24.031 1 91.94 161 GLY B O 1
ATOM 6561 N N . ILE B 1 162 ? 1.922 -41.562 -22.844 1 92.56 162 ILE B N 1
ATOM 6562 C CA . ILE B 1 162 ? 3.367 -41.75 -22.844 1 92.56 162 ILE B CA 1
ATOM 6563 C C . ILE B 1 162 ? 3.756 -42.688 -23.984 1 92.56 162 ILE B C 1
ATOM 6565 O O . ILE B 1 162 ? 3.625 -43.906 -23.875 1 92.56 162 ILE B O 1
ATOM 6569 N N . GLY B 1 163 ? 4.18 -42.188 -25.094 1 84.12 163 GLY B N 1
ATOM 6570 C CA . GLY B 1 163 ? 4.488 -42.969 -26.266 1 84.12 163 GLY B CA 1
ATOM 6571 C C . GLY B 1 163 ? 3.252 -43.469 -27 1 84.12 163 GLY B C 1
ATOM 6572 O O . GLY B 1 163 ? 3.266 -44.562 -27.594 1 84.12 163 GLY B O 1
ATOM 6573 N N . PHE B 1 164 ? 2.229 -42.906 -26.75 1 81.06 164 PHE B N 1
ATOM 6574 C CA . PHE B 1 164 ? 0.945 -43.406 -27.203 1 81.06 164 PHE B CA 1
ATOM 6575 C C . PHE B 1 164 ? 0.088 -42.281 -27.781 1 81.06 164 PHE B C 1
ATOM 6577 O O . PHE B 1 164 ? -0.858 -42.531 -28.531 1 81.06 164 PHE B O 1
ATOM 6584 N N . GLY B 1 165 ? 0.343 -41.094 -27.562 1 66.62 165 GLY B N 1
ATOM 6585 C CA . GLY B 1 165 ? -0.531 -40 -27.906 1 66.62 165 GLY B CA 1
ATOM 6586 C C . GLY B 1 165 ? -0.514 -39.656 -29.375 1 66.62 165 GLY B C 1
ATOM 6587 O O . GLY B 1 165 ? -1.531 -39.219 -29.938 1 66.62 165 GLY B O 1
ATOM 6588 N N . GLU B 1 166 ? 0.564 -39.938 -29.938 1 71.06 166 GLU B N 1
ATOM 6589 C CA . GLU B 1 166 ? 0.677 -39.688 -31.375 1 71.06 166 GLU B CA 1
ATOM 6590 C C . GLU B 1 166 ? 0.433 -40.969 -32.188 1 71.06 166 GLU B C 1
ATOM 6592 O O . GLU B 1 166 ? 0.808 -42.031 -31.75 1 71.06 166 GLU B O 1
ATOM 6597 N N . GLU B 1 167 ? -0.265 -40.844 -33.25 1 68.81 167 GLU B N 1
ATOM 6598 C CA . GLU B 1 167 ? -0.688 -41.969 -34.062 1 68.81 167 GLU B CA 1
ATOM 6599 C C . GLU B 1 167 ? 0.502 -42.844 -34.469 1 68.81 167 GLU B C 1
ATOM 6601 O O . GLU B 1 167 ? 0.426 -44.062 -34.406 1 68.81 167 GLU B O 1
ATOM 6606 N N . TYR B 1 168 ? 1.54 -42.156 -34.844 1 63.28 168 TYR B N 1
ATOM 6607 C CA . TYR B 1 168 ? 2.664 -42.906 -35.375 1 63.28 168 TYR B CA 1
ATOM 6608 C C . TYR B 1 168 ? 3.377 -43.688 -34.281 1 63.28 168 TYR B C 1
ATOM 6610 O O . TYR B 1 168 ? 4.16 -44.594 -34.562 1 63.28 168 TYR B O 1
ATOM 6618 N N . LEU B 1 169 ? 3.039 -43.469 -33.031 1 67.5 169 LEU B N 1
ATOM 6619 C CA . LEU B 1 169 ? 3.723 -44.094 -31.938 1 67.5 169 LEU B CA 1
ATOM 6620 C C . LEU B 1 169 ? 2.971 -45.344 -31.484 1 67.5 169 LEU B C 1
ATOM 6622 O O . LEU B 1 169 ? 3.498 -46.156 -30.703 1 67.5 169 LEU B O 1
ATOM 6626 N N . ARG B 1 170 ? 1.792 -45.531 -32.062 1 69.44 170 ARG B N 1
ATOM 6627 C CA . ARG B 1 170 ? 0.982 -46.688 -31.656 1 69.44 170 ARG B CA 1
ATOM 6628 C C . ARG B 1 170 ? 1.435 -47.938 -32.375 1 69.44 170 ARG B C 1
ATOM 6630 O O . ARG B 1 170 ? 1.163 -48.125 -33.562 1 69.44 170 ARG B O 1
ATOM 6637 N N . GLN B 1 171 ? 2.141 -48.844 -31.703 1 71.69 171 GLN B N 1
ATOM 6638 C CA . GLN B 1 171 ? 2.809 -50 -32.312 1 71.69 171 GLN B CA 1
ATOM 6639 C C . GLN B 1 171 ? 2.012 -51.281 -32.094 1 71.69 171 GLN B C 1
ATOM 6641 O O . GLN B 1 171 ? 1.996 -52.156 -32.938 1 71.69 171 GLN B O 1
ATOM 6646 N N . THR B 1 172 ? 1.239 -51.344 -30.984 1 82.44 172 THR B N 1
ATOM 6647 C CA . THR B 1 172 ? 0.591 -52.594 -30.625 1 82.44 172 THR B CA 1
ATOM 6648 C C . THR B 1 172 ? -0.915 -52.5 -30.875 1 82.44 172 THR B C 1
ATOM 6650 O O . THR B 1 172 ? -1.481 -51.406 -30.906 1 82.44 172 THR B O 1
ATOM 6653 N N . ASP B 1 173 ? -1.558 -53.688 -31.047 1 84.38 173 ASP B N 1
ATOM 6654 C CA . ASP B 1 173 ? -3.008 -53.75 -31.203 1 84.38 173 ASP B CA 1
ATOM 6655 C C . ASP B 1 173 ? -3.715 -53.281 -29.938 1 84.38 173 ASP B C 1
ATOM 6657 O O . ASP B 1 173 ? -4.781 -52.656 -30 1 84.38 173 ASP B O 1
ATOM 6661 N N . GLN B 1 174 ? -3.074 -53.531 -28.953 1 86.44 174 GLN B N 1
ATOM 6662 C CA . GLN B 1 174 ? -3.637 -53.094 -27.672 1 86.44 174 GLN B CA 1
ATOM 6663 C C . GLN B 1 174 ? -3.68 -51.594 -27.578 1 86.44 174 GLN B C 1
ATOM 6665 O O . GLN B 1 174 ? -4.664 -51.031 -27.094 1 86.44 174 GLN B O 1
ATOM 6670 N N . GLN B 1 175 ? -2.654 -50.938 -28 1 89.19 175 GLN B N 1
ATOM 6671 C CA . GLN B 1 175 ? -2.6 -49.5 -27.984 1 89.19 175 GLN B CA 1
ATOM 6672 C C . GLN B 1 175 ? -3.682 -48.875 -28.875 1 89.19 175 GLN B C 1
ATOM 6674 O O . GLN B 1 175 ? -4.293 -47.875 -28.516 1 89.19 175 GLN B O 1
ATOM 6679 N N . LYS B 1 176 ? -3.916 -49.531 -29.953 1 87.06 176 LYS B N 1
ATOM 6680 C CA . LYS B 1 176 ? -4.941 -49.062 -30.875 1 87.06 176 LYS B CA 1
ATOM 6681 C C . LYS B 1 176 ? -6.332 -49.188 -30.266 1 87.06 176 LYS B C 1
ATOM 6683 O O . LYS B 1 176 ? -7.145 -48.25 -30.375 1 87.06 176 LYS B O 1
ATOM 6688 N N . ASN B 1 177 ? -6.539 -50.344 -29.672 1 86.62 177 ASN B N 1
ATOM 6689 C CA . ASN B 1 177 ? -7.824 -50.531 -29.016 1 86.62 177 ASN B CA 1
ATOM 6690 C C . ASN B 1 177 ? -8.039 -49.562 -27.875 1 86.62 177 ASN B C 1
ATOM 6692 O O . ASN B 1 177 ? -9.125 -48.969 -27.75 1 86.62 177 ASN B O 1
ATOM 6696 N N . THR B 1 178 ? -7.008 -49.406 -27.109 1 89 178 THR B N 1
ATOM 6697 C CA . THR B 1 178 ? -7.082 -48.469 -25.984 1 89 178 THR B CA 1
ATOM 6698 C C . THR B 1 178 ? -7.324 -47.062 -26.469 1 89 178 THR B C 1
ATOM 6700 O O . THR B 1 178 ? -8.109 -46.312 -25.875 1 89 178 THR B O 1
ATOM 6703 N N . PHE B 1 179 ? -6.652 -46.688 -27.5 1 88.56 179 PHE B N 1
ATOM 6704 C CA . PHE B 1 179 ? -6.805 -45.344 -28.047 1 88.56 179 PHE B CA 1
ATOM 6705 C C . PHE B 1 179 ? -8.234 -45.094 -28.516 1 88.56 179 PHE B C 1
ATOM 6707 O O . PHE B 1 179 ? -8.789 -44.031 -28.312 1 88.56 179 PHE B O 1
ATOM 6714 N N . ALA B 1 180 ? -8.789 -46.094 -29.156 1 87.12 180 ALA B N 1
ATOM 6715 C CA . ALA B 1 180 ? -10.164 -45.969 -29.641 1 87.12 180 ALA B CA 1
ATOM 6716 C C . ALA B 1 180 ? -11.141 -45.781 -28.484 1 87.12 180 ALA B C 1
ATOM 6718 O O . ALA B 1 180 ? -12.047 -44.938 -28.578 1 87.12 180 ALA B O 1
ATOM 6719 N N . VAL B 1 181 ? -10.898 -46.5 -27.484 1 89.62 181 VAL B N 1
ATOM 6720 C CA . VAL B 1 181 ? -11.75 -46.406 -26.297 1 89.62 181 VAL B CA 1
ATOM 6721 C C . VAL B 1 181 ? -11.602 -45 -25.672 1 89.62 181 VAL B C 1
ATOM 6723 O O . VAL B 1 181 ? -12.594 -44.344 -25.406 1 89.62 181 VAL B O 1
ATOM 6726 N N . LEU B 1 182 ? -10.383 -44.562 -25.516 1 91.44 182 LEU B N 1
ATOM 6727 C CA . LEU B 1 182 ? -10.094 -43.281 -24.875 1 91.44 182 LEU B CA 1
ATOM 6728 C C . LEU B 1 182 ? -10.586 -42.125 -25.734 1 91.44 182 LEU B C 1
ATOM 6730 O O . LEU B 1 182 ? -11.062 -41.125 -25.219 1 91.44 182 LEU B O 1
ATOM 6734 N N . GLN B 1 183 ? -10.422 -42.25 -26.984 1 88.81 183 GLN B N 1
ATOM 6735 C CA . GLN B 1 183 ? -10.891 -41.219 -27.906 1 88.81 183 GLN B CA 1
ATOM 6736 C C . GLN B 1 183 ? -12.398 -41.031 -27.812 1 88.81 183 GLN B C 1
ATOM 6738 O O . GLN B 1 183 ? -12.898 -39.906 -27.859 1 88.81 183 GLN B O 1
ATOM 6743 N N . THR B 1 184 ? -13.062 -42.156 -27.719 1 90.31 184 THR B N 1
ATOM 6744 C CA . THR B 1 184 ? -14.516 -42.125 -27.578 1 90.31 184 THR B CA 1
ATOM 6745 C C . THR B 1 184 ? -14.898 -41.406 -26.281 1 90.31 184 THR B C 1
ATOM 6747 O O . THR B 1 184 ? -15.828 -40.594 -26.266 1 90.31 184 THR B O 1
ATOM 6750 N N . ILE B 1 185 ? -14.195 -41.656 -25.297 1 91.56 185 ILE B N 1
ATOM 6751 C CA . ILE B 1 185 ? -14.477 -41.062 -23.984 1 91.56 185 ILE B CA 1
ATOM 6752 C C . ILE B 1 185 ? -14.203 -39.562 -24.031 1 91.56 185 ILE B C 1
ATOM 6754 O O . ILE B 1 185 ? -15.062 -38.75 -23.688 1 91.56 185 ILE B O 1
ATOM 6758 N N . VAL B 1 186 ? -13.016 -39.156 -24.453 1 91.62 186 VAL B N 1
ATOM 6759 C CA . VAL B 1 186 ? -12.57 -37.75 -24.438 1 91.62 186 VAL B CA 1
ATOM 6760 C C . VAL B 1 186 ? -13.469 -36.906 -25.344 1 91.62 186 VAL B C 1
ATOM 6762 O O . VAL B 1 186 ? -13.781 -35.781 -25.016 1 91.62 186 VAL B O 1
ATOM 6765 N N . ALA B 1 187 ? -13.859 -37.469 -26.406 1 88.69 187 ALA B N 1
ATOM 6766 C CA . ALA B 1 187 ? -14.734 -36.75 -27.344 1 88.69 187 ALA B CA 1
ATOM 6767 C C . ALA B 1 187 ? -16.094 -36.469 -26.703 1 88.69 187 ALA B C 1
ATOM 6769 O O . ALA B 1 187 ? -16.719 -35.469 -27.016 1 88.69 187 ALA B O 1
ATOM 6770 N N . SER B 1 188 ? -16.5 -37.281 -25.828 1 90.5 188 SER B N 1
ATOM 6771 C CA . SER B 1 188 ? -17.844 -37.188 -25.234 1 90.5 188 SER B CA 1
ATOM 6772 C C . SER B 1 188 ? -17.812 -36.281 -24.016 1 90.5 188 SER B C 1
ATOM 6774 O O . SER B 1 188 ? -18.859 -35.781 -23.578 1 90.5 188 SER B O 1
ATOM 6776 N N . VAL B 1 189 ? -16.719 -36.062 -23.406 1 89.31 189 VAL B N 1
ATOM 6777 C CA . VAL B 1 189 ? -16.688 -35.344 -22.141 1 89.31 189 VAL B CA 1
ATOM 6778 C C . VAL B 1 189 ? -15.82 -34.094 -22.281 1 89.31 189 VAL B C 1
ATOM 6780 O O . VAL B 1 189 ? -15.352 -33.531 -21.281 1 89.31 189 VAL B O 1
ATOM 6783 N N . GLN B 1 190 ? -15.562 -33.531 -23.406 1 82.56 190 GLN B N 1
ATOM 6784 C CA . GLN B 1 190 ? -14.797 -32.344 -23.703 1 82.56 190 GLN B CA 1
ATOM 6785 C C . GLN B 1 190 ? -13.367 -32.438 -23.188 1 82.56 190 GLN B C 1
ATOM 6787 O O . GLN B 1 190 ? -12.844 -31.516 -22.578 1 82.56 190 GLN B O 1
ATOM 6792 N N . GLY B 1 191 ? -12.797 -33.594 -23.281 1 87.25 191 GLY B N 1
ATOM 6793 C CA . GLY B 1 191 ? -11.414 -33.812 -22.875 1 87.25 191 GLY B CA 1
ATOM 6794 C C . GLY B 1 191 ? -10.453 -33.812 -24.047 1 87.25 191 GLY B C 1
ATOM 6795 O O . GLY B 1 191 ? -10.836 -33.531 -25.188 1 87.25 191 GLY B O 1
ATOM 6796 N N . VAL B 1 192 ? -9.156 -34 -23.75 1 87.81 192 VAL B N 1
ATOM 6797 C CA . VAL B 1 192 ? -8.133 -34.031 -24.797 1 87.81 192 VAL B CA 1
ATOM 6798 C C . VAL B 1 192 ? -7.078 -35.094 -24.469 1 87.81 192 VAL B C 1
ATOM 6800 O O . VAL B 1 192 ? -6.863 -35.406 -23.297 1 87.81 192 VAL B O 1
ATOM 6803 N N . ILE B 1 193 ? -6.535 -35.688 -25.516 1 89.19 193 ILE B N 1
ATOM 6804 C CA . ILE B 1 193 ? -5.395 -36.562 -25.375 1 89.19 193 ILE B CA 1
ATOM 6805 C C . ILE B 1 193 ? -4.105 -35.844 -25.734 1 89.19 193 ILE B C 1
ATOM 6807 O O . ILE B 1 193 ? -3.963 -35.344 -26.844 1 89.19 193 ILE B O 1
ATOM 6811 N N . TYR B 1 194 ? -3.234 -35.75 -24.75 1 88.5 194 TYR B N 1
ATOM 6812 C CA . TYR B 1 194 ? -1.964 -35.062 -24.953 1 88.5 194 TYR B CA 1
ATOM 6813 C C . TYR B 1 194 ? -0.806 -36.062 -24.984 1 88.5 194 TYR B C 1
ATOM 6815 O O . TYR B 1 194 ? -0.781 -37.031 -24.203 1 88.5 194 TYR B O 1
ATOM 6823 N N . PRO B 1 195 ? 0.124 -35.75 -25.922 1 88.56 195 PRO B N 1
ATOM 6824 C CA . PRO B 1 195 ? 1.402 -36.438 -25.719 1 88.56 195 PRO B CA 1
ATOM 6825 C C . PRO B 1 195 ? 2.119 -36 -24.453 1 88.56 195 PRO B C 1
ATOM 6827 O O . PRO B 1 195 ? 1.964 -34.875 -24.016 1 88.56 195 PRO B O 1
ATOM 6830 N N . SER B 1 196 ? 2.826 -36.906 -23.891 1 89.25 196 SER B N 1
ATOM 6831 C CA . SER B 1 196 ? 3.5 -36.625 -22.625 1 89.25 196 SER B CA 1
ATOM 6832 C C . SER B 1 196 ? 4.43 -35.438 -22.75 1 89.25 196 SER B C 1
ATOM 6834 O O . SER B 1 196 ? 4.543 -34.625 -21.812 1 89.25 196 SER B O 1
ATOM 6836 N N . LYS B 1 197 ? 5.098 -35.25 -23.859 1 84.5 197 LYS B N 1
ATOM 6837 C CA . LYS B 1 197 ? 6.02 -34.125 -24.062 1 84.5 197 LYS B CA 1
ATOM 6838 C C . LYS B 1 197 ? 5.293 -32.812 -23.969 1 84.5 197 LYS B C 1
ATOM 6840 O O . LYS B 1 197 ? 5.77 -31.859 -23.328 1 84.5 197 LYS B O 1
ATOM 6845 N N . THR B 1 198 ? 4.16 -32.781 -24.547 1 87.31 198 THR B N 1
ATOM 6846 C CA . THR B 1 198 ? 3.352 -31.578 -24.531 1 87.31 198 THR B CA 1
ATOM 6847 C C . THR B 1 198 ? 2.836 -31.281 -23.125 1 87.31 198 THR B C 1
ATOM 6849 O O . THR B 1 198 ? 2.865 -30.141 -22.672 1 87.31 198 THR B O 1
ATOM 6852 N N . ALA B 1 199 ? 2.389 -32.281 -22.5 1 86.56 199 ALA B N 1
ATOM 6853 C CA . ALA B 1 199 ? 1.883 -32.125 -21.141 1 86.56 199 ALA B CA 1
ATOM 6854 C C . ALA B 1 199 ? 2.973 -31.609 -20.219 1 86.56 199 ALA B C 1
ATOM 6856 O O . ALA B 1 199 ? 2.73 -30.703 -19.406 1 86.56 199 ALA B O 1
ATOM 6857 N N . MET B 1 200 ? 4.125 -32.094 -20.391 1 86.62 200 MET B N 1
ATOM 6858 C CA . MET B 1 200 ? 5.258 -31.703 -19.562 1 86.62 200 MET B CA 1
ATOM 6859 C C . MET B 1 200 ? 5.602 -30.234 -19.781 1 86.62 200 MET B C 1
ATOM 6861 O O . MET B 1 200 ? 5.902 -29.5 -18.828 1 86.62 200 MET B O 1
ATOM 6865 N N . GLN B 1 201 ? 5.508 -29.844 -20.984 1 84.44 201 GLN B N 1
ATOM 6866 C CA . GLN B 1 201 ? 5.785 -28.453 -21.312 1 84.44 201 GLN B CA 1
ATOM 6867 C C . GLN B 1 201 ? 4.77 -27.531 -20.641 1 84.44 201 GLN B C 1
ATOM 6869 O O . GLN B 1 201 ? 5.133 -26.453 -20.156 1 84.44 201 GLN B O 1
ATOM 6874 N N . ILE B 1 202 ? 3.66 -27.938 -20.594 1 84.62 202 ILE B N 1
ATOM 6875 C CA . ILE B 1 202 ? 2.584 -27.141 -20.016 1 84.62 202 ILE B CA 1
ATOM 6876 C C . ILE B 1 202 ? 2.775 -27.047 -18.5 1 84.62 202 ILE B C 1
ATOM 6878 O O . ILE B 1 202 ? 2.643 -25.969 -17.922 1 84.62 202 ILE B O 1
ATOM 6882 N N . TYR B 1 203 ? 3.141 -28.156 -17.906 1 84.88 203 TYR B N 1
ATOM 6883 C CA . TYR B 1 203 ? 3.271 -28.203 -16.453 1 84.88 203 TYR B CA 1
ATOM 6884 C C . TYR B 1 203 ? 4.492 -27.422 -15.984 1 84.88 203 TYR B C 1
ATOM 6886 O O . TYR B 1 203 ? 4.523 -26.922 -14.859 1 84.88 203 TYR B O 1
ATOM 6894 N N . LYS B 1 204 ? 5.406 -27.219 -16.828 1 80.88 204 LYS B N 1
ATOM 6895 C CA . LYS B 1 204 ? 6.641 -26.547 -16.469 1 80.88 204 LYS B CA 1
ATOM 6896 C C . LYS B 1 204 ? 6.488 -25.031 -16.594 1 80.88 204 LYS B C 1
ATOM 6898 O O . LYS B 1 204 ? 7.332 -24.266 -16.094 1 80.88 204 LYS B O 1
ATOM 6903 N N . GLN B 1 205 ? 5.414 -24.688 -17.172 1 81.06 205 GLN B N 1
ATOM 6904 C CA . GLN B 1 205 ? 5.176 -23.25 -17.312 1 81.06 205 GLN B CA 1
ATOM 6905 C C . GLN B 1 205 ? 4.871 -22.609 -15.961 1 81.06 205 GLN B C 1
ATOM 6907 O O . GLN B 1 205 ? 4.289 -23.25 -15.086 1 81.06 205 GLN B O 1
ATOM 6912 N N . PHE B 1 206 ? 5.297 -21.375 -15.875 1 81.38 206 PHE B N 1
ATOM 6913 C CA . PHE B 1 206 ? 5.012 -20.641 -14.648 1 81.38 206 PHE B CA 1
ATOM 6914 C C . PHE B 1 206 ? 3.518 -20.359 -14.516 1 81.38 206 PHE B C 1
ATOM 6916 O O . PHE B 1 206 ? 2.84 -20.125 -15.516 1 81.38 206 PHE B O 1
ATOM 6923 N N . ARG B 1 207 ? 3.166 -20.547 -13.289 1 80.75 207 ARG B N 1
ATOM 6924 C CA . ARG B 1 207 ? 1.753 -20.297 -13.023 1 80.75 207 ARG B CA 1
ATOM 6925 C C . ARG B 1 207 ? 1.58 -19.344 -11.844 1 80.75 207 ARG B C 1
ATOM 6927 O O . ARG B 1 207 ? 2.506 -19.156 -11.047 1 80.75 207 ARG B O 1
ATOM 6934 N N . LYS B 1 208 ? 0.438 -18.656 -11.891 1 85.06 208 LYS B N 1
ATOM 6935 C CA . LYS B 1 208 ? 0.061 -17.797 -10.781 1 85.06 208 LYS B CA 1
ATOM 6936 C C . LYS B 1 208 ? -1.2 -18.297 -10.086 1 85.06 208 LYS B C 1
ATOM 6938 O O . LYS B 1 208 ? -1.927 -19.125 -10.641 1 85.06 208 LYS B O 1
ATOM 6943 N N . ARG B 1 209 ? -1.377 -17.875 -8.93 1 83.69 209 ARG B N 1
ATOM 6944 C CA . ARG B 1 209 ? -2.572 -18.219 -8.164 1 83.69 209 ARG B CA 1
ATOM 6945 C C . ARG B 1 209 ? -3.832 -17.734 -8.867 1 83.69 209 ARG B C 1
ATOM 6947 O O . ARG B 1 209 ? -3.857 -16.609 -9.398 1 83.69 209 ARG B O 1
ATOM 6954 N N . SER B 1 210 ? -4.742 -18.656 -8.891 1 78.94 210 SER B N 1
ATOM 6955 C CA . SER B 1 210 ? -6.027 -18.266 -9.469 1 78.94 210 SER B CA 1
ATOM 6956 C C . SER B 1 210 ? -6.902 -17.562 -8.438 1 78.94 210 SER B C 1
ATOM 6958 O O . SER B 1 210 ? -7.086 -18.062 -7.32 1 78.94 210 SER B O 1
ATOM 6960 N N . VAL B 1 211 ? -7.348 -16.328 -8.789 1 79.94 211 VAL B N 1
ATOM 6961 C CA . VAL B 1 211 ? -8.195 -15.562 -7.883 1 79.94 211 VAL B CA 1
ATOM 6962 C C . VAL B 1 211 ? -9.555 -15.312 -8.539 1 79.94 211 VAL B C 1
ATOM 6964 O O . VAL B 1 211 ? -9.633 -15.062 -9.742 1 79.94 211 VAL B O 1
ATOM 6967 N N . TYR B 1 212 ? -10.562 -15.547 -7.785 1 78.69 212 TYR B N 1
ATOM 6968 C CA . TYR B 1 212 ? -11.906 -15.227 -8.266 1 78.69 212 TYR B CA 1
ATOM 6969 C C . TYR B 1 212 ? -12.227 -13.75 -8.062 1 78.69 212 TYR B C 1
ATOM 6971 O O . TYR B 1 212 ? -11.836 -13.156 -7.055 1 78.69 212 TYR B O 1
ATOM 6979 N N . PRO B 1 213 ? -12.938 -13.234 -9.031 1 84.44 213 PRO B N 1
ATOM 6980 C CA . PRO B 1 213 ? -13.312 -11.828 -8.852 1 84.44 213 PRO B CA 1
ATOM 6981 C C . PRO B 1 213 ? -14.32 -11.625 -7.723 1 84.44 213 PRO B C 1
ATOM 6983 O O . PRO B 1 213 ? -15.383 -12.242 -7.723 1 84.44 213 PRO B O 1
ATOM 6986 N N . VAL B 1 214 ? -13.945 -10.906 -6.77 1 86.69 214 VAL B N 1
ATOM 6987 C CA . VAL B 1 214 ? -14.836 -10.516 -5.684 1 86.69 214 VAL B CA 1
ATOM 6988 C C . VAL B 1 214 ? -15.07 -9.008 -5.73 1 86.69 214 VAL B C 1
ATOM 6990 O O . VAL B 1 214 ? -14.117 -8.227 -5.801 1 86.69 214 VAL B O 1
ATOM 6993 N N . ALA B 1 215 ? -16.344 -8.664 -5.711 1 90.94 215 ALA B N 1
ATOM 6994 C CA . ALA B 1 215 ? -16.672 -7.242 -5.781 1 90.94 215 ALA B CA 1
ATOM 6995 C C . ALA B 1 215 ? -16.281 -6.527 -4.488 1 90.94 215 ALA B C 1
ATOM 6997 O O . ALA B 1 215 ? -16.672 -6.953 -3.398 1 90.94 215 ALA B O 1
ATOM 6998 N N . LYS B 1 216 ? -15.555 -5.523 -4.613 1 92.38 216 LYS B N 1
ATOM 6999 C CA . LYS B 1 216 ? -15.203 -4.664 -3.484 1 92.38 216 LYS B CA 1
ATOM 7000 C C . LYS B 1 216 ? -16.359 -3.738 -3.117 1 92.38 216 LYS B C 1
ATOM 7002 O O . LYS B 1 216 ? -16.484 -3.311 -1.968 1 92.38 216 LYS B O 1
ATOM 7007 N N . TYR B 1 217 ? -17.094 -3.402 -4.062 1 94.31 217 TYR B N 1
ATOM 7008 C CA . TYR B 1 217 ? -18.219 -2.473 -3.945 1 94.31 217 TYR B CA 1
ATOM 7009 C C . TYR B 1 217 ? -19.344 -2.863 -4.887 1 94.31 217 TYR B C 1
ATOM 7011 O O . TYR B 1 217 ? -19.125 -3.137 -6.066 1 94.31 217 TYR B O 1
ATOM 7019 N N . LYS B 1 218 ? -20.453 -3.031 -4.375 1 93.69 218 LYS B N 1
ATOM 7020 C CA . LYS B 1 218 ? -21.688 -3.18 -5.129 1 93.69 218 LYS B CA 1
ATOM 7021 C C . LYS B 1 218 ? -22.703 -2.119 -4.727 1 93.69 218 LYS B C 1
ATOM 7023 O O . LYS B 1 218 ? -23.141 -2.068 -3.572 1 93.69 218 LYS B O 1
ATOM 7028 N N . GLY B 1 219 ? -23 -1.225 -5.59 1 93.31 219 GLY B N 1
ATOM 7029 C CA . GLY B 1 219 ? -23.906 -0.134 -5.258 1 93.31 219 GLY B CA 1
ATOM 7030 C C . GLY B 1 219 ? -24.016 0.904 -6.359 1 93.31 219 GLY B C 1
ATOM 7031 O O . GLY B 1 219 ? -23.594 0.661 -7.492 1 93.31 219 GLY B O 1
ATOM 7032 N N . PRO B 1 220 ? -24.609 1.963 -6.008 1 94 220 PRO B N 1
ATOM 7033 C CA . PRO B 1 220 ? -24.859 2.98 -7.031 1 94 220 PRO B CA 1
ATOM 7034 C C . PRO B 1 220 ? -23.656 3.867 -7.301 1 94 220 PRO B C 1
ATOM 7036 O O . PRO B 1 220 ? -22.906 4.203 -6.375 1 94 220 PRO B O 1
ATOM 7039 N N . LEU B 1 221 ? -23.438 4.07 -8.547 1 96.12 221 LEU B N 1
ATOM 7040 C CA . LEU B 1 221 ? -22.734 5.281 -8.961 1 96.12 221 LEU B CA 1
ATOM 7041 C C . LEU B 1 221 ? -23.688 6.477 -8.984 1 96.12 221 LEU B C 1
ATOM 7043 O O . LEU B 1 221 ? -24.547 6.582 -9.859 1 96.12 221 LEU B O 1
ATOM 7047 N N . ASP B 1 222 ? -23.484 7.332 -7.98 1 93.06 222 ASP B N 1
ATOM 7048 C CA . ASP B 1 222 ? -24.375 8.469 -7.816 1 93.06 222 ASP B CA 1
ATOM 7049 C C . ASP B 1 222 ? -23.969 9.625 -8.734 1 93.06 222 ASP B C 1
ATOM 7051 O O . ASP B 1 222 ? -22.953 10.281 -8.5 1 93.06 222 ASP B O 1
ATOM 7055 N N . LEU B 1 223 ? -24.734 9.883 -9.781 1 90.5 223 LEU B N 1
ATOM 7056 C CA . LEU B 1 223 ? -24.406 10.906 -10.773 1 90.5 223 LEU B CA 1
ATOM 7057 C C . LEU B 1 223 ? -24.922 12.273 -10.336 1 90.5 223 LEU B C 1
ATOM 7059 O O . LEU B 1 223 ? -24.688 13.273 -11.008 1 90.5 223 LEU B O 1
ATOM 7063 N N . GLY B 1 224 ? -25.594 12.25 -9.242 1 82.19 224 GLY B N 1
ATOM 7064 C CA . GLY B 1 224 ? -26.172 13.492 -8.75 1 82.19 224 GLY B CA 1
ATOM 7065 C C . GLY B 1 224 ? -27.641 13.641 -9.109 1 82.19 224 GLY B C 1
ATOM 7066 O O . GLY B 1 224 ? -28.125 13 -10.055 1 82.19 224 GLY B O 1
ATOM 7067 N N . LEU B 1 225 ? -28.312 14.469 -8.352 1 77.56 225 LEU B N 1
ATOM 7068 C CA . LEU B 1 225 ? -29.703 14.859 -8.586 1 77.56 225 LEU B CA 1
ATOM 7069 C C . LEU B 1 225 ? -30.625 13.641 -8.594 1 77.56 225 LEU B C 1
ATOM 7071 O O . LEU B 1 225 ? -31.578 13.586 -9.367 1 77.56 225 LEU B O 1
ATOM 7075 N N . GLY B 1 226 ? -30.156 12.594 -7.934 1 76.75 226 GLY B N 1
ATOM 7076 C CA . GLY B 1 226 ? -31 11.43 -7.754 1 76.75 226 GLY B CA 1
ATOM 7077 C C . GLY B 1 226 ? -30.797 10.367 -8.82 1 76.75 226 GLY B C 1
ATOM 7078 O O . GLY B 1 226 ? -31.422 9.312 -8.789 1 76.75 226 GLY B O 1
ATOM 7079 N N . TYR B 1 227 ? -29.969 10.578 -9.734 1 83.25 227 TYR B N 1
ATOM 7080 C CA . TYR B 1 227 ? -29.703 9.602 -10.789 1 83.25 227 TYR B CA 1
ATOM 7081 C C . TYR B 1 227 ? -28.516 8.719 -10.422 1 83.25 227 TYR B C 1
ATOM 7083 O O . TYR B 1 227 ? -27.531 9.195 -9.867 1 83.25 227 TYR B O 1
ATOM 7091 N N . ARG B 1 228 ? -28.828 7.449 -10.719 1 89.38 228 ARG B N 1
ATOM 7092 C CA . ARG B 1 228 ? -27.781 6.516 -10.336 1 89.38 228 ARG B CA 1
ATOM 7093 C C . ARG B 1 228 ? -27.672 5.367 -11.336 1 89.38 228 ARG B C 1
ATOM 7095 O O . ARG B 1 228 ? -28.641 5.062 -12.039 1 89.38 228 ARG B O 1
ATOM 7102 N N . ILE B 1 229 ? -26.516 4.77 -11.516 1 92.12 229 ILE B N 1
ATOM 7103 C CA . ILE B 1 229 ? -26.234 3.525 -12.227 1 92.12 229 ILE B CA 1
ATOM 7104 C C . ILE B 1 229 ? -25.656 2.496 -11.258 1 92.12 229 ILE B C 1
ATOM 7106 O O . ILE B 1 229 ? -24.656 2.762 -10.586 1 92.12 229 ILE B O 1
ATOM 7110 N N . ASP B 1 230 ? -26.297 1.387 -11.164 1 93.94 230 ASP B N 1
ATOM 7111 C CA . ASP B 1 230 ? -25.766 0.367 -10.266 1 93.94 230 ASP B CA 1
ATOM 7112 C C . ASP B 1 230 ? -24.531 -0.31 -10.867 1 93.94 230 ASP B C 1
ATOM 7114 O O . ASP B 1 230 ? -24.562 -0.753 -12.023 1 93.94 230 ASP B O 1
ATOM 7118 N N . ILE B 1 231 ? -23.516 -0.369 -10.031 1 96.31 231 ILE B N 1
ATOM 7119 C CA . ILE B 1 231 ? -22.25 -0.853 -10.562 1 96.31 231 ILE B CA 1
ATOM 7120 C C . ILE B 1 231 ? -21.594 -1.799 -9.555 1 96.31 231 ILE B C 1
ATOM 7122 O O . ILE B 1 231 ? -22.078 -1.955 -8.438 1 96.31 231 ILE B O 1
ATOM 7126 N N . CYS B 1 232 ? -20.562 -2.494 -10.047 1 95.12 232 CYS B N 1
ATOM 7127 C CA . CYS B 1 232 ? -19.672 -3.334 -9.25 1 95.12 232 CYS B CA 1
ATOM 7128 C C . CYS B 1 232 ? -18.219 -2.951 -9.477 1 95.12 232 CYS B C 1
ATOM 7130 O O . CYS B 1 232 ? -17.812 -2.656 -10.602 1 95.12 232 CYS B O 1
ATOM 7132 N N . ILE B 1 233 ? -17.469 -2.939 -8.406 1 96.44 233 ILE B N 1
ATOM 7133 C CA . ILE B 1 233 ? -16.047 -2.619 -8.5 1 96.44 233 ILE B CA 1
ATOM 7134 C C . ILE B 1 233 ? -15.211 -3.857 -8.172 1 96.44 233 ILE B C 1
ATOM 7136 O O . ILE B 1 233 ? -15.43 -4.504 -7.145 1 96.44 233 ILE B O 1
ATOM 7140 N N . TYR B 1 234 ? -14.266 -4.16 -9.102 1 93.25 234 TYR B N 1
ATOM 7141 C CA . TYR B 1 234 ? -13.367 -5.297 -8.945 1 93.25 234 TYR B CA 1
ATOM 7142 C C . TYR B 1 234 ? -11.914 -4.848 -8.961 1 93.25 234 TYR B C 1
ATOM 7144 O O . TYR B 1 234 ? -11.578 -3.818 -9.562 1 93.25 234 TYR B O 1
ATOM 7152 N N . GLY B 1 235 ? -11.102 -5.652 -8.359 1 91 235 GLY B N 1
ATOM 7153 C CA . GLY B 1 235 ? -9.68 -5.371 -8.445 1 91 235 GLY B CA 1
ATOM 7154 C C . GLY B 1 235 ? -9.078 -5.762 -9.789 1 91 235 GLY B C 1
ATOM 7155 O O . GLY B 1 235 ? -9.312 -6.871 -10.273 1 91 235 GLY B O 1
ATOM 7156 N N . LYS B 1 236 ? -8.352 -4.832 -10.383 1 90.44 236 LYS B N 1
ATOM 7157 C CA . LYS B 1 236 ? -7.676 -5.129 -11.648 1 90.44 236 LYS B CA 1
ATOM 7158 C C . LYS B 1 236 ? -6.195 -5.406 -11.422 1 90.44 236 LYS B C 1
ATOM 7160 O O . LYS B 1 236 ? -5.641 -6.344 -12.008 1 90.44 236 LYS B O 1
ATOM 7165 N N . THR B 1 237 ? -5.531 -4.547 -10.688 1 90.56 237 THR B N 1
ATOM 7166 C CA . THR B 1 237 ? -4.129 -4.754 -10.336 1 90.56 237 THR B CA 1
ATOM 7167 C C . THR B 1 237 ? -3.912 -4.578 -8.836 1 90.56 237 THR B C 1
ATOM 7169 O O . THR B 1 237 ? -4.414 -3.623 -8.242 1 90.56 237 THR B O 1
ATOM 7172 N N . LYS B 1 238 ? -3.275 -5.508 -8.258 1 88.06 238 LYS B N 1
ATOM 7173 C CA . LYS B 1 238 ? -2.918 -5.512 -6.844 1 88.06 238 LYS B CA 1
ATOM 7174 C C . LYS B 1 238 ? -1.659 -6.34 -6.602 1 88.06 238 LYS B C 1
ATOM 7176 O O . LYS B 1 238 ? -1.52 -7.441 -7.137 1 88.06 238 LYS B O 1
ATOM 7181 N N . GLU B 1 239 ? -0.878 -5.781 -5.859 1 86.81 239 GLU B N 1
ATOM 7182 C CA . GLU B 1 239 ? 0.363 -6.496 -5.582 1 86.81 239 GLU B CA 1
ATOM 7183 C C . GLU B 1 239 ? 0.089 -7.82 -4.875 1 86.81 239 GLU B C 1
ATOM 7185 O O . GLU B 1 239 ? -0.667 -7.867 -3.902 1 86.81 239 GLU B O 1
ATOM 7190 N N . GLU B 1 240 ? 0.675 -8.844 -5.445 1 86.81 240 GLU B N 1
ATOM 7191 C CA . GLU B 1 240 ? 0.629 -10.148 -4.801 1 86.81 240 GLU B CA 1
ATOM 7192 C C . GLU B 1 240 ? 1.765 -10.305 -3.793 1 86.81 240 GLU B C 1
ATOM 7194 O O . GLU B 1 240 ? 2.938 -10.352 -4.172 1 86.81 240 GLU B O 1
ATOM 7199 N N . PRO B 1 241 ? 1.457 -10.422 -2.564 1 82.56 241 PRO B N 1
ATOM 7200 C CA . PRO B 1 241 ? 2.523 -10.531 -1.566 1 82.56 241 PRO B CA 1
ATOM 7201 C C . PRO B 1 241 ? 3.094 -11.938 -1.464 1 82.56 241 PRO B C 1
ATOM 7203 O O . PRO B 1 241 ? 2.482 -12.891 -1.953 1 82.56 241 PRO B O 1
ATOM 7206 N N . LEU B 1 242 ? 4.25 -11.984 -0.867 1 80.69 242 LEU B N 1
ATOM 7207 C CA . LEU B 1 242 ? 4.781 -13.289 -0.488 1 80.69 242 LEU B CA 1
ATOM 7208 C C . LEU B 1 242 ? 3.883 -13.961 0.543 1 80.69 242 LEU B C 1
ATOM 7210 O O . LEU B 1 242 ? 3.277 -13.289 1.38 1 80.69 242 LEU B O 1
ATOM 7214 N N . PRO B 1 243 ? 3.775 -15.227 0.43 1 75.75 243 PRO B N 1
ATOM 7215 C CA . PRO B 1 243 ? 2.984 -15.93 1.441 1 75.75 243 PRO B CA 1
ATOM 7216 C C . PRO B 1 243 ? 3.506 -15.703 2.859 1 75.75 243 PRO B C 1
ATOM 7218 O O . PRO B 1 243 ? 4.715 -15.578 3.064 1 75.75 243 PRO B O 1
ATOM 7221 N N . SER B 1 244 ? 2.553 -15.508 3.768 1 71.12 244 SER B N 1
ATOM 7222 C CA . SER B 1 244 ? 2.885 -15.195 5.156 1 71.12 244 SER B CA 1
ATOM 7223 C C . SER B 1 244 ? 3.525 -16.391 5.848 1 71.12 244 SER B C 1
ATOM 7225 O O . SER B 1 244 ? 3.158 -17.547 5.582 1 71.12 244 SER B O 1
ATOM 7227 N N . LEU B 1 245 ? 4.508 -16 6.629 1 67.06 245 LEU B N 1
ATOM 7228 C CA . LEU B 1 245 ? 5.273 -16.984 7.402 1 67.06 245 LEU B CA 1
ATOM 7229 C C . LEU B 1 245 ? 4.551 -17.328 8.695 1 67.06 245 LEU B C 1
ATOM 7231 O O . LEU B 1 245 ? 3.92 -16.469 9.312 1 67.06 245 LEU B O 1
ATOM 7235 N N . LYS B 1 246 ? 4.348 -18.609 8.82 1 66.12 246 LYS B N 1
ATOM 7236 C CA . LYS B 1 246 ? 3.893 -19.016 10.141 1 66.12 246 LYS B CA 1
ATOM 7237 C C . LYS B 1 246 ? 5.074 -19.312 11.062 1 66.12 246 LYS B C 1
ATOM 7239 O O . LYS B 1 246 ? 6.156 -19.672 10.594 1 66.12 246 LYS B O 1
ATOM 7244 N N . LYS B 1 247 ? 4.844 -18.953 12.289 1 63.34 247 LYS B N 1
ATOM 7245 C CA . LYS B 1 247 ? 5.883 -19.25 13.273 1 63.34 247 LYS B CA 1
ATOM 7246 C C . LYS B 1 247 ? 5.867 -20.734 13.664 1 63.34 247 LYS B C 1
ATOM 7248 O O . LYS B 1 247 ? 4.801 -21.312 13.875 1 63.34 247 LYS B O 1
ATOM 7253 N N . HIS B 1 248 ? 7.016 -21.328 13.43 1 64.88 248 HIS B N 1
ATOM 7254 C CA . HIS B 1 248 ? 7.176 -22.75 13.688 1 64.88 248 HIS B CA 1
ATOM 7255 C C . HIS B 1 248 ? 8.211 -23 14.781 1 64.88 248 HIS B C 1
ATOM 7257 O O . HIS B 1 248 ? 9.258 -22.359 14.805 1 64.88 248 HIS B O 1
ATOM 7263 N N . SER B 1 249 ? 7.773 -23.719 15.812 1 58.81 249 SER B N 1
ATOM 7264 C CA . SER B 1 249 ? 8.695 -24.094 16.875 1 58.81 249 SER B CA 1
ATOM 7265 C C . SER B 1 249 ? 9.711 -25.125 16.391 1 58.81 249 SER B C 1
ATOM 7267 O O . SER B 1 249 ? 9.344 -26.094 15.719 1 58.81 249 SER B O 1
ATOM 7269 N N . THR B 1 250 ? 10.961 -24.781 16.562 1 57.84 250 THR B N 1
ATOM 7270 C CA . THR B 1 250 ? 12.008 -25.734 16.203 1 57.84 250 THR B CA 1
ATOM 7271 C C . THR B 1 250 ? 12.055 -26.891 17.188 1 57.84 250 THR B C 1
ATOM 7273 O O . THR B 1 250 ? 12.664 -27.922 16.906 1 57.84 250 THR B O 1
ATOM 7276 N N . VAL B 1 251 ? 11.578 -26.562 18.469 1 49.72 251 VAL B N 1
ATOM 7277 C CA . VAL B 1 251 ? 11.734 -27.547 19.547 1 49.72 251 VAL B CA 1
ATOM 7278 C C . VAL B 1 251 ? 10.578 -28.531 19.5 1 49.72 251 VAL B C 1
ATOM 7280 O O . VAL B 1 251 ? 10.602 -29.547 20.203 1 49.72 251 VAL B O 1
ATOM 7283 N N . VAL B 1 252 ? 9.539 -28.125 19.031 1 50.16 252 VAL B N 1
ATOM 7284 C CA . VAL B 1 252 ? 8.469 -29.094 19.25 1 50.16 252 VAL B CA 1
ATOM 7285 C C . VAL B 1 252 ? 8.852 -30.438 18.641 1 50.16 252 VAL B C 1
ATOM 7287 O O . VAL B 1 252 ? 9.211 -30.531 17.469 1 50.16 252 VAL B O 1
ATOM 7290 N N . GLU B 1 253 ? 9.227 -31.281 19.578 1 42.59 253 GLU B N 1
ATOM 7291 C CA . GLU B 1 253 ? 9.188 -32.719 19.328 1 42.59 253 GLU B CA 1
ATOM 7292 C C . GLU B 1 253 ? 7.883 -33.125 18.641 1 42.59 253 GLU B C 1
ATOM 7294 O O . GLU B 1 253 ? 6.805 -32.688 19.062 1 42.59 253 GLU B O 1
ATOM 7299 N N . TYR B 1 254 ? 7.926 -33.312 17.406 1 38.84 254 TYR B N 1
ATOM 7300 C CA . TYR B 1 254 ? 6.801 -33.906 16.688 1 38.84 254 TYR B CA 1
ATOM 7301 C C . TYR B 1 254 ? 5.988 -34.812 17.625 1 38.84 254 TYR B C 1
ATOM 7303 O O . TYR B 1 254 ? 6.441 -35.906 18 1 38.84 254 TYR B O 1
ATOM 7311 N N . THR B 1 255 ? 5.504 -34.344 18.766 1 38.66 255 THR B N 1
ATOM 7312 C CA . THR B 1 255 ? 4.617 -35.312 19.391 1 38.66 255 THR B CA 1
ATOM 7313 C C . THR B 1 255 ? 3.402 -35.594 18.516 1 38.66 255 THR B C 1
ATOM 7315 O O . THR B 1 255 ? 3.068 -34.781 17.641 1 38.66 255 THR B O 1
ATOM 7318 N N . GLU B 1 256 ? 2.838 -36.719 18.703 1 40.69 256 GLU B N 1
ATOM 7319 C CA . GLU B 1 256 ? 1.681 -37.25 17.984 1 40.69 256 GLU B CA 1
ATOM 7320 C C . GLU B 1 256 ? 0.611 -36.188 17.812 1 40.69 256 GLU B C 1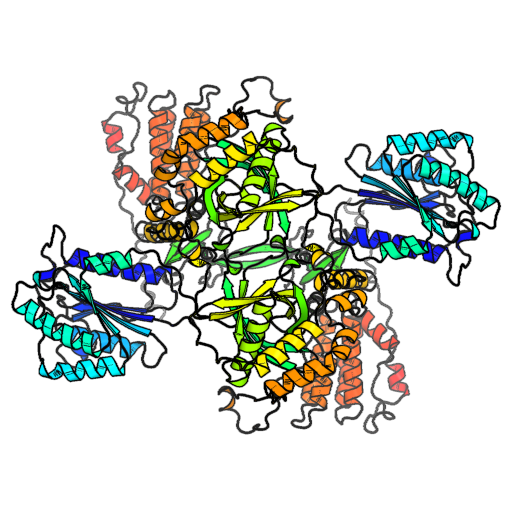
ATOM 7322 O O . GLU B 1 256 ? -0.069 -36.125 16.781 1 40.69 256 GLU B O 1
ATOM 7327 N N . GLU B 1 257 ? 0.372 -35.344 18.859 1 41.69 257 GLU B N 1
ATOM 7328 C CA . GLU B 1 257 ? -0.778 -34.438 18.859 1 41.69 257 GLU B CA 1
ATOM 7329 C C . GLU B 1 257 ? -0.404 -33.062 18.312 1 41.69 257 GLU B C 1
ATOM 7331 O O . GLU B 1 257 ? -1.271 -32.312 17.875 1 41.69 257 GLU B O 1
ATOM 7336 N N . ALA B 1 258 ? 0.743 -32.594 18.625 1 46.09 258 ALA B N 1
ATOM 7337 C CA . ALA B 1 258 ? 1.134 -31.234 18.219 1 46.09 258 ALA B CA 1
ATOM 7338 C C . ALA B 1 258 ? 1.772 -31.234 16.844 1 46.09 258 ALA B C 1
ATOM 7340 O O . ALA B 1 258 ? 3 -31.25 16.719 1 46.09 258 ALA B O 1
ATOM 7341 N N . LYS B 1 259 ? 1.156 -31.734 15.812 1 51.12 259 LYS B N 1
ATOM 7342 C CA . LYS B 1 259 ? 1.578 -32.156 14.477 1 51.12 259 LYS B CA 1
ATOM 7343 C C . LYS B 1 259 ? 2.215 -31 13.711 1 51.12 259 LYS B C 1
ATOM 7345 O O . LYS B 1 259 ? 3.125 -31.219 12.906 1 51.12 259 LYS B O 1
ATOM 7350 N N . GLU B 1 260 ? 1.777 -29.766 13.914 1 57.59 260 GLU B N 1
ATOM 7351 C CA . GLU B 1 260 ? 2.268 -28.859 12.875 1 57.59 260 GLU B CA 1
ATOM 7352 C C . GLU B 1 260 ? 3.215 -27.812 13.461 1 57.59 260 GLU B C 1
ATOM 7354 O O . GLU B 1 260 ? 3.844 -27.062 12.727 1 57.59 260 GLU B O 1
ATOM 7359 N N . GLY B 1 261 ? 3.754 -28.031 14.82 1 60.62 261 GLY B N 1
ATOM 7360 C CA . GLY B 1 261 ? 4.727 -27.156 15.445 1 60.62 261 GLY B CA 1
ATOM 7361 C C . GLY B 1 261 ? 4.375 -25.688 15.312 1 60.62 261 GLY B C 1
ATOM 7362 O O . GLY B 1 261 ? 5.258 -24.828 15.352 1 60.62 261 GLY B O 1
ATOM 7363 N N . LEU B 1 262 ? 3.242 -25.422 15.07 1 65.69 262 LEU B N 1
ATOM 7364 C CA . LEU B 1 262 ? 2.848 -24.031 14.914 1 65.69 262 LEU B CA 1
ATOM 7365 C C . LEU B 1 262 ? 2.773 -23.328 16.281 1 65.69 262 LEU B C 1
ATOM 7367 O O . LEU B 1 262 ? 2.396 -23.953 17.266 1 65.69 262 LEU B O 1
ATOM 7371 N N . VAL B 1 263 ? 3.359 -22.188 16.375 1 66.75 263 VAL B N 1
ATOM 7372 C CA . VAL B 1 263 ? 3.404 -21.391 17.594 1 66.75 263 VAL B CA 1
ATOM 7373 C C . VAL B 1 263 ? 2.312 -20.328 17.547 1 66.75 263 VAL B C 1
ATOM 7375 O O . VAL B 1 263 ? 2.035 -19.75 16.484 1 66.75 263 VAL B O 1
ATOM 7378 N N . LYS B 1 264 ? 1.559 -20.281 18.547 1 65.44 264 LYS B N 1
ATOM 7379 C CA . LYS B 1 264 ? 0.567 -19.219 18.688 1 65.44 264 LYS B CA 1
ATOM 7380 C C . LYS B 1 264 ? 1.123 -18.047 19.5 1 65.44 264 LYS B C 1
ATOM 7382 O O . LYS B 1 264 ? 1.75 -18.25 20.531 1 65.44 264 LYS B O 1
ATOM 7387 N N . MET B 1 265 ? 0.985 -16.875 18.938 1 66.19 265 MET B N 1
ATOM 7388 C CA . MET B 1 265 ? 1.468 -15.656 19.594 1 66.19 265 MET B CA 1
ATOM 7389 C C . MET B 1 265 ? 0.4 -15.078 20.516 1 66.19 265 MET B C 1
ATOM 7391 O O . MET B 1 265 ? -0.781 -15.055 20.156 1 66.19 265 MET B O 1
ATOM 7395 N N . SER B 1 266 ? 0.777 -14.984 21.766 1 63.72 266 SER B N 1
ATOM 7396 C CA . SER B 1 266 ? -0.105 -14.266 22.672 1 63.72 266 SER B CA 1
ATOM 7397 C C . SER B 1 266 ? 0.486 -12.914 23.078 1 63.72 266 SER B C 1
ATOM 7399 O O . SER B 1 266 ? 1.705 -12.773 23.188 1 63.72 266 SER B O 1
ATOM 7401 N N . ARG B 1 267 ? -0.333 -11.914 23.031 1 64.88 267 ARG B N 1
ATOM 7402 C CA . ARG B 1 267 ? 0.1 -10.562 23.359 1 64.88 267 ARG B CA 1
ATOM 7403 C C . ARG B 1 267 ? -0.275 -10.195 24.797 1 64.88 267 ARG B C 1
ATOM 7405 O O . ARG B 1 267 ? -1.369 -10.531 25.25 1 64.88 267 ARG B O 1
ATOM 7412 N N . GLU B 1 268 ? 0.748 -9.758 25.516 1 65.31 268 GLU B N 1
ATOM 7413 C CA . GLU B 1 268 ? 0.495 -9.227 26.859 1 65.31 268 GLU B CA 1
ATOM 7414 C C . GLU B 1 268 ? 0.938 -7.77 26.969 1 65.31 268 GLU B C 1
ATOM 7416 O O . GLU B 1 268 ? 1.971 -7.387 26.406 1 65.31 268 GLU B O 1
ATOM 7421 N N . ALA B 1 269 ? 0.08 -6.926 27.453 1 65.75 269 ALA B N 1
ATOM 7422 C CA . ALA B 1 269 ? 0.366 -5.5 27.625 1 65.75 269 ALA B CA 1
ATOM 7423 C C . ALA B 1 269 ? 0.769 -5.191 29.062 1 65.75 269 ALA B C 1
ATOM 7425 O O . ALA B 1 269 ? 0.141 -5.676 30.016 1 65.75 269 ALA B O 1
ATOM 7426 N N . ALA B 1 270 ? 1.932 -4.531 29.219 1 65.31 270 ALA B N 1
ATOM 7427 C CA . ALA B 1 270 ? 2.381 -4.098 30.547 1 65.31 270 ALA B CA 1
ATOM 7428 C C . ALA B 1 270 ? 2.654 -2.596 30.562 1 65.31 270 ALA B C 1
ATOM 7430 O O . ALA B 1 270 ? 2.887 -1.986 29.516 1 65.31 270 ALA B O 1
ATOM 7431 N N . LEU B 1 271 ? 2.549 -2.014 31.703 1 64.19 271 LEU B N 1
ATOM 7432 C CA . LEU B 1 271 ? 2.824 -0.589 31.844 1 64.19 271 LEU B CA 1
ATOM 7433 C C . LEU B 1 271 ? 4.301 -0.296 31.609 1 64.19 271 LEU B C 1
ATOM 7435 O O . LEU B 1 271 ? 5.168 -1.007 32.125 1 64.19 271 LEU B O 1
ATOM 7439 N N . GLU B 1 272 ? 4.617 0.489 30.641 1 63.75 272 GLU B N 1
ATOM 7440 C CA . GLU B 1 272 ? 5.992 0.782 30.234 1 63.75 272 GLU B CA 1
ATOM 7441 C C . GLU B 1 272 ? 6.848 1.172 31.438 1 63.75 272 GLU B C 1
ATOM 7443 O O . GLU B 1 272 ? 7.984 0.712 31.578 1 63.75 272 GLU B O 1
ATOM 7448 N N . ASP B 1 273 ? 6.5 2.117 32.375 1 57.97 273 ASP B N 1
ATOM 7449 C CA . ASP B 1 273 ? 7.359 2.635 33.438 1 57.97 273 ASP B CA 1
ATOM 7450 C C . ASP B 1 273 ? 7.145 1.869 34.75 1 57.97 273 ASP B C 1
ATOM 7452 O O . ASP B 1 273 ? 7.602 2.301 35.812 1 57.97 273 ASP B O 1
ATOM 7456 N N . ASP B 1 274 ? 6.367 0.758 34.656 1 56.28 274 ASP B N 1
ATOM 7457 C CA . ASP B 1 274 ? 6.176 -0.019 35.875 1 56.28 274 ASP B CA 1
ATOM 7458 C C . ASP B 1 274 ? 7.258 -1.084 36 1 56.28 274 ASP B C 1
ATOM 7460 O O . ASP B 1 274 ? 7.41 -1.949 35.156 1 56.28 274 ASP B O 1
ATOM 7464 N N . PRO B 1 275 ? 8.203 -0.812 36.844 1 58.03 275 PRO B N 1
ATOM 7465 C CA . PRO B 1 275 ? 9.273 -1.786 37.094 1 58.03 275 PRO B CA 1
ATOM 7466 C C . PRO B 1 275 ? 8.742 -3.201 37.312 1 58.03 275 PRO B C 1
ATOM 7468 O O . PRO B 1 275 ? 9.453 -4.176 37.062 1 58.03 275 PRO B O 1
ATOM 7471 N N . THR B 1 276 ? 7.5 -3.305 37.812 1 57.72 276 THR B N 1
ATOM 7472 C CA . THR B 1 276 ? 6.973 -4.629 38.125 1 57.72 276 THR B CA 1
ATOM 7473 C C . THR B 1 276 ? 6.301 -5.25 36.906 1 57.72 276 THR B C 1
ATOM 7475 O O . THR B 1 276 ? 5.891 -6.414 36.938 1 57.72 276 THR B O 1
ATOM 7478 N N . SER B 1 277 ? 6.332 -4.609 35.812 1 59.69 277 SER B N 1
ATOM 7479 C CA . SER B 1 277 ? 5.75 -5.09 34.562 1 59.69 277 SER B CA 1
ATOM 7480 C C . SER B 1 277 ? 4.355 -5.668 34.781 1 59.69 277 SER B C 1
ATOM 7482 O O . SER B 1 277 ? 4.078 -6.805 34.375 1 59.69 277 SER B O 1
ATOM 7484 N N . THR B 1 278 ? 3.617 -4.98 35.594 1 61.25 278 THR B N 1
ATOM 7485 C CA . THR B 1 278 ? 2.258 -5.438 35.875 1 61.25 278 THR B CA 1
ATOM 7486 C C . THR B 1 278 ? 1.445 -5.477 34.562 1 61.25 278 THR B C 1
ATOM 7488 O O . THR B 1 278 ? 1.438 -4.508 33.812 1 61.25 278 THR B O 1
ATOM 7491 N N . VAL B 1 279 ? 0.954 -6.746 34.219 1 65.5 279 VAL B N 1
ATOM 7492 C CA . VAL B 1 279 ? 0.154 -6.984 33.031 1 65.5 279 VAL B CA 1
ATOM 7493 C C . VAL B 1 279 ? -1.159 -6.211 33.125 1 65.5 279 VAL B C 1
ATOM 7495 O O . VAL B 1 279 ? -1.794 -6.18 34.188 1 65.5 279 VAL B O 1
ATOM 7498 N N . VAL B 1 280 ? -1.437 -5.363 32.219 1 70.19 280 VAL B N 1
ATOM 7499 C CA . VAL B 1 280 ? -2.668 -4.582 32.156 1 70.19 280 VAL B CA 1
ATOM 7500 C C . VAL B 1 280 ? -3.738 -5.367 31.406 1 70.19 280 VAL B C 1
ATOM 7502 O O . VAL B 1 280 ? -3.455 -5.984 30.375 1 70.19 280 VAL B O 1
ATOM 7505 N N . ASP B 1 281 ? -4.832 -5.559 31.938 1 67.81 281 ASP B N 1
ATOM 7506 C CA . ASP B 1 281 ? -5.965 -6.207 31.281 1 67.81 281 ASP B CA 1
ATOM 7507 C C . ASP B 1 281 ? -6.332 -5.492 29.984 1 67.81 281 ASP B C 1
ATOM 7509 O O . ASP B 1 281 ? -6.402 -4.262 29.938 1 67.81 281 ASP B O 1
ATOM 7513 N N . PRO B 1 282 ? -6.387 -6.316 28.969 1 72.06 282 PRO B N 1
ATOM 7514 C CA . PRO B 1 282 ? -6.727 -5.738 27.672 1 72.06 282 PRO B CA 1
ATOM 7515 C C . PRO B 1 282 ? -7.934 -4.809 27.734 1 72.06 282 PRO B C 1
ATOM 7517 O O . PRO B 1 282 ? -8.023 -3.855 26.953 1 72.06 282 PRO B O 1
ATOM 7520 N N . GLN B 1 283 ? -8.766 -5.047 28.688 1 67.5 283 GLN B N 1
ATOM 7521 C CA . GLN B 1 283 ? -9.961 -4.215 28.797 1 67.5 283 GLN B CA 1
ATOM 7522 C C . GLN B 1 283 ? -9.617 -2.828 29.328 1 67.5 283 GLN B C 1
ATOM 7524 O O . GLN B 1 283 ? -10.383 -1.878 29.141 1 67.5 283 GLN B O 1
ATOM 7529 N N . ASP B 1 284 ? -8.453 -2.82 29.922 1 69.12 284 ASP B N 1
ATOM 7530 C CA . ASP B 1 284 ? -8.039 -1.552 30.516 1 69.12 284 ASP B CA 1
ATOM 7531 C C . ASP B 1 284 ? -7.082 -0.8 29.594 1 69.12 284 ASP B C 1
ATOM 7533 O O . ASP B 1 284 ? -6.344 0.08 30.047 1 69.12 284 ASP B O 1
ATOM 7537 N N . ILE B 1 285 ? -7.086 -1.234 28.469 1 73.5 285 ILE B N 1
ATOM 7538 C CA . ILE B 1 285 ? -6.203 -0.584 27.516 1 73.5 285 ILE B CA 1
ATOM 7539 C C . ILE B 1 285 ? -7.035 0.195 26.5 1 73.5 285 ILE B C 1
ATOM 7541 O O . ILE B 1 285 ? -7.988 -0.34 25.922 1 73.5 285 ILE B O 1
ATOM 7545 N N . ILE B 1 286 ? -6.859 1.528 26.547 1 73.12 286 ILE B N 1
ATOM 7546 C CA . ILE B 1 286 ? -7.492 2.34 25.5 1 73.12 286 ILE B CA 1
ATOM 7547 C C . ILE B 1 286 ? -6.426 2.908 24.578 1 73.12 286 ILE B C 1
ATOM 7549 O O . ILE B 1 286 ? -5.238 2.898 24.891 1 73.12 286 ILE B O 1
ATOM 7553 N N . LYS B 1 287 ? -6.859 3.283 23.516 1 75.69 287 LYS B N 1
ATOM 7554 C CA . LYS B 1 287 ? -5.934 3.883 22.562 1 75.69 287 LYS B CA 1
ATOM 7555 C C . LYS B 1 287 ? -5.73 5.367 22.844 1 75.69 287 LYS B C 1
ATOM 7557 O O . LYS B 1 287 ? -6.605 6.023 23.406 1 75.69 287 LYS B O 1
ATOM 7562 N N . ALA B 1 288 ? -4.555 5.824 22.688 1 76.88 288 ALA B N 1
ATOM 7563 C CA . ALA B 1 288 ? -4.246 7.234 22.906 1 76.88 288 ALA B CA 1
ATOM 7564 C C . ALA B 1 288 ? -3.369 7.777 21.781 1 76.88 288 ALA B C 1
ATOM 7566 O O . ALA B 1 288 ? -2.609 7.027 21.156 1 76.88 288 ALA B O 1
ATOM 7567 N N . TYR B 1 289 ? -3.65 9.055 21.469 1 76.06 289 TYR B N 1
ATOM 7568 C CA . TYR B 1 289 ? -2.859 9.703 20.422 1 76.06 289 TYR B CA 1
ATOM 7569 C C . TYR B 1 289 ? -1.981 10.805 21.016 1 76.06 289 TYR B C 1
ATOM 7571 O O . TYR B 1 289 ? -2.359 11.453 22 1 76.06 289 TYR B O 1
ATOM 7579 N N . PHE B 1 290 ? -0.886 10.938 20.453 1 73.94 290 PHE B N 1
ATOM 7580 C CA . PHE B 1 290 ? 0.013 11.992 20.906 1 73.94 290 PHE B CA 1
ATOM 7581 C C . PHE B 1 290 ? -0.406 13.344 20.344 1 73.94 290 PHE B C 1
ATOM 7583 O O . PHE B 1 290 ? -0.749 13.453 19.172 1 73.94 290 PHE B O 1
ATOM 7590 N N . TYR B 1 291 ? -0.595 14.227 21.172 1 75.94 291 TYR B N 1
ATOM 7591 C CA . TYR B 1 291 ? -0.696 15.648 20.859 1 75.94 291 TYR B CA 1
ATOM 7592 C C . TYR B 1 291 ? 0.5 16.422 21.406 1 75.94 291 TYR B C 1
ATOM 7594 O O . TYR B 1 291 ? 0.493 16.844 22.562 1 75.94 291 TYR B O 1
ATOM 7602 N N . GLY B 1 292 ? 1.507 16.5 20.484 1 72.62 292 GLY B N 1
ATOM 7603 C CA . GLY B 1 292 ? 2.816 16.859 21 1 72.62 292 GLY B CA 1
ATOM 7604 C C . GLY B 1 292 ? 3.406 15.789 21.906 1 72.62 292 GLY B C 1
ATOM 7605 O O . GLY B 1 292 ? 3.475 14.617 21.531 1 72.62 292 GLY B O 1
ATOM 7606 N N . LYS B 1 293 ? 3.783 16.172 23.047 1 72.06 293 LYS B N 1
ATOM 7607 C CA . LYS B 1 293 ? 4.32 15.227 24.031 1 72.06 293 LYS B CA 1
ATOM 7608 C C . LYS B 1 293 ? 3.221 14.695 24.938 1 72.06 293 LYS B C 1
ATOM 7610 O O . LYS B 1 293 ? 3.447 13.758 25.703 1 72.06 293 LYS B O 1
ATOM 7615 N N . SER B 1 294 ? 2.09 15.312 24.734 1 74.5 294 SER B N 1
ATOM 7616 C CA . SER B 1 294 ? 0.979 14.914 25.594 1 74.5 294 SER B CA 1
ATOM 7617 C C . SER B 1 294 ? 0.194 13.758 24.984 1 74.5 294 SER B C 1
ATOM 7619 O O . SER B 1 294 ? 0.146 13.609 23.766 1 74.5 294 SER B O 1
ATOM 7621 N N . VAL B 1 295 ? -0.349 12.867 25.797 1 75 295 VAL B N 1
ATOM 7622 C CA . VAL B 1 295 ? -1.137 11.719 25.359 1 75 295 VAL B CA 1
ATOM 7623 C C . VAL B 1 295 ? -2.623 12.008 25.562 1 75 295 VAL B C 1
ATOM 7625 O O . VAL B 1 295 ? -3.047 12.375 26.656 1 75 295 VAL B O 1
ATOM 7628 N N . VAL B 1 296 ? -3.33 11.969 24.547 1 76.56 296 VAL B N 1
ATOM 7629 C CA . VAL B 1 296 ? -4.773 12.188 24.578 1 76.56 296 VAL B CA 1
ATOM 7630 C C . VAL B 1 296 ? -5.5 10.852 24.422 1 76.56 296 VAL B C 1
ATOM 7632 O O . VAL B 1 296 ? -5.508 10.273 23.328 1 76.56 296 VAL B O 1
ATOM 7635 N N . PRO B 1 297 ? -6.027 10.328 25.453 1 76.19 297 PRO B N 1
ATOM 7636 C CA . PRO B 1 297 ? -6.77 9.07 25.344 1 76.19 297 PRO B CA 1
ATOM 7637 C C . PRO B 1 297 ? -8.039 9.203 24.5 1 76.19 297 PRO B C 1
ATOM 7639 O O . PRO B 1 297 ? -8.703 10.25 24.547 1 76.19 297 PRO B O 1
ATOM 7642 N N . VAL B 1 298 ? -8.297 8.242 23.719 1 76.44 298 VAL B N 1
ATOM 7643 C CA . VAL B 1 298 ? -9.492 8.203 22.891 1 76.44 298 VAL B CA 1
ATOM 7644 C C . VAL B 1 298 ? -10.25 6.898 23.141 1 76.44 298 VAL B C 1
ATOM 7646 O O . VAL B 1 298 ? -9.656 5.816 23.141 1 76.44 298 VAL B O 1
ATOM 7649 N N . THR B 1 299 ? -11.469 7.07 23.375 1 73.75 299 THR B N 1
ATOM 7650 C CA . THR B 1 299 ? -12.305 5.891 23.578 1 73.75 299 THR B CA 1
ATOM 7651 C C . THR B 1 299 ? -12.477 5.121 22.266 1 73.75 299 THR B C 1
ATOM 7653 O O . THR B 1 299 ? -12.25 5.664 21.188 1 73.75 299 THR B O 1
ATOM 7656 N N . ALA B 1 300 ? -12.812 3.883 22.359 1 72.25 300 ALA B N 1
ATOM 7657 C CA . ALA B 1 300 ? -13.031 3.047 21.188 1 72.25 300 ALA B CA 1
ATOM 7658 C C . ALA B 1 300 ? -14.086 3.658 20.266 1 72.25 300 ALA B C 1
ATOM 7660 O O . ALA B 1 300 ? -13.945 3.629 19.047 1 72.25 300 ALA B O 1
ATOM 7661 N N . ASP B 1 301 ? -15.109 4.258 20.859 1 70.25 301 ASP B N 1
ATOM 7662 C CA . ASP B 1 301 ? -16.156 4.891 20.078 1 70.25 301 ASP B CA 1
ATOM 7663 C C . ASP B 1 301 ? -15.633 6.109 19.328 1 70.25 301 ASP B C 1
ATOM 7665 O O . ASP B 1 301 ? -15.969 6.32 18.156 1 70.25 301 ASP B O 1
ATOM 7669 N N . ASP B 1 302 ? -14.82 6.766 20.062 1 75.5 302 ASP B N 1
ATOM 7670 C CA . ASP B 1 302 ? -14.258 7.965 19.438 1 75.5 302 ASP B CA 1
ATOM 7671 C C . ASP B 1 302 ? -13.273 7.605 18.328 1 75.5 302 ASP B C 1
ATOM 7673 O O . ASP B 1 302 ? -13.156 8.328 17.344 1 75.5 302 ASP B O 1
ATOM 7677 N N . GLU B 1 303 ? -12.742 6.523 18.547 1 75.81 303 GLU B N 1
ATOM 7678 C CA . GLU B 1 303 ? -11.773 6.098 17.547 1 75.81 303 GLU B CA 1
ATOM 7679 C C . GLU B 1 303 ? -12.43 5.879 16.188 1 75.81 303 GLU B C 1
ATOM 7681 O O . GLU B 1 303 ? -11.875 6.25 15.156 1 75.81 303 GLU B O 1
ATOM 7686 N N . GLU B 1 304 ? -13.469 5.316 16.203 1 73.06 304 GLU B N 1
ATOM 7687 C CA . GLU B 1 304 ? -14.203 5.074 14.969 1 73.06 304 GLU B CA 1
ATOM 7688 C C . GLU B 1 304 ? -14.641 6.383 14.32 1 73.06 304 GLU B C 1
ATOM 7690 O O . GLU B 1 304 ? -14.641 6.512 13.094 1 73.06 304 GLU B O 1
ATOM 7695 N N . LEU B 1 305 ? -14.938 7.305 15.227 1 73.69 305 LEU B N 1
ATOM 7696 C CA . LEU B 1 305 ? -15.406 8.594 14.727 1 73.69 305 LEU B CA 1
ATOM 7697 C C . LEU B 1 305 ? -14.25 9.406 14.164 1 73.69 305 LEU B C 1
ATOM 7699 O O . LEU B 1 305 ? -14.445 10.234 13.266 1 73.69 305 LEU B O 1
ATOM 7703 N N . LEU B 1 306 ? -13.117 9.133 14.75 1 75.44 306 LEU B N 1
ATOM 7704 C CA . LEU B 1 306 ? -11.938 9.891 14.336 1 75.44 306 LEU B CA 1
ATOM 7705 C C . LEU B 1 306 ? -11.602 9.617 12.875 1 75.44 306 LEU B C 1
ATOM 7707 O O . LEU B 1 306 ? -10.922 10.414 12.227 1 75.44 306 LEU B O 1
ATOM 7711 N N . LYS B 1 307 ? -12.078 8.508 12.352 1 73.44 307 LYS B N 1
ATOM 7712 C CA . LYS B 1 307 ? -11.812 8.148 10.961 1 73.44 307 LYS B CA 1
ATOM 7713 C C . LYS B 1 307 ? -12.812 8.82 10.023 1 73.44 307 LYS B C 1
ATOM 7715 O O . LYS B 1 307 ? -12.719 8.664 8.805 1 73.44 307 LYS B O 1
ATOM 7720 N N . TYR B 1 308 ? -13.539 9.812 10.422 1 73.56 308 TYR B N 1
ATOM 7721 C CA . TYR B 1 308 ? -14.602 10.453 9.656 1 73.56 308 TYR B CA 1
ATOM 7722 C C . TYR B 1 308 ? -15.438 9.422 8.914 1 73.56 308 TYR B C 1
ATOM 7724 O O . TYR B 1 308 ? -15.266 9.234 7.703 1 73.56 308 TYR B O 1
ATOM 7732 N N . PRO B 1 309 ? -16.266 8.773 9.625 1 71.69 309 PRO B N 1
ATOM 7733 C CA . PRO B 1 309 ? -17.031 7.688 8.992 1 71.69 309 PRO B CA 1
ATOM 7734 C C . PRO B 1 309 ? -18.094 8.195 8.023 1 71.69 309 PRO B C 1
ATOM 7736 O O . PRO B 1 309 ? -18.828 9.125 8.352 1 71.69 309 PRO B O 1
ATOM 7739 N N . CYS B 1 310 ? -17.906 7.84 6.824 1 76.81 310 CYS B N 1
ATOM 7740 C CA . CYS B 1 310 ? -18.922 8.109 5.82 1 76.81 310 CYS B CA 1
ATOM 7741 C C . CYS B 1 310 ? -19.641 6.832 5.414 1 76.81 310 CYS B C 1
ATOM 7743 O O . CYS B 1 310 ? -19.141 5.73 5.645 1 76.81 310 CYS B O 1
ATOM 7745 N N . ARG B 1 311 ? -20.812 7.035 4.945 1 82.19 311 ARG B N 1
ATOM 7746 C CA . ARG B 1 311 ? -21.547 5.898 4.41 1 82.19 311 ARG B CA 1
ATOM 7747 C C . ARG B 1 311 ? -20.953 5.43 3.086 1 82.19 311 ARG B C 1
ATOM 7749 O O . ARG B 1 311 ? -20.312 6.211 2.379 1 82.19 311 ARG B O 1
ATOM 7756 N N . LYS B 1 312 ? -21.156 4.195 2.922 1 89.56 312 LYS B N 1
ATOM 7757 C CA . LYS B 1 312 ? -20.75 3.607 1.651 1 89.56 312 LYS B CA 1
ATOM 7758 C C . LYS B 1 312 ? -21.281 4.422 0.472 1 89.56 312 LYS B C 1
ATOM 7760 O O . LYS B 1 312 ? -22.469 4.727 0.402 1 89.56 312 LYS B O 1
ATOM 7765 N N . CYS B 1 313 ? -20.281 4.816 -0.42 1 91.19 313 CYS B N 1
ATOM 7766 C CA . CYS B 1 313 ? -20.781 5.617 -1.53 1 91.19 313 CYS B CA 1
ATOM 7767 C C . CYS B 1 313 ? -19.719 5.773 -2.613 1 91.19 313 CYS B C 1
ATOM 7769 O O . CYS B 1 313 ? -18.531 5.621 -2.344 1 91.19 313 CYS B O 1
ATOM 7771 N N . LEU B 1 314 ? -20.172 5.934 -3.803 1 95.56 314 LEU B N 1
ATOM 7772 C CA . LEU B 1 314 ? -19.453 6.465 -4.957 1 95.56 314 LEU B CA 1
ATOM 7773 C C . LEU B 1 314 ? -20.234 7.598 -5.613 1 95.56 314 LEU B C 1
ATOM 7775 O O . LEU B 1 314 ? -21.172 7.352 -6.359 1 95.56 314 LEU B O 1
ATOM 7779 N N . LYS B 1 315 ? -19.781 8.797 -5.312 1 92.88 315 LYS B N 1
ATOM 7780 C CA . LYS B 1 315 ? -20.562 9.961 -5.707 1 92.88 315 LYS B CA 1
ATOM 7781 C C . LYS B 1 315 ? -19.75 10.883 -6.621 1 92.88 315 LYS B C 1
ATOM 7783 O O . LYS B 1 315 ? -18.641 11.297 -6.27 1 92.88 315 LYS B O 1
ATOM 7788 N N . VAL B 1 316 ? -20.375 11.227 -7.738 1 93.62 316 VAL B N 1
ATOM 7789 C CA . VAL B 1 316 ? -19.719 12.07 -8.727 1 93.62 316 VAL B CA 1
ATOM 7790 C C . VAL B 1 316 ? -19.656 13.516 -8.219 1 93.62 316 VAL B C 1
ATOM 7792 O O . VAL B 1 316 ? -20.672 14.047 -7.738 1 93.62 316 VAL B O 1
ATOM 7795 N N . LEU B 1 317 ? -18.5 14.117 -8.281 1 90.88 317 LEU B N 1
ATOM 7796 C CA . LEU B 1 317 ? -18.312 15.523 -7.938 1 90.88 317 LEU B CA 1
ATOM 7797 C C . LEU B 1 317 ? -18.312 16.391 -9.188 1 90.88 317 LEU B C 1
ATOM 7799 O O . LEU B 1 317 ? -18.656 17.578 -9.125 1 90.88 317 LEU B O 1
ATOM 7803 N N . GLY B 1 318 ? -17.844 15.766 -10.273 1 91.5 318 GLY B N 1
ATOM 7804 C CA . GLY B 1 318 ? -17.812 16.469 -11.555 1 91.5 318 GLY B CA 1
ATOM 7805 C C . GLY B 1 318 ? -16.906 15.797 -12.57 1 91.5 318 GLY B C 1
ATOM 7806 O O . GLY B 1 318 ? -16.453 14.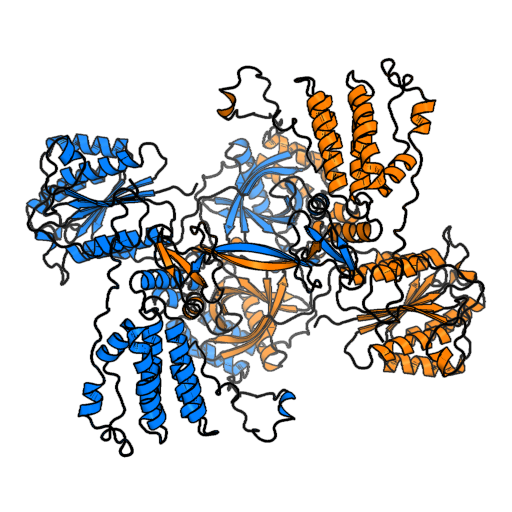664 -12.352 1 91.5 318 GLY B O 1
ATOM 7807 N N . TYR B 1 319 ? -16.766 16.469 -13.758 1 93 319 TYR B N 1
ATOM 7808 C CA . TYR B 1 319 ? -15.984 15.922 -14.859 1 93 319 TYR B CA 1
ATOM 7809 C C . TYR B 1 319 ? -14.805 16.828 -15.203 1 93 319 TYR B C 1
ATOM 7811 O O . TYR B 1 319 ? -14.906 18.047 -15.094 1 93 319 TYR B O 1
ATOM 7819 N N . LEU B 1 320 ? -13.711 16.188 -15.523 1 91.81 320 LEU B N 1
ATOM 7820 C CA . LEU B 1 320 ? -12.484 16.891 -15.883 1 91.81 320 LEU B CA 1
ATOM 7821 C C . LEU B 1 320 ? -11.898 16.328 -17.172 1 91.81 320 LEU B C 1
ATOM 7823 O O . LEU B 1 320 ? -12.156 15.18 -17.531 1 91.81 320 LEU B O 1
ATOM 7827 N N . SER B 1 321 ? -11.156 17.203 -17.797 1 90.88 321 SER B N 1
ATOM 7828 C CA . SER B 1 321 ? -10.344 16.688 -18.891 1 90.88 321 SER B CA 1
ATOM 7829 C C . SER B 1 321 ? -9.289 15.711 -18.375 1 90.88 321 SER B C 1
ATOM 7831 O O . SER B 1 321 ? -8.75 15.891 -17.281 1 90.88 321 SER B O 1
ATOM 7833 N N . SER B 1 322 ? -9.023 14.727 -19.156 1 89.31 322 SER B N 1
ATOM 7834 C CA . SER B 1 322 ? -8.031 13.742 -18.75 1 89.31 322 SER B CA 1
ATOM 7835 C C . SER B 1 322 ? -6.68 14.398 -18.5 1 89.31 322 SER B C 1
ATOM 7837 O O . SER B 1 322 ? -5.91 13.93 -17.656 1 89.31 322 SER B O 1
ATOM 7839 N N . SER B 1 323 ? -6.363 15.469 -19.125 1 85.56 323 SER B N 1
ATOM 7840 C CA . SER B 1 323 ? -5.09 16.172 -18.984 1 85.56 323 SER B CA 1
ATOM 7841 C C . SER B 1 323 ? -4.969 16.844 -17.625 1 85.56 323 SER B C 1
ATOM 7843 O O . SER B 1 323 ? -3.865 17.203 -17.203 1 85.56 323 SER B O 1
ATOM 7845 N N . ALA B 1 324 ? -6.109 17.016 -16.969 1 86.38 324 ALA B N 1
ATOM 7846 C CA . ALA B 1 324 ? -6.109 17.656 -15.656 1 86.38 324 ALA B CA 1
ATOM 7847 C C . ALA B 1 324 ? -5.57 16.703 -14.586 1 86.38 324 ALA B C 1
ATOM 7849 O O . ALA B 1 324 ? -5.242 17.141 -13.477 1 86.38 324 ALA B O 1
ATOM 7850 N N . ILE B 1 325 ? -5.48 15.5 -14.914 1 87.75 325 ILE B N 1
ATOM 7851 C CA . ILE B 1 325 ? -4.98 14.5 -13.969 1 87.75 325 ILE B CA 1
ATOM 7852 C C . ILE B 1 325 ? -3.652 13.938 -14.469 1 87.75 325 ILE B C 1
ATOM 7854 O O . ILE B 1 325 ? -3.629 12.961 -15.219 1 87.75 325 ILE B O 1
ATOM 7858 N N . PRO B 1 326 ? -2.662 14.531 -13.945 1 84.75 326 PRO B N 1
ATOM 7859 C CA . PRO B 1 326 ? -1.365 14.031 -14.414 1 84.75 326 PRO B CA 1
ATOM 7860 C C . PRO B 1 326 ? -1.054 12.633 -13.891 1 84.75 326 PRO B C 1
ATOM 7862 O O . PRO B 1 326 ? -1.66 12.18 -12.922 1 84.75 326 PRO B O 1
ATOM 7865 N N . ARG B 1 327 ? -0.114 12.047 -14.5 1 78.44 327 ARG B N 1
ATOM 7866 C CA . ARG B 1 327 ? 0.244 10.648 -14.258 1 78.44 327 ARG B CA 1
ATOM 7867 C C . ARG B 1 327 ? 0.669 10.438 -12.805 1 78.44 327 ARG B C 1
ATOM 7869 O O . ARG B 1 327 ? 0.365 9.406 -12.211 1 78.44 327 ARG B O 1
ATOM 7876 N N . HIS B 1 328 ? 1.311 11.359 -12.266 1 80.19 328 HIS B N 1
ATOM 7877 C CA . HIS B 1 328 ? 1.888 11.18 -10.945 1 80.19 328 HIS B CA 1
ATOM 7878 C C . HIS B 1 328 ? 0.817 11.258 -9.859 1 80.19 328 HIS B C 1
ATOM 7880 O O . HIS B 1 328 ? 1.1 11.023 -8.68 1 80.19 328 HIS B O 1
ATOM 7886 N N . TYR B 1 329 ? -0.413 11.5 -10.25 1 82.69 329 TYR B N 1
ATOM 7887 C CA . TYR B 1 329 ? -1.497 11.586 -9.281 1 82.69 329 TYR B CA 1
ATOM 7888 C C . TYR B 1 329 ? -2.041 10.195 -8.953 1 82.69 329 TYR B C 1
ATOM 7890 O O . TYR B 1 329 ? -2.805 10.039 -7.996 1 82.69 329 TYR B O 1
ATOM 7898 N N . PHE B 1 330 ? -1.666 9.25 -9.602 1 83.62 330 PHE B N 1
ATOM 7899 C CA . PHE B 1 330 ? -2.203 7.918 -9.352 1 83.62 330 PHE B CA 1
ATOM 7900 C C . PHE B 1 330 ? -1.437 7.223 -8.234 1 83.62 330 PHE B C 1
ATOM 7902 O O . PHE B 1 330 ? -0.234 6.98 -8.352 1 83.62 330 PHE B O 1
ATOM 7909 N N . MET B 1 331 ? -2.062 6.824 -7.086 1 82.81 331 MET B N 1
ATOM 7910 C CA . MET B 1 331 ? -1.37 6.461 -5.852 1 82.81 331 MET B CA 1
ATOM 7911 C C . MET B 1 331 ? -1.458 4.961 -5.598 1 82.81 331 MET B C 1
ATOM 7913 O O . MET B 1 331 ? -0.816 4.441 -4.68 1 82.81 331 MET B O 1
ATOM 7917 N N . SER B 1 332 ? -2.273 4.234 -6.203 1 80.56 332 SER B N 1
ATOM 7918 C CA . SER B 1 332 ? -2.455 2.836 -5.836 1 80.56 332 SER B CA 1
ATOM 7919 C C . SER B 1 332 ? -2.777 1.98 -7.055 1 80.56 332 SER B C 1
ATOM 7921 O O . SER B 1 332 ? -2.662 2.443 -8.195 1 80.56 332 SER B O 1
ATOM 7923 N N . GLY B 1 333 ? -2.982 0.735 -6.641 1 84.19 333 GLY B N 1
ATOM 7924 C CA . GLY B 1 333 ? -3.486 -0.147 -7.684 1 84.19 333 GLY B CA 1
ATOM 7925 C C . GLY B 1 333 ? -4.785 0.336 -8.297 1 84.19 333 GLY B C 1
ATOM 7926 O O . GLY B 1 333 ? -5.383 1.302 -7.82 1 84.19 333 GLY B O 1
ATOM 7927 N N . VAL B 1 334 ? -5.141 -0.325 -9.359 1 91.31 334 VAL B N 1
ATOM 7928 C CA . VAL B 1 334 ? -6.289 0.114 -10.148 1 91.31 334 VAL B CA 1
ATOM 7929 C C . VAL B 1 334 ? -7.449 -0.86 -9.961 1 91.31 334 VAL B C 1
ATOM 7931 O O . VAL B 1 334 ? -7.246 -2.076 -9.898 1 91.31 334 VAL B O 1
ATOM 7934 N N . ASP B 1 335 ? -8.609 -0.287 -9.766 1 93.94 335 ASP B N 1
ATOM 7935 C CA . ASP B 1 335 ? -9.836 -1.085 -9.734 1 93.94 335 ASP B CA 1
ATOM 7936 C C . ASP B 1 335 ? -10.641 -0.898 -11.016 1 93.94 335 ASP B C 1
ATOM 7938 O O . ASP B 1 335 ? -10.453 0.087 -11.734 1 93.94 335 ASP B O 1
ATOM 7942 N N . MET B 1 336 ? -11.438 -1.876 -11.273 1 94.19 336 MET B N 1
ATOM 7943 C CA . MET B 1 336 ? -12.266 -1.868 -12.477 1 94.19 336 MET B CA 1
ATOM 7944 C C . MET B 1 336 ? -13.742 -1.744 -12.117 1 94.19 336 MET B C 1
ATOM 7946 O O . MET B 1 336 ? -14.227 -2.432 -11.219 1 94.19 336 MET B O 1
ATOM 7950 N N . ILE B 1 337 ? -14.438 -0.896 -12.805 1 96.75 337 ILE B N 1
ATOM 7951 C CA . ILE B 1 337 ? -15.867 -0.698 -12.57 1 96.75 337 ILE B CA 1
ATOM 7952 C C . ILE B 1 337 ? -16.672 -1.278 -13.734 1 96.75 337 ILE B C 1
ATOM 7954 O O . ILE B 1 337 ? -16.391 -0.974 -14.898 1 96.75 337 ILE B O 1
ATOM 7958 N N . LEU B 1 338 ? -17.641 -2.078 -13.422 1 94.5 338 LEU B N 1
ATOM 7959 C CA . LEU B 1 338 ? -18.562 -2.666 -14.375 1 94.5 338 LEU B CA 1
ATOM 7960 C C . LEU B 1 338 ? -20.016 -2.467 -13.922 1 94.5 338 LEU B C 1
ATOM 7962 O O . LEU B 1 338 ? -20.266 -2.293 -12.727 1 94.5 338 LEU B O 1
ATOM 7966 N N . PRO B 1 339 ? -20.906 -2.404 -14.883 1 93.25 339 PRO B N 1
ATOM 7967 C CA . PRO B 1 339 ? -22.312 -2.285 -14.477 1 93.25 339 PRO B CA 1
ATOM 7968 C C . PRO B 1 339 ? -22.844 -3.553 -13.812 1 93.25 339 PRO B C 1
ATOM 7970 O O . PRO B 1 339 ? -22.312 -4.645 -14.047 1 93.25 339 PRO B O 1
ATOM 7973 N N . ASN B 1 340 ? -23.797 -3.287 -12.969 1 89.94 340 ASN B N 1
ATOM 7974 C CA . ASN B 1 340 ? -24.547 -4.445 -12.516 1 89.94 340 ASN B CA 1
ATOM 7975 C C . ASN B 1 340 ? -25.203 -5.18 -13.68 1 89.94 340 ASN B C 1
ATOM 7977 O O . ASN B 1 340 ? -25.578 -4.566 -14.68 1 89.94 340 ASN B O 1
ATOM 7981 N N . PRO B 1 341 ? -25.344 -6.473 -13.523 1 84.31 341 PRO B N 1
ATOM 7982 C CA . PRO B 1 341 ? -25.891 -7.246 -14.641 1 84.31 341 PRO B CA 1
ATOM 7983 C C . PRO B 1 341 ? -27.391 -6.992 -14.852 1 84.31 341 PRO B C 1
ATOM 7985 O O . PRO B 1 341 ? -28.203 -7.852 -14.539 1 84.31 341 PRO B O 1
ATOM 7988 N N . SER B 1 342 ? -27.797 -5.855 -15.219 1 83.56 342 SER B N 1
ATOM 7989 C CA . SER B 1 342 ? -29.125 -5.445 -15.656 1 83.56 342 SER B CA 1
ATOM 7990 C C . SER B 1 342 ? -29.062 -4.703 -16.984 1 83.56 342 SER B C 1
ATOM 7992 O O . SER B 1 342 ? -28.109 -3.959 -17.25 1 83.56 342 SER B O 1
ATOM 7994 N N . GLU B 1 343 ? -30.031 -4.992 -17.766 1 80.88 343 GLU B N 1
ATOM 7995 C CA . GLU B 1 343 ? -30.031 -4.414 -19.109 1 80.88 343 GLU B CA 1
ATOM 7996 C C . GLU B 1 343 ? -29.984 -2.889 -19.047 1 80.88 343 GLU B C 1
ATOM 7998 O O . GLU B 1 343 ? -29.234 -2.26 -19.781 1 80.88 343 GLU B O 1
ATOM 8003 N N . SER B 1 344 ? -30.766 -2.293 -18.172 1 81.88 344 SER B N 1
ATOM 8004 C CA . SER B 1 344 ? -30.828 -0.839 -18.062 1 81.88 344 SER B CA 1
ATOM 8005 C C . SER B 1 344 ? -29.5 -0.256 -17.625 1 81.88 344 SER B C 1
ATOM 8007 O O . SER B 1 344 ? -29.016 0.717 -18.203 1 81.88 344 SER B O 1
ATOM 8009 N N . ASP B 1 345 ? -28.953 -0.871 -16.625 1 88 345 ASP B N 1
ATOM 8010 C CA . ASP B 1 345 ? -27.672 -0.387 -16.109 1 88 345 ASP B CA 1
ATOM 8011 C C . ASP B 1 345 ? -26.562 -0.584 -17.141 1 88 345 ASP B C 1
ATOM 8013 O O . ASP B 1 345 ? -25.688 0.27 -17.281 1 88 345 ASP B O 1
ATOM 8017 N N . GLU B 1 346 ? -26.641 -1.68 -17.891 1 88.69 346 GLU B N 1
ATOM 8018 C CA . GLU B 1 346 ? -25.609 -1.983 -18.891 1 88.69 346 GLU B CA 1
ATOM 8019 C C . GLU B 1 346 ? -25.625 -0.96 -20.016 1 88.69 346 GLU B C 1
ATOM 8021 O O . GLU B 1 346 ? -24.578 -0.472 -20.438 1 88.69 346 GLU B O 1
ATOM 8026 N N . ILE B 1 347 ? -26.781 -0.623 -20.453 1 87.5 347 ILE B N 1
ATOM 8027 C CA . ILE B 1 347 ? -26.922 0.317 -21.562 1 87.5 347 ILE B CA 1
ATOM 8028 C C . ILE B 1 347 ? -26.484 1.711 -21.109 1 87.5 347 ILE B C 1
ATOM 8030 O O . ILE B 1 347 ? -25.734 2.391 -21.812 1 87.5 347 ILE B O 1
ATOM 8034 N N . ALA B 1 348 ? -27 2.098 -19.922 1 87.88 348 ALA B N 1
ATOM 8035 C CA . ALA B 1 348 ? -26.656 3.414 -19.391 1 87.88 348 ALA B CA 1
ATOM 8036 C C . ALA B 1 348 ? -25.141 3.535 -19.172 1 87.88 348 ALA B C 1
ATOM 8038 O O . ALA B 1 348 ? -24.547 4.562 -19.5 1 87.88 348 ALA B O 1
ATOM 8039 N N . PHE B 1 349 ? -24.609 2.529 -18.609 1 92.94 349 PHE B N 1
ATOM 8040 C CA . PHE B 1 349 ? -23.172 2.51 -18.328 1 92.94 349 PHE B CA 1
ATOM 8041 C C . PHE B 1 349 ? -22.359 2.588 -19.609 1 92.94 349 PHE B C 1
ATOM 8043 O O . PHE B 1 349 ? -21.406 3.357 -19.703 1 92.94 349 PHE B O 1
ATOM 8050 N N . ALA B 1 350 ? -22.734 1.87 -20.578 1 89 350 ALA B N 1
ATOM 8051 C CA . ALA B 1 350 ? -22.031 1.87 -21.859 1 89 350 ALA B CA 1
ATOM 8052 C C . ALA B 1 350 ? -22.078 3.252 -22.5 1 89 350 ALA B C 1
ATOM 8054 O O . ALA B 1 350 ? -21.062 3.742 -23 1 89 350 ALA B O 1
ATOM 8055 N N . ALA B 1 351 ? -23.172 3.818 -22.453 1 89.19 351 ALA B N 1
ATOM 8056 C CA . ALA B 1 351 ? -23.328 5.16 -23.016 1 89.19 351 ALA B CA 1
ATOM 8057 C C . ALA B 1 351 ? -22.469 6.168 -22.25 1 89.19 351 ALA B C 1
ATOM 8059 O O . ALA B 1 351 ? -21.828 7.035 -22.859 1 89.19 351 ALA B O 1
ATOM 8060 N N . TYR B 1 352 ? -22.5 6.004 -21.016 1 92.62 352 TYR B N 1
ATOM 8061 C CA . TYR B 1 352 ? -21.734 6.887 -20.125 1 92.62 352 TYR B CA 1
ATOM 8062 C C . TYR B 1 352 ? -20.234 6.789 -20.422 1 92.62 352 TYR B C 1
ATOM 8064 O O . TYR B 1 352 ? -19.562 7.809 -20.609 1 92.62 352 TYR B O 1
ATOM 8072 N N . VAL B 1 353 ? -19.766 5.586 -20.547 1 93.75 353 VAL B N 1
ATOM 8073 C CA . VAL B 1 353 ? -18.344 5.355 -20.797 1 93.75 353 VAL B CA 1
ATOM 8074 C C . VAL B 1 353 ? -17.984 5.855 -22.188 1 93.75 353 VAL B C 1
ATOM 8076 O O . VAL B 1 353 ? -16.922 6.477 -22.375 1 93.75 353 VAL B O 1
ATOM 8079 N N . GLN B 1 354 ? -18.766 5.652 -23.094 1 89.94 354 GLN B N 1
ATOM 8080 C CA . GLN B 1 354 ? -18.516 6.074 -24.469 1 89.94 354 GLN B CA 1
ATOM 8081 C C . GLN B 1 354 ? -18.422 7.594 -24.562 1 89.94 354 GLN B C 1
ATOM 8083 O O . GLN B 1 354 ? -17.562 8.133 -25.25 1 89.94 354 GLN B O 1
ATOM 8088 N N . ALA B 1 355 ? -19.344 8.203 -23.922 1 91.62 355 ALA B N 1
ATOM 8089 C CA . ALA B 1 355 ? -19.344 9.664 -23.938 1 91.62 355 ALA B CA 1
ATOM 8090 C C . ALA B 1 355 ? -18.062 10.219 -23.312 1 91.62 355 ALA B C 1
ATOM 8092 O O . ALA B 1 355 ? -17.453 11.148 -23.844 1 91.62 355 ALA B O 1
ATOM 8093 N N . LEU B 1 356 ? -17.734 9.68 -22.188 1 94.31 356 LEU B N 1
ATOM 8094 C CA . LEU B 1 356 ? -16.5 10.102 -21.531 1 94.31 356 LEU B CA 1
ATOM 8095 C C . LEU B 1 356 ? -15.297 9.883 -22.438 1 94.31 356 LEU B C 1
ATOM 8097 O O . LEU B 1 356 ? -14.422 10.742 -22.531 1 94.31 356 LEU B O 1
ATOM 8101 N N . TYR B 1 357 ? -15.289 8.742 -23.078 1 92.12 357 TYR B N 1
ATOM 8102 C CA . TYR B 1 357 ? -14.18 8.375 -23.938 1 92.12 357 TYR B CA 1
ATOM 8103 C C . TYR B 1 357 ? -14.07 9.328 -25.125 1 92.12 357 TYR B C 1
ATOM 8105 O O . TYR B 1 357 ? -12.977 9.805 -25.453 1 92.12 357 TYR B O 1
ATOM 8113 N N . GLN B 1 358 ? -15.086 9.656 -25.75 1 89.75 358 GLN B N 1
ATOM 8114 C CA . GLN B 1 358 ? -15.102 10.523 -26.938 1 89.75 358 GLN B CA 1
ATOM 8115 C C . GLN B 1 358 ? -14.672 11.938 -26.578 1 89.75 358 GLN B C 1
ATOM 8117 O O . GLN B 1 358 ? -13.977 12.602 -27.359 1 89.75 358 GLN B O 1
ATOM 8122 N N . ARG B 1 359 ? -14.961 12.336 -25.406 1 91.38 359 ARG B N 1
ATOM 8123 C CA . ARG B 1 359 ? -14.641 13.695 -24.969 1 91.38 359 ARG B CA 1
ATOM 8124 C C . ARG B 1 359 ? -13.266 13.75 -24.312 1 91.38 359 ARG B C 1
ATOM 8126 O O . ARG B 1 359 ? -12.781 14.828 -23.984 1 91.38 359 ARG B O 1
ATOM 8133 N N . ASP B 1 360 ? -12.75 12.617 -24.031 1 92.88 360 ASP B N 1
ATOM 8134 C CA . ASP B 1 360 ? -11.492 12.508 -23.297 1 92.88 360 ASP B CA 1
ATOM 8135 C C . ASP B 1 360 ? -11.609 13.125 -21.906 1 92.88 360 ASP B C 1
ATOM 8137 O O . ASP B 1 360 ? -10.773 13.938 -21.5 1 92.88 360 ASP B O 1
ATOM 8141 N N . ASP B 1 361 ? -12.773 12.781 -21.312 1 94.19 361 ASP B N 1
ATOM 8142 C CA . ASP B 1 361 ? -13.047 13.266 -19.969 1 94.19 361 ASP B CA 1
ATOM 8143 C C . ASP B 1 361 ? -12.914 12.141 -18.938 1 94.19 361 ASP B C 1
ATOM 8145 O O . ASP B 1 361 ? -13.008 10.961 -19.281 1 94.19 361 ASP B O 1
ATOM 8149 N N . VAL B 1 362 ? -12.656 12.539 -17.703 1 94.94 362 VAL B N 1
ATOM 8150 C CA . VAL B 1 362 ? -12.633 11.617 -16.578 1 94.94 362 VAL B CA 1
ATOM 8151 C C . VAL B 1 362 ? -13.602 12.102 -15.492 1 94.94 362 VAL B C 1
ATOM 8153 O O . VAL B 1 362 ? -14.031 13.258 -15.516 1 94.94 362 VAL B O 1
ATOM 8156 N N . VAL B 1 363 ? -13.93 11.188 -14.617 1 95.69 363 VAL B N 1
ATOM 8157 C CA . VAL B 1 363 ? -14.883 11.492 -13.555 1 95.69 363 VAL B CA 1
ATOM 8158 C C . VAL B 1 363 ? -14.148 11.703 -12.234 1 95.69 363 VAL B C 1
ATOM 8160 O O . VAL B 1 363 ? -13.328 10.875 -11.836 1 95.69 363 VAL B O 1
ATOM 8163 N N . LEU B 1 364 ? -14.344 12.812 -11.625 1 93.31 364 LEU B N 1
ATOM 8164 C CA . LEU B 1 364 ? -13.93 13 -10.242 1 93.31 364 LEU B CA 1
ATOM 8165 C C . LEU B 1 364 ? -15.047 12.594 -9.281 1 93.31 364 LEU B C 1
ATOM 8167 O O . LEU B 1 364 ? -16.188 13.039 -9.414 1 93.31 364 LEU B O 1
ATOM 8171 N N . ALA B 1 365 ? -14.68 11.727 -8.312 1 94.5 365 ALA B N 1
ATOM 8172 C CA . ALA B 1 365 ? -15.734 11.211 -7.441 1 94.5 365 ALA B CA 1
ATOM 8173 C C . ALA B 1 365 ? -15.211 11 -6.023 1 94.5 365 ALA B C 1
ATOM 8175 O O . ALA B 1 365 ? -14 10.945 -5.801 1 94.5 365 ALA B O 1
ATOM 8176 N N . ARG B 1 366 ? -16.156 11.031 -5.094 1 92.06 366 ARG B N 1
ATOM 8177 C CA . ARG B 1 366 ? -15.891 10.625 -3.717 1 92.06 366 ARG B CA 1
ATOM 8178 C C . ARG B 1 366 ? -16.25 9.164 -3.494 1 92.06 366 ARG B C 1
ATOM 8180 O O . ARG B 1 366 ? -17.297 8.695 -3.963 1 92.06 366 ARG B O 1
ATOM 8187 N N . TYR B 1 367 ? -15.367 8.438 -2.758 1 94.5 367 TYR B N 1
ATOM 8188 C CA . TYR B 1 367 ? -15.523 6.988 -2.688 1 94.5 367 TYR B CA 1
ATOM 8189 C C . TYR B 1 367 ? -15.305 6.484 -1.267 1 94.5 367 TYR B C 1
ATOM 8191 O O . TYR B 1 367 ? -14.312 6.832 -0.625 1 94.5 367 TYR B O 1
ATOM 8199 N N . SER B 1 368 ? -16.281 5.809 -0.728 1 90.5 368 SER B N 1
ATOM 8200 C CA . SER B 1 368 ? -16.188 4.977 0.467 1 90.5 368 SER B CA 1
ATOM 8201 C C . SER B 1 368 ? -16.688 3.562 0.198 1 90.5 368 SER B C 1
ATOM 8203 O O . SER B 1 368 ? -17.859 3.375 -0.167 1 90.5 368 SER B O 1
ATOM 8205 N N . TYR B 1 369 ? -15.883 2.555 0.328 1 89.44 369 TYR B N 1
ATOM 8206 C CA . TYR B 1 369 ? -16.203 1.212 -0.142 1 89.44 369 TYR B CA 1
ATOM 8207 C C . TYR B 1 369 ? -17.156 0.509 0.825 1 89.44 369 TYR B C 1
ATOM 8209 O O . TYR B 1 369 ? -17.859 -0.432 0.445 1 89.44 369 TYR B O 1
ATOM 8217 N N . ARG B 1 370 ? -17.156 0.89 2.117 1 86.44 370 ARG B N 1
ATOM 8218 C CA . ARG B 1 370 ? -18.062 0.334 3.119 1 86.44 370 ARG B CA 1
ATOM 8219 C C . ARG B 1 370 ? -18.453 1.394 4.141 1 86.44 370 ARG B C 1
ATOM 8221 O O . ARG B 1 370 ? -17.891 2.486 4.164 1 86.44 370 ARG B O 1
ATOM 8228 N N . ASP B 1 371 ? -19.375 1.045 4.824 1 81.62 371 ASP B N 1
ATOM 8229 C CA . ASP B 1 371 ? -19.828 1.979 5.848 1 81.62 371 ASP B CA 1
ATOM 8230 C C . ASP B 1 371 ? -18.75 2.219 6.898 1 81.62 371 ASP B C 1
ATOM 8232 O O . ASP B 1 371 ? -18.031 1.289 7.285 1 81.62 371 ASP B O 1
ATOM 8236 N N . TYR B 1 372 ? -18.625 3.443 7.23 1 76.62 372 TYR B N 1
ATOM 8237 C CA . TYR B 1 372 ? -17.75 3.865 8.328 1 76.62 372 TYR B CA 1
ATOM 8238 C C . TYR B 1 372 ? -16.281 3.734 7.941 1 76.62 372 TYR B C 1
ATOM 8240 O O . TYR B 1 372 ? -15.453 3.33 8.758 1 76.62 372 TYR B O 1
ATOM 8248 N N . THR B 1 373 ? -16.047 3.875 6.703 1 80.06 373 THR B N 1
ATOM 8249 C CA . THR B 1 373 ? -14.672 3.943 6.246 1 80.06 373 THR B CA 1
ATOM 8250 C C . THR B 1 373 ? -14.328 5.355 5.777 1 80.06 373 THR B C 1
ATOM 8252 O O . THR B 1 373 ? -15.219 6.176 5.551 1 80.06 373 THR B O 1
ATOM 8255 N N . SER B 1 374 ? -13.016 5.551 5.738 1 80.88 374 SER B N 1
ATOM 8256 C CA . SER B 1 374 ? -12.531 6.863 5.32 1 80.88 374 SER B CA 1
ATOM 8257 C C . SER B 1 374 ? -12.961 7.188 3.896 1 80.88 374 SER B C 1
ATOM 8259 O O . SER B 1 374 ? -13 6.301 3.039 1 80.88 374 SER B O 1
ATOM 8261 N N . VAL B 1 375 ? -13.312 8.375 3.721 1 84.94 375 VAL B N 1
ATOM 8262 C CA . VAL B 1 375 ? -13.68 8.859 2.396 1 84.94 375 VAL B CA 1
ATOM 8263 C C . VAL B 1 375 ? -12.43 9.25 1.619 1 84.94 375 VAL B C 1
ATOM 8265 O O . VAL B 1 375 ? -11.508 9.852 2.178 1 84.94 375 VAL B O 1
ATOM 8268 N N . ARG B 1 376 ? -12.5 8.859 0.316 1 87.06 376 ARG B N 1
ATOM 8269 C CA . ARG B 1 376 ? -11.352 9.172 -0.527 1 87.06 376 ARG B CA 1
ATOM 8270 C C . ARG B 1 376 ? -11.789 9.773 -1.858 1 87.06 376 ARG B C 1
ATOM 8272 O O . ARG B 1 376 ? -12.906 9.523 -2.318 1 87.06 376 ARG B O 1
ATOM 8279 N N . LEU B 1 377 ? -10.828 10.594 -2.389 1 89.88 377 LEU B N 1
ATOM 8280 C CA . LEU B 1 377 ? -11.023 11.125 -3.732 1 89.88 377 LEU B CA 1
ATOM 8281 C C . LEU B 1 377 ? -10.5 10.148 -4.781 1 89.88 377 LEU B C 1
ATOM 8283 O O . LEU B 1 377 ? -9.414 9.586 -4.633 1 89.88 377 LEU B O 1
ATOM 8287 N N . VAL B 1 378 ? -11.383 9.93 -5.816 1 93.5 378 VAL B N 1
ATOM 8288 C CA . VAL B 1 378 ? -10.977 8.984 -6.855 1 93.5 378 VAL B CA 1
ATOM 8289 C C . VAL B 1 378 ? -11.266 9.586 -8.234 1 93.5 378 VAL B C 1
ATOM 8291 O O . VAL B 1 378 ? -12.047 10.531 -8.352 1 93.5 378 VAL B O 1
ATOM 8294 N N . VAL B 1 379 ? -10.578 9.07 -9.188 1 94.69 379 VAL B N 1
ATOM 8295 C CA . VAL B 1 379 ? -10.844 9.414 -10.586 1 94.69 379 VAL B CA 1
ATOM 8296 C C . VAL B 1 379 ? -11.273 8.156 -11.344 1 94.69 379 VAL B C 1
ATOM 8298 O O . VAL B 1 379 ? -10.734 7.074 -11.125 1 94.69 379 VAL B O 1
ATOM 8301 N N . LEU B 1 380 ? -12.297 8.273 -12.156 1 97 380 LEU B N 1
ATOM 8302 C CA . LEU B 1 380 ? -12.758 7.207 -13.039 1 97 380 LEU B CA 1
ATOM 8303 C C . LEU B 1 380 ? -12.383 7.492 -14.484 1 97 380 LEU B C 1
ATOM 8305 O O . LEU B 1 380 ? -12.836 8.484 -15.062 1 97 380 LEU B O 1
ATOM 8309 N N . THR B 1 381 ? -11.609 6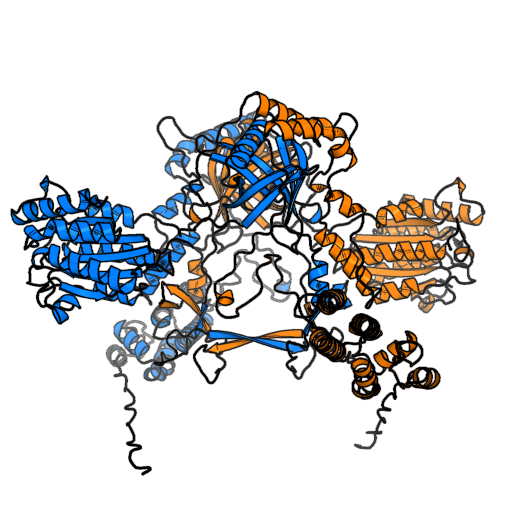.664 -15.062 1 95.38 381 THR B N 1
ATOM 8310 C CA . THR B 1 381 ? -11.133 6.828 -16.438 1 95.38 381 THR B CA 1
ATOM 8311 C C . THR B 1 381 ? -11.789 5.812 -17.359 1 95.38 381 THR B C 1
ATOM 8313 O O . THR B 1 381 ? -11.773 4.613 -17.094 1 95.38 381 THR B O 1
ATOM 8316 N N . PRO B 1 382 ? -12.375 6.277 -18.438 1 94.88 382 PRO B N 1
ATOM 8317 C CA . PRO B 1 382 ? -13.039 5.348 -19.359 1 94.88 382 PRO B CA 1
ATOM 8318 C C . PRO B 1 382 ? -12.055 4.492 -20.156 1 94.88 382 PRO B C 1
ATOM 8320 O O . PRO B 1 382 ? -10.969 4.961 -20.5 1 94.88 382 PRO B O 1
ATOM 8323 N N . CYS B 1 383 ? -12.477 3.307 -20.375 1 92.12 383 CYS B N 1
ATOM 8324 C CA . CYS B 1 383 ? -11.703 2.367 -21.188 1 92.12 383 CYS B CA 1
ATOM 8325 C C . CYS B 1 383 ? -12.609 1.596 -22.125 1 92.12 383 CYS B C 1
ATOM 8327 O O . CYS B 1 383 ? -13.594 0.99 -21.703 1 92.12 383 CYS B O 1
ATOM 8329 N N . ILE B 1 384 ? -12.234 1.648 -23.391 1 89.62 384 ILE B N 1
ATOM 8330 C CA . ILE B 1 384 ? -12.969 0.889 -24.391 1 89.62 384 ILE B CA 1
ATOM 8331 C C . ILE B 1 384 ? -12.008 -0.018 -25.156 1 89.62 384 ILE B C 1
ATOM 8333 O O . ILE B 1 384 ? -11.086 0.463 -25.828 1 89.62 384 ILE B O 1
ATOM 8337 N N . LYS B 1 385 ? -12.102 -1.255 -25 1 83.31 385 LYS B N 1
ATOM 8338 C CA . LYS B 1 385 ? -11.406 -2.305 -25.734 1 83.31 385 LYS B CA 1
ATOM 8339 C C . LYS B 1 385 ? -12.398 -3.215 -26.453 1 83.31 385 LYS B C 1
ATOM 8341 O O . LYS B 1 385 ? -13.594 -3.189 -26.172 1 83.31 385 LYS B O 1
ATOM 8346 N N . PRO B 1 386 ? -11.93 -3.936 -27.375 1 77.12 386 PRO B N 1
ATOM 8347 C CA . PRO B 1 386 ? -12.852 -4.785 -28.141 1 77.12 386 PRO B CA 1
ATOM 8348 C C . PRO B 1 386 ? -13.727 -5.66 -27.25 1 77.12 386 PRO B C 1
ATOM 8350 O O . PRO B 1 386 ? -14.93 -5.797 -27.5 1 77.12 386 PRO B O 1
ATOM 8353 N N . GLU B 1 387 ? -13.156 -6.164 -26.125 1 76.5 387 GLU B N 1
ATOM 8354 C CA . GLU B 1 387 ? -13.969 -7.082 -25.328 1 76.5 387 GLU B CA 1
ATOM 8355 C C . GLU B 1 387 ? -14.242 -6.504 -23.938 1 76.5 387 GLU B C 1
ATOM 8357 O O . GLU B 1 387 ? -14.656 -7.23 -23.031 1 76.5 387 GLU B O 1
ATOM 8362 N N . LEU B 1 388 ? -14.133 -5.211 -23.875 1 84.25 388 LEU B N 1
ATOM 8363 C CA . LEU B 1 388 ? -14.289 -4.711 -22.516 1 84.25 388 LEU B CA 1
ATOM 8364 C C . LEU B 1 388 ? -14.586 -3.217 -22.516 1 84.25 388 LEU B C 1
ATOM 8366 O O . LEU B 1 388 ? -13.875 -2.438 -23.156 1 84.25 388 LEU B O 1
ATOM 8370 N N . ILE B 1 389 ? -15.766 -2.811 -22.031 1 89.69 389 ILE B N 1
ATOM 8371 C CA . ILE B 1 389 ? -16.094 -1.422 -21.719 1 89.69 389 ILE B CA 1
ATOM 8372 C C . ILE B 1 389 ? -16.188 -1.231 -20.203 1 89.69 389 ILE B C 1
ATOM 8374 O O . ILE B 1 389 ? -17.016 -1.858 -19.547 1 89.69 389 ILE B O 1
ATOM 8378 N N . CYS B 1 390 ? -15.305 -0.453 -19.672 1 93.69 390 CYS B N 1
ATOM 8379 C CA . CYS B 1 390 ? -15.289 -0.302 -18.219 1 93.69 390 CYS B CA 1
ATOM 8380 C C . CYS B 1 390 ? -14.719 1.05 -17.812 1 93.69 390 CYS B C 1
ATOM 8382 O O . CYS B 1 390 ? -14.383 1.868 -18.672 1 93.69 390 CYS B O 1
ATOM 8384 N N . LEU B 1 391 ? -14.742 1.337 -16.531 1 96.12 391 LEU B N 1
ATOM 8385 C CA . LEU B 1 391 ? -14.047 2.475 -15.938 1 96.12 391 LEU B CA 1
ATOM 8386 C C . LEU B 1 391 ? -12.93 2.004 -15.016 1 96.12 391 LEU B C 1
ATOM 8388 O O . LEU B 1 391 ? -13.102 1.033 -14.273 1 96.12 391 LEU B O 1
ATOM 8392 N N . TRP B 1 392 ? -11.82 2.682 -15.172 1 94.19 392 TRP B N 1
ATOM 8393 C CA . TRP B 1 392 ? -10.742 2.455 -14.219 1 94.19 392 TRP B CA 1
ATOM 8394 C C . TRP B 1 392 ? -10.867 3.396 -13.023 1 94.19 392 TRP B C 1
ATOM 8396 O O . TRP B 1 392 ? -11.047 4.605 -13.195 1 94.19 392 TRP B O 1
ATOM 8406 N N . LEU B 1 393 ? -10.789 2.846 -11.867 1 96 393 LEU B N 1
ATOM 8407 C CA . LEU B 1 393 ? -10.844 3.645 -10.648 1 96 393 LEU B CA 1
ATOM 8408 C C . LEU B 1 393 ? -9.461 3.764 -10.016 1 96 393 LEU B C 1
ATOM 8410 O O . LEU B 1 393 ? -8.812 2.752 -9.734 1 96 393 LEU B O 1
ATOM 8414 N N . ASN B 1 394 ? -9.023 4.984 -9.836 1 92.75 394 ASN B N 1
ATOM 8415 C CA . ASN B 1 394 ? -7.746 5.258 -9.188 1 92.75 394 ASN B CA 1
ATOM 8416 C C . ASN B 1 394 ? -7.902 6.25 -8.039 1 92.75 394 ASN B C 1
ATOM 8418 O O . ASN B 1 394 ? -8.648 7.227 -8.148 1 92.75 394 ASN B O 1
ATOM 8422 N N . PHE B 1 395 ? -7.184 5.992 -6.977 1 91.5 395 PHE B N 1
ATOM 8423 C CA . PHE B 1 395 ? -7.168 6.93 -5.859 1 91.5 395 PHE B CA 1
ATOM 8424 C C . PHE B 1 395 ? -6.293 8.133 -6.176 1 91.5 395 PHE B C 1
ATOM 8426 O O . PHE B 1 395 ? -5.215 7.988 -6.758 1 91.5 395 PHE B O 1
ATOM 8433 N N . LEU B 1 396 ? -6.758 9.258 -5.793 1 91.25 396 LEU B N 1
ATOM 8434 C CA . LEU B 1 396 ? -6.02 10.492 -6.027 1 91.25 396 LEU B CA 1
ATOM 8435 C C . LEU B 1 396 ? -5.367 10.992 -4.738 1 91.25 396 LEU B C 1
ATOM 8437 O O . LEU B 1 396 ? -5.91 10.797 -3.648 1 91.25 396 LEU B O 1
ATOM 8441 N N . PRO B 1 397 ? -4.262 11.633 -4.871 1 90.25 397 PRO B N 1
ATOM 8442 C CA . PRO B 1 397 ? -3.609 12.203 -3.691 1 90.25 397 PRO B CA 1
ATOM 8443 C C . PRO B 1 397 ? -4.27 13.5 -3.221 1 90.25 397 PRO B C 1
ATOM 8445 O O . PRO B 1 397 ? -4.836 14.234 -4.031 1 90.25 397 PRO B O 1
ATOM 8448 N N . THR B 1 398 ? -4.254 13.672 -1.988 1 89.81 398 THR B N 1
ATOM 8449 C CA . THR B 1 398 ? -4.523 14.984 -1.411 1 89.81 398 THR B CA 1
ATOM 8450 C C . THR B 1 398 ? -3.223 15.742 -1.16 1 89.81 398 THR B C 1
ATOM 8452 O O . THR B 1 398 ? -2.139 15.242 -1.471 1 89.81 398 THR B O 1
ATOM 8455 N N . SER B 1 399 ? -3.387 16.906 -0.669 1 88.38 399 SER B N 1
ATOM 8456 C CA . SER B 1 399 ? -2.209 17.734 -0.408 1 88.38 399 SER B CA 1
ATOM 8457 C C . SER B 1 399 ? -1.244 17.031 0.539 1 88.38 399 SER B C 1
ATOM 8459 O O . SER B 1 399 ? -0.025 17.141 0.391 1 88.38 399 SER B O 1
ATOM 8461 N N . GLU B 1 400 ? -1.793 16.266 1.484 1 89.56 400 GLU B N 1
ATOM 8462 C CA . GLU B 1 400 ? -0.961 15.57 2.461 1 89.56 400 GLU B CA 1
ATOM 8463 C C . GLU B 1 400 ? -0.177 14.438 1.808 1 89.56 400 GLU B C 1
ATOM 8465 O O . GLU B 1 400 ? 0.919 14.094 2.258 1 89.56 400 GLU B O 1
ATOM 8470 N N . ASP B 1 401 ? -0.693 13.93 0.775 1 89.38 401 ASP B N 1
ATOM 8471 C CA . ASP B 1 401 ? -0.081 12.789 0.093 1 89.38 401 ASP B CA 1
ATOM 8472 C C . ASP B 1 401 ? 1.01 13.25 -0.872 1 89.38 401 ASP B C 1
ATOM 8474 O O . ASP B 1 401 ? 1.876 12.461 -1.259 1 89.38 401 ASP B O 1
ATOM 8478 N N . ALA B 1 402 ? 0.816 14.43 -1.354 1 88.12 402 ALA B N 1
ATOM 8479 C CA . ALA B 1 402 ? 1.706 14.945 -2.389 1 88.12 402 ALA B CA 1
ATOM 8480 C C . ALA B 1 402 ? 2.912 15.648 -1.772 1 88.12 402 ALA B C 1
ATOM 8482 O O . ALA B 1 402 ? 2.781 16.359 -0.778 1 88.12 402 ALA B O 1
ATOM 8483 N N . ARG B 1 403 ? 4.078 15.414 -2.33 1 84.81 403 ARG B N 1
ATOM 8484 C CA . ARG B 1 403 ? 5.309 16.062 -1.886 1 84.81 403 ARG B CA 1
ATOM 8485 C C . ARG B 1 403 ? 5.883 16.953 -2.979 1 84.81 403 ARG B C 1
ATOM 8487 O O . ARG B 1 403 ? 6.199 16.484 -4.07 1 84.81 403 ARG B O 1
ATOM 8494 N N . ASP B 1 404 ? 5.879 18.219 -2.697 1 79.44 404 ASP B N 1
ATOM 8495 C CA . ASP B 1 404 ? 6.406 19.188 -3.656 1 79.44 404 ASP B CA 1
ATOM 8496 C C . ASP B 1 404 ? 7.715 19.797 -3.16 1 79.44 404 ASP B C 1
ATOM 8498 O O . ASP B 1 404 ? 7.73 20.5 -2.148 1 79.44 404 ASP B O 1
ATOM 8502 N N . PHE B 1 405 ? 8.75 19.25 -3.732 1 78.06 405 PHE B N 1
ATOM 8503 C CA . PHE B 1 405 ? 10.062 19.766 -3.346 1 78.06 405 PHE B CA 1
ATOM 8504 C C . PHE B 1 405 ? 10.633 20.656 -4.434 1 78.06 405 PHE B C 1
ATOM 8506 O O . PHE B 1 405 ? 10.5 20.359 -5.625 1 78.06 405 PHE B O 1
ATOM 8513 N N . PRO B 1 406 ? 11.133 21.75 -3.961 1 75.12 406 PRO B N 1
ATOM 8514 C CA . PRO B 1 406 ? 11.812 22.594 -4.953 1 75.12 406 PRO B CA 1
ATOM 8515 C C . PRO B 1 406 ? 13.188 22.047 -5.344 1 75.12 406 PRO B C 1
ATOM 8517 O O . PRO B 1 406 ? 13.953 21.609 -4.48 1 75.12 406 PRO B O 1
ATOM 8520 N N . PHE B 1 407 ? 13.445 21.844 -6.617 1 76.62 407 PHE B N 1
ATOM 8521 C CA . PHE B 1 407 ? 14.758 21.422 -7.082 1 76.62 407 PHE B CA 1
ATOM 8522 C C . PHE B 1 407 ? 15.336 22.422 -8.078 1 76.62 407 PHE B C 1
ATOM 8524 O O . PHE B 1 407 ? 14.602 23.203 -8.664 1 76.62 407 PHE B O 1
ATOM 8531 N N . ALA B 1 408 ? 16.625 22.484 -8.172 1 71.88 408 ALA B N 1
ATOM 8532 C CA . ALA B 1 408 ? 17.344 23.406 -9.055 1 71.88 408 ALA B CA 1
ATOM 8533 C C . ALA B 1 408 ? 17.078 23.078 -10.516 1 71.88 408 ALA B C 1
ATOM 8535 O O . ALA B 1 408 ? 16.766 21.938 -10.859 1 71.88 408 ALA B O 1
ATOM 8536 N N . ASP B 1 409 ? 17.141 24.094 -11.367 1 74.31 409 ASP B N 1
ATOM 8537 C CA . ASP B 1 409 ? 17.016 23.922 -12.805 1 74.31 409 ASP B CA 1
ATOM 8538 C C . ASP B 1 409 ? 18.172 23.109 -13.383 1 74.31 409 ASP B C 1
ATOM 8540 O O . ASP B 1 409 ? 19.297 23.188 -12.883 1 74.31 409 ASP B O 1
ATOM 8544 N N . LEU B 1 410 ? 17.859 22.359 -14.453 1 76.44 410 LEU B N 1
ATOM 8545 C CA . LEU B 1 410 ? 18.891 21.531 -15.055 1 76.44 410 LEU B CA 1
ATOM 8546 C C . LEU B 1 410 ? 19.609 22.281 -16.172 1 76.44 410 LEU B C 1
ATOM 8548 O O . LEU B 1 410 ? 19.031 23.172 -16.781 1 76.44 410 LEU B O 1
ATOM 8552 N N . THR B 1 411 ? 20.844 21.938 -16.359 1 74 411 THR B N 1
ATOM 8553 C CA . THR B 1 411 ? 21.625 22.469 -17.484 1 74 411 THR B CA 1
ATOM 8554 C C . THR B 1 411 ? 21.125 21.906 -18.812 1 74 411 THR B C 1
ATOM 8556 O O . THR B 1 411 ? 20.797 20.734 -18.906 1 74 411 THR B O 1
ATOM 8559 N N . GLU B 1 412 ? 21 22.75 -19.797 1 75.25 412 GLU B N 1
ATOM 8560 C CA . GLU B 1 412 ? 20.422 22.344 -21.078 1 75.25 412 GLU B CA 1
ATOM 8561 C C . GLU B 1 412 ? 21.438 21.578 -21.922 1 75.25 412 GLU B C 1
ATOM 8563 O O . GLU B 1 412 ? 22.625 21.859 -21.859 1 75.25 412 GLU B O 1
ATOM 8568 N N . SER B 1 413 ? 21.047 20.625 -22.656 1 79.62 413 SER B N 1
ATOM 8569 C CA . SER B 1 413 ? 21.875 19.828 -23.562 1 79.62 413 SER B CA 1
ATOM 8570 C C . SER B 1 413 ? 21.984 20.484 -24.938 1 79.62 413 SER B C 1
ATOM 8572 O O . SER B 1 413 ? 21.203 21.375 -25.266 1 79.62 413 SER B O 1
ATOM 8574 N N . THR B 1 414 ? 23.016 20.062 -25.656 1 81.88 414 THR B N 1
ATOM 8575 C CA . THR B 1 414 ? 23.203 20.547 -27.016 1 81.88 414 THR B CA 1
ATOM 8576 C C . THR B 1 414 ? 22.422 19.703 -28.016 1 81.88 414 THR B C 1
ATOM 8578 O O . THR B 1 414 ? 21.922 18.641 -27.672 1 81.88 414 THR B O 1
ATOM 8581 N N . THR B 1 415 ? 22.281 20.188 -29.25 1 84.81 415 THR B N 1
ATOM 8582 C CA . THR B 1 415 ? 21.578 19.484 -30.328 1 84.81 415 THR B CA 1
ATOM 8583 C C . THR B 1 415 ? 22.281 18.156 -30.641 1 84.81 415 THR B C 1
ATOM 8585 O O . THR B 1 415 ? 21.609 17.156 -30.906 1 84.81 415 THR B O 1
ATOM 8588 N N . GLU B 1 416 ? 23.625 18.188 -30.641 1 83.94 416 GLU B N 1
ATOM 8589 C CA . GLU B 1 416 ? 24.391 16.969 -30.891 1 83.94 416 GLU B CA 1
ATOM 8590 C C . GLU B 1 416 ? 24.156 15.938 -29.797 1 83.94 416 GLU B C 1
ATOM 8592 O O . GLU B 1 416 ? 24.016 14.742 -30.078 1 83.94 416 GLU B O 1
ATOM 8597 N N . GLN B 1 417 ? 24.125 16.406 -28.688 1 85.5 417 GLN B N 1
ATOM 8598 C CA . GLN B 1 417 ? 23.859 15.531 -27.547 1 85.5 417 GLN B CA 1
ATOM 8599 C C . GLN B 1 417 ? 22.453 14.938 -27.625 1 85.5 417 GLN B C 1
ATOM 8601 O O . GLN B 1 417 ? 22.266 13.75 -27.359 1 85.5 417 GLN B O 1
ATOM 8606 N N . ASN B 1 418 ? 21.516 15.68 -28.078 1 86.88 418 ASN B N 1
ATOM 8607 C CA . ASN B 1 418 ? 20.141 15.219 -28.219 1 86.88 418 ASN B CA 1
ATOM 8608 C C . ASN B 1 418 ? 20.016 14.141 -29.297 1 86.88 418 ASN B C 1
ATOM 8610 O O . ASN B 1 418 ? 19.312 13.148 -29.094 1 86.88 418 ASN B O 1
ATOM 8614 N N . LYS B 1 419 ? 20.703 14.375 -30.312 1 87.81 419 LYS B N 1
ATOM 8615 C CA . LYS B 1 419 ? 20.641 13.398 -31.406 1 87.81 419 LYS B CA 1
ATOM 8616 C C . LYS B 1 419 ? 21.281 12.078 -31 1 87.81 419 LYS B C 1
ATOM 8618 O O . LYS B 1 419 ? 20.75 11.008 -31.281 1 87.81 419 LYS B O 1
ATOM 8623 N N . ALA B 1 420 ? 22.406 12.156 -30.391 1 88.62 420 ALA B N 1
ATOM 8624 C CA . ALA B 1 420 ? 23.078 10.945 -29.906 1 88.62 420 ALA B CA 1
ATOM 8625 C C . ALA B 1 420 ? 22.172 10.188 -28.922 1 88.62 420 ALA B C 1
ATOM 8627 O O . ALA B 1 420 ? 22.125 8.953 -28.953 1 88.62 420 ALA B O 1
ATOM 8628 N N . THR B 1 421 ? 21.516 10.875 -28.141 1 89.38 421 THR B N 1
ATOM 8629 C CA . THR B 1 421 ? 20.625 10.281 -27.156 1 89.38 421 THR B CA 1
ATOM 8630 C C . THR B 1 421 ? 19.438 9.602 -27.828 1 89.38 421 THR B C 1
ATOM 8632 O O . THR B 1 421 ? 19.062 8.484 -27.469 1 89.38 421 THR B O 1
ATOM 8635 N N . GLU B 1 422 ? 18.875 10.219 -28.781 1 90.31 422 GLU B N 1
ATOM 8636 C CA . GLU B 1 422 ? 17.75 9.656 -29.516 1 90.31 422 GLU B CA 1
ATOM 8637 C C . GLU B 1 422 ? 18.141 8.352 -30.203 1 90.31 422 GLU B C 1
ATOM 8639 O O . GLU B 1 422 ? 17.391 7.379 -30.188 1 90.31 422 GLU B O 1
ATOM 8644 N N . ASP B 1 423 ? 19.312 8.398 -30.812 1 90.25 423 ASP B N 1
ATOM 8645 C CA . ASP B 1 423 ? 19.797 7.203 -31.484 1 90.25 423 ASP B CA 1
ATOM 8646 C C . ASP B 1 423 ? 20.016 6.062 -30.484 1 90.25 423 ASP B C 1
ATOM 8648 O O . ASP B 1 423 ? 19.766 4.898 -30.797 1 90.25 423 ASP B O 1
ATOM 8652 N N . PHE B 1 424 ? 20.5 6.395 -29.438 1 89.5 424 PHE B N 1
ATOM 8653 C CA . PHE B 1 424 ? 20.719 5.426 -28.375 1 89.5 424 PHE B CA 1
ATOM 8654 C C . PHE B 1 424 ? 19.406 4.773 -27.938 1 89.5 424 PHE B C 1
ATOM 8656 O O . PHE B 1 424 ? 19.328 3.549 -27.844 1 89.5 424 PHE B O 1
ATOM 8663 N N . ILE B 1 425 ? 18.391 5.547 -27.75 1 90.75 425 ILE B N 1
ATOM 8664 C CA . ILE B 1 425 ? 17.078 5.07 -27.312 1 90.75 425 ILE B CA 1
ATOM 8665 C C . ILE B 1 425 ? 16.469 4.184 -28.391 1 90.75 425 ILE B C 1
ATOM 8667 O O . ILE B 1 425 ? 15.938 3.109 -28.094 1 90.75 425 ILE B O 1
ATOM 8671 N N . LEU B 1 426 ? 16.594 4.602 -29.578 1 88.94 426 LEU B N 1
ATOM 8672 C CA . LEU B 1 426 ? 16.031 3.854 -30.703 1 88.94 426 LEU B CA 1
ATOM 8673 C C . LEU B 1 426 ? 16.688 2.484 -30.828 1 88.94 426 LEU B C 1
ATOM 8675 O O . LEU B 1 426 ? 16.031 1.505 -31.188 1 88.94 426 LEU B O 1
ATOM 8679 N N . ALA B 1 427 ? 17.938 2.432 -30.531 1 88.12 427 ALA B N 1
ATOM 8680 C CA . ALA B 1 427 ? 18.703 1.193 -30.672 1 88.12 427 ALA B CA 1
ATOM 8681 C C . ALA B 1 427 ? 18.266 0.163 -29.641 1 88.12 427 ALA B C 1
ATOM 8683 O O . ALA B 1 427 ? 18.438 -1.041 -29.828 1 88.12 427 ALA B O 1
ATOM 8684 N N . LEU B 1 428 ? 17.703 0.594 -28.594 1 89.19 428 LEU B N 1
ATOM 8685 C CA . LEU B 1 428 ? 17.297 -0.3 -27.5 1 89.19 428 LEU B CA 1
ATOM 8686 C C . LEU B 1 428 ? 15.781 -0.329 -27.359 1 89.19 428 LEU B C 1
ATOM 8688 O O . LEU B 1 428 ? 15.266 -0.542 -26.25 1 89.19 428 LEU B O 1
ATOM 8692 N N . SER B 1 429 ? 15.047 -0.095 -28.359 1 87.25 429 SER B N 1
ATOM 8693 C CA . SER B 1 429 ? 13.586 -0.113 -28.359 1 87.25 429 SER B CA 1
ATOM 8694 C C . SER B 1 429 ? 13.055 -1.537 -28.25 1 87.25 429 SER B C 1
ATOM 8696 O O . SER B 1 429 ? 13.547 -2.443 -28.922 1 87.25 429 SER B O 1
ATOM 8698 N N . LEU B 1 430 ? 12.148 -1.727 -27.391 1 84.25 430 LEU B N 1
ATOM 8699 C CA . LEU B 1 430 ? 11.516 -3.029 -27.203 1 84.25 430 LEU B CA 1
ATOM 8700 C C . LEU B 1 430 ? 10.234 -3.141 -28.016 1 84.25 430 LEU B C 1
ATOM 8702 O O . LEU B 1 430 ? 9.555 -4.168 -27.969 1 84.25 430 LEU B O 1
ATOM 8706 N N . ASP B 1 431 ? 9.805 -2.109 -28.672 1 77.38 431 ASP B N 1
ATOM 8707 C CA . ASP B 1 431 ? 8.539 -2.062 -29.406 1 77.38 431 ASP B CA 1
ATOM 8708 C C . ASP B 1 431 ? 8.477 -3.174 -30.453 1 77.38 431 ASP B C 1
ATOM 8710 O O . ASP B 1 431 ? 9.508 -3.676 -30.891 1 77.38 431 ASP B O 1
ATOM 8714 N N . LYS B 1 432 ? 7.203 -3.566 -30.672 1 66.31 432 LYS B N 1
ATOM 8715 C CA . LYS B 1 432 ? 6.879 -4.605 -31.641 1 66.31 432 LYS B CA 1
ATOM 8716 C C . LYS B 1 432 ? 7.488 -4.293 -33 1 66.31 432 LYS B C 1
ATOM 8718 O O . LYS B 1 432 ? 7.414 -3.154 -33.469 1 66.31 432 LYS B O 1
ATOM 8723 N N . THR B 1 433 ? 8.438 -5.066 -33.312 1 62.25 433 THR B N 1
ATOM 8724 C CA . THR B 1 433 ? 8.75 -5.035 -34.75 1 62.25 433 THR B CA 1
ATOM 8725 C C . THR B 1 433 ? 7.797 -5.938 -35.531 1 62.25 433 THR B C 1
ATOM 8727 O O . THR B 1 433 ? 7.07 -6.738 -34.938 1 62.25 433 THR B O 1
ATOM 8730 N N . GLN B 1 434 ? 7.273 -5.621 -36.75 1 52.66 434 GLN B N 1
ATOM 8731 C CA . GLN B 1 434 ? 6.352 -6.328 -37.625 1 52.66 434 GLN B CA 1
ATOM 8732 C C . GLN B 1 434 ? 6.312 -7.82 -37.312 1 52.66 434 GLN B C 1
ATOM 8734 O O . GLN B 1 434 ? 5.25 -8.445 -37.344 1 52.66 434 GLN B O 1
ATOM 8739 N N . ASP B 1 435 ? 7.375 -8.453 -36.906 1 50.59 435 ASP B N 1
ATOM 8740 C CA . ASP B 1 435 ? 7.414 -9.906 -36.844 1 50.59 435 ASP B CA 1
ATOM 8741 C C . ASP B 1 435 ? 7.488 -10.391 -35.406 1 50.59 435 ASP B C 1
ATOM 8743 O O . ASP B 1 435 ? 7.363 -11.586 -35.125 1 50.59 435 ASP B O 1
ATOM 8747 N N . GLU B 1 436 ? 7.676 -9.43 -34.438 1 60 436 GLU B N 1
ATOM 8748 C CA . GLU B 1 436 ? 7.969 -9.969 -33.125 1 60 436 GLU B CA 1
ATOM 8749 C C . GLU B 1 436 ? 7.055 -9.352 -32.062 1 60 436 GLU B C 1
ATOM 8751 O O . GLU B 1 436 ? 6.672 -8.188 -32.188 1 60 436 GLU B O 1
ATOM 8756 N N . ASP B 1 437 ? 6.445 -10.203 -31.266 1 61.44 437 ASP B N 1
ATOM 8757 C CA . ASP B 1 437 ? 5.602 -9.812 -30.141 1 61.44 437 ASP B CA 1
ATOM 8758 C C . ASP B 1 437 ? 6.336 -8.852 -29.219 1 61.44 437 ASP B C 1
ATOM 8760 O O . ASP B 1 437 ? 7.566 -8.852 -29.156 1 61.44 437 ASP B O 1
ATOM 8764 N N . GLU B 1 438 ? 5.582 -7.875 -28.734 1 69.56 438 GLU B N 1
ATOM 8765 C CA . GLU B 1 438 ? 6.125 -6.961 -27.734 1 69.56 438 GLU B CA 1
ATOM 8766 C C . GLU B 1 438 ? 6.898 -7.719 -26.656 1 69.56 438 GLU B C 1
ATOM 8768 O O . GLU B 1 438 ? 6.418 -8.727 -26.141 1 69.56 438 GLU B O 1
ATOM 8773 N N . LYS B 1 439 ? 8.117 -7.355 -26.609 1 75.94 439 LYS B N 1
ATOM 8774 C CA . LYS B 1 439 ? 8.953 -8.008 -25.609 1 75.94 439 LYS B CA 1
ATOM 8775 C C . LYS B 1 439 ? 8.695 -7.438 -24.219 1 75.94 439 LYS B C 1
ATOM 8777 O O . LYS B 1 439 ? 8.43 -6.242 -24.062 1 75.94 439 LYS B O 1
ATOM 8782 N N . LEU B 1 440 ? 8.664 -8.258 -23.281 1 78.44 440 LEU B N 1
ATOM 8783 C CA . LEU B 1 440 ? 8.625 -7.926 -21.859 1 78.44 440 LEU B CA 1
ATOM 8784 C C . LEU B 1 440 ? 7.328 -7.207 -21.5 1 78.44 440 LEU B C 1
ATOM 8786 O O . LEU B 1 440 ? 7.352 -6.16 -20.844 1 78.44 440 LEU B O 1
ATOM 8790 N N . LYS B 1 441 ? 6.289 -7.656 -22.062 1 81.94 441 LYS B N 1
ATOM 8791 C CA . LYS B 1 441 ? 4.996 -7.16 -21.609 1 81.94 441 LYS B CA 1
ATOM 8792 C C . LYS B 1 441 ? 4.781 -7.465 -20.125 1 81.94 441 LYS B C 1
ATOM 8794 O O . LYS B 1 441 ? 4.816 -8.625 -19.703 1 81.94 441 LYS B O 1
ATOM 8799 N N . PRO B 1 442 ? 4.586 -6.434 -19.344 1 81.94 442 PRO B N 1
ATOM 8800 C CA . PRO B 1 442 ? 4.543 -6.609 -17.891 1 81.94 442 PRO B CA 1
ATOM 8801 C C . PRO B 1 442 ? 3.535 -7.676 -17.453 1 81.94 442 PRO B C 1
ATOM 8803 O O . PRO B 1 442 ? 3.844 -8.516 -16.609 1 81.94 442 PRO B O 1
ATOM 8806 N N . SER B 1 443 ? 2.369 -7.703 -18.062 1 80.62 443 SER B N 1
ATOM 8807 C CA . SER B 1 443 ? 1.334 -8.633 -17.625 1 80.62 443 SER B CA 1
ATOM 8808 C C . SER B 1 443 ? 1.681 -10.07 -18.031 1 80.62 443 SER B C 1
ATOM 8810 O O . SER B 1 443 ? 1.044 -11.016 -17.562 1 80.62 443 SER B O 1
ATOM 8812 N N . SER B 1 444 ? 2.701 -10.211 -18.797 1 81.31 444 SER B N 1
ATOM 8813 C CA . SER B 1 444 ? 3.125 -11.539 -19.234 1 81.31 444 SER B CA 1
ATOM 8814 C C . SER B 1 444 ? 4.383 -11.992 -18.5 1 81.31 444 SER B C 1
ATOM 8816 O O . SER B 1 444 ? 4.871 -13.102 -18.719 1 81.31 444 SER B O 1
ATOM 8818 N N . LEU B 1 445 ? 4.809 -11.141 -17.688 1 86 445 LEU B N 1
ATOM 8819 C CA . LEU B 1 445 ? 6.008 -11.469 -16.922 1 86 445 LEU B CA 1
ATOM 8820 C C . LEU B 1 445 ? 5.637 -11.961 -15.531 1 86 445 LEU B C 1
ATOM 8822 O O . LEU B 1 445 ? 4.629 -11.531 -14.961 1 86 445 LEU B O 1
ATOM 8826 N N . PHE B 1 446 ? 6.477 -12.867 -15.062 1 87.88 446 PHE B N 1
ATOM 8827 C CA . PHE B 1 446 ? 6.254 -13.367 -13.711 1 87.88 446 PHE B CA 1
ATOM 8828 C C . PHE B 1 446 ? 7.219 -12.727 -12.727 1 87.88 446 PHE B C 1
ATOM 8830 O O . PHE B 1 446 ? 8.32 -12.32 -13.102 1 87.88 446 PHE B O 1
ATOM 8837 N N . SER B 1 447 ? 6.781 -12.602 -11.492 1 86.94 447 SER B N 1
ATOM 8838 C CA . SER B 1 447 ? 7.602 -12.016 -10.438 1 86.94 447 SER B CA 1
ATOM 8839 C C . SER B 1 447 ? 8.789 -12.906 -10.102 1 86.94 447 SER B C 1
ATOM 8841 O O . SER B 1 447 ? 8.617 -14.055 -9.688 1 86.94 447 SER B O 1
ATOM 8843 N N . PRO B 1 448 ? 9.914 -12.43 -10.32 1 85.06 448 PRO B N 1
ATOM 8844 C CA . PRO B 1 448 ? 11.086 -13.234 -9.961 1 85.06 448 PRO B CA 1
ATOM 8845 C C . PRO B 1 448 ? 11.102 -13.633 -8.492 1 85.06 448 PRO B C 1
ATOM 8847 O O . PRO B 1 448 ? 11.484 -14.758 -8.156 1 85.06 448 PRO B O 1
ATOM 8850 N N . THR B 1 449 ? 10.727 -12.773 -7.688 1 84.62 449 THR B N 1
ATOM 8851 C CA . THR B 1 449 ? 10.727 -13.031 -6.25 1 84.62 449 THR B CA 1
ATOM 8852 C C . THR B 1 449 ? 9.742 -14.141 -5.895 1 84.62 449 THR B C 1
ATOM 8854 O O . THR B 1 449 ? 10.102 -15.086 -5.191 1 84.62 449 THR B O 1
ATOM 8857 N N . LEU B 1 450 ? 8.594 -14.039 -6.41 1 85.44 450 LEU B N 1
ATOM 8858 C CA . LEU B 1 450 ? 7.57 -15.039 -6.105 1 85.44 450 LEU B CA 1
ATOM 8859 C C . LEU B 1 450 ? 7.941 -16.391 -6.703 1 85.44 450 LEU B C 1
ATOM 8861 O O . LEU B 1 450 ? 7.805 -17.422 -6.047 1 85.44 450 LEU B O 1
ATOM 8865 N N . GLN B 1 451 ? 8.344 -16.328 -7.918 1 85.38 451 GLN B N 1
ATOM 8866 C CA . GLN B 1 451 ? 8.703 -17.578 -8.586 1 85.38 451 GLN B CA 1
ATOM 8867 C C . GLN B 1 451 ? 9.898 -18.234 -7.906 1 85.38 451 GLN B C 1
ATOM 8869 O O . GLN B 1 451 ? 9.945 -19.469 -7.773 1 85.38 451 GLN B O 1
ATOM 8874 N N . TYR B 1 452 ? 10.836 -17.453 -7.539 1 85.38 452 TYR B N 1
ATOM 8875 C CA . TYR B 1 452 ? 11.969 -18 -6.809 1 85.38 452 TYR B CA 1
ATOM 8876 C C . TYR B 1 452 ? 11.523 -18.578 -5.469 1 85.38 452 TYR B C 1
ATOM 8878 O O . TYR B 1 452 ? 12.008 -19.641 -5.051 1 85.38 452 TYR B O 1
ATOM 8886 N N . PHE B 1 453 ? 10.742 -17.938 -4.879 1 85.94 453 PHE B N 1
ATOM 8887 C CA . PHE B 1 453 ? 10.188 -18.422 -3.619 1 85.94 453 PHE B CA 1
ATOM 8888 C C . PHE B 1 453 ? 9.555 -19.797 -3.799 1 85.94 453 PHE B C 1
ATOM 8890 O O . PHE B 1 453 ? 9.844 -20.719 -3.039 1 85.94 453 PHE B O 1
ATOM 8897 N N . TYR B 1 454 ? 8.727 -19.922 -4.781 1 84.38 454 TYR B N 1
ATOM 8898 C CA . TYR B 1 454 ? 8.07 -21.188 -5.055 1 84.38 454 TYR B CA 1
ATOM 8899 C C . TYR B 1 454 ? 9.094 -22.281 -5.375 1 84.38 454 TYR B C 1
ATOM 8901 O O . TYR B 1 454 ? 8.969 -23.422 -4.914 1 84.38 454 TYR B O 1
ATOM 8909 N N . GLN B 1 455 ? 9.977 -21.875 -6.152 1 83.56 455 GLN B N 1
ATOM 8910 C CA . GLN B 1 455 ? 11.055 -22.781 -6.5 1 83.56 455 GLN B CA 1
ATOM 8911 C C . GLN B 1 455 ? 11.781 -23.281 -5.25 1 83.56 455 GLN B C 1
ATOM 8913 O O . GLN B 1 455 ? 12.008 -24.484 -5.098 1 83.56 455 GLN B O 1
ATOM 8918 N N . CYS B 1 456 ? 12.125 -22.391 -4.383 1 85.12 456 CYS B N 1
ATOM 8919 C CA . CYS B 1 456 ? 12.867 -22.719 -3.176 1 85.12 456 CYS B CA 1
ATOM 8920 C C . CYS B 1 456 ? 12.023 -23.562 -2.221 1 85.12 456 CYS B C 1
ATOM 8922 O O . CYS B 1 456 ? 12.523 -24.5 -1.605 1 85.12 456 CYS B O 1
ATOM 8924 N N . LEU B 1 457 ? 10.859 -23.172 -2.094 1 82.56 457 LEU B N 1
ATOM 8925 C CA . LEU B 1 457 ? 9.961 -23.906 -1.203 1 82.56 457 LEU B CA 1
ATOM 8926 C C . LEU B 1 457 ? 9.812 -25.359 -1.651 1 82.56 457 LEU B C 1
ATOM 8928 O O . LEU B 1 457 ? 9.898 -26.266 -0.834 1 82.56 457 LEU B O 1
ATOM 8932 N N . THR B 1 458 ? 9.539 -25.531 -2.928 1 81.94 458 THR B N 1
ATOM 8933 C CA . THR B 1 458 ? 9.406 -26.859 -3.488 1 81.94 458 THR B CA 1
ATOM 8934 C C . THR B 1 458 ? 10.695 -27.656 -3.297 1 81.94 458 THR B C 1
ATOM 8936 O O . THR B 1 458 ? 10.656 -28.828 -2.885 1 81.94 458 THR B O 1
ATOM 8939 N N . PHE B 1 459 ? 11.719 -27.047 -3.578 1 83.38 459 PHE B N 1
ATOM 8940 C CA . PHE B 1 459 ? 13.016 -27.688 -3.451 1 83.38 459 PHE B CA 1
ATOM 8941 C C . PHE B 1 459 ? 13.289 -28.078 -2.002 1 83.38 459 PHE B C 1
ATOM 8943 O O . PHE B 1 459 ? 13.742 -29.203 -1.729 1 83.38 459 PHE B O 1
ATOM 8950 N N . ARG B 1 460 ? 13.008 -27.172 -1.103 1 81.94 460 ARG B N 1
ATOM 8951 C CA . ARG B 1 460 ? 13.242 -27.406 0.318 1 81.94 460 ARG B CA 1
ATOM 8952 C C . ARG B 1 460 ? 12.352 -28.531 0.84 1 81.94 460 ARG B C 1
ATOM 8954 O O . ARG B 1 460 ? 12.766 -29.312 1.7 1 81.94 460 ARG B O 1
ATOM 8961 N N . ALA B 1 461 ? 11.211 -28.562 0.411 1 77.81 461 ALA B N 1
ATOM 8962 C CA . ALA B 1 461 ? 10.281 -29.609 0.816 1 77.81 461 ALA B CA 1
ATOM 8963 C C . ALA B 1 461 ? 10.812 -30.984 0.429 1 77.81 461 ALA B C 1
ATOM 8965 O O . ALA B 1 461 ? 10.656 -31.953 1.18 1 77.81 461 ALA B O 1
ATOM 8966 N N . GLU B 1 462 ? 11.352 -31.031 -0.72 1 77.31 462 GLU B N 1
ATOM 8967 C CA . GLU B 1 462 ? 11.852 -32.312 -1.225 1 77.31 462 GLU B CA 1
ATOM 8968 C C . GLU B 1 462 ? 13.266 -32.594 -0.713 1 77.31 462 GLU B C 1
ATOM 8970 O O . GLU B 1 462 ? 13.672 -33.75 -0.602 1 77.31 462 GLU B O 1
ATOM 8975 N N . ASN B 1 463 ? 13.961 -31.469 -0.516 1 79.31 463 ASN B N 1
ATOM 8976 C CA . ASN B 1 463 ? 15.352 -31.562 -0.086 1 79.31 463 ASN B CA 1
ATOM 8977 C C . ASN B 1 463 ? 15.617 -30.719 1.153 1 79.31 463 ASN B C 1
ATOM 8979 O O . ASN B 1 463 ? 16.219 -29.641 1.059 1 79.31 463 ASN B O 1
ATOM 8983 N N . PRO B 1 464 ? 15.203 -31.141 2.299 1 74.88 464 PRO B N 1
ATOM 8984 C CA . PRO B 1 464 ? 15.234 -30.312 3.508 1 74.88 464 PRO B CA 1
ATOM 8985 C C . PRO B 1 464 ? 16.641 -29.797 3.836 1 74.88 464 PRO B C 1
ATOM 8987 O O . PRO B 1 464 ? 16.781 -28.75 4.465 1 74.88 464 PRO B O 1
ATOM 8990 N N . GLN B 1 465 ? 17.672 -30.438 3.338 1 72.75 465 GLN B N 1
ATOM 8991 C CA . GLN B 1 465 ? 19 -30.031 3.818 1 72.75 465 GLN B CA 1
ATOM 8992 C C . GLN B 1 465 ? 19.859 -29.516 2.674 1 72.75 465 GLN B C 1
ATOM 8994 O O . GLN B 1 465 ? 21 -29.094 2.893 1 72.75 465 GLN B O 1
ATOM 8999 N N . ALA B 1 466 ? 19.297 -29.5 1.563 1 79.19 466 ALA B N 1
ATOM 9000 C CA . ALA B 1 466 ? 20.094 -29.109 0.399 1 79.19 466 ALA B CA 1
ATOM 9001 C C . ALA B 1 466 ? 20.141 -27.594 0.257 1 79.19 466 ALA B C 1
ATOM 9003 O O . ALA B 1 466 ? 19.297 -26.875 0.807 1 79.19 466 ALA B O 1
ATOM 9004 N N . GLN B 1 467 ? 21.266 -27.141 -0.312 1 82.19 467 GLN B N 1
ATOM 9005 C CA . GLN B 1 467 ? 21.359 -25.719 -0.639 1 82.19 467 GLN B CA 1
ATOM 9006 C C . GLN B 1 467 ? 20.266 -25.312 -1.623 1 82.19 467 GLN B C 1
ATOM 9008 O O . GLN B 1 467 ? 19.938 -26.062 -2.545 1 82.19 467 GLN B O 1
ATOM 9013 N N . LEU B 1 468 ? 19.766 -24.109 -1.373 1 85.06 468 LEU B N 1
ATOM 9014 C CA . LEU B 1 468 ? 18.703 -23.625 -2.232 1 85.06 468 LEU B CA 1
ATOM 9015 C C . LEU B 1 468 ? 19.188 -23.453 -3.666 1 85.06 468 LEU B C 1
ATOM 9017 O O . LEU B 1 468 ? 20.344 -23.078 -3.889 1 85.06 468 LEU B O 1
ATOM 9021 N N . PRO B 1 469 ? 18.375 -23.75 -4.594 1 85.19 469 PRO B N 1
ATOM 9022 C CA . PRO B 1 469 ? 18.734 -23.625 -6.004 1 85.19 469 PRO B CA 1
ATOM 9023 C C . PRO B 1 469 ? 18.828 -22.172 -6.473 1 85.19 469 PRO B C 1
ATOM 9025 O O . PRO B 1 469 ? 18.359 -21.266 -5.777 1 85.19 469 PRO B O 1
ATOM 9028 N N . GLU B 1 470 ? 19.484 -22.047 -7.605 1 83.44 470 GLU B N 1
ATOM 9029 C CA . GLU B 1 470 ? 19.516 -20.734 -8.234 1 83.44 470 GLU B CA 1
ATOM 9030 C C . GLU B 1 470 ? 18.203 -20.438 -8.969 1 83.44 470 GLU B C 1
ATOM 9032 O O . GLU B 1 470 ? 17.422 -21.344 -9.234 1 83.44 470 GLU B O 1
ATOM 9037 N N . LEU B 1 471 ? 18.047 -19.203 -9.18 1 81.62 471 LEU B N 1
ATOM 9038 C CA . LEU B 1 471 ? 16.844 -18.781 -9.883 1 81.62 471 LEU B CA 1
ATOM 9039 C C . LEU B 1 471 ? 16.75 -19.453 -11.258 1 81.62 471 LEU B C 1
ATOM 9041 O O . LEU B 1 471 ? 17.766 -19.547 -11.969 1 81.62 471 LEU B O 1
ATOM 9045 N N . ASP B 1 472 ? 15.539 -19.859 -11.555 1 80.94 472 ASP B N 1
ATOM 9046 C CA . ASP B 1 472 ? 15.266 -20.453 -12.867 1 80.94 472 ASP B CA 1
ATOM 9047 C C . ASP B 1 472 ? 15.695 -19.516 -13.992 1 80.94 472 ASP B C 1
ATOM 9049 O O . ASP B 1 472 ? 15.43 -18.312 -13.945 1 80.94 472 ASP B O 1
ATOM 9053 N N . LEU B 1 473 ? 16.281 -20.047 -14.984 1 79.75 473 LEU B N 1
ATOM 9054 C CA . LEU B 1 473 ? 16.844 -19.266 -16.094 1 79.75 473 LEU B CA 1
ATOM 9055 C C . LEU B 1 473 ? 15.75 -18.562 -16.875 1 79.75 473 LEU B C 1
ATOM 9057 O O . LEU B 1 473 ? 15.961 -17.453 -17.391 1 79.75 473 LEU B O 1
ATOM 9061 N N . ASN B 1 474 ? 14.625 -19.188 -16.906 1 77 474 ASN B N 1
ATOM 9062 C CA . ASN B 1 474 ? 13.531 -18.578 -17.656 1 77 474 ASN B CA 1
ATOM 9063 C C . ASN B 1 474 ? 13.039 -17.297 -16.984 1 77 474 ASN B C 1
ATOM 9065 O O . ASN B 1 474 ? 12.594 -16.375 -17.672 1 77 474 ASN B O 1
ATOM 9069 N N . ILE B 1 475 ? 13.195 -17.266 -15.742 1 77.19 475 ILE B N 1
ATOM 9070 C CA . ILE B 1 475 ? 12.766 -16.078 -15.008 1 77.19 475 ILE B CA 1
ATOM 9071 C C . ILE B 1 475 ? 13.859 -15.016 -15.07 1 77.19 475 ILE B C 1
ATOM 9073 O O . ILE B 1 475 ? 13.57 -13.82 -15.156 1 77.19 475 ILE B O 1
ATOM 9077 N N . GLN B 1 476 ? 15 -15.523 -15.055 1 76.44 476 GLN B N 1
ATOM 9078 C CA . GLN B 1 476 ? 16.141 -14.617 -15.094 1 76.44 476 GLN B CA 1
ATOM 9079 C C . GLN B 1 476 ? 16.141 -13.789 -16.375 1 76.44 476 GLN B C 1
ATOM 9081 O O . GLN B 1 476 ? 16.562 -12.633 -16.375 1 76.44 476 GLN B O 1
ATOM 9086 N N . LYS B 1 477 ? 15.602 -14.344 -17.344 1 74.88 477 LYS B N 1
ATOM 9087 C CA . LYS B 1 477 ? 15.602 -13.688 -18.641 1 74.88 477 LYS B CA 1
ATOM 9088 C C . LYS B 1 477 ? 14.742 -12.422 -18.609 1 74.88 477 LYS B C 1
ATOM 9090 O O . LYS B 1 477 ? 14.984 -11.484 -19.375 1 74.88 477 LYS B O 1
ATOM 9095 N N . TYR B 1 478 ? 13.742 -12.422 -17.656 1 74.88 478 TYR B N 1
ATOM 9096 C CA . TYR B 1 478 ? 12.844 -11.281 -17.531 1 74.88 478 TYR B CA 1
ATOM 9097 C C . TYR B 1 478 ? 13.578 -10.062 -17 1 74.88 478 TYR B C 1
ATOM 9099 O O . TYR B 1 478 ? 13.227 -8.922 -17.312 1 74.88 478 TYR B O 1
ATOM 9107 N N . ILE B 1 479 ? 14.555 -10.383 -16.203 1 74 479 ILE B N 1
ATOM 9108 C CA . ILE B 1 479 ? 15.047 -9.281 -15.383 1 74 479 ILE B CA 1
ATOM 9109 C C . ILE B 1 479 ? 16.453 -8.898 -15.812 1 74 479 ILE B C 1
ATOM 9111 O O . ILE B 1 479 ? 17.078 -8 -15.234 1 74 479 ILE B O 1
ATOM 9115 N N . CYS B 1 480 ? 16.859 -9.586 -16.828 1 77.75 480 CYS B N 1
ATOM 9116 C CA . CYS B 1 480 ? 18.188 -9.234 -17.328 1 77.75 480 CYS B CA 1
ATOM 9117 C C . CYS B 1 480 ? 18.094 -8.664 -18.734 1 77.75 480 CYS B C 1
ATOM 9119 O O . CYS B 1 480 ? 17.281 -9.102 -19.547 1 77.75 480 CYS B O 1
ATOM 9121 N N . PRO B 1 481 ? 18.906 -7.633 -18.953 1 78.5 481 PRO B N 1
ATOM 9122 C CA . PRO B 1 481 ? 18.922 -7.059 -20.297 1 78.5 481 PRO B CA 1
ATOM 9123 C C . PRO B 1 481 ? 19.25 -8.086 -21.375 1 78.5 481 PRO B C 1
ATOM 9125 O O . PRO B 1 481 ? 20.047 -8.992 -21.141 1 78.5 481 PRO B O 1
ATOM 9128 N N . ASP B 1 482 ? 18.562 -7.93 -22.422 1 81.06 482 ASP B N 1
ATOM 9129 C CA . ASP B 1 482 ? 18.844 -8.789 -23.578 1 81.06 482 ASP B CA 1
ATOM 9130 C C . ASP B 1 482 ? 20.25 -8.555 -24.109 1 81.06 482 ASP B C 1
ATOM 9132 O O . ASP B 1 482 ? 20.516 -7.523 -24.719 1 81.06 482 ASP B O 1
ATOM 9136 N N . LYS B 1 483 ? 21.078 -9.461 -23.969 1 80.12 483 LYS B N 1
ATOM 9137 C CA . LYS B 1 483 ? 22.484 -9.32 -24.328 1 80.12 483 LYS B CA 1
ATOM 9138 C C . LYS B 1 483 ? 22.656 -9.023 -25.812 1 80.12 483 LYS B C 1
ATOM 9140 O O . LYS B 1 483 ? 23.453 -8.172 -26.188 1 80.12 483 LYS B O 1
ATOM 9145 N N . GLU B 1 484 ? 21.953 -9.703 -26.578 1 82.06 484 GLU B N 1
ATOM 9146 C CA . GLU B 1 484 ? 22.062 -9.516 -28.031 1 82.06 484 GLU B CA 1
ATOM 9147 C C . GLU B 1 484 ? 21.641 -8.109 -28.438 1 82.06 484 GLU B C 1
ATOM 9149 O O . GLU B 1 484 ? 22.281 -7.484 -29.281 1 82.06 484 GLU B O 1
ATOM 9154 N N . MET B 1 485 ? 20.625 -7.676 -27.891 1 84.38 485 MET B N 1
ATOM 9155 C CA . MET B 1 485 ? 20.141 -6.34 -28.203 1 84.38 485 MET B CA 1
ATOM 9156 C C . MET B 1 485 ? 21.156 -5.277 -27.812 1 84.38 485 MET B C 1
ATOM 9158 O O . MET B 1 485 ? 21.422 -4.352 -28.594 1 84.38 485 MET B O 1
ATOM 9162 N N . PHE B 1 486 ? 21.781 -5.402 -26.781 1 86.06 486 PHE B N 1
ATOM 9163 C CA . PHE B 1 486 ? 22.734 -4.406 -26.281 1 86.06 486 PHE B CA 1
ATOM 9164 C C . PHE B 1 486 ? 24.031 -4.473 -27.062 1 86.06 486 PHE B C 1
ATOM 9166 O O . PHE B 1 486 ? 24.672 -3.443 -27.297 1 86.06 486 PHE B O 1
ATOM 9173 N N . GLU B 1 487 ? 24.344 -5.672 -27.406 1 84.81 487 GLU B N 1
ATOM 9174 C CA . GLU B 1 487 ? 25.547 -5.812 -28.234 1 84.81 487 GLU B CA 1
ATOM 9175 C C . GLU B 1 487 ? 25.359 -5.16 -29.594 1 84.81 487 GLU B C 1
ATOM 9177 O O . GLU B 1 487 ? 26.266 -4.527 -30.125 1 84.81 487 GLU B O 1
ATOM 9182 N N . ASN B 1 488 ? 24.203 -5.289 -30.094 1 86.25 488 ASN B N 1
ATOM 9183 C CA . ASN B 1 488 ? 23.906 -4.695 -31.391 1 86.25 488 ASN B CA 1
ATOM 9184 C C . ASN B 1 488 ? 23.875 -3.17 -31.312 1 86.25 488 ASN B C 1
ATOM 9186 O O . ASN B 1 488 ? 24.062 -2.488 -32.312 1 86.25 488 ASN B O 1
ATOM 9190 N N . ALA B 1 489 ? 23.641 -2.648 -30.141 1 88.62 489 ALA B N 1
ATOM 9191 C CA . ALA B 1 489 ? 23.516 -1.205 -29.953 1 88.62 489 ALA B CA 1
ATOM 9192 C C . ALA B 1 489 ? 24.844 -0.585 -29.516 1 88.62 489 ALA B C 1
ATOM 9194 O O . ALA B 1 489 ? 24.891 0.59 -29.141 1 88.62 489 ALA B O 1
ATOM 9195 N N . GLN B 1 490 ? 25.891 -1.253 -29.578 1 87.12 490 GLN B N 1
ATOM 9196 C CA . GLN B 1 490 ? 27.188 -0.83 -29.062 1 87.12 490 GLN B CA 1
ATOM 9197 C C . GLN B 1 490 ? 27.656 0.46 -29.719 1 87.12 490 GLN B C 1
ATOM 9199 O O . GLN B 1 490 ? 28.203 1.342 -29.062 1 87.12 490 GLN B O 1
ATOM 9204 N N . LYS B 1 491 ? 27.453 0.599 -31 1 87.56 491 LYS B N 1
ATOM 9205 C CA . LYS B 1 491 ? 27.875 1.787 -31.734 1 87.56 491 LYS B CA 1
ATOM 9206 C C . LYS B 1 491 ? 27.141 3.031 -31.234 1 87.56 491 LYS B C 1
ATOM 9208 O O . LYS B 1 491 ? 27.766 4.07 -31 1 87.56 491 LYS B O 1
ATOM 9213 N N . GLN B 1 492 ? 25.875 2.877 -31.203 1 88.44 492 GLN B N 1
ATOM 9214 C CA . GLN B 1 492 ? 25.062 3.996 -30.734 1 88.44 492 GLN B CA 1
ATOM 9215 C C . GLN B 1 492 ? 25.406 4.34 -29.281 1 88.44 492 GLN B C 1
ATOM 9217 O O . GLN B 1 492 ? 25.391 5.512 -28.906 1 88.44 492 GLN B O 1
ATOM 9222 N N . CYS B 1 493 ? 25.75 3.357 -28.516 1 84.5 493 CYS B N 1
ATOM 9223 C CA . CYS B 1 493 ? 26.109 3.555 -27.109 1 84.5 493 CYS B CA 1
ATOM 9224 C C . CYS B 1 493 ? 27.422 4.316 -26.984 1 84.5 493 CYS B C 1
ATOM 9226 O O . CYS B 1 493 ? 27.562 5.199 -26.141 1 84.5 493 CYS B O 1
ATOM 9228 N N . GLN B 1 494 ? 28.312 3.957 -27.781 1 83.38 494 GLN B N 1
ATOM 9229 C CA . GLN B 1 494 ? 29.609 4.633 -27.781 1 83.38 494 GLN B CA 1
ATOM 9230 C C . GLN B 1 494 ? 29.453 6.102 -28.188 1 83.38 494 GLN B C 1
ATOM 9232 O O . GLN B 1 494 ? 30.094 6.977 -27.594 1 83.38 494 GLN B O 1
ATOM 9237 N N . LYS B 1 495 ? 28.672 6.379 -29.094 1 85.94 495 LYS B N 1
ATOM 9238 C CA . LYS B 1 495 ? 28.422 7.75 -29.531 1 85.94 495 LYS B CA 1
ATOM 9239 C C . LYS B 1 495 ? 27.781 8.562 -28.406 1 85.94 495 LYS B C 1
ATOM 9241 O O . LYS B 1 495 ? 28.109 9.734 -28.219 1 85.94 495 LYS B O 1
ATOM 9246 N N . PHE B 1 496 ? 26.859 7.945 -27.844 1 85.81 496 PHE B N 1
ATOM 9247 C CA . PHE B 1 496 ? 26.203 8.578 -26.703 1 85.81 496 PHE B CA 1
ATOM 9248 C C . PHE B 1 496 ? 27.219 8.891 -25.609 1 85.81 496 PHE B C 1
ATOM 9250 O O . PHE B 1 496 ? 27.234 10 -25.078 1 85.81 496 PHE B O 1
ATOM 9257 N N . ALA B 1 497 ? 28.062 7.977 -25.281 1 81.88 497 ALA B N 1
ATOM 9258 C CA . ALA B 1 497 ? 29.062 8.141 -24.234 1 81.88 497 ALA B CA 1
ATOM 9259 C C . ALA B 1 497 ? 30.031 9.266 -24.578 1 81.88 497 ALA B C 1
ATOM 9261 O O . ALA B 1 497 ? 30.422 10.039 -23.703 1 81.88 497 ALA B O 1
ATOM 9262 N N . GLU B 1 498 ? 30.359 9.312 -25.719 1 82.5 498 GLU B N 1
ATOM 9263 C CA . GLU B 1 498 ? 31.297 10.328 -26.188 1 82.5 498 GLU B CA 1
ATOM 9264 C C . GLU B 1 498 ? 30.688 11.719 -26.125 1 82.5 498 GLU B C 1
ATOM 9266 O O . GLU B 1 498 ? 31.391 12.703 -25.891 1 82.5 498 GLU B O 1
ATOM 9271 N N . ALA B 1 499 ? 29.438 11.758 -26.328 1 82.88 499 ALA B N 1
ATOM 9272 C CA . ALA B 1 499 ? 28.766 13.047 -26.328 1 82.88 499 ALA B CA 1
ATOM 9273 C C . ALA B 1 499 ? 28.688 13.641 -24.922 1 82.88 499 ALA B C 1
ATOM 9275 O O . ALA B 1 499 ? 28.688 14.859 -24.75 1 82.88 499 ALA B O 1
ATOM 9276 N N . PHE B 1 500 ? 28.547 12.875 -23.875 1 77.44 500 PHE B N 1
ATOM 9277 C CA . PHE B 1 500 ? 28.359 13.391 -22.531 1 77.44 500 PHE B CA 1
ATOM 9278 C C . PHE B 1 500 ? 29.578 13.086 -21.656 1 77.44 500 PHE B C 1
ATOM 9280 O O . PHE B 1 500 ? 29.672 13.547 -20.516 1 77.44 500 PHE B O 1
ATOM 9287 N N . ILE B 1 501 ? 30.734 12.859 -22.125 1 63.47 501 ILE B N 1
ATOM 9288 C CA . ILE B 1 501 ? 31.938 12.477 -21.391 1 63.47 501 ILE B CA 1
ATOM 9289 C C . ILE B 1 501 ? 31.562 11.758 -20.109 1 63.47 501 ILE B C 1
ATOM 9291 O O . ILE B 1 501 ? 31.656 12.336 -19.016 1 63.47 501 ILE B O 1
ATOM 9295 N N . LEU B 1 502 ? 30.609 10.961 -20.156 1 58.34 502 LEU B N 1
ATOM 9296 C CA . LEU B 1 502 ? 30.203 10.211 -18.984 1 58.34 502 LEU B CA 1
ATOM 9297 C C . LEU B 1 502 ? 31.344 9.344 -18.469 1 58.34 502 LEU B C 1
ATOM 9299 O O . LEU B 1 502 ? 32.031 8.695 -19.25 1 58.34 502 LEU B O 1
ATOM 9303 N N . LYS B 1 503 ? 32.219 10 -17.578 1 48 503 LYS B N 1
ATOM 9304 C CA . LYS B 1 503 ? 33.344 9.242 -17.047 1 48 503 LYS B CA 1
ATOM 9305 C C . LYS B 1 503 ? 32.906 7.871 -16.547 1 48 503 LYS B C 1
ATOM 9307 O O . LYS B 1 503 ? 31.891 7.75 -15.867 1 48 503 LYS B O 1
ATOM 9312 N N . PRO B 1 504 ? 33.312 6.883 -17.125 1 45.25 504 PRO B N 1
ATOM 9313 C CA . PRO B 1 504 ? 33.094 5.59 -16.469 1 45.25 504 PRO B CA 1
ATOM 9314 C C . PRO B 1 504 ? 33.406 5.629 -14.977 1 45.25 504 PRO B C 1
ATOM 9316 O O . PRO B 1 504 ? 34.312 6.34 -14.539 1 45.25 504 PRO B O 1
ATOM 9319 N N . VAL B 1 505 ? 32.375 5.578 -14.094 1 41.06 505 VAL B N 1
ATOM 9320 C CA . VAL B 1 505 ? 32.531 5.617 -12.648 1 41.06 505 VAL B CA 1
ATOM 9321 C C . VAL B 1 505 ? 33.688 4.715 -12.234 1 41.06 505 VAL B C 1
ATOM 9323 O O . VAL B 1 505 ? 33.656 3.5 -12.445 1 41.06 505 VAL B O 1
ATOM 9326 N N . GLU B 1 506 ? 34.906 5.16 -12.258 1 33.28 506 GLU B N 1
ATOM 9327 C CA . GLU B 1 506 ? 35.844 4.453 -11.422 1 33.28 506 GLU B CA 1
ATOM 9328 C C . GLU B 1 506 ? 35.438 4.453 -9.961 1 33.28 506 GLU B C 1
ATOM 9330 O O . GLU B 1 506 ? 35.094 5.5 -9.406 1 33.28 506 GLU B O 1
ATOM 9335 N N . THR B 1 507 ? 34.844 3.428 -9.5 1 33.44 507 THR B N 1
ATOM 9336 C CA . THR B 1 507 ? 34.469 3.182 -8.109 1 33.44 507 THR B CA 1
ATOM 9337 C C . THR B 1 507 ? 35.531 3.695 -7.156 1 33.44 507 THR B C 1
ATOM 9339 O O . THR B 1 507 ? 36.594 3.08 -7.016 1 33.44 507 THR B O 1
ATOM 9342 N N . VAL B 1 508 ? 35.875 4.926 -7.062 1 27.97 508 VAL B N 1
ATOM 9343 C CA . VAL B 1 508 ? 36.781 5.293 -5.977 1 27.97 508 VAL B CA 1
ATOM 9344 C C . VAL B 1 508 ? 36.062 5.148 -4.637 1 27.97 508 VAL B C 1
ATOM 9346 O O . VAL B 1 508 ? 34.969 5.699 -4.445 1 27.97 508 VAL B O 1
ATOM 9349 N N . LYS B 1 509 ? 36.375 4.199 -3.832 1 31.59 509 LYS B N 1
ATOM 9350 C CA . LYS B 1 509 ? 35.969 3.943 -2.447 1 31.59 509 LYS B CA 1
ATOM 9351 C C . LYS B 1 509 ? 36.312 5.133 -1.554 1 31.59 509 LYS B C 1
ATOM 9353 O O . LYS B 1 509 ? 37.469 5.371 -1.232 1 31.59 509 LYS B O 1
ATOM 9358 N N . LYS B 1 510 ? 35.844 6.289 -1.588 1 28.84 510 LYS B N 1
ATOM 9359 C CA . LYS B 1 510 ? 36.125 7.281 -0.55 1 28.84 510 LYS B CA 1
ATOM 9360 C C . LYS B 1 510 ? 35.594 6.809 0.806 1 28.84 510 LYS B C 1
ATOM 9362 O O . LYS B 1 510 ? 34.406 6.547 0.961 1 28.84 510 LYS B O 1
ATOM 9367 N N . GLU B 1 511 ? 36.406 6.328 1.754 1 27.73 511 GLU B N 1
ATOM 9368 C CA . GLU B 1 511 ? 36.281 5.98 3.166 1 27.73 511 GLU B CA 1
ATOM 9369 C C . GLU B 1 511 ? 35.969 7.219 4.012 1 27.73 511 GLU B C 1
ATOM 9371 O O . GLU B 1 511 ? 36.812 8.102 4.145 1 27.73 511 GLU B O 1
ATOM 9376 N N . LYS B 1 512 ? 35.031 7.93 4.059 1 28.08 512 LYS B N 1
ATOM 9377 C CA . LYS B 1 512 ? 34.844 8.852 5.172 1 28.08 512 LYS B CA 1
ATOM 9378 C C . LYS B 1 512 ? 34.969 8.141 6.512 1 28.08 512 LYS B C 1
ATOM 9380 O O . LYS B 1 512 ? 34.219 7.191 6.797 1 28.08 512 LYS B O 1
ATOM 9385 N N . LYS B 1 513 ? 36.031 8.391 7.238 1 27.55 513 LYS B N 1
ATOM 9386 C CA . LYS B 1 513 ? 36.438 8.07 8.602 1 27.55 513 LYS B CA 1
ATOM 9387 C C . LYS B 1 513 ? 35.531 8.742 9.617 1 27.55 513 LYS B C 1
ATOM 9389 O O . LYS B 1 513 ? 35.469 9.977 9.672 1 27.55 513 LYS B O 1
ATOM 9394 N N . PHE B 1 514 ? 34.469 8.328 9.953 1 25.94 514 PHE B N 1
ATOM 9395 C CA . PHE B 1 514 ? 33.812 8.789 11.164 1 25.94 514 PHE B CA 1
ATOM 9396 C C . PHE B 1 514 ? 34.781 8.828 12.336 1 25.94 514 PHE B C 1
ATOM 9398 O O . PHE B 1 514 ? 35.75 8.078 12.359 1 25.94 514 PHE B O 1
ATOM 9405 N N . TYR B 1 515 ? 34.844 9.984 13.141 1 25.38 515 TYR B N 1
ATOM 9406 C CA . TYR B 1 515 ? 35.625 10.352 14.32 1 25.38 515 TYR B CA 1
ATOM 9407 C C . TYR B 1 515 ? 35.75 9.172 15.273 1 25.38 515 TYR B C 1
ATOM 9409 O O . TYR B 1 515 ? 36.656 9.164 16.141 1 25.38 515 TYR B O 1
ATOM 9417 N N . VAL B 1 516 ? 35 8.148 15.367 1 26.25 516 VAL B N 1
ATOM 9418 C CA . VAL B 1 516 ? 35.469 7.098 16.266 1 26.25 516 VAL B CA 1
ATOM 9419 C C . VAL B 1 516 ? 36.812 6.574 15.781 1 26.25 516 VAL B C 1
ATOM 9421 O O . VAL B 1 516 ? 37.469 5.785 16.469 1 26.25 516 VAL B O 1
ATOM 9424 N N . ASP B 1 517 ? 37.281 6.918 14.57 1 29.86 517 ASP B N 1
ATOM 9425 C CA . ASP B 1 517 ? 38.656 6.523 14.305 1 29.86 517 ASP B CA 1
ATOM 9426 C C . ASP B 1 517 ? 39.625 7.391 15.094 1 29.86 517 ASP B C 1
ATOM 9428 O O . ASP B 1 517 ? 40.844 7.137 15.086 1 29.86 517 ASP B O 1
ATOM 9432 N N . LEU B 1 518 ? 39.375 8.594 15.5 1 26.67 518 LEU B N 1
ATOM 9433 C CA . LEU B 1 518 ? 40.469 9.328 16.125 1 26.67 518 LEU B CA 1
ATOM 9434 C C . LEU B 1 518 ? 40.969 8.617 17.375 1 26.67 518 LEU B C 1
ATOM 9436 O O . LEU B 1 518 ? 41.938 9.039 18 1 26.67 518 LEU B O 1
ATOM 9440 N N . LEU B 1 519 ? 40.25 7.902 18.219 1 23.36 519 LEU B N 1
ATOM 9441 C CA . LEU B 1 519 ? 41.094 7.324 19.266 1 23.36 519 LEU B CA 1
ATOM 9442 C C . LEU B 1 519 ? 42.031 6.293 18.672 1 23.36 519 LEU B C 1
ATOM 9444 O O . LEU B 1 519 ? 43.094 6.012 19.25 1 23.36 519 LEU B O 1
ATOM 9448 N N . LYS B 1 520 ? 41.688 5.043 18.125 1 25.3 520 LYS B N 1
ATOM 9449 C CA . LYS B 1 520 ? 42.906 4.25 17.875 1 25.3 520 LYS B CA 1
ATOM 9450 C C . LYS B 1 520 ? 43.75 4.871 16.766 1 25.3 520 LYS B C 1
ATOM 9452 O O . LYS B 1 520 ? 43.219 5.555 15.883 1 25.3 520 LYS B O 1
ATOM 9457 N N . GLY B 1 521 ? 45.031 5.035 16.828 1 24.62 521 GLY B N 1
ATOM 9458 C CA . GLY B 1 521 ? 46.25 5.488 16.156 1 24.62 521 GLY B CA 1
ATOM 9459 C C . GLY B 1 521 ? 46.25 5.195 14.672 1 24.62 521 GLY B C 1
ATOM 9460 O O . GLY B 1 521 ? 46.5 6.094 13.859 1 24.62 521 GLY B O 1
ATOM 9461 N N . LYS B 1 522 ? 46.719 3.943 14.227 1 23.84 522 LYS B N 1
ATOM 9462 C CA . LYS B 1 522 ? 47.594 3.832 13.062 1 23.84 522 LYS B CA 1
ATOM 9463 C C . LYS B 1 522 ? 46.812 3.936 11.766 1 23.84 522 LYS B C 1
ATOM 9465 O O . LYS B 1 522 ? 47.156 4.691 10.867 1 23.84 522 LYS B O 1
ATOM 9470 N N . PRO B 1 523 ? 46.312 2.742 11 1 25.95 523 PRO B N 1
ATOM 9471 C CA . PRO B 1 523 ? 46.531 2.549 9.562 1 25.95 523 PRO B CA 1
ATOM 9472 C C . PRO B 1 523 ? 45.594 3.393 8.711 1 25.95 523 PRO B C 1
ATOM 9474 O O . PRO B 1 523 ? 44.469 3.676 9.125 1 25.95 523 PRO B O 1
ATOM 9477 N N . GLU B 1 524 ? 45.781 4.277 7.453 1 27.53 524 GLU B N 1
ATOM 9478 C CA . GLU B 1 524 ? 45.812 5.121 6.266 1 27.53 524 GLU B CA 1
ATOM 9479 C C . GLU B 1 524 ? 44.906 4.566 5.176 1 27.53 524 GLU B C 1
ATOM 9481 O O . GLU B 1 524 ? 44.281 5.324 4.434 1 27.53 524 GLU B O 1
ATOM 9486 N N . ASP B 1 525 ? 45.188 3.289 4.535 1 29.19 525 ASP B N 1
ATOM 9487 C CA . ASP B 1 525 ? 44.844 2.764 3.223 1 29.19 525 ASP B CA 1
ATOM 9488 C C . ASP B 1 525 ? 43.344 2.449 3.152 1 29.19 525 ASP B C 1
ATOM 9490 O O . ASP B 1 525 ? 42.844 1.651 3.941 1 29.19 525 ASP B O 1
ATOM 9494 N N . ASP B 1 526 ? 42.312 3.176 2.6 1 31.31 526 ASP B N 1
ATOM 9495 C CA . ASP B 1 526 ? 40.969 3.75 2.791 1 31.31 526 ASP B CA 1
ATOM 9496 C C . ASP B 1 526 ? 39.906 2.729 2.479 1 31.31 526 ASP B C 1
ATOM 9498 O O . ASP B 1 526 ? 38.781 3.096 2.047 1 31.31 526 ASP B O 1
ATOM 9502 N N . LYS B 1 527 ? 40.219 1.39 1.952 1 29.67 527 LYS B N 1
ATOM 9503 C CA . LYS B 1 527 ? 39.406 0.201 1.688 1 29.67 527 LYS B CA 1
ATOM 9504 C C . LYS B 1 527 ? 38.469 -0.09 2.848 1 29.67 527 LYS B C 1
ATOM 9506 O O . LYS B 1 527 ? 38.875 -0.121 4.008 1 29.67 527 LYS B O 1
ATOM 9511 N N . ASP B 1 528 ? 37.219 0.105 2.654 1 31.36 528 ASP B N 1
ATOM 9512 C CA . ASP B 1 528 ? 36.188 -0.131 3.652 1 31.36 528 ASP B CA 1
ATOM 9513 C C . ASP B 1 528 ? 36.438 -1.416 4.434 1 31.36 528 ASP B C 1
ATOM 9515 O O . ASP B 1 528 ? 36.219 -2.516 3.928 1 31.36 528 ASP B O 1
ATOM 9519 N N . GLU B 1 529 ? 37.562 -1.699 5.078 1 33.56 529 GLU B N 1
ATOM 9520 C CA . GLU B 1 529 ? 38.188 -2.684 5.961 1 33.56 529 GLU B CA 1
ATOM 9521 C C . GLU B 1 529 ? 37.25 -3.062 7.105 1 33.56 529 GLU B C 1
ATOM 9523 O O . GLU B 1 529 ? 37.656 -3.715 8.062 1 33.56 529 GLU B O 1
ATOM 9528 N N . GLU B 1 530 ? 36.25 -2.348 7.312 1 34.38 530 GLU B N 1
ATOM 9529 C CA . GLU B 1 530 ? 35.719 -2.539 8.656 1 34.38 530 GLU B CA 1
ATOM 9530 C C . GLU B 1 530 ? 35.281 -3.986 8.867 1 34.38 530 GLU B C 1
ATOM 9532 O O . GLU B 1 530 ? 35.594 -4.582 9.906 1 34.38 530 GLU B O 1
ATOM 9537 N N . ASP B 1 531 ? 34.281 -4.418 8.281 1 38.31 531 ASP B N 1
ATOM 9538 C CA . ASP B 1 531 ? 33.438 -5.414 8.953 1 38.31 531 ASP B CA 1
ATOM 9539 C C . ASP B 1 531 ? 34 -6.82 8.758 1 38.31 531 ASP B C 1
ATOM 9541 O O . ASP B 1 531 ? 33.281 -7.809 8.898 1 38.31 531 ASP B O 1
ATOM 9545 N N . VAL B 1 532 ? 35.188 -7.012 8.453 1 49.56 532 VAL B N 1
ATOM 9546 C CA . VAL B 1 532 ? 35.844 -8.297 8.172 1 49.56 532 VAL B CA 1
ATOM 9547 C C . VAL B 1 532 ? 36.156 -9 9.484 1 49.56 532 VAL B C 1
ATOM 9549 O O . VAL B 1 532 ? 36.812 -10.047 9.484 1 49.56 532 VAL B O 1
ATOM 9552 N N . GLY B 1 533 ? 35.875 -8.656 10.602 1 57.22 533 GLY B N 1
ATOM 9553 C CA . GLY B 1 533 ? 36.375 -9.219 11.844 1 57.22 533 GLY B CA 1
ATOM 9554 C C . GLY B 1 533 ? 35.375 -10.148 12.516 1 57.22 533 GLY B C 1
ATOM 9555 O O . GLY B 1 533 ? 35.656 -10.664 13.609 1 57.22 533 GLY B O 1
ATOM 9556 N N . LYS B 1 534 ? 34.25 -10.234 12.031 1 69 534 LYS B N 1
ATOM 9557 C CA . LYS B 1 534 ? 33.281 -11.148 12.648 1 69 534 LYS B CA 1
ATOM 9558 C C . LYS B 1 534 ? 32.719 -12.125 11.625 1 69 534 LYS B C 1
ATOM 9560 O O . LYS B 1 534 ? 32.406 -11.734 10.492 1 69 534 LYS B O 1
ATOM 9565 N N . ILE B 1 535 ? 32.844 -13.328 11.898 1 78.12 535 ILE B N 1
ATOM 9566 C CA . ILE B 1 535 ? 32.25 -14.375 11.078 1 78.12 535 ILE B CA 1
ATOM 9567 C C . ILE B 1 535 ? 30.734 -14.305 11.18 1 78.12 535 ILE B C 1
ATOM 9569 O O . ILE B 1 535 ? 30.172 -14.445 12.266 1 78.12 535 ILE B O 1
ATOM 9573 N N . GLY B 1 536 ? 30.141 -13.883 10.125 1 72.69 536 GLY B N 1
ATOM 9574 C CA . GLY B 1 536 ? 28.688 -13.805 10.086 1 72.69 536 GLY B CA 1
ATOM 9575 C C . GLY B 1 536 ? 28.031 -15.156 9.891 1 72.69 536 GLY B C 1
ATOM 9576 O O . GLY B 1 536 ? 28.688 -16.125 9.492 1 72.69 536 GLY B O 1
ATOM 9577 N N . GLU B 1 537 ? 26.719 -15.172 10.094 1 69.38 537 GLU B N 1
ATOM 9578 C CA . GLU B 1 537 ? 25.984 -16.438 10 1 69.38 537 GLU B CA 1
ATOM 9579 C C . GLU B 1 537 ? 25.531 -16.703 8.57 1 69.38 537 GLU B C 1
ATOM 9581 O O . GLU B 1 537 ? 25.266 -17.844 8.203 1 69.38 537 GLU B O 1
ATOM 9586 N N . ILE B 1 538 ? 25.672 -15.781 7.719 1 69.31 538 ILE B N 1
ATOM 9587 C CA . ILE B 1 538 ? 25.156 -15.914 6.359 1 69.31 538 ILE B CA 1
ATOM 9588 C C . ILE B 1 538 ? 26.188 -16.625 5.488 1 69.31 538 ILE B C 1
ATOM 9590 O O . ILE B 1 538 ? 25.875 -17.641 4.844 1 69.31 538 ILE B O 1
ATOM 9594 N N . ASN B 1 539 ? 27.422 -16.141 5.449 1 74.19 539 ASN B N 1
ATOM 9595 C CA . ASN B 1 539 ? 28.516 -16.781 4.719 1 74.19 539 ASN B CA 1
ATOM 9596 C C . ASN B 1 539 ? 29.719 -17.016 5.617 1 74.19 539 ASN B C 1
ATOM 9598 O O . ASN B 1 539 ? 30.781 -16.438 5.402 1 74.19 539 ASN B O 1
ATOM 9602 N N . PRO B 1 540 ? 29.469 -17.906 6.391 1 83.94 540 PRO B N 1
ATOM 9603 C CA . PRO B 1 540 ? 30.531 -18.078 7.383 1 83.94 540 PRO B CA 1
ATOM 9604 C C . PRO B 1 540 ? 31.844 -18.562 6.77 1 83.94 540 PRO B C 1
ATOM 9606 O O . PRO B 1 540 ? 32.906 -18.109 7.176 1 83.94 540 PRO B O 1
ATOM 9609 N N . VAL B 1 541 ? 31.75 -19.359 5.809 1 85.94 541 VAL B N 1
ATOM 9610 C CA . VAL B 1 541 ? 32.938 -19.953 5.215 1 85.94 541 VAL B CA 1
ATOM 9611 C C . VAL B 1 541 ? 33.781 -18.859 4.52 1 85.94 541 VAL B C 1
ATOM 9613 O O . VAL B 1 541 ? 34.969 -18.781 4.707 1 85.94 541 VAL B O 1
ATOM 9616 N N . GLN B 1 542 ? 33.125 -18.125 3.893 1 80.88 542 GLN B N 1
ATOM 9617 C CA . GLN B 1 542 ? 33.844 -17.047 3.191 1 80.88 542 GLN B CA 1
ATOM 9618 C C . GLN B 1 542 ? 34.375 -16.016 4.172 1 80.88 542 GLN B C 1
ATOM 9620 O O . GLN B 1 542 ? 35.5 -15.555 4.031 1 80.88 542 GLN B O 1
ATOM 9625 N N . ASP B 1 543 ? 33.594 -15.664 5.043 1 81.06 543 ASP B N 1
ATOM 9626 C CA . ASP B 1 543 ? 34.031 -14.727 6.066 1 81.06 543 ASP B CA 1
ATOM 9627 C C . ASP B 1 543 ? 35.281 -15.25 6.781 1 81.06 543 ASP B C 1
ATOM 9629 O O . ASP B 1 543 ? 36.219 -14.484 7.078 1 81.06 543 ASP B O 1
ATOM 9633 N N . PHE B 1 544 ? 35.312 -16.469 7.004 1 87.62 544 PHE B N 1
ATOM 9634 C CA . PHE B 1 544 ? 36.438 -17.125 7.68 1 87.62 544 PHE B CA 1
ATOM 9635 C C . PHE B 1 544 ? 37.688 -17.031 6.848 1 87.62 544 PHE B C 1
ATOM 9637 O O . PHE B 1 544 ? 38.75 -16.625 7.355 1 87.62 544 PHE B O 1
ATOM 9644 N N . TYR B 1 545 ? 37.531 -17.359 5.703 1 83.88 545 TYR B N 1
ATOM 9645 C CA . TYR B 1 545 ? 38.719 -17.312 4.836 1 83.88 545 TYR B CA 1
ATOM 9646 C C . TYR B 1 545 ? 39.188 -15.875 4.645 1 83.88 545 TYR B C 1
ATOM 9648 O O . TYR B 1 545 ? 40.406 -15.617 4.602 1 83.88 545 TYR B O 1
ATOM 9656 N N . ASP B 1 546 ? 38.25 -15.07 4.582 1 79.06 546 ASP B N 1
ATOM 9657 C CA . ASP B 1 546 ? 38.625 -13.656 4.473 1 79.06 546 ASP B CA 1
ATOM 9658 C C . ASP B 1 546 ? 39.406 -13.195 5.699 1 79.06 546 ASP B C 1
ATOM 9660 O O . ASP B 1 546 ? 40.344 -12.414 5.578 1 79.06 546 ASP B O 1
ATOM 9664 N N . MET B 1 547 ? 38.938 -13.719 6.762 1 80.69 547 MET B N 1
ATOM 9665 C CA . MET B 1 547 ? 39.594 -13.344 8.016 1 80.69 547 MET B CA 1
ATOM 9666 C C . MET B 1 547 ? 41 -13.992 8.117 1 80.69 547 MET B C 1
ATOM 9668 O O . MET B 1 547 ? 41.938 -13.344 8.531 1 80.69 547 MET B O 1
ATOM 9672 N N . ILE B 1 548 ? 41.094 -15.242 7.703 1 79.88 548 ILE B N 1
ATOM 9673 C CA . ILE B 1 548 ? 42.344 -15.977 7.832 1 79.88 548 ILE B CA 1
ATOM 9674 C C . ILE B 1 548 ? 43.344 -15.438 6.832 1 79.88 548 ILE B C 1
ATOM 9676 O O . ILE B 1 548 ? 44.562 -15.406 7.113 1 79.88 548 ILE B O 1
ATOM 9680 N N . HIS B 1 549 ? 42.844 -14.977 5.812 1 76.19 549 HIS B N 1
ATOM 9681 C CA . HIS B 1 549 ? 43.75 -14.523 4.766 1 76.19 549 HIS B CA 1
ATOM 9682 C C . HIS B 1 549 ? 43.969 -13.016 4.832 1 76.19 549 HIS B C 1
ATOM 9684 O O . HIS B 1 549 ? 44.625 -12.445 3.965 1 76.19 549 HIS B O 1
ATOM 9690 N N . ASP B 1 550 ? 43.406 -12.523 5.801 1 70.06 550 ASP B N 1
ATOM 9691 C CA . ASP B 1 550 ? 43.625 -11.102 6 1 70.06 550 ASP B CA 1
ATOM 9692 C C . ASP B 1 550 ? 45.094 -10.82 6.34 1 70.06 550 ASP B C 1
ATOM 9694 O O . ASP B 1 550 ? 45.594 -11.32 7.34 1 70.06 550 ASP B O 1
ATOM 9698 N N . ARG B 1 551 ? 45.781 -10.297 5.629 1 60.94 551 ARG B N 1
ATOM 9699 C CA . ARG B 1 551 ? 47.219 -10.055 5.762 1 60.94 551 ARG B CA 1
ATOM 9700 C C . ARG B 1 551 ? 47.5 -8.836 6.645 1 60.94 551 ARG B C 1
ATOM 9702 O O . ARG B 1 551 ? 48.625 -8.625 7.09 1 60.94 551 ARG B O 1
ATOM 9709 N N . LYS B 1 552 ? 46.531 -8.008 6.961 1 60.72 552 LYS B N 1
ATOM 9710 C CA . LYS B 1 552 ? 46.75 -6.766 7.699 1 60.72 552 LYS B CA 1
ATOM 9711 C C . LYS B 1 552 ? 46.812 -7.027 9.203 1 60.72 552 LYS B C 1
ATOM 9713 O O . LYS B 1 552 ? 47.531 -6.328 9.93 1 60.72 552 LYS B O 1
ATOM 9718 N N . ALA B 1 553 ? 46 -8.008 9.719 1 65.56 553 ALA B N 1
ATOM 9719 C CA . ALA B 1 553 ? 46 -8.383 11.133 1 65.56 553 ALA B CA 1
ATOM 9720 C C . ALA B 1 553 ? 45.875 -9.891 11.305 1 65.56 553 ALA B C 1
ATOM 9722 O O . ALA B 1 553 ? 45.188 -10.555 10.523 1 65.56 553 ALA B O 1
ATOM 9723 N N . ASP B 1 554 ? 46.719 -10.406 12.062 1 69.25 554 ASP B N 1
ATOM 9724 C CA . ASP B 1 554 ? 46.625 -11.828 12.375 1 69.25 554 ASP B CA 1
ATOM 9725 C C . ASP B 1 554 ? 45.375 -12.133 13.172 1 69.25 554 ASP B C 1
ATOM 9727 O O . ASP B 1 554 ? 45.344 -11.945 14.391 1 69.25 554 ASP B O 1
ATOM 9731 N N . LYS B 1 555 ? 44.375 -12.422 12.461 1 73.88 555 LYS B N 1
ATOM 9732 C CA . LYS B 1 555 ? 43.094 -12.695 13.07 1 73.88 555 LYS B CA 1
ATOM 9733 C C . LYS B 1 555 ? 42.781 -14.188 13.031 1 73.88 555 LYS B C 1
ATOM 9735 O O . LYS B 1 555 ? 41.625 -14.586 13.195 1 73.88 555 LYS B O 1
ATOM 9740 N N . VAL B 1 556 ? 43.781 -14.859 12.891 1 78.31 556 VAL B N 1
ATOM 9741 C CA . VAL B 1 556 ? 43.594 -16.281 12.68 1 78.31 556 VAL B CA 1
ATOM 9742 C C . VAL B 1 556 ? 43 -16.922 13.93 1 78.31 556 VAL B C 1
ATOM 9744 O O . VAL B 1 556 ? 42 -17.656 13.836 1 78.31 556 VAL B O 1
ATOM 9747 N N . ASP B 1 557 ? 43.562 -16.516 14.961 1 79.25 557 ASP B N 1
ATOM 9748 C CA . ASP B 1 557 ? 43.062 -17.062 16.219 1 79.25 557 ASP B CA 1
ATOM 9749 C C . ASP B 1 557 ? 41.625 -16.609 16.469 1 79.25 557 ASP B C 1
ATOM 9751 O O . ASP B 1 557 ? 40.781 -17.406 16.906 1 79.25 557 ASP B O 1
ATOM 9755 N N . LEU B 1 558 ? 41.469 -15.461 16.172 1 81.69 558 LEU B N 1
ATOM 9756 C CA . LEU B 1 558 ? 40.125 -14.922 16.359 1 81.69 558 LEU B CA 1
ATOM 9757 C C . LEU B 1 558 ? 39.125 -15.594 15.398 1 81.69 558 LEU B C 1
ATOM 9759 O O . LEU B 1 558 ? 38 -15.906 15.789 1 81.69 558 LEU B O 1
ATOM 9763 N N . ALA B 1 559 ? 39.531 -15.742 14.273 1 84.19 559 ALA B N 1
ATOM 9764 C CA . ALA B 1 559 ? 38.688 -16.406 13.266 1 84.19 559 ALA B CA 1
ATOM 9765 C C . ALA B 1 559 ? 38.375 -17.828 13.672 1 84.19 559 ALA B C 1
ATOM 9767 O O . ALA B 1 559 ? 37.25 -18.281 13.531 1 84.19 559 ALA B O 1
ATOM 9768 N N . ILE B 1 560 ? 39.375 -18.469 14.172 1 85 560 ILE B N 1
ATOM 9769 C CA . ILE B 1 560 ? 39.219 -19.844 14.609 1 85 560 ILE B CA 1
ATOM 9770 C C . ILE B 1 560 ? 38.219 -19.906 15.789 1 85 560 ILE B C 1
ATOM 9772 O O . ILE B 1 560 ? 37.312 -20.703 15.797 1 85 560 ILE B O 1
ATOM 9776 N N . ASP B 1 561 ? 38.375 -19.016 16.609 1 85.06 561 ASP B N 1
ATOM 9777 C CA . ASP B 1 561 ? 37.5 -18.953 17.766 1 85.06 561 ASP B CA 1
ATOM 9778 C C . ASP B 1 561 ? 36.062 -18.672 17.359 1 85.06 561 ASP B C 1
ATOM 9780 O O . ASP B 1 561 ? 35.125 -19.312 17.844 1 85.06 561 ASP B O 1
ATOM 9784 N N . GLN B 1 562 ? 35.938 -17.812 16.531 1 85.06 562 GLN B N 1
ATOM 9785 C CA . GLN B 1 562 ? 34.594 -17.438 16.094 1 85.06 562 GLN B CA 1
ATOM 9786 C C . GLN B 1 562 ? 33.938 -18.562 15.305 1 85.06 562 GLN B C 1
ATOM 9788 O O . GLN B 1 562 ? 32.75 -18.812 15.461 1 85.06 562 GLN B O 1
ATOM 9793 N N . MET B 1 563 ? 34.688 -19.219 14.562 1 88.88 563 MET B N 1
ATOM 9794 C CA . MET B 1 563 ? 34.156 -20.328 13.781 1 88.88 563 MET B CA 1
ATOM 9795 C C . MET B 1 563 ? 33.75 -21.484 14.68 1 88.88 563 MET B C 1
ATOM 9797 O O . MET B 1 563 ? 32.719 -22.109 14.484 1 88.88 563 MET B O 1
ATOM 9801 N N . GLU B 1 564 ? 34.594 -21.75 15.617 1 88 564 GLU B N 1
ATOM 9802 C CA . GLU B 1 564 ? 34.25 -22.781 16.594 1 88 564 GLU B CA 1
ATOM 9803 C C . GLU B 1 564 ? 32.969 -22.469 17.328 1 88 564 GLU B C 1
ATOM 9805 O O . GLU B 1 564 ? 32.094 -23.344 17.484 1 88 564 GLU B O 1
ATOM 9810 N N . GLU B 1 565 ? 32.875 -21.281 17.625 1 84.69 565 GLU B N 1
ATOM 9811 C CA . GLU B 1 565 ? 31.672 -20.859 18.328 1 84.69 565 GLU B CA 1
ATOM 9812 C C . GLU B 1 565 ? 30.453 -20.969 17.422 1 84.69 565 GLU B C 1
ATOM 9814 O O . GLU B 1 565 ? 29.375 -21.375 17.875 1 84.69 565 GLU B O 1
ATOM 9819 N N . LEU B 1 566 ? 30.672 -20.625 16.297 1 85.56 566 LEU B N 1
ATOM 9820 C CA . LEU B 1 566 ? 29.562 -20.672 15.336 1 85.56 566 LEU B CA 1
ATOM 9821 C C . LEU B 1 566 ? 29.125 -22.109 15.102 1 85.56 566 LEU B C 1
ATOM 9823 O O . LEU B 1 566 ? 27.922 -22.391 15.062 1 85.56 566 LEU B O 1
ATOM 9827 N N . ILE B 1 567 ? 30.016 -23.016 14.93 1 88.12 567 ILE B N 1
ATOM 9828 C CA . ILE B 1 567 ? 29.688 -24.422 14.719 1 88.12 567 ILE B CA 1
ATOM 9829 C C . ILE B 1 567 ? 28.891 -24.953 15.898 1 88.12 567 ILE B C 1
ATOM 9831 O O . ILE B 1 567 ? 27.859 -25.625 15.719 1 88.12 567 ILE B O 1
ATOM 9835 N N . LEU B 1 568 ? 29.281 -24.578 17.047 1 84.06 568 LEU B N 1
ATOM 9836 C CA . LEU B 1 568 ? 28.578 -25.016 18.25 1 84.06 568 LEU B CA 1
ATOM 9837 C C . LEU B 1 568 ? 27.188 -24.391 18.328 1 84.06 568 LEU B C 1
ATOM 9839 O O . LEU B 1 568 ? 26.219 -25.062 18.703 1 84.06 568 LEU B O 1
ATOM 9843 N N . LYS B 1 569 ? 27.156 -23.234 17.922 1 80.62 569 LYS B N 1
ATOM 9844 C CA . LYS B 1 569 ? 25.859 -22.531 17.875 1 80.62 569 LYS B CA 1
ATOM 9845 C C . LYS B 1 569 ? 24.938 -23.188 16.859 1 80.62 569 LYS B C 1
ATOM 9847 O O . LYS B 1 569 ? 23.734 -23.344 17.125 1 80.62 569 LYS B O 1
ATOM 9852 N N . LEU B 1 570 ? 25.516 -23.516 15.758 1 80.06 570 LEU B N 1
ATOM 9853 C CA . LEU B 1 570 ? 24.75 -24.203 14.711 1 80.06 570 LEU B CA 1
ATOM 9854 C C . LEU B 1 570 ? 24.25 -25.547 15.188 1 80.06 570 LEU B C 1
ATOM 9856 O O . LEU B 1 570 ? 23.109 -25.938 14.914 1 80.06 570 LEU B O 1
ATOM 9860 N N . LEU B 1 571 ? 25.031 -26.234 15.914 1 79.62 571 LEU B N 1
ATOM 9861 C CA . LEU B 1 571 ? 24.672 -27.547 16.438 1 79.62 571 LEU B CA 1
ATOM 9862 C C . LEU B 1 571 ? 23.641 -27.406 17.562 1 79.62 571 LEU B C 1
ATOM 9864 O O . LEU B 1 571 ? 22.734 -28.25 17.672 1 79.62 571 LEU B O 1
ATOM 9868 N N . ASP B 1 572 ? 23.797 -26.359 18.234 1 73.81 572 ASP B N 1
ATOM 9869 C CA . ASP B 1 572 ? 22.859 -26.125 19.328 1 73.81 572 ASP B CA 1
ATOM 9870 C C . ASP B 1 572 ? 21.484 -25.75 18.797 1 73.81 572 ASP B C 1
ATOM 9872 O O . ASP B 1 572 ? 20.453 -26.109 19.391 1 73.81 572 ASP B O 1
ATOM 9876 N N . ARG B 1 573 ? 21.625 -25.172 17.734 1 65.44 573 ARG B N 1
ATOM 9877 C CA . ARG B 1 573 ? 20.391 -24.688 17.125 1 65.44 573 ARG B CA 1
ATOM 9878 C C . ARG B 1 573 ? 19.828 -25.719 16.141 1 65.44 573 ARG B C 1
ATOM 9880 O O . ARG B 1 573 ? 18.781 -25.5 15.539 1 65.44 573 ARG B O 1
ATOM 9887 N N . ASP B 1 574 ? 20.469 -26.797 16.016 1 62.31 574 ASP B N 1
ATOM 9888 C CA . ASP B 1 574 ? 20.109 -27.828 15.047 1 62.31 574 ASP B CA 1
ATOM 9889 C C . ASP B 1 574 ? 18.766 -28.453 15.398 1 62.31 574 ASP B C 1
ATOM 9891 O O . ASP B 1 574 ? 18.484 -28.734 16.562 1 62.31 574 ASP B O 1
ATOM 9895 N N . PHE B 1 575 ? 17.984 -28.438 14.438 1 55.78 575 PHE B N 1
ATOM 9896 C CA . PHE B 1 575 ? 16.734 -29.188 14.516 1 55.78 575 PHE B CA 1
ATOM 9897 C C . PHE B 1 575 ? 16.672 -30.234 13.422 1 55.78 575 PHE B C 1
ATOM 9899 O O . PHE B 1 575 ? 16.547 -29.906 12.242 1 55.78 575 PHE B O 1
ATOM 9906 N N . LYS B 1 576 ? 16.609 -31.484 13.805 1 55.66 576 LYS B N 1
ATOM 9907 C CA . LYS B 1 576 ? 16.547 -32.656 12.953 1 55.66 576 LYS B CA 1
ATOM 9908 C C . LYS B 1 576 ? 17.609 -32.625 11.859 1 55.66 576 LYS B C 1
ATOM 9910 O O . LYS B 1 576 ? 17.328 -32.969 10.703 1 55.66 576 LYS B O 1
ATOM 9915 N N . GLY B 1 577 ? 18.703 -31.922 12.156 1 66.06 577 GLY B N 1
ATOM 9916 C CA . GLY B 1 577 ? 19.875 -32.031 11.289 1 66.06 577 GLY B CA 1
ATOM 9917 C C . GLY B 1 577 ? 19.953 -30.906 10.266 1 66.06 577 GLY B C 1
ATOM 9918 O O . GLY B 1 577 ? 20.781 -30.953 9.359 1 66.06 577 GLY B O 1
ATOM 9919 N N . ASN B 1 578 ? 19.156 -29.953 10.391 1 66.06 578 ASN B N 1
ATOM 9920 C CA . ASN B 1 578 ? 19.078 -28.922 9.367 1 66.06 578 ASN B CA 1
ATOM 9921 C C . ASN B 1 578 ? 20.328 -28.047 9.344 1 66.06 578 ASN B C 1
ATOM 9923 O O . ASN B 1 578 ? 20.641 -27.438 8.328 1 66.06 578 ASN B O 1
ATOM 9927 N N . MET B 1 579 ? 20.984 -28.094 10.352 1 74.94 579 MET B N 1
ATOM 9928 C CA . MET B 1 579 ? 22.172 -27.25 10.414 1 74.94 579 MET B CA 1
ATOM 9929 C C . MET B 1 579 ? 23.438 -28.078 10.227 1 74.94 579 MET B C 1
ATOM 9931 O O . MET B 1 579 ? 24.547 -27.531 10.242 1 74.94 579 MET B O 1
ATOM 9935 N N . TYR B 1 580 ? 23.234 -29.297 9.969 1 81.31 580 TYR B N 1
ATOM 9936 C CA . TYR B 1 580 ? 24.391 -30.172 9.969 1 81.31 580 TYR B CA 1
ATOM 9937 C C . TYR B 1 580 ? 25.297 -29.891 8.781 1 81.31 580 TYR B C 1
ATOM 9939 O O . TYR B 1 580 ? 26.531 -29.875 8.914 1 81.31 580 TYR B O 1
ATOM 9947 N N . LYS B 1 581 ? 24.672 -29.656 7.773 1 81.62 581 LYS B N 1
ATOM 9948 C CA . LYS B 1 581 ? 25.484 -29.391 6.586 1 81.62 581 LYS B CA 1
ATOM 9949 C C . LYS B 1 581 ? 26.281 -28.094 6.738 1 81.62 581 LYS B C 1
ATOM 9951 O O . LYS B 1 581 ? 27.484 -28.062 6.449 1 81.62 581 LYS B O 1
ATOM 9956 N N . LYS B 1 582 ? 25.672 -27.109 7.066 1 82.06 582 LYS B N 1
ATOM 9957 C CA . LYS B 1 582 ? 26.359 -25.844 7.277 1 82.06 582 LYS B CA 1
ATOM 9958 C C . LYS B 1 582 ? 27.453 -25.984 8.336 1 82.06 582 LYS B C 1
ATOM 9960 O O . LYS B 1 582 ? 28.562 -25.469 8.156 1 82.06 582 LYS B O 1
ATOM 9965 N N . ALA B 1 583 ? 27.031 -26.625 9.344 1 87.62 583 ALA B N 1
ATOM 9966 C CA . ALA B 1 583 ? 28.016 -26.875 10.391 1 87.62 583 ALA B CA 1
ATOM 9967 C C . ALA B 1 583 ? 29.203 -27.672 9.852 1 87.62 583 ALA B C 1
ATOM 9969 O O . ALA B 1 583 ? 30.344 -27.391 10.18 1 87.62 583 ALA B O 1
ATOM 9970 N N . MET B 1 584 ? 28.812 -28.562 9.047 1 87.75 584 MET B N 1
ATOM 9971 C CA . MET B 1 584 ? 29.844 -29.406 8.445 1 87.75 584 MET B CA 1
ATOM 9972 C C . MET B 1 584 ? 30.734 -28.594 7.504 1 87.75 584 MET B C 1
ATOM 9974 O O . MET B 1 584 ? 31.953 -28.734 7.52 1 87.75 584 MET B O 1
ATOM 9978 N N . ASP B 1 585 ? 30.172 -27.797 6.781 1 87.19 585 ASP B N 1
ATOM 9979 C CA . ASP B 1 585 ? 30.938 -26.938 5.883 1 87.19 585 ASP B CA 1
ATOM 9980 C C . ASP B 1 585 ? 31.859 -26 6.664 1 87.19 585 ASP B C 1
ATOM 9982 O O . ASP B 1 585 ? 33 -25.781 6.27 1 87.19 585 ASP B O 1
ATOM 9986 N N . CYS B 1 586 ? 31.344 -25.516 7.617 1 88.94 586 CYS B N 1
ATOM 9987 C CA . CYS B 1 586 ? 32.156 -24.672 8.484 1 88.94 586 CYS B CA 1
ATOM 9988 C C . CYS B 1 586 ? 33.312 -25.469 9.109 1 88.94 586 CYS B C 1
ATOM 9990 O O . CYS B 1 586 ? 34.438 -24.984 9.195 1 88.94 586 CYS B O 1
ATOM 9992 N N . LEU B 1 587 ? 32.938 -26.688 9.477 1 91.25 587 LEU B N 1
ATOM 9993 C CA . LEU B 1 587 ? 33.938 -27.562 10.086 1 91.25 587 LEU B CA 1
ATOM 9994 C C . LEU B 1 587 ? 35.031 -27.922 9.086 1 91.25 587 LEU B C 1
ATOM 9996 O O . LEU B 1 587 ? 36.219 -27.922 9.43 1 91.25 587 LEU B O 1
ATOM 10000 N N . LYS B 1 588 ? 34.656 -28.109 7.926 1 89.25 588 LYS B N 1
ATOM 10001 C CA . LYS B 1 588 ? 35.625 -28.406 6.863 1 89.25 588 LYS B CA 1
ATOM 10002 C C . LYS B 1 588 ? 36.5 -27.203 6.566 1 89.25 588 LYS B C 1
ATOM 10004 O O . LYS B 1 588 ? 37.719 -27.344 6.387 1 89.25 588 LYS B O 1
ATOM 10009 N N . ALA B 1 589 ? 35.906 -26.125 6.508 1 88.5 589 ALA B N 1
ATOM 10010 C CA . ALA B 1 589 ? 36.656 -24.891 6.273 1 88.5 589 ALA B CA 1
ATOM 10011 C C . ALA B 1 589 ? 37.656 -24.625 7.406 1 88.5 589 ALA B C 1
ATOM 10013 O O . ALA B 1 589 ? 38.812 -24.234 7.16 1 88.5 589 ALA B O 1
ATOM 10014 N N . LEU B 1 590 ? 37.156 -24.828 8.539 1 90.94 590 LEU B N 1
ATOM 10015 C CA . LEU B 1 590 ? 38.031 -24.656 9.711 1 90.94 590 LEU B CA 1
ATOM 10016 C C . LEU B 1 590 ? 39.219 -25.609 9.656 1 90.94 590 LEU B C 1
ATOM 10018 O O . LEU B 1 590 ? 40.344 -25.219 9.906 1 90.94 590 LEU B O 1
ATOM 10022 N N . ARG B 1 591 ? 38.875 -26.859 9.312 1 90.94 591 ARG B N 1
ATOM 10023 C CA . ARG B 1 591 ? 39.938 -27.859 9.195 1 90.94 591 ARG B CA 1
ATOM 10024 C C . ARG B 1 591 ? 40.938 -27.469 8.133 1 90.94 591 ARG B C 1
ATOM 10026 O O . ARG B 1 591 ? 42.156 -27.531 8.367 1 90.94 591 ARG B O 1
ATOM 10033 N N . GLU B 1 592 ? 40.469 -27.047 7.039 1 87.19 592 GLU B N 1
ATOM 10034 C CA . GLU B 1 592 ? 41.344 -26.672 5.922 1 87.19 592 GLU B CA 1
ATOM 10035 C C . GLU B 1 592 ? 42.156 -25.422 6.234 1 87.19 592 GLU B C 1
ATOM 10037 O O . GLU B 1 592 ? 43.312 -25.328 5.863 1 87.19 592 GLU B O 1
ATOM 10042 N N . GLY B 1 593 ? 41.562 -24.547 6.855 1 84.75 593 GLY B N 1
ATOM 10043 C CA . GLY B 1 593 ? 42.25 -23.328 7.25 1 84.75 593 GLY B CA 1
ATOM 10044 C C . GLY B 1 593 ? 43.344 -23.578 8.281 1 84.75 593 GLY B C 1
ATOM 10045 O O . GLY B 1 593 ? 44.375 -22.906 8.273 1 84.75 593 GLY B O 1
ATOM 10046 N N . CYS B 1 594 ? 43.031 -24.547 9.109 1 85.56 594 CYS B N 1
ATOM 10047 C CA . CYS B 1 594 ? 43.969 -24.828 10.195 1 85.56 594 CYS B CA 1
ATOM 10048 C C . CYS B 1 594 ? 45.062 -25.781 9.734 1 85.56 594 CYS B C 1
ATOM 10050 O O . CYS B 1 594 ? 46.125 -25.875 10.367 1 85.56 594 CYS B O 1
ATOM 10052 N N . LYS B 1 595 ? 44.812 -26.469 8.703 1 83.19 595 LYS B N 1
ATOM 10053 C CA . LYS B 1 595 ? 45.719 -27.5 8.203 1 83.19 595 LYS B CA 1
ATOM 10054 C C . LYS B 1 595 ? 47.125 -26.953 7.938 1 83.19 595 LYS B C 1
ATOM 10056 O O . LYS B 1 595 ? 48.125 -27.609 8.234 1 83.19 595 LYS B O 1
ATOM 10061 N N . ASN B 1 596 ? 47.125 -25.688 7.484 1 76.12 596 ASN B N 1
ATOM 10062 C CA . ASN B 1 596 ? 48.406 -25.156 7.082 1 76.12 596 ASN B CA 1
ATOM 10063 C C . ASN B 1 596 ? 48.906 -24.078 8.039 1 76.12 596 ASN B C 1
ATOM 10065 O O . ASN B 1 596 ? 49.875 -23.375 7.758 1 76.12 596 ASN B O 1
ATOM 10069 N N . GLU B 1 597 ? 48.219 -23.969 9.141 1 74.5 597 GLU B N 1
ATOM 10070 C CA . GLU B 1 597 ? 48.562 -22.922 10.086 1 74.5 597 GLU B CA 1
ATOM 10071 C C . GLU B 1 597 ? 49.125 -23.5 11.383 1 74.5 597 GLU B C 1
ATOM 10073 O O . GLU B 1 597 ? 48.844 -24.656 11.719 1 74.5 597 GLU B O 1
ATOM 10078 N N . PRO B 1 598 ? 49.875 -22.75 12.062 1 75.19 598 PRO B N 1
ATOM 10079 C CA . PRO B 1 598 ? 50.438 -23.234 13.336 1 75.19 598 PRO B CA 1
ATOM 10080 C C . PRO B 1 598 ? 49.344 -23.531 14.367 1 75.19 598 PRO B C 1
ATOM 10082 O O . PRO B 1 598 ? 49.562 -24.297 15.297 1 75.19 598 PRO B O 1
ATOM 10085 N N . GLU B 1 599 ? 48.156 -23.078 14.117 1 75.88 599 GLU B N 1
ATOM 10086 C CA . GLU B 1 599 ? 47.062 -23.234 15.047 1 75.88 599 GLU B CA 1
ATOM 10087 C C . GLU B 1 599 ? 46.281 -24.531 14.781 1 75.88 599 GLU B C 1
ATOM 10089 O O . GLU B 1 599 ? 45.156 -24.703 15.266 1 75.88 599 GLU B O 1
ATOM 10094 N N . PHE B 1 600 ? 46.875 -25.453 14.148 1 79.75 600 PHE B N 1
ATOM 10095 C CA . PHE B 1 600 ? 46.25 -26.734 13.82 1 79.75 600 PHE B CA 1
ATOM 10096 C C . PHE B 1 600 ? 45.844 -27.469 15.086 1 79.75 600 PHE B C 1
ATOM 10098 O O . PHE B 1 600 ? 44.844 -28.203 15.086 1 79.75 600 PHE B O 1
ATOM 10105 N N . SER B 1 601 ? 46.562 -27.297 16.109 1 80.12 601 SER B N 1
ATOM 10106 C CA . SER B 1 601 ? 46.281 -27.969 17.375 1 80.12 601 SER B CA 1
ATOM 10107 C C . SER B 1 601 ? 44.938 -27.531 17.953 1 80.12 601 SER B C 1
ATOM 10109 O O . SER B 1 601 ? 44.281 -28.312 18.609 1 80.12 601 SER B O 1
ATOM 10111 N N . GLY B 1 602 ? 44.656 -26.359 17.609 1 81.19 602 GLY B N 1
ATOM 10112 C CA . GLY B 1 602 ? 43.375 -25.875 18.031 1 81.19 602 GLY B CA 1
ATOM 10113 C C . GLY B 1 602 ? 42.219 -26.656 17.453 1 81.19 602 GLY B C 1
ATOM 10114 O O . GLY B 1 602 ? 41.25 -27 18.172 1 81.19 602 GLY B O 1
ATOM 10115 N N . PHE B 1 603 ? 42.344 -27 16.25 1 89.06 603 PHE B N 1
ATOM 10116 C CA . PHE B 1 603 ? 41.281 -27.781 15.602 1 89.06 603 PHE B CA 1
ATOM 10117 C C . PHE B 1 603 ? 41.188 -29.172 16.203 1 89.06 603 PHE B C 1
ATOM 10119 O O . PHE B 1 603 ? 40.094 -29.641 16.516 1 89.06 603 PHE B O 1
ATOM 10126 N N . ASN B 1 604 ? 42.344 -29.844 16.297 1 85.94 604 ASN B N 1
ATOM 10127 C CA . ASN B 1 604 ? 42.344 -31.172 16.875 1 85.94 604 ASN B CA 1
ATOM 10128 C C . ASN B 1 604 ? 41.75 -31.172 18.297 1 85.94 604 ASN B C 1
ATOM 10130 O O . ASN B 1 604 ? 41 -32.062 18.656 1 85.94 604 ASN B O 1
ATOM 10134 N N . THR B 1 605 ? 42.062 -30.172 19 1 84 605 THR B N 1
ATOM 10135 C CA . THR B 1 605 ? 41.531 -30.031 20.359 1 84 605 THR B CA 1
ATOM 10136 C C . THR B 1 605 ? 40 -29.797 20.297 1 84 605 THR B C 1
ATOM 10138 O O . THR B 1 605 ? 39.25 -30.359 21.094 1 84 605 THR B O 1
ATOM 10141 N N . PHE B 1 606 ? 39.531 -29.016 19.422 1 87.81 606 PHE B N 1
ATOM 10142 C CA . PHE B 1 606 ? 38.125 -28.734 19.25 1 87.81 606 PHE B CA 1
ATOM 10143 C C . PHE B 1 606 ? 37.344 -30.016 18.922 1 87.81 606 PHE B C 1
ATOM 10145 O O . PHE B 1 606 ? 36.312 -30.281 19.531 1 87.81 606 PHE B O 1
ATOM 10152 N N . LEU B 1 607 ? 37.844 -30.781 18.031 1 87.44 607 LEU B N 1
ATOM 10153 C CA . LEU B 1 607 ? 37.188 -32.031 17.641 1 87.44 607 LEU B CA 1
ATOM 10154 C C . LEU B 1 607 ? 37.188 -33.031 18.766 1 87.44 607 LEU B C 1
ATOM 10156 O O . LEU B 1 607 ? 36.188 -33.688 19.047 1 87.44 607 LEU B O 1
ATOM 10160 N N . LEU B 1 608 ? 38.25 -33.125 19.469 1 83.69 608 LEU B N 1
ATOM 10161 C CA . LEU B 1 608 ? 38.438 -34.156 20.5 1 83.69 608 LEU B CA 1
ATOM 10162 C C . LEU B 1 608 ? 37.656 -33.781 21.75 1 83.69 608 LEU B C 1
ATOM 10164 O O . LEU B 1 608 ? 37.125 -34.656 22.438 1 83.69 608 LEU B O 1
ATOM 10168 N N . VAL B 1 609 ? 37.531 -32.5 21.969 1 83.44 609 VAL B N 1
ATOM 10169 C CA . VAL B 1 609 ? 36.938 -32.094 23.25 1 83.44 609 VAL B CA 1
ATOM 10170 C C . VAL B 1 609 ? 35.5 -31.672 23.047 1 83.44 609 VAL B C 1
ATOM 10172 O O . VAL B 1 609 ? 34.594 -32.125 23.734 1 83.44 609 VAL B O 1
ATOM 10175 N N . LYS B 1 610 ? 35.312 -30.844 22.109 1 82.75 610 LYS B N 1
ATOM 10176 C CA . LYS B 1 610 ? 33.969 -30.25 21.984 1 82.75 610 LYS B CA 1
ATOM 10177 C C . LYS B 1 610 ? 33.062 -31.109 21.141 1 82.75 610 LYS B C 1
ATOM 10179 O O . LYS B 1 610 ? 31.938 -31.453 21.562 1 82.75 610 LYS B O 1
ATOM 10184 N N . ILE B 1 611 ? 33.531 -31.484 20.062 1 83.31 611 ILE B N 1
ATOM 10185 C CA . ILE B 1 611 ? 32.656 -32.219 19.156 1 83.31 611 ILE B CA 1
ATOM 10186 C C . ILE B 1 611 ? 32.5 -33.656 19.641 1 83.31 611 ILE B C 1
ATOM 10188 O O . ILE B 1 611 ? 31.375 -34.188 19.656 1 83.31 611 ILE B O 1
ATOM 10192 N N . LYS B 1 612 ? 33.531 -34.25 19.969 1 80.81 612 LYS B N 1
ATOM 10193 C CA . LYS B 1 612 ? 33.438 -35.594 20.531 1 80.81 612 LYS B CA 1
ATOM 10194 C C . LYS B 1 612 ? 32.594 -35.594 21.812 1 80.81 612 LYS B C 1
ATOM 10196 O O . LYS B 1 612 ? 31.844 -36.531 22.047 1 80.81 612 LYS B O 1
ATOM 10201 N N . GLY B 1 613 ? 32.656 -34.562 22.547 1 79.81 613 GLY B N 1
ATOM 10202 C CA . GLY B 1 613 ? 31.859 -34.438 23.766 1 79.81 613 GLY B CA 1
ATOM 10203 C C . GLY B 1 613 ? 30.375 -34.375 23.484 1 79.81 613 GLY B C 1
ATOM 10204 O O . GLY B 1 613 ? 29.562 -34.75 24.328 1 79.81 613 GLY B O 1
ATOM 10205 N N . LEU B 1 614 ? 30.062 -33.938 22.297 1 76.69 614 LEU B N 1
ATOM 10206 C CA . LEU B 1 614 ? 28.656 -33.781 21.938 1 76.69 614 LEU B CA 1
ATOM 10207 C C . LEU B 1 614 ? 28.172 -34.969 21.125 1 76.69 614 LEU B C 1
ATOM 10209 O O . LEU B 1 614 ? 27.047 -35 20.625 1 76.69 614 LEU B O 1
ATOM 10213 N N . GLN B 1 615 ? 28.875 -35.969 21.047 1 77.06 615 GLN B N 1
ATOM 10214 C CA . GLN B 1 615 ? 28.609 -37.094 20.172 1 77.06 615 GLN B CA 1
ATOM 10215 C C . GLN B 1 615 ? 27.328 -37.844 20.594 1 77.06 615 GLN B C 1
ATOM 10217 O O . GLN B 1 615 ? 26.609 -38.375 19.75 1 77.06 615 GLN B O 1
ATOM 10222 N N . HIS B 1 616 ? 27.031 -37.781 21.812 1 70.81 616 HIS B N 1
ATOM 10223 C CA . HIS B 1 616 ? 25.859 -38.5 22.312 1 70.81 616 HIS B CA 1
ATOM 10224 C C . HIS B 1 616 ? 24.625 -37.594 22.312 1 70.81 616 HIS B C 1
ATOM 10226 O O . HIS B 1 616 ? 23.5 -38.094 22.422 1 70.81 616 HIS B O 1
ATOM 10232 N N . ILE B 1 617 ? 24.844 -36.344 22.156 1 74 617 ILE B N 1
ATOM 10233 C CA . ILE B 1 617 ? 23.734 -35.375 22.078 1 74 617 ILE B CA 1
ATOM 10234 C C . ILE B 1 617 ? 23.328 -35.188 20.625 1 74 617 ILE B C 1
ATOM 10236 O O . ILE B 1 617 ? 22.141 -35.188 20.312 1 74 617 ILE B O 1
ATOM 10240 N N . HIS B 1 618 ? 24.359 -35.094 19.875 1 77.88 618 HIS B N 1
ATOM 10241 C CA . HIS B 1 618 ? 24.141 -34.938 18.438 1 77.88 618 HIS B CA 1
ATOM 10242 C C . HIS B 1 618 ? 24.672 -36.125 17.656 1 77.88 618 HIS B C 1
ATOM 10244 O O . HIS B 1 618 ? 25.625 -35.969 16.891 1 77.88 618 HIS B O 1
ATOM 10250 N N . VAL B 1 619 ? 23.953 -37.156 17.875 1 79.12 619 VAL B N 1
ATOM 10251 C CA . VAL B 1 619 ? 24.391 -38.438 17.297 1 79.12 619 VAL B CA 1
ATOM 10252 C C . VAL B 1 619 ? 24.375 -38.344 15.781 1 79.12 619 VAL B C 1
ATOM 10254 O O . VAL B 1 619 ? 25.312 -38.812 15.117 1 79.12 619 VAL B O 1
ATOM 10257 N N . ASP B 1 620 ? 23.438 -37.75 15.312 1 80.19 620 ASP B N 1
ATOM 10258 C CA . ASP B 1 620 ? 23.266 -37.719 13.867 1 80.19 620 ASP B CA 1
ATOM 10259 C C . ASP B 1 620 ? 24.344 -36.844 13.227 1 80.19 620 ASP B C 1
ATOM 10261 O O . ASP B 1 620 ? 24.844 -37.156 12.141 1 80.19 620 ASP B O 1
ATOM 10265 N N . PHE B 1 621 ? 24.766 -35.906 13.836 1 85.5 621 PHE B N 1
ATOM 10266 C CA . PHE B 1 621 ? 25.828 -35.094 13.289 1 85.5 621 PHE B CA 1
ATOM 10267 C C . PHE B 1 621 ? 27.172 -35.812 13.32 1 85.5 621 PHE B C 1
ATOM 10269 O O . PHE B 1 621 ? 27.953 -35.75 12.367 1 85.5 621 PHE B O 1
ATOM 10276 N N . TRP B 1 622 ? 27.328 -36.5 14.414 1 85 622 TRP B N 1
ATOM 10277 C CA . TRP B 1 622 ? 28.562 -37.281 14.531 1 85 622 TRP B CA 1
ATOM 10278 C C . TRP B 1 622 ? 28.656 -38.344 13.414 1 85 622 TRP B C 1
ATOM 10280 O O . TRP B 1 622 ? 29.688 -38.469 12.758 1 85 622 TRP B O 1
ATOM 10290 N N . ASN B 1 623 ? 27.516 -38.938 13.266 1 82.44 623 ASN B N 1
ATOM 10291 C CA . ASN B 1 623 ? 27.484 -39.938 12.203 1 82.44 623 ASN B CA 1
ATOM 10292 C C . ASN B 1 623 ? 27.656 -39.312 10.828 1 82.44 623 ASN B C 1
ATOM 10294 O O . ASN B 1 623 ? 28.297 -39.875 9.945 1 82.44 623 ASN B O 1
ATOM 10298 N N . TYR B 1 624 ? 27.203 -38.156 10.727 1 86.62 624 TYR B N 1
ATOM 10299 C CA . TYR B 1 624 ? 27.375 -37.375 9.508 1 86.62 624 TYR B CA 1
ATOM 10300 C C . TYR B 1 624 ? 28.828 -37 9.297 1 86.62 624 TYR B C 1
ATOM 10302 O O . TYR B 1 624 ? 29.344 -37.062 8.18 1 86.62 624 TYR B O 1
ATOM 10310 N N . MET B 1 625 ? 29.484 -36.719 10.273 1 87.44 625 MET B N 1
ATOM 10311 C CA . MET B 1 625 ? 30.906 -36.406 10.25 1 87.44 625 MET B CA 1
ATOM 10312 C C . MET B 1 625 ? 31.734 -37.625 9.859 1 87.44 625 MET B C 1
ATOM 10314 O O . MET B 1 625 ? 32.688 -37.5 9.078 1 87.44 625 MET B O 1
ATOM 10318 N N . VAL B 1 626 ? 31.281 -38.688 10.375 1 84.75 626 VAL B N 1
ATOM 10319 C CA . VAL B 1 626 ? 31.953 -39.938 10.047 1 84.75 626 VAL B CA 1
ATOM 10320 C C . VAL B 1 626 ? 31.781 -40.25 8.562 1 84.75 626 VAL B C 1
ATOM 10322 O O . VAL B 1 626 ? 32.719 -40.625 7.887 1 84.75 626 VAL B O 1
ATOM 10325 N N . ASP B 1 627 ? 30.609 -39.938 8.102 1 84.19 627 ASP B N 1
ATOM 10326 C CA . ASP B 1 627 ? 30.312 -40.219 6.699 1 84.19 627 ASP B CA 1
ATOM 10327 C C . ASP B 1 627 ? 31.094 -39.312 5.77 1 84.19 627 ASP B C 1
ATOM 10329 O O . ASP B 1 627 ? 31.516 -39.719 4.691 1 84.19 627 ASP B O 1
ATOM 10333 N N . GLU B 1 628 ? 31.344 -38.125 6.16 1 84.56 628 GLU B N 1
ATOM 10334 C CA . GLU B 1 628 ? 32.031 -37.156 5.344 1 84.56 628 GLU B CA 1
ATOM 10335 C C . GLU B 1 628 ? 33.562 -37.281 5.496 1 84.56 628 GLU B C 1
ATOM 10337 O O . GLU B 1 628 ? 34.312 -36.656 4.746 1 84.56 628 GLU B O 1
ATOM 10342 N N . GLY B 1 629 ? 33.906 -37.938 6.445 1 85.44 629 GLY B N 1
ATOM 10343 C CA . GLY B 1 629 ? 35.312 -38.281 6.629 1 85.44 629 GLY B CA 1
ATOM 10344 C C . GLY B 1 629 ? 36.125 -37.125 7.207 1 85.44 629 GLY B C 1
ATOM 10345 O O . GLY B 1 629 ? 37.312 -37 6.918 1 85.44 629 GLY B O 1
ATOM 10346 N N . VAL B 1 630 ? 35.5 -36.281 7.996 1 87.94 630 VAL B N 1
ATOM 10347 C CA . VAL B 1 630 ? 36.25 -35.188 8.625 1 87.94 630 VAL B CA 1
ATOM 10348 C C . VAL B 1 630 ? 36.812 -35.656 9.961 1 87.94 630 VAL B C 1
ATOM 10350 O O . VAL B 1 630 ? 36.094 -35.969 10.883 1 87.94 630 VAL B O 1
ATOM 10353 N N . SER B 1 631 ? 38.094 -35.688 9.977 1 89.31 631 SER B N 1
ATOM 10354 C CA . SER B 1 631 ? 38.781 -36.219 11.156 1 89.31 631 SER B CA 1
ATOM 10355 C C . SER B 1 631 ? 39.938 -35.344 11.57 1 89.31 631 SER B C 1
ATOM 10357 O O . SER B 1 631 ? 40.094 -34.219 11.07 1 89.31 631 SER B O 1
ATOM 10359 N N . LEU B 1 632 ? 40.688 -35.719 12.5 1 89 632 LEU B N 1
ATOM 10360 C CA . LEU B 1 632 ? 41.812 -35 13.094 1 89 632 LEU B CA 1
ATOM 10361 C C . LEU B 1 632 ? 42.906 -34.781 12.055 1 89 632 LEU B C 1
ATOM 10363 O O . LEU B 1 632 ? 43.062 -35.562 11.133 1 89 632 LEU B O 1
ATOM 10367 N N . ILE B 1 633 ? 43.562 -33.719 12.188 1 89 633 ILE B N 1
ATOM 10368 C CA . ILE B 1 633 ? 44.688 -33.375 11.32 1 89 633 ILE B CA 1
ATOM 10369 C C . ILE B 1 633 ? 45.906 -34.219 11.688 1 89 633 ILE B C 1
ATOM 10371 O O . ILE B 1 633 ? 46.375 -34.188 12.82 1 89 633 ILE B O 1
ATOM 10375 N N . THR B 1 634 ? 46.406 -34.969 10.703 1 88.25 634 THR B N 1
ATOM 10376 C CA . THR B 1 634 ? 47.438 -35.969 10.938 1 88.25 634 THR B CA 1
ATOM 10377 C C . THR B 1 634 ? 48.812 -35.375 10.703 1 88.25 634 THR B C 1
ATOM 10379 O O . THR B 1 634 ? 48.938 -34.25 10.172 1 88.25 634 THR B O 1
ATOM 10382 N N . HIS B 1 635 ? 49.781 -36.125 11.156 1 86.38 635 HIS B N 1
ATOM 10383 C CA . HIS B 1 635 ? 51.188 -35.75 10.953 1 86.38 635 HIS B CA 1
ATOM 10384 C C . HIS B 1 635 ? 51.5 -35.625 9.461 1 86.38 635 HIS B C 1
ATOM 10386 O O . HIS B 1 635 ? 52.375 -34.812 9.078 1 86.38 635 HIS B O 1
ATOM 10392 N N . ASP B 1 636 ? 50.844 -36.375 8.586 1 85.88 636 ASP B N 1
ATOM 10393 C CA . ASP B 1 636 ? 51.062 -36.344 7.141 1 85.88 636 ASP B CA 1
ATOM 10394 C C . ASP B 1 636 ? 50.562 -35.031 6.535 1 85.88 636 ASP B C 1
ATOM 10396 O O . ASP B 1 636 ? 51.094 -34.562 5.535 1 85.88 636 ASP B O 1
ATOM 10400 N N . GLU B 1 637 ? 49.594 -34.438 7.156 1 85.81 637 GLU B N 1
ATOM 10401 C CA . GLU B 1 637 ? 49 -33.219 6.648 1 85.81 637 GLU B CA 1
ATOM 10402 C C . GLU B 1 637 ? 49.688 -31.969 7.219 1 85.81 637 GLU B C 1
ATOM 10404 O O . GLU B 1 637 ? 49.781 -30.938 6.547 1 85.81 637 GLU B O 1
ATOM 10409 N N . ASN B 1 638 ? 49.969 -32.094 8.477 1 84.12 638 ASN B N 1
ATOM 10410 C CA . ASN B 1 638 ? 50.75 -31.078 9.172 1 84.12 638 ASN B CA 1
ATOM 10411 C C . ASN B 1 638 ? 51.875 -31.703 10.016 1 84.12 638 ASN B C 1
ATOM 10413 O O . ASN B 1 638 ? 51.594 -32.438 10.969 1 84.12 638 ASN B O 1
ATOM 10417 N N . LYS B 1 639 ? 53 -31.438 9.688 1 81.94 639 LYS B N 1
ATOM 10418 C CA . LYS B 1 639 ? 54.188 -32.094 10.234 1 81.94 639 LYS B CA 1
ATOM 10419 C C . LYS B 1 639 ? 54.312 -31.859 11.742 1 81.94 639 LYS B C 1
ATOM 10421 O O . LYS B 1 639 ? 54.938 -32.656 12.445 1 81.94 639 LYS B O 1
ATOM 10426 N N . SER B 1 640 ? 53.625 -30.859 12.227 1 81.94 640 SER B N 1
ATOM 10427 C CA . SER B 1 640 ? 53.719 -30.547 13.648 1 81.94 640 SER B CA 1
ATOM 10428 C C . SER B 1 640 ? 52.656 -31.297 14.445 1 81.94 640 SER B C 1
ATOM 10430 O O . SER B 1 640 ? 52.656 -31.25 15.68 1 81.94 640 SER B O 1
ATOM 10432 N N . SER B 1 641 ? 51.781 -32.031 13.742 1 83.94 641 SER B N 1
ATOM 10433 C CA . SER B 1 641 ? 50.75 -32.781 14.414 1 83.94 641 SER B CA 1
ATOM 10434 C C . SER B 1 641 ? 51.25 -34.125 14.906 1 83.94 641 SER B C 1
ATOM 10436 O O . SER B 1 641 ? 52.062 -34.781 14.234 1 83.94 641 SER B O 1
ATOM 10438 N N . LYS B 1 642 ? 50.812 -34.562 16.094 1 83.38 642 LYS B N 1
ATOM 10439 C CA . LYS B 1 642 ? 51.25 -35.812 16.672 1 83.38 642 LYS B CA 1
ATOM 10440 C C . LYS B 1 642 ? 50.219 -36.938 16.422 1 83.38 642 LYS B C 1
ATOM 10442 O O . LYS B 1 642 ? 50.406 -38.062 16.859 1 83.38 642 LYS B O 1
ATOM 10447 N N . ILE B 1 643 ? 49.188 -36.625 15.711 1 83.75 643 ILE B N 1
ATOM 10448 C CA . ILE B 1 643 ? 48.125 -37.594 15.469 1 83.75 643 ILE B CA 1
ATOM 10449 C C . ILE B 1 643 ? 48.469 -38.438 14.25 1 83.75 643 ILE B C 1
ATOM 10451 O O . ILE B 1 643 ? 48.875 -37.906 13.211 1 83.75 643 ILE B O 1
ATOM 10455 N N . THR B 1 644 ? 48.562 -39.719 14.406 1 84 644 THR B N 1
ATOM 10456 C CA . THR B 1 644 ? 48.875 -40.656 13.328 1 84 644 THR B CA 1
ATOM 10457 C C . THR B 1 644 ? 47.625 -40.875 12.453 1 84 644 THR B C 1
ATOM 10459 O O . THR B 1 644 ? 46.5 -40.562 12.867 1 84 644 THR B O 1
ATOM 10462 N N . GLU B 1 645 ? 47.875 -41.281 11.25 1 84.25 645 GLU B N 1
ATOM 10463 C CA . GLU B 1 645 ? 46.781 -41.594 10.336 1 84.25 645 GLU B CA 1
ATOM 10464 C C . GLU B 1 645 ? 45.844 -42.656 10.938 1 84.25 645 GLU B C 1
ATOM 10466 O O . GLU B 1 645 ? 44.625 -42.562 10.758 1 84.25 645 GLU B O 1
ATOM 10471 N N . ARG B 1 646 ? 46.344 -43.594 11.562 1 80.69 646 ARG B N 1
ATOM 10472 C CA . ARG B 1 646 ? 45.562 -44.625 12.203 1 80.69 646 ARG B CA 1
ATOM 10473 C C . ARG B 1 646 ? 44.656 -44.062 13.297 1 80.69 646 ARG B C 1
ATOM 10475 O O . ARG B 1 646 ? 43.5 -44.438 13.406 1 80.69 646 ARG B O 1
ATOM 10482 N N . GLU B 1 647 ? 45.156 -43.219 14.031 1 82.81 647 GLU B N 1
ATOM 10483 C CA . GLU B 1 647 ? 44.375 -42.594 15.102 1 82.81 647 GLU B CA 1
ATOM 10484 C C . GLU B 1 647 ? 43.25 -41.75 14.531 1 82.81 647 GLU B C 1
ATOM 10486 O O . GLU B 1 647 ? 42.156 -41.719 15.086 1 82.81 647 GLU B O 1
ATOM 10491 N N . SER B 1 648 ? 43.562 -41.062 13.547 1 85.88 648 SER B N 1
ATOM 10492 C CA . SER B 1 648 ? 42.562 -40.25 12.875 1 85.88 648 SER B CA 1
ATOM 10493 C C . SER B 1 648 ? 41.406 -41.094 12.328 1 85.88 648 SER B C 1
ATOM 10495 O O . SER B 1 648 ? 40.25 -40.75 12.445 1 85.88 648 SER B O 1
ATOM 10497 N N . LYS B 1 649 ? 41.75 -42.219 11.75 1 84.56 649 LYS B N 1
ATOM 10498 C CA . LYS B 1 649 ? 40.75 -43.125 11.227 1 84.56 649 LYS B CA 1
ATOM 10499 C C . LYS B 1 649 ? 39.938 -43.75 12.359 1 84.56 649 LYS B C 1
ATOM 10501 O O . LYS B 1 649 ? 38.719 -43.969 12.234 1 84.56 649 LYS B O 1
ATOM 10506 N N . ASN B 1 650 ? 40.5 -44.094 13.406 1 81.19 650 ASN B N 1
ATOM 10507 C CA . ASN B 1 650 ? 39.844 -44.688 14.555 1 81.19 650 ASN B CA 1
ATOM 10508 C C . ASN B 1 650 ? 38.969 -43.719 15.289 1 81.19 650 ASN B C 1
ATOM 10510 O O . ASN B 1 650 ? 38.062 -44.125 16.047 1 81.19 650 ASN B O 1
ATOM 10514 N N . PHE B 1 651 ? 39.188 -42.469 15.117 1 84.44 651 PHE B N 1
ATOM 10515 C CA . PHE B 1 651 ? 38.375 -41.406 15.727 1 84.44 651 PHE B CA 1
ATOM 10516 C C . PHE B 1 651 ? 36.969 -41.406 15.141 1 84.44 651 PHE B C 1
ATOM 10518 O O . PHE B 1 651 ? 36 -41.094 15.836 1 84.44 651 PHE B O 1
ATOM 10525 N N . LEU B 1 652 ? 36.844 -41.812 13.93 1 80.31 652 LEU B N 1
ATOM 10526 C CA . LEU B 1 652 ? 35.562 -41.781 13.211 1 80.31 652 LEU B CA 1
ATOM 10527 C C . LEU B 1 652 ? 34.844 -43.094 13.352 1 80.31 652 LEU B C 1
ATOM 10529 O O . LEU B 1 652 ? 34.938 -43.969 12.492 1 80.31 652 LEU B O 1
ATOM 10533 N N . VAL B 1 653 ? 34.156 -43.406 14.422 1 78.75 653 VAL B N 1
ATOM 10534 C CA . VAL B 1 653 ? 33.375 -44.625 14.664 1 78.75 653 VAL B CA 1
ATOM 10535 C C . VAL B 1 653 ? 31.891 -44.219 14.828 1 78.75 653 VAL B C 1
ATOM 10537 O O . VAL B 1 653 ? 31.562 -43.312 15.602 1 78.75 653 VAL B O 1
ATOM 10540 N N . LYS B 1 654 ? 31.078 -44.781 14.016 1 76.06 654 LYS B N 1
ATOM 10541 C CA . LYS B 1 654 ? 29.641 -44.5 14.086 1 76.06 654 LYS B CA 1
ATOM 10542 C C . LYS B 1 654 ? 29.078 -44.906 15.438 1 76.06 654 LYS B C 1
ATOM 10544 O O . LYS B 1 654 ? 29.516 -45.906 16.031 1 76.06 654 LYS B O 1
ATOM 10549 N N . ILE B 1 655 ? 28.156 -44.094 16.016 1 71.44 655 ILE B N 1
ATOM 10550 C CA . ILE B 1 655 ? 27.484 -44.406 17.281 1 71.44 655 ILE B CA 1
ATOM 10551 C C . ILE B 1 655 ? 26.031 -44.781 17.016 1 71.44 655 ILE B C 1
ATOM 10553 O O . ILE B 1 655 ? 25.359 -44.156 16.203 1 71.44 655 ILE B O 1
ATOM 10557 N N . GLN B 1 656 ? 25.406 -45.969 17.406 1 62.59 656 GLN B N 1
ATOM 10558 C CA . GLN B 1 656 ? 24.016 -46.438 17.344 1 62.59 656 GLN B CA 1
ATOM 10559 C C . GLN B 1 656 ? 23.141 -45.625 18.297 1 62.59 656 GLN B C 1
ATOM 10561 O O . GLN B 1 656 ? 23.531 -45.375 19.438 1 62.59 656 GLN B O 1
ATOM 10566 N N . ALA B 1 657 ? 22.125 -44.906 17.781 1 51.19 657 ALA B N 1
ATOM 10567 C CA . ALA B 1 657 ? 21.172 -44.188 18.594 1 51.19 657 ALA B CA 1
ATOM 10568 C C . ALA B 1 657 ? 20.5 -45.094 19.625 1 51.19 657 ALA B C 1
ATOM 10570 O O . ALA B 1 657 ? 19.969 -46.156 19.266 1 51.19 657 ALA B O 1
ATOM 10571 N N . SER B 1 658 ? 20.734 -45.062 20.797 1 42.31 658 SER B N 1
ATOM 10572 C CA . SER B 1 658 ? 19.984 -45.844 21.781 1 42.31 658 SER B CA 1
ATOM 10573 C C . SER B 1 658 ? 18.547 -45.344 21.906 1 42.31 658 SER B C 1
ATOM 10575 O O . SER B 1 658 ? 18.328 -44.156 22.141 1 42.31 658 SER B O 1
ATOM 10577 N N . GLN B 1 659 ? 17.594 -45.844 21.141 1 37.09 659 GLN B N 1
ATOM 10578 C CA . GLN B 1 659 ? 16.203 -45.594 21.422 1 37.09 659 GLN B CA 1
ATOM 10579 C C . GLN B 1 659 ? 15.891 -45.75 22.906 1 37.09 659 GLN B C 1
ATOM 10581 O O . GLN B 1 659 ? 16.234 -46.781 23.5 1 37.09 659 GLN B O 1
ATOM 10586 N N . PRO B 1 660 ? 15.656 -44.75 23.625 1 33.53 660 PRO B N 1
ATOM 10587 C CA . PRO B 1 660 ? 15.219 -45.125 24.984 1 33.53 660 PRO B CA 1
ATOM 10588 C C . PRO B 1 660 ? 14 -46.031 24.969 1 33.53 660 PRO B C 1
ATOM 10590 O O . PRO B 1 660 ? 13.055 -45.812 24.219 1 33.53 660 PRO B O 1
ATOM 10593 N N . LYS B 1 661 ? 14.047 -47.344 25.281 1 31.22 661 LYS B N 1
ATOM 10594 C CA . LYS B 1 661 ? 12.969 -48.281 25.562 1 31.22 661 LYS B CA 1
ATOM 10595 C C . LYS B 1 661 ? 12.039 -47.719 26.641 1 31.22 661 LYS B C 1
ATOM 10597 O O . LYS B 1 661 ? 12.445 -47.531 27.797 1 31.22 661 LYS B O 1
ATOM 10602 N N . ILE B 1 662 ? 11.094 -46.781 26.234 1 30.06 662 ILE B N 1
ATOM 10603 C CA . ILE B 1 662 ? 10.016 -46.5 27.188 1 30.06 662 ILE B CA 1
ATOM 10604 C C . ILE B 1 662 ? 9.375 -47.844 27.609 1 30.06 662 ILE B C 1
ATOM 10606 O O . ILE B 1 662 ? 8.867 -48.594 26.781 1 30.06 662 ILE B O 1
ATOM 10610 N N . SER B 1 663 ? 9.797 -48.469 28.656 1 25.75 663 SER B N 1
ATOM 10611 C CA . SER B 1 663 ? 9.156 -49.562 29.359 1 25.75 663 SER B CA 1
ATOM 10612 C C . SER B 1 663 ? 7.688 -49.281 29.641 1 25.75 663 SER B C 1
ATOM 10614 O O . SER B 1 663 ? 7.352 -48.219 30.156 1 25.75 663 SER B O 1
ATOM 10616 N N . SER B 1 664 ? 6.75 -49.812 28.797 1 29.03 664 SER B N 1
ATOM 10617 C CA . SER B 1 664 ? 5.32 -49.938 29.062 1 29.03 664 SER B CA 1
ATOM 10618 C C . SER B 1 664 ? 5.062 -50.469 30.484 1 29.03 664 SER B C 1
ATOM 10620 O O . SER B 1 664 ? 5.375 -51.594 30.781 1 29.03 664 SER B O 1
ATOM 10622 N N . MET B 1 665 ? 5.289 -49.719 31.547 1 25.89 665 MET B N 1
ATOM 10623 C CA . MET B 1 665 ? 4.715 -50.188 32.812 1 25.89 665 MET B CA 1
ATOM 10624 C C . MET B 1 665 ? 3.219 -50.438 32.656 1 25.89 665 MET B C 1
ATOM 10626 O O . MET B 1 665 ? 2.512 -49.688 32 1 25.89 665 MET B O 1
ATOM 10630 N N . ASP B 1 666 ? 2.752 -51.781 32.781 1 27.31 666 ASP B N 1
ATOM 10631 C CA . ASP B 1 666 ? 1.459 -52.438 32.812 1 27.31 666 ASP B CA 1
ATOM 10632 C C . ASP B 1 666 ? 0.541 -51.781 33.844 1 27.31 666 ASP B C 1
ATOM 10634 O O . ASP B 1 666 ? 0.78 -51.875 35.062 1 27.31 666 ASP B O 1
ATOM 10638 N N . LEU B 1 667 ? 0.182 -50.5 33.688 1 24.28 667 LEU B N 1
ATOM 10639 C CA . LEU B 1 667 ? -0.815 -49.938 34.594 1 24.28 667 LEU B CA 1
ATOM 10640 C C . LEU B 1 667 ? -2.107 -50.75 34.562 1 24.28 667 LEU B C 1
ATOM 10642 O O . LEU B 1 667 ? -3.176 -50.188 34.25 1 24.28 667 LEU B O 1
ATOM 10646 N N . ASP B 1 668 ? -2.129 -52.156 34.281 1 24.69 668 ASP B N 1
ATOM 10647 C CA . ASP B 1 668 ? -3.334 -52.938 34.5 1 24.69 668 ASP B CA 1
ATOM 10648 C C . ASP B 1 668 ? -3.828 -52.75 35.938 1 24.69 668 ASP B C 1
ATOM 10650 O O . ASP B 1 668 ? -5.004 -53 36.25 1 24.69 668 ASP B O 1
ATOM 10654 N N . ASP B 1 669 ? -2.922 -52.688 37 1 23.59 669 ASP B N 1
ATOM 10655 C CA . ASP B 1 669 ? -3.414 -53.125 38.312 1 23.59 669 ASP B CA 1
ATOM 10656 C C . ASP B 1 669 ? -4.312 -52.031 38.938 1 23.59 669 ASP B C 1
ATOM 10658 O O . ASP B 1 669 ? -4.727 -52.156 40.094 1 23.59 669 ASP B O 1
ATOM 10662 N N . ILE B 1 670 ? -4.262 -50.75 38.5 1 20.92 670 ILE B N 1
ATOM 10663 C CA . ILE B 1 670 ? -5.156 -49.969 39.375 1 20.92 670 ILE B CA 1
ATOM 10664 C C . ILE B 1 670 ? -6.609 -50.25 38.969 1 20.92 670 ILE B C 1
ATOM 10666 O O . ILE B 1 670 ? -7.293 -49.375 38.438 1 20.92 670 ILE B O 1
ATOM 10670 N N . GLU B 1 671 ? -6.902 -51.625 38.781 1 18.47 671 GLU B N 1
ATOM 10671 C CA . GLU B 1 671 ? -8.141 -52.094 39.406 1 18.47 671 GLU B CA 1
ATOM 10672 C C . GLU B 1 671 ? -7.996 -52.156 40.906 1 18.47 671 GLU B C 1
ATOM 10674 O O . GLU B 1 671 ? -6.961 -52.594 41.438 1 18.47 671 GLU B O 1
#

InterPro domains:
  IPR002035 von Willebrand factor, type A [PS50234] (6-229)
  IPR005161 Ku70/Ku80, N-terminal alpha/beta [PF03731] (7-158)
  IPR006164 Ku70/Ku80, DNA-binding domain [PF02735] (228-422)
  IPR006164 Ku70/Ku80, DNA-binding domain [SM00559] (277-413)
  IPR014893 Ku, C-terminal [PF08785] (539-652)
  IPR016194 SPOC-like, C-terminal domain superfamily [G3DSA:2.40.290.10] (214-413)
  IPR016194 SPOC-like, C-terminal domain superfamily [SSF100939] (215-504)
  IPR024193 Ku80 [cd00873] (214-506)
  IPR036465 von Willebrand factor A-like domain superfamily [G3DSA:3.40.50.410] (1-210)
  IPR036465 von Willebrand factor A-like domain superfamily [SSF53300] (3-173)
  IPR036494 Ku, C-terminal domain superfamily [G3DSA:1.25.40.240] (510-655)
  IPR036494 Ku, C-terminal domain superfamily [SSF101420] (522-654)

Sequence (1342 aa):
MAGKEAVAVIIDVGKTMGKELDGKVKLETAIEATKLLLQQKLLLSKSHEVGIVLMGSEDTANELAENYGGYEHVSIIQEMDVPTLDSMIMVSALESSNQTGDILDAIVVAVNMIENKIGKKKFKKRMFILTDGNCTANAPDQLQDIIDQINIQEIRVNVIGIGFGEEYLRQTDQQKNTFAVLQTIVASVQGVIYPSKTAMQIYKQFRKRSVYPVAKYKGPLDLGLGYRIDICIYGKTKEEPLPSLKKHSTVVEYTEEAKEGLVKMSREAALEDDPTSTVVDPQDIIKAYFYGKSVVPVTADDEELLKYPCRKCLKVLGYLSSSAIPRHYFMSGVDMILPNPSESDEIAFAAYVQALYQRDDVVLARYSYRDYTSVRLVVLTPCIKPELICLWLNFLPTSEDARDFPFADLTESTTEQNKATEDFILALSLDKTQDEDEKLKPSSLFSPTLQYFYQCLTFRAENPQAQLPELDLNIQKYICPDKEMFENAQKQCQKFAEAFILKPVETVKKEKKFYVDLLKGKPEDDKDEEDVGKIGEINPVQDFYDMIHDRKADKVDLAIDQMEELILKLLDRDFKGNMYKKAMDCLKALREGCKNEPEFSGFNTFLLVKIKGLQHIHVDFWNYMVDEGVSLITHDENKSSKITERESKNFLVKIQASQPKISSMDLDDIEMAGKEAVAVIIDVGKTMGKELDGKVKLETAIEATKLLLQQKLLLSKSHEVGIVLMGSEDTANELAENYGGYEHVSIIQEMDVPTLDSMIMVSALESSNQTGDILDAIVVAVNMIENKIGKKKFKKRMFILTDGNCTANAPDQLQDIIDQINIQEIRVNVIGIGFGEEYLRQTDQQKNTFAVLQTIVASVQGVIYPSKTAMQIYKQFRKRSVYPVAKYKGPLDLGLGYRIDICIYGKTKEEPLPSLKKHSTVVEYTEEAKEGLVKMSREAALEDDPTSTVVDPQDIIKAYFYGKSVVPVTADDEELLKYPCRKCLKVLGYLSSSAIPRHYFMSGVDMILPNPSESDEIAFAAYVQALYQRDDVVLARYSYRDYTSVRLVVLTPCIKPELICLWLNFLPTSEDARDFPFADLTESTTEQNKATEDFILALSLDKTQDEDEKLKPSSLFSPTLQYFYQCLTFRAENPQAQLPELDLNIQKYICPDKEMFENAQKQCQKFAEAFILKPVETVKKEKKFYVDLLKGKPEDDKDEEDVGKIGEINPVQDFYDMIHDRKADKVDLAIDQMEELILKLLDRDFKGNMYKKAMDCLKALREGCKNEPEFSGFNTFLLVKIKGLQHIHVDFWNYMVDEGVSLITHDENKSSKITERESKNFLVKIQASQPKISSMDLDDIE

Radius of gyration: 39.77 Å; Cα contacts (8 Å, |Δi|>4): 2471; chains: 2; bounding box: 104×116×102 Å

pLDDT: mean 79.93, std 16.89, range [18.47, 98.19]